Protein AF-0000000078811108 (afdb_homodimer)

InterPro domains:
  IPR004593 Nuclease SbcCD subunit D [TIGR00619] (2-261)
  IPR004843 Calcineurin-like, phosphoesterase domain [PF00149] (2-197)
  IPR026843 Nuclease SbcCD subunit D, C-terminal domain [PF12320] (296-397)
  IPR029052 Metallo-dependent phosphatase-like [G3DSA:3.60.21.10] (1-284)
  IPR029052 Metallo-dependent phosphatase-like [SSF56300] (2-356)
  IPR041796 DNA double-strand break repair protein Mre11, N-terminal metallophosphatase domain [cd00840] (3-254)
  IPR050535 DNA Repair and Maintenance Complex Component [PTHR30337] (1-417)

Nearest PDB structures (foldseek):
  4lty-assembly1_C  TM=9.083E-01  e=2.294E-26  Escherichia coli KO11FL
  7z03-assembly1_A  TM=7.721E-01  e=2.851E-29  Escherichia coli
  6s6v-assembly1_A  TM=7.895E-01  e=4.724E-28  Escherichia coli
  6s85-assembly1_B  TM=8.351E-01  e=2.036E-26  Escherichia coli
  7yzp-assembly1_B  TM=8.156E-01  e=4.283E-25  Escherichia coli

Sequence (836 aa):
MIRILHTADWHLGQTFFGYDRVEEHVHFLQWLARELKENKIDVLLVAGDVFDVSNPSAASQRMFYHFIRQVTEENPKLQLVVVAGNHDSAARLEAPVPLLQEMRTEIRGIVRKHEGEIDYDHLIVELKNSEGEVEALCLAVPFLRQGDYPVVATDGNPYAEGVKELYVRLQERALQRRKDGQALVAVGHLQATGSEIAERDFSERTIIGGLECVSPDTFTEQIAYTALGHIHKSQRVSGRENVRYAGSPLPMSFAEREYHHGVVIVTLAEGWAVEIEKREYVPLVGLLSVPRGKAATPEEVLEELAHLPLASEEAEGEQTERSLHFPYLEIKVLLTEPEPMLRQRIEEVIADKAVRLARIVSVYRQAEENTLEEEVLAAGLQEMNPLQIVKATFENTYQSEMPEELERLFQQAMREAEMIRILHTADWHLGQTFFGYDRVEEHVHFLQWLARELKENKIDVLLVAGDVFDVSNPSAASQRMFYHFIRQVTEENPKLQLVVVAGNHDSAARLEAPVPLLQEMRTEIRGIVRKHEGEIDYDHLIVELKNSEGEVEALCLAVPFLRQGDYPVVATDGNPYAEGVKELYVRLQERALQRRKDGQALVAVGHLQATGSEIAERDFSERTIIGGLECVSPDTFTEQIAYTALGHIHKSQRVSGRENVRYAGSPLPMSFAEREYHHGVVIVTLAEGWAVEIEKREYVPLVGLLSVPRGKAATPEEVLEELAHLPLASEEAEGEQTERSLHFPYLEIKVLLTEPEPMLRQRIEEVIADKAVRLARIVSVYRQAEENTLEEEVLAAGLQEMNPLQIVKATFENTYQSEMPEELERLFQQAMREAE

Structure (mmCIF, N/CA/C/O backbone):
data_AF-0000000078811108-model_v1
#
loop_
_entity.id
_entity.type
_entity.pdbx_description
1 polymer 'Nuclease SbcCD subunit D'
#
loop_
_atom_site.group_PDB
_atom_site.id
_atom_site.type_symbol
_atom_site.label_atom_id
_atom_site.label_alt_id
_atom_site.label_comp_id
_atom_site.label_asym_id
_atom_site.label_entity_id
_atom_site.label_seq_id
_atom_site.pdbx_PDB_ins_code
_atom_site.Cartn_x
_atom_site.Cartn_y
_atom_site.Cartn_z
_atom_site.occupancy
_atom_site.B_iso_or_equiv
_atom_site.auth_seq_id
_atom_site.auth_comp_id
_atom_site.auth_asym_id
_atom_site.auth_atom_id
_atom_site.pdbx_PDB_model_num
ATOM 1 N N . MET A 1 1 ? -21.266 -29.359 3.639 1 95.44 1 MET A N 1
ATOM 2 C CA . MET A 1 1 ? -20.453 -29.422 2.424 1 95.44 1 MET A CA 1
ATOM 3 C C . MET A 1 1 ? -19.953 -28.047 2.029 1 95.44 1 MET A C 1
ATOM 5 O O . MET A 1 1 ? -20.672 -27.062 2.145 1 95.44 1 MET A O 1
ATOM 9 N N . ILE A 1 2 ? -18.625 -28.031 1.667 1 98.38 2 ILE A N 1
ATOM 10 C CA . ILE A 1 2 ? -17.984 -26.766 1.302 1 98.38 2 ILE A CA 1
ATOM 11 C C . ILE A 1 2 ? -17.062 -26.984 0.113 1 98.38 2 ILE A C 1
ATOM 13 O O . ILE A 1 2 ? -16.359 -28.016 0.038 1 98.38 2 ILE A O 1
ATOM 17 N N . ARG A 1 3 ? -17.062 -26.094 -0.836 1 98.75 3 ARG A N 1
ATOM 18 C CA . ARG A 1 3 ? -16.172 -26.125 -1.983 1 98.75 3 ARG A CA 1
ATOM 19 C C . ARG A 1 3 ? -15.094 -25.047 -1.869 1 98.75 3 ARG A C 1
ATOM 21 O O . ARG A 1 3 ? -15.406 -23.859 -1.751 1 98.75 3 ARG A O 1
ATOM 28 N N . ILE A 1 4 ? -13.859 -25.484 -1.913 1 98.88 4 ILE A N 1
ATOM 29 C CA . ILE A 1 4 ? -12.703 -24.609 -1.738 1 98.88 4 ILE A CA 1
ATOM 30 C C . ILE A 1 4 ? -11.898 -24.562 -3.033 1 98.88 4 ILE A C 1
ATOM 32 O O . ILE A 1 4 ? -11.688 -25.594 -3.684 1 98.88 4 ILE A O 1
ATOM 36 N N . LEU A 1 5 ? -11.539 -23.406 -3.469 1 98.94 5 LEU A N 1
ATOM 37 C CA . LEU A 1 5 ? -10.578 -23.25 -4.559 1 98.94 5 LEU A CA 1
ATOM 38 C C . LEU A 1 5 ? -9.227 -22.797 -4.027 1 98.94 5 LEU A C 1
ATOM 40 O O . LEU A 1 5 ? -9.141 -21.797 -3.299 1 98.94 5 LEU A O 1
ATOM 44 N N . HIS A 1 6 ? -8.195 -23.594 -4.324 1 98.94 6 HIS A N 1
ATOM 45 C CA . HIS A 1 6 ? -6.824 -23.406 -3.873 1 98.94 6 HIS A CA 1
ATOM 46 C C . HIS A 1 6 ? -5.941 -22.891 -5.004 1 98.94 6 HIS A C 1
ATOM 48 O O . HIS A 1 6 ? -5.852 -23.516 -6.062 1 98.94 6 HIS A O 1
ATOM 54 N N . THR A 1 7 ? -5.348 -21.672 -4.84 1 98.94 7 THR A N 1
ATOM 55 C CA . THR A 1 7 ? -4.391 -21.078 -5.77 1 98.94 7 THR A CA 1
ATOM 56 C C . THR A 1 7 ? -3.213 -20.469 -5.016 1 98.94 7 THR A C 1
ATOM 58 O O . THR A 1 7 ? -3.242 -20.359 -3.787 1 98.94 7 THR A O 1
ATOM 61 N N . ALA A 1 8 ? -2.129 -20.156 -5.719 1 98.75 8 ALA A N 1
ATOM 62 C CA . ALA A 1 8 ? -0.939 -19.594 -5.082 1 98.75 8 ALA A CA 1
ATOM 63 C C . ALA A 1 8 ? -0.031 -18.922 -6.109 1 98.75 8 ALA A C 1
ATOM 65 O O . ALA A 1 8 ? -0.228 -19.078 -7.316 1 98.75 8 ALA A O 1
ATOM 66 N N . ASP A 1 9 ? 0.907 -18.109 -5.59 1 98.5 9 ASP A N 1
ATOM 67 C CA . ASP A 1 9 ? 2.062 -17.609 -6.336 1 98.5 9 ASP A CA 1
ATOM 68 C C . ASP A 1 9 ? 1.625 -16.828 -7.566 1 98.5 9 ASP A C 1
ATOM 70 O O . ASP A 1 9 ? 2.092 -17.094 -8.68 1 98.5 9 ASP A O 1
ATOM 74 N N . TRP A 1 10 ? 0.755 -15.867 -7.301 1 98.88 10 TRP A N 1
ATOM 75 C CA . TRP A 1 10 ? 0.278 -15.008 -8.375 1 98.88 10 TRP A CA 1
ATOM 76 C C . TRP A 1 10 ? 1.4 -14.117 -8.906 1 98.88 10 TRP A C 1
ATOM 78 O O . TRP A 1 10 ? 1.453 -13.82 -10.102 1 98.88 10 TRP A O 1
ATOM 88 N N . HIS A 1 11 ? 2.213 -13.672 -8.016 1 98.44 11 HIS A N 1
ATOM 89 C CA . HIS A 1 11 ? 3.346 -12.805 -8.336 1 98.44 11 HIS A CA 1
ATOM 90 C C . HIS A 1 11 ? 2.898 -11.586 -9.133 1 98.44 11 HIS A C 1
ATOM 92 O O . HIS A 1 11 ? 3.488 -11.266 -10.164 1 98.44 11 HIS A O 1
ATOM 98 N N . LEU A 1 12 ? 1.868 -10.938 -8.68 1 98.81 12 LEU A N 1
ATOM 99 C CA . LEU A 1 12 ? 1.414 -9.711 -9.328 1 98.81 12 LEU A CA 1
ATOM 100 C C . LEU A 1 12 ? 2.539 -8.688 -9.406 1 98.81 12 LEU A C 1
ATOM 102 O O . LEU A 1 12 ? 3.195 -8.406 -8.398 1 98.81 12 LEU A O 1
ATOM 106 N N . GLY A 1 13 ? 2.768 -8.156 -10.602 1 97.88 13 GLY A N 1
ATOM 107 C CA . GLY A 1 13 ? 3.814 -7.172 -10.812 1 97.88 13 GLY A CA 1
ATOM 108 C C . GLY A 1 13 ? 5.078 -7.762 -11.414 1 97.88 13 GLY A C 1
ATOM 109 O O . GLY A 1 13 ? 5.992 -7.027 -11.789 1 97.88 13 GLY A O 1
ATOM 110 N N . GLN A 1 14 ? 5.129 -9.047 -11.539 1 96.5 14 GLN A N 1
ATOM 111 C CA . GLN A 1 14 ? 6.305 -9.68 -12.117 1 96.5 14 GLN A CA 1
ATOM 112 C C . GLN A 1 14 ? 6.457 -9.32 -13.594 1 96.5 14 GLN A C 1
ATOM 114 O O . GLN A 1 14 ? 5.473 -9.289 -14.336 1 96.5 14 GLN A O 1
ATOM 119 N N . THR A 1 15 ? 7.688 -9.031 -13.992 1 95.44 15 THR A N 1
ATOM 120 C CA . THR A 1 15 ? 8.023 -8.898 -15.406 1 95.44 15 THR A CA 1
ATOM 121 C C . THR A 1 15 ? 8.742 -10.141 -15.914 1 95.44 15 THR A C 1
ATOM 123 O O . THR A 1 15 ? 9.305 -10.906 -15.125 1 95.44 15 THR A O 1
ATOM 126 N N . PHE A 1 16 ? 8.57 -10.359 -17.156 1 94.81 16 PHE A N 1
ATOM 127 C CA . PHE A 1 16 ? 9.234 -11.516 -17.75 1 94.81 16 PHE A CA 1
ATOM 128 C C . PHE A 1 16 ? 10.32 -11.062 -18.719 1 94.81 16 PHE A C 1
ATOM 130 O O . PHE A 1 16 ? 10.023 -10.648 -19.844 1 94.81 16 PHE A O 1
ATOM 137 N N . PHE A 1 17 ? 11.531 -11.039 -18.328 1 91.75 17 PHE A N 1
ATOM 138 C CA . PHE A 1 17 ? 12.672 -10.594 -19.125 1 91.75 17 PHE A CA 1
ATOM 139 C C . PHE A 1 17 ? 12.445 -9.188 -19.656 1 91.75 17 PHE A C 1
ATOM 141 O O . PHE A 1 17 ? 12.656 -8.93 -20.844 1 91.75 17 PHE A O 1
ATOM 148 N N . GLY A 1 18 ? 11.977 -8.391 -18.828 1 91.88 18 GLY A N 1
ATOM 149 C CA . GLY A 1 18 ? 11.805 -6.988 -19.156 1 91.88 18 GLY A CA 1
ATOM 150 C C . GLY A 1 18 ? 10.438 -6.672 -19.719 1 91.88 18 GLY A C 1
ATOM 151 O O . GLY A 1 18 ? 10.039 -5.504 -19.797 1 91.88 18 GLY A O 1
ATOM 152 N N . TYR A 1 19 ? 9.711 -7.668 -20.188 1 94.88 19 TYR A N 1
ATOM 153 C CA . TYR A 1 19 ? 8.375 -7.449 -20.719 1 94.88 19 TYR A CA 1
ATOM 154 C C . TYR A 1 19 ? 7.352 -7.32 -19.609 1 94.88 19 TYR A C 1
ATOM 156 O O . TYR A 1 19 ? 7.387 -8.07 -18.625 1 94.88 19 TYR A O 1
ATOM 164 N N . ASP A 1 20 ? 6.492 -6.34 -19.766 1 94.88 20 ASP A N 1
ATOM 165 C CA . ASP A 1 20 ? 5.375 -6.156 -18.844 1 94.88 20 ASP A CA 1
ATOM 166 C C . ASP A 1 20 ? 4.363 -7.293 -18.969 1 94.88 20 ASP A C 1
ATOM 168 O O . ASP A 1 20 ? 4.047 -7.727 -20.078 1 94.88 20 ASP A O 1
ATOM 172 N N . ARG A 1 21 ? 3.824 -7.754 -17.781 1 96.81 21 ARG A N 1
ATOM 173 C CA . ARG A 1 21 ? 2.926 -8.898 -17.812 1 96.81 21 ARG A CA 1
ATOM 174 C C . ARG A 1 21 ? 1.548 -8.531 -17.266 1 96.81 21 ARG A C 1
ATOM 176 O O . ARG A 1 21 ? 0.771 -9.414 -16.891 1 96.81 21 ARG A O 1
ATOM 183 N N . VAL A 1 22 ? 1.169 -7.324 -17.25 1 97.38 22 VAL A N 1
ATOM 184 C CA . VAL A 1 22 ? -0.077 -6.852 -16.656 1 97.38 22 VAL A CA 1
ATOM 185 C C . VAL A 1 22 ? -1.264 -7.543 -17.328 1 97.38 22 VAL A C 1
ATOM 187 O O . VAL A 1 22 ? -2.172 -8.023 -16.641 1 97.38 22 VAL A O 1
ATOM 190 N N . GLU A 1 23 ? -1.255 -7.629 -18.609 1 97.06 23 GLU A N 1
ATOM 191 C CA . GLU A 1 23 ? -2.373 -8.234 -19.328 1 97.06 23 GLU A CA 1
ATOM 192 C C . GLU A 1 23 ? -2.51 -9.719 -18.984 1 97.06 23 GLU A C 1
ATOM 194 O O . GLU A 1 23 ? -3.621 -10.242 -18.922 1 97.06 23 GLU A O 1
ATOM 199 N N . GLU A 1 24 ? -1.373 -10.367 -18.812 1 98.06 24 GLU A N 1
ATOM 200 C CA . GLU A 1 24 ? -1.405 -11.773 -18.422 1 98.06 24 GLU A CA 1
ATOM 201 C C . GLU A 1 24 ? -2 -11.938 -17.016 1 98.06 24 GLU A C 1
ATOM 203 O O . GLU A 1 24 ? -2.807 -12.844 -16.781 1 98.06 24 GLU A O 1
ATOM 208 N N . HIS A 1 25 ? -1.595 -11.086 -16.109 1 98.62 25 HIS A N 1
ATOM 209 C CA . HIS A 1 25 ? -2.145 -11.117 -14.75 1 98.62 25 HIS A CA 1
ATOM 210 C C . HIS A 1 25 ? -3.652 -10.891 -14.766 1 98.62 25 HIS A C 1
ATOM 212 O O . HIS A 1 25 ? -4.398 -11.617 -14.109 1 98.62 25 HIS A O 1
ATOM 218 N N . VAL A 1 26 ? -4.07 -9.914 -15.539 1 98.38 26 VAL A N 1
ATOM 219 C CA . VAL A 1 26 ? -5.492 -9.594 -15.625 1 98.38 26 VAL A CA 1
ATOM 220 C C . VAL A 1 26 ? -6.254 -10.773 -16.234 1 98.38 26 VAL A C 1
ATOM 222 O O . VAL A 1 26 ? -7.328 -11.141 -15.742 1 98.38 26 VAL A O 1
ATOM 225 N N . HIS A 1 27 ? -5.664 -11.359 -17.234 1 98.5 27 HIS A N 1
ATOM 226 C CA . HIS A 1 27 ? -6.277 -12.516 -17.891 1 98.5 27 HIS A CA 1
ATOM 227 C C . HIS A 1 27 ? -6.496 -13.648 -16.906 1 98.5 27 HIS A C 1
ATOM 229 O O . HIS A 1 27 ? -7.578 -14.242 -16.859 1 98.5 27 HIS A O 1
ATOM 235 N N . PHE A 1 28 ? -5.57 -13.945 -16.141 1 98.81 28 PHE A N 1
ATOM 236 C CA . PHE A 1 28 ? -5.688 -15 -15.141 1 98.81 28 PHE A CA 1
ATOM 237 C C . PHE A 1 28 ? -6.758 -14.648 -14.109 1 98.81 28 PHE A C 1
ATOM 239 O O . PHE A 1 28 ? -7.602 -15.484 -13.773 1 98.81 28 PHE A O 1
ATOM 246 N N . LEU A 1 29 ? -6.668 -13.422 -13.555 1 98.88 29 LEU A N 1
ATOM 247 C CA . LEU A 1 29 ? -7.59 -13.023 -12.492 1 98.88 29 LEU A CA 1
ATOM 248 C C . LEU A 1 29 ? -9.031 -13.047 -12.992 1 98.88 29 LEU A C 1
ATOM 250 O O . LEU A 1 29 ? -9.945 -13.414 -12.25 1 98.88 29 LEU A O 1
ATOM 254 N N . GLN A 1 30 ? -9.195 -12.695 -14.227 1 98.75 30 GLN A N 1
ATOM 255 C CA . GLN A 1 30 ? -10.531 -12.766 -14.805 1 98.75 30 GLN A CA 1
ATOM 256 C C . GLN A 1 30 ? -10.992 -14.211 -14.953 1 98.75 30 GLN A C 1
ATOM 258 O O . GLN A 1 30 ? -12.148 -14.539 -14.672 1 98.75 30 GLN A O 1
ATOM 263 N N . TRP A 1 31 ? -10.078 -15.016 -15.406 1 98.81 31 TRP A N 1
ATOM 264 C CA . TRP A 1 31 ? -10.375 -16.438 -15.5 1 98.81 31 TRP A CA 1
ATOM 265 C C . TRP A 1 31 ? -10.727 -17.016 -14.125 1 98.81 31 TRP A C 1
ATOM 267 O O . TRP A 1 31 ? -11.695 -17.766 -13.992 1 98.81 31 TRP A O 1
ATOM 277 N N . LEU A 1 32 ? -9.953 -16.672 -13.141 1 98.94 32 LEU A N 1
ATOM 278 C CA . LEU A 1 32 ? -10.18 -17.141 -11.773 1 98.94 32 LEU A CA 1
ATOM 279 C C . LEU A 1 32 ? -11.555 -16.688 -11.273 1 98.94 32 LEU A C 1
ATOM 281 O O . LEU A 1 32 ? -12.281 -17.484 -10.656 1 98.94 32 LEU A O 1
ATOM 285 N N . ALA A 1 33 ? -11.875 -15.445 -11.539 1 98.88 33 ALA A N 1
ATOM 286 C CA . ALA A 1 33 ? -13.188 -14.922 -11.141 1 98.88 33 ALA A CA 1
ATOM 287 C C . ALA A 1 33 ? -14.312 -15.75 -11.758 1 98.88 33 ALA A C 1
ATOM 289 O O . ALA A 1 33 ? -15.297 -16.062 -11.086 1 98.88 33 ALA A O 1
ATOM 290 N N . ARG A 1 34 ? -14.156 -16.078 -12.992 1 98.69 34 ARG A N 1
ATOM 291 C CA . ARG A 1 34 ? -15.164 -16.891 -13.664 1 98.69 34 ARG A CA 1
ATOM 292 C C . ARG A 1 34 ? -15.258 -18.281 -13.023 1 98.69 34 ARG A C 1
ATOM 294 O O . ARG A 1 34 ? -16.359 -18.797 -12.812 1 98.69 34 ARG A O 1
ATOM 301 N N . GLU A 1 35 ? -14.117 -18.844 -12.75 1 98.69 35 GLU A N 1
ATOM 302 C CA . GLU A 1 35 ? -14.094 -20.172 -12.125 1 98.69 35 GLU A CA 1
ATOM 303 C C . GLU A 1 35 ? -14.797 -20.156 -10.773 1 98.69 35 GLU A C 1
ATOM 305 O O . GLU A 1 35 ? -15.523 -21.094 -10.43 1 98.69 35 GLU A O 1
ATOM 310 N N . LEU A 1 36 ? -14.578 -19.109 -10 1 98.81 36 LEU A N 1
ATOM 311 C CA . LEU A 1 36 ? -15.211 -18.969 -8.688 1 98.81 36 LEU A CA 1
ATOM 312 C C . LEU A 1 36 ? -16.734 -18.953 -8.82 1 98.81 36 LEU A C 1
ATOM 314 O O . LEU A 1 36 ? -17.422 -19.625 -8.055 1 98.81 36 LEU A O 1
ATOM 318 N N . LYS A 1 37 ? -17.172 -18.25 -9.766 1 98.19 37 LYS A N 1
ATOM 319 C CA . LYS A 1 37 ? -18.609 -18.109 -9.984 1 98.19 37 LYS A CA 1
ATOM 320 C C . LYS A 1 37 ? -19.219 -19.391 -10.562 1 98.19 37 LYS A C 1
ATOM 322 O O . LYS A 1 37 ? -20.172 -19.938 -10.016 1 98.19 37 LYS A O 1
ATOM 327 N N . GLU A 1 38 ? -18.609 -19.938 -11.586 1 98.06 38 GLU A N 1
ATOM 328 C CA . GLU A 1 38 ? -19.156 -21.078 -12.328 1 98.06 38 GLU A CA 1
ATOM 329 C C . GLU A 1 38 ? -19.141 -22.344 -11.484 1 98.06 38 GLU A C 1
ATOM 331 O O . GLU A 1 38 ? -20.031 -23.188 -11.617 1 98.06 38 GLU A O 1
ATOM 336 N N . ASN A 1 39 ? -18.203 -22.438 -10.641 1 98 39 ASN A N 1
ATOM 337 C CA . ASN A 1 39 ? -18.078 -23.656 -9.836 1 98 39 ASN A CA 1
ATOM 338 C C . ASN A 1 39 ? -18.688 -23.469 -8.445 1 98 39 ASN A C 1
ATOM 340 O O . ASN A 1 39 ? -18.547 -24.328 -7.586 1 98 39 ASN A O 1
ATOM 344 N N . LYS A 1 40 ? -19.281 -22.297 -8.18 1 97.69 40 LYS A N 1
ATOM 345 C CA . LYS A 1 40 ? -19.953 -22 -6.918 1 97.69 40 LYS A CA 1
ATOM 346 C C . LYS A 1 40 ? -19.031 -22.219 -5.727 1 97.69 40 LYS A C 1
ATOM 348 O O . LYS A 1 40 ? -19.391 -22.922 -4.777 1 97.69 40 LYS A O 1
ATOM 353 N N . ILE A 1 41 ? -17.938 -21.672 -5.797 1 98.69 41 ILE A N 1
ATOM 354 C CA . ILE A 1 41 ? -16.922 -21.828 -4.762 1 98.69 41 ILE A CA 1
ATOM 355 C C . ILE A 1 41 ? -17.344 -21.078 -3.504 1 98.69 41 ILE A C 1
ATOM 357 O O . ILE A 1 41 ? -17.859 -19.953 -3.582 1 98.69 41 ILE A O 1
ATOM 361 N N . ASP A 1 42 ? -17.188 -21.688 -2.33 1 98.75 42 ASP A N 1
ATOM 362 C CA . ASP A 1 42 ? -17.5 -21.078 -1.05 1 98.75 42 ASP A CA 1
ATOM 363 C C . ASP A 1 42 ? -16.312 -20.297 -0.493 1 98.75 42 ASP A C 1
ATOM 365 O O . ASP A 1 42 ? -16.484 -19.266 0.142 1 98.75 42 ASP A O 1
ATOM 369 N N . VAL A 1 43 ? -15.078 -20.844 -0.692 1 98.88 43 VAL A N 1
ATOM 370 C CA . VAL A 1 43 ? -13.875 -20.266 -0.105 1 98.88 43 VAL A CA 1
ATOM 371 C C . VAL A 1 43 ? -12.75 -20.25 -1.141 1 98.88 43 VAL A C 1
ATOM 373 O O . VAL A 1 43 ? -12.484 -21.266 -1.799 1 98.88 43 VAL A O 1
ATOM 376 N N . LEU A 1 44 ? -12.133 -19.172 -1.315 1 98.94 44 LEU A N 1
ATOM 377 C CA . LEU A 1 44 ? -10.883 -19.047 -2.059 1 98.94 44 LEU A CA 1
ATOM 378 C C . LEU A 1 44 ? -9.695 -19 -1.111 1 98.94 44 LEU A C 1
ATOM 380 O O . LEU A 1 44 ? -9.602 -18.125 -0.258 1 98.94 44 LEU A O 1
ATOM 384 N N . LEU A 1 45 ? -8.812 -19.969 -1.188 1 98.94 45 LEU A N 1
ATOM 385 C CA . LEU A 1 45 ? -7.551 -19.984 -0.465 1 98.94 45 LEU A CA 1
ATOM 386 C C . LEU A 1 45 ? -6.406 -19.531 -1.362 1 98.94 45 LEU A C 1
ATOM 388 O O . LEU A 1 45 ? -6.148 -20.141 -2.404 1 98.94 45 LEU A O 1
ATOM 392 N N . VAL A 1 46 ? -5.742 -18.484 -0.996 1 98.94 46 VAL A N 1
ATOM 393 C CA . VAL A 1 46 ? -4.539 -18.031 -1.686 1 98.94 46 VAL A CA 1
ATOM 394 C C . VAL A 1 46 ? -3.311 -18.328 -0.824 1 98.94 46 VAL A C 1
ATOM 396 O O . VAL A 1 46 ? -3.086 -17.656 0.192 1 98.94 46 VAL A O 1
ATOM 399 N N . ALA A 1 47 ? -2.494 -19.219 -1.275 1 98.81 47 ALA A N 1
ATOM 400 C CA . ALA A 1 47 ? -1.408 -19.75 -0.452 1 98.81 47 ALA A CA 1
ATOM 401 C C . ALA A 1 47 ? -0.106 -19 -0.718 1 98.81 47 ALA A C 1
ATOM 403 O O . ALA A 1 47 ? 0.933 -19.625 -0.964 1 98.81 47 ALA A O 1
ATOM 404 N N . GLY A 1 48 ? -0.178 -17.719 -0.728 1 98.5 48 GLY A N 1
ATOM 405 C CA . GLY A 1 48 ? 0.994 -16.859 -0.605 1 98.5 48 GLY A CA 1
ATOM 406 C C . GLY A 1 48 ? 1.538 -16.406 -1.944 1 98.5 48 GLY A C 1
ATOM 407 O O . GLY A 1 48 ? 1.085 -16.859 -2.996 1 98.5 48 GLY A O 1
ATOM 408 N N . ASP A 1 49 ? 2.465 -15.398 -1.815 1 98.38 49 ASP A N 1
ATOM 409 C CA . ASP A 1 49 ? 3.121 -14.734 -2.941 1 98.38 49 ASP A CA 1
ATOM 410 C C . ASP A 1 49 ? 2.096 -14.117 -3.889 1 98.38 49 ASP A C 1
ATOM 412 O O . ASP A 1 49 ? 2.121 -14.375 -5.094 1 98.38 49 ASP A O 1
ATOM 416 N N . VAL A 1 50 ? 1.26 -13.359 -3.275 1 98.88 50 VAL A N 1
ATOM 417 C CA . VAL A 1 50 ? 0.302 -12.57 -4.039 1 98.88 50 VAL A CA 1
ATOM 418 C C . VAL A 1 50 ? 1.047 -11.602 -4.957 1 98.88 50 VAL A C 1
ATOM 420 O O . VAL A 1 50 ? 0.731 -11.5 -6.145 1 98.88 50 VAL A O 1
ATOM 423 N N . PHE A 1 51 ? 1.996 -10.992 -4.363 1 98.69 51 PHE A N 1
ATOM 424 C CA . PHE A 1 51 ? 2.799 -10.031 -5.117 1 98.69 51 PHE A CA 1
ATOM 425 C C . PHE A 1 51 ? 4.184 -10.602 -5.41 1 98.69 51 PHE A C 1
ATOM 427 O O . PHE A 1 51 ? 4.629 -11.539 -4.746 1 98.69 51 PHE A O 1
ATOM 434 N N . ASP A 1 52 ? 4.82 -9.945 -6.371 1 97.44 52 ASP A N 1
ATOM 435 C CA . ASP A 1 52 ? 6.137 -10.422 -6.785 1 97.44 52 ASP A CA 1
ATOM 436 C C . ASP A 1 52 ? 7.227 -9.891 -5.859 1 97.44 52 ASP A C 1
ATOM 438 O O . ASP A 1 52 ? 8.273 -10.523 -5.699 1 97.44 52 ASP A O 1
ATOM 442 N N . VAL A 1 53 ? 6.938 -8.734 -5.293 1 95.19 53 VAL A N 1
ATOM 443 C CA . VAL A 1 53 ? 7.93 -8.102 -4.426 1 95.19 53 VAL A CA 1
ATOM 444 C C . VAL A 1 53 ? 7.254 -7.59 -3.158 1 95.19 53 VAL A C 1
ATOM 446 O O . VAL A 1 53 ? 6.035 -7.402 -3.129 1 95.19 53 VAL A O 1
ATOM 449 N N . SER A 1 54 ? 8.047 -7.34 -2.16 1 94.94 54 SER A N 1
ATOM 450 C CA . SER A 1 54 ? 7.535 -6.953 -0.848 1 94.94 54 SER A CA 1
ATOM 451 C C . SER A 1 54 ? 6.879 -5.578 -0.89 1 94.94 54 SER A C 1
ATOM 453 O O . SER A 1 54 ? 5.938 -5.312 -0.141 1 94.94 54 SER A O 1
ATOM 455 N N . ASN A 1 55 ? 7.406 -4.703 -1.691 1 94.75 55 ASN A N 1
ATOM 456 C CA . ASN A 1 55 ? 6.793 -3.396 -1.923 1 94.75 55 ASN A CA 1
ATOM 457 C C . ASN A 1 55 ? 6.176 -3.309 -3.314 1 94.75 55 ASN A C 1
ATOM 459 O O . ASN A 1 55 ? 6.766 -2.727 -4.227 1 94.75 55 ASN A O 1
ATOM 463 N N . PRO A 1 56 ? 4.98 -3.807 -3.439 1 97.12 56 PRO A N 1
ATOM 464 C CA . PRO A 1 56 ? 4.363 -3.844 -4.77 1 97.12 56 PRO A CA 1
ATOM 465 C C . PRO A 1 56 ? 4.066 -2.453 -5.32 1 97.12 56 PRO A C 1
ATOM 467 O O . PRO A 1 56 ? 3.885 -1.505 -4.555 1 97.12 56 PRO A O 1
ATOM 470 N N . SER A 1 57 ? 4.035 -2.328 -6.629 1 96.12 57 SER A N 1
ATOM 471 C CA . SER A 1 57 ? 3.641 -1.08 -7.273 1 96.12 57 SER A CA 1
ATOM 472 C C . SER A 1 57 ? 2.188 -0.733 -6.965 1 96.12 57 SER A C 1
ATOM 474 O O . SER A 1 57 ? 1.408 -1.601 -6.566 1 96.12 57 SER A O 1
ATOM 476 N N . ALA A 1 58 ? 1.852 0.506 -7.164 1 96.56 58 ALA A N 1
ATOM 477 C CA . ALA A 1 58 ? 0.471 0.948 -6.988 1 96.56 58 ALA A CA 1
ATOM 478 C C . ALA A 1 58 ? -0.473 0.174 -7.902 1 96.56 58 ALA A C 1
ATOM 480 O O . ALA A 1 58 ? -1.572 -0.207 -7.496 1 96.56 58 ALA A O 1
ATOM 481 N N . ALA A 1 59 ? -0.003 -0.028 -9.078 1 97.25 59 ALA A N 1
ATOM 482 C CA . ALA A 1 59 ? -0.822 -0.734 -10.055 1 97.25 59 ALA A CA 1
ATOM 483 C C . ALA A 1 59 ? -1.092 -2.17 -9.617 1 97.25 59 ALA A C 1
ATOM 485 O O . ALA A 1 59 ? -2.215 -2.664 -9.742 1 97.25 59 ALA A O 1
ATOM 486 N N . SER A 1 60 ? -0.083 -2.838 -9.125 1 98.12 60 SER A N 1
ATOM 487 C CA . SER A 1 60 ? -0.243 -4.207 -8.648 1 98.12 60 SER A CA 1
ATOM 488 C C . SER A 1 60 ? -1.192 -4.273 -7.457 1 98.12 60 SER A C 1
ATOM 490 O O . SER A 1 60 ? -2.037 -5.164 -7.375 1 98.12 60 SER A O 1
ATOM 492 N N . GLN A 1 61 ? -1.037 -3.33 -6.562 1 97.94 61 GLN A N 1
ATOM 493 C CA . GLN A 1 61 ? -1.938 -3.275 -5.414 1 97.94 61 GLN A CA 1
ATOM 494 C C . GLN A 1 61 ? -3.383 -3.064 -5.859 1 97.94 61 GLN A C 1
ATOM 496 O O . GLN A 1 61 ? -4.289 -3.758 -5.395 1 97.94 61 GLN A O 1
ATOM 501 N N . ARG A 1 62 ? -3.535 -2.129 -6.742 1 97.62 62 ARG A N 1
ATOM 502 C CA . ARG A 1 62 ? -4.871 -1.844 -7.25 1 97.62 62 ARG A CA 1
ATOM 503 C C . ARG A 1 62 ? -5.484 -3.078 -7.906 1 97.62 62 ARG A C 1
ATOM 505 O O . ARG A 1 62 ? -6.68 -3.342 -7.754 1 97.62 62 ARG A O 1
ATOM 512 N N . MET A 1 63 ? -4.684 -3.812 -8.633 1 98.31 63 MET A N 1
ATOM 513 C CA . MET A 1 63 ? -5.137 -5.035 -9.289 1 98.31 63 MET A CA 1
ATOM 514 C C . MET A 1 63 ? -5.66 -6.039 -8.266 1 98.31 63 MET A C 1
ATOM 516 O O . MET A 1 63 ? -6.723 -6.629 -8.461 1 98.31 63 MET A O 1
ATOM 520 N N . PHE A 1 64 ? -4.984 -6.219 -7.18 1 98.62 64 PHE A N 1
ATOM 521 C CA . PHE A 1 64 ? -5.383 -7.129 -6.113 1 98.62 64 PHE A CA 1
ATOM 522 C C . PHE A 1 64 ? -6.688 -6.672 -5.473 1 98.62 64 PHE A C 1
ATOM 524 O O . PHE A 1 64 ? -7.621 -7.465 -5.312 1 98.62 64 PHE A O 1
ATOM 531 N N . TYR A 1 65 ? -6.758 -5.379 -5.191 1 98.12 65 TYR A N 1
ATOM 532 C CA . TYR A 1 65 ? -7.938 -4.82 -4.539 1 98.12 65 TYR A CA 1
ATOM 533 C C . TYR A 1 65 ? -9.156 -4.898 -5.457 1 98.12 65 TYR A C 1
ATOM 535 O O . TYR A 1 65 ? -10.258 -5.203 -5.008 1 98.12 65 TYR A O 1
ATOM 543 N N . HIS A 1 66 ? -8.922 -4.594 -6.699 1 97.62 66 HIS A N 1
ATOM 544 C CA . HIS A 1 66 ? -10 -4.699 -7.676 1 97.62 66 HIS A CA 1
ATOM 545 C C . HIS A 1 66 ? -10.539 -6.125 -7.754 1 97.62 66 HIS A C 1
ATOM 547 O O . HIS A 1 66 ? -11.75 -6.336 -7.816 1 97.62 66 HIS A O 1
ATOM 553 N N . PHE A 1 67 ? -9.688 -7.078 -7.742 1 98.62 67 PHE A N 1
ATOM 554 C CA . PHE A 1 67 ? -10.086 -8.484 -7.793 1 98.62 67 PHE A CA 1
ATOM 555 C C . PHE A 1 67 ? -10.953 -8.844 -6.594 1 98.62 67 PHE A C 1
ATOM 557 O O . PHE A 1 67 ? -12.016 -9.445 -6.746 1 98.62 67 PHE A O 1
ATOM 564 N N . ILE A 1 68 ? -10.477 -8.461 -5.379 1 98.19 68 ILE A N 1
ATOM 565 C CA . ILE A 1 68 ? -11.219 -8.766 -4.164 1 98.19 68 ILE A CA 1
ATOM 566 C C . ILE A 1 68 ? -12.625 -8.18 -4.258 1 98.19 68 ILE A C 1
ATOM 568 O O . ILE A 1 68 ? -13.617 -8.867 -3.998 1 98.19 68 ILE A O 1
ATOM 572 N N . ARG A 1 69 ? -12.68 -6.961 -4.66 1 96.75 69 ARG A N 1
ATOM 573 C CA . ARG A 1 69 ? -13.977 -6.297 -4.785 1 96.75 69 ARG A CA 1
ATOM 574 C C . ARG A 1 69 ? -14.867 -7.016 -5.793 1 96.75 69 ARG A C 1
ATOM 576 O O . ARG A 1 69 ? -16.031 -7.316 -5.496 1 96.75 69 ARG A O 1
ATOM 583 N N . GLN A 1 70 ? -14.273 -7.316 -6.906 1 97.19 70 GLN A N 1
ATOM 584 C CA . GLN A 1 70 ? -15.039 -7.938 -7.988 1 97.19 70 GLN A CA 1
ATOM 585 C C . GLN A 1 70 ? -15.625 -9.273 -7.551 1 97.19 70 GLN A C 1
ATOM 587 O O . GLN A 1 70 ? -16.828 -9.5 -7.68 1 97.19 70 GLN A O 1
ATOM 592 N N . VAL A 1 71 ? -14.797 -10.094 -7.02 1 98.06 71 VAL A N 1
ATOM 593 C CA . VAL A 1 71 ? -15.25 -11.461 -6.766 1 98.06 71 VAL A CA 1
ATOM 594 C C . VAL A 1 71 ? -16.203 -11.477 -5.578 1 98.06 71 VAL A C 1
ATOM 596 O O . VAL A 1 71 ? -17.109 -12.305 -5.52 1 98.06 71 VAL A O 1
ATOM 599 N N . THR A 1 72 ? -16.062 -10.602 -4.633 1 95.5 72 THR A N 1
ATOM 600 C CA . THR A 1 72 ? -16.953 -10.578 -3.486 1 95.5 72 THR A CA 1
ATOM 601 C C . THR A 1 72 ? -18.297 -9.938 -3.861 1 95.5 72 THR A C 1
ATOM 603 O O . THR A 1 72 ? -19.328 -10.258 -3.27 1 95.5 72 THR A O 1
ATOM 606 N N . GLU A 1 73 ? -18.266 -9.047 -4.801 1 94.94 73 GLU A N 1
ATOM 607 C CA . GLU A 1 73 ? -19.516 -8.484 -5.316 1 94.94 73 GLU A CA 1
ATOM 608 C C . GLU A 1 73 ? -20.281 -9.516 -6.129 1 94.94 73 GLU A C 1
ATOM 610 O O . GLU A 1 73 ? -21.5 -9.648 -5.984 1 94.94 73 GLU A O 1
ATOM 615 N N . GLU A 1 74 ? -19.547 -10.227 -6.949 1 96.69 74 GLU A N 1
ATOM 616 C CA . GLU A 1 74 ? -20.172 -11.227 -7.805 1 96.69 74 GLU A CA 1
ATOM 617 C C . GLU A 1 74 ? -20.641 -12.438 -6.996 1 96.69 74 GLU A C 1
ATOM 619 O O . GLU A 1 74 ? -21.578 -13.133 -7.391 1 96.69 74 GLU A O 1
ATOM 624 N N . ASN A 1 75 ? -19.922 -12.68 -5.949 1 97.12 75 ASN A N 1
ATOM 625 C CA . ASN A 1 75 ? -20.234 -13.789 -5.051 1 97.12 75 ASN A CA 1
ATOM 626 C C . ASN A 1 75 ? -20.297 -13.328 -3.596 1 97.12 75 ASN A C 1
ATOM 628 O O . ASN A 1 75 ? -19.344 -13.523 -2.834 1 97.12 75 ASN A O 1
ATOM 632 N N . PRO A 1 76 ? -21.422 -12.836 -3.1 1 94.44 76 PRO A N 1
ATOM 633 C CA . PRO A 1 76 ? -21.516 -12.172 -1.796 1 94.44 76 PRO A CA 1
ATOM 634 C C . PRO A 1 76 ? -21.219 -13.117 -0.632 1 94.44 76 PRO A C 1
ATOM 636 O O . PRO A 1 76 ? -20.891 -12.664 0.468 1 94.44 76 PRO A O 1
ATOM 639 N N . LYS A 1 77 ? -21.297 -14.367 -0.85 1 95.88 77 LYS A N 1
ATOM 640 C CA . LYS A 1 77 ? -21.078 -15.312 0.243 1 95.88 77 LYS A CA 1
ATOM 641 C C . LYS A 1 77 ? -19.672 -15.906 0.174 1 95.88 77 LYS A C 1
ATOM 643 O O . LYS A 1 77 ? -19.281 -16.703 1.034 1 95.88 77 LYS A O 1
ATOM 648 N N . LEU A 1 78 ? -18.922 -15.578 -0.791 1 98.12 78 LEU A N 1
ATOM 649 C CA . LEU A 1 78 ? -17.562 -16.078 -0.962 1 98.12 78 LEU A CA 1
ATOM 650 C C . LEU A 1 78 ? -16.656 -15.594 0.164 1 98.12 78 LEU A C 1
ATOM 652 O O . LEU A 1 78 ? -16.688 -14.406 0.517 1 98.12 78 LEU A O 1
ATOM 656 N N . GLN A 1 79 ? -15.953 -16.469 0.744 1 98.38 79 GLN A N 1
ATOM 657 C CA . GLN A 1 79 ? -14.93 -16.141 1.728 1 98.38 79 GLN A CA 1
ATOM 658 C C . GLN A 1 79 ? -13.531 -16.219 1.116 1 98.38 79 GLN A C 1
ATOM 660 O O . GLN A 1 79 ? -13.227 -17.156 0.378 1 98.38 79 GLN A O 1
ATOM 665 N N . LEU A 1 80 ? -12.719 -15.234 1.369 1 98.56 80 LEU A N 1
ATOM 666 C CA . LEU A 1 80 ? -11.328 -15.25 0.933 1 98.56 80 LEU A CA 1
ATOM 667 C C . LEU A 1 80 ? -10.383 -15.398 2.123 1 98.56 80 LEU A C 1
ATOM 669 O O . LEU A 1 80 ? -10.523 -14.688 3.123 1 98.56 80 LEU A O 1
ATOM 673 N N . VAL A 1 81 ? -9.477 -16.344 2.076 1 98.81 81 VAL A N 1
ATOM 674 C CA . VAL A 1 81 ? -8.398 -16.5 3.039 1 98.81 81 VAL A CA 1
ATOM 675 C C . VAL A 1 81 ? -7.051 -16.438 2.318 1 98.81 81 VAL A C 1
ATOM 677 O O . VAL A 1 81 ? -6.758 -17.266 1.457 1 98.81 81 VAL A O 1
ATOM 680 N N . VAL A 1 82 ? -6.242 -15.469 2.695 1 98.88 82 VAL A N 1
ATOM 681 C CA . VAL A 1 82 ? -4.957 -15.227 2.045 1 98.88 82 VAL A CA 1
ATOM 682 C C . VAL A 1 82 ? -3.834 -15.32 3.074 1 98.88 82 VAL A C 1
ATOM 684 O O . VAL A 1 82 ? -3.928 -14.734 4.156 1 98.88 82 VAL A O 1
ATOM 687 N N . VAL A 1 83 ? -2.809 -16.078 2.805 1 98.81 83 VAL A N 1
ATOM 688 C CA . VAL A 1 83 ? -1.615 -16.047 3.645 1 98.81 83 VAL A CA 1
ATOM 689 C C . VAL A 1 83 ? -0.458 -15.414 2.873 1 98.81 83 VAL A C 1
ATOM 691 O O . VAL A 1 83 ? -0.449 -15.422 1.639 1 98.81 83 VAL A O 1
ATOM 694 N N . ALA A 1 84 ? 0.521 -14.891 3.58 1 98.75 84 ALA A N 1
ATOM 695 C CA . ALA A 1 84 ? 1.662 -14.242 2.939 1 98.75 84 ALA A CA 1
ATOM 696 C C . ALA A 1 84 ? 2.723 -15.266 2.541 1 98.75 84 ALA A C 1
ATOM 698 O O . ALA A 1 84 ? 2.992 -16.203 3.285 1 98.75 84 ALA A O 1
ATOM 699 N N . GLY A 1 85 ? 3.275 -15.086 1.367 1 98.06 85 GLY A N 1
ATOM 700 C CA . GLY A 1 85 ? 4.445 -15.844 0.957 1 98.06 85 GLY A CA 1
ATOM 701 C C . GLY A 1 85 ? 5.75 -15.109 1.2 1 98.06 85 GLY A C 1
ATOM 702 O O . GLY A 1 85 ? 5.77 -14.078 1.868 1 98.06 85 GLY A O 1
ATOM 703 N N . ASN A 1 86 ? 6.836 -15.633 0.72 1 95.81 86 ASN A N 1
ATOM 704 C CA . ASN A 1 86 ? 8.148 -15.062 1.015 1 95.81 86 ASN A CA 1
ATOM 705 C C . ASN A 1 86 ? 8.391 -13.781 0.22 1 95.81 86 ASN A C 1
ATOM 707 O O . ASN A 1 86 ? 9.211 -12.953 0.61 1 95.81 86 ASN A O 1
ATOM 711 N N . HIS A 1 87 ? 7.711 -13.617 -0.897 1 96.44 87 HIS A N 1
ATOM 712 C CA . HIS A 1 87 ? 7.832 -12.383 -1.67 1 96.44 87 HIS A CA 1
ATOM 713 C C . HIS A 1 87 ? 6.977 -11.273 -1.07 1 96.44 87 HIS A C 1
ATOM 715 O O . HIS A 1 87 ? 7.27 -10.094 -1.26 1 96.44 87 HIS A O 1
ATOM 721 N N . ASP A 1 88 ? 6.02 -11.648 -0.331 1 97.69 88 ASP A N 1
ATOM 722 C CA . ASP A 1 88 ? 5.086 -10.688 0.246 1 97.69 88 ASP A CA 1
ATOM 723 C C . ASP A 1 88 ? 5.668 -10.039 1.501 1 97.69 88 ASP A C 1
ATOM 725 O O . ASP A 1 88 ? 6.359 -10.695 2.281 1 97.69 88 ASP A O 1
ATOM 729 N N . SER A 1 89 ? 5.363 -8.734 1.636 1 96.81 89 SER A N 1
ATOM 730 C CA . SER A 1 89 ? 5.477 -8.148 2.967 1 96.81 89 SER A CA 1
ATOM 731 C C . SER A 1 89 ? 4.273 -8.492 3.832 1 96.81 89 SER A C 1
ATOM 733 O O . SER A 1 89 ? 3.137 -8.164 3.486 1 96.81 89 SER A O 1
ATOM 735 N N . ALA A 1 90 ? 4.59 -9.156 4.914 1 97 90 ALA A N 1
ATOM 736 C CA . ALA A 1 90 ? 3.523 -9.578 5.816 1 97 90 ALA A CA 1
ATOM 737 C C . ALA A 1 90 ? 2.672 -8.391 6.254 1 97 90 ALA A C 1
ATOM 739 O O . ALA A 1 90 ? 1.445 -8.414 6.117 1 97 90 ALA A O 1
ATOM 740 N N . ALA A 1 91 ? 3.316 -7.387 6.688 1 96.88 91 ALA A N 1
ATOM 741 C CA . ALA A 1 91 ? 2.629 -6.211 7.215 1 96.88 91 ALA A CA 1
ATOM 742 C C . ALA A 1 91 ? 1.874 -5.477 6.113 1 96.88 91 ALA A C 1
ATOM 744 O O . ALA A 1 91 ? 0.746 -5.023 6.316 1 96.88 91 ALA A O 1
ATOM 745 N N . ARG A 1 92 ? 2.449 -5.312 4.973 1 97.19 92 ARG A N 1
ATOM 746 C CA . ARG A 1 92 ? 1.809 -4.598 3.873 1 97.19 92 ARG A CA 1
ATOM 747 C C . ARG A 1 92 ? 0.602 -5.367 3.35 1 97.19 92 ARG A C 1
ATOM 749 O O . ARG A 1 92 ? -0.425 -4.77 3.016 1 97.19 92 ARG A O 1
ATOM 756 N N . LEU A 1 93 ? 0.781 -6.633 3.301 1 98.25 93 LEU A N 1
ATOM 757 C CA . LEU A 1 93 ? -0.325 -7.457 2.826 1 98.25 93 LEU A CA 1
ATOM 758 C C . LEU A 1 93 ? -1.515 -7.371 3.775 1 98.25 93 LEU A C 1
ATOM 760 O O . LEU A 1 93 ? -2.666 -7.434 3.342 1 98.25 93 LEU A O 1
ATOM 764 N N . GLU A 1 94 ? -1.252 -7.195 5.086 1 97.81 94 GLU A N 1
ATOM 765 C CA . GLU A 1 94 ? -2.307 -7.125 6.094 1 97.81 94 GLU A CA 1
ATOM 766 C C . GLU A 1 94 ? -2.852 -5.707 6.223 1 97.81 94 GLU A C 1
ATOM 768 O O . GLU A 1 94 ? -3.891 -5.488 6.855 1 97.81 94 GLU A O 1
ATOM 773 N N . ALA A 1 95 ? -2.203 -4.762 5.629 1 96.81 95 ALA A N 1
ATOM 774 C CA . ALA A 1 95 ? -2.521 -3.354 5.855 1 96.81 95 ALA A CA 1
ATOM 775 C C . ALA A 1 95 ? -3.982 -3.062 5.523 1 96.81 95 ALA A C 1
ATOM 777 O O . ALA A 1 95 ? -4.66 -2.334 6.25 1 96.81 95 ALA A O 1
ATOM 778 N N . PRO A 1 96 ? -4.57 -3.643 4.5 1 97.12 96 PRO A N 1
ATOM 779 C CA . PRO A 1 96 ? -5.938 -3.275 4.117 1 97.12 96 PRO A CA 1
ATOM 780 C C . PRO A 1 96 ? -6.996 -4.066 4.883 1 97.12 96 PRO A C 1
ATOM 782 O O . PRO A 1 96 ? -8.195 -3.92 4.617 1 97.12 96 PRO A O 1
ATOM 785 N N . VAL A 1 97 ? -6.656 -4.906 5.832 1 96.12 97 VAL A N 1
ATOM 786 C CA . VAL A 1 97 ? -7.574 -5.793 6.547 1 96.12 97 VAL A CA 1
ATOM 787 C C . VAL A 1 97 ? -8.734 -4.98 7.121 1 96.12 97 VAL A C 1
ATOM 789 O O . VAL A 1 97 ? -9.891 -5.387 7.02 1 96.12 97 VAL A O 1
ATOM 792 N N . PRO A 1 98 ? -8.477 -3.746 7.625 1 94.56 98 PRO A N 1
ATOM 793 C CA . PRO A 1 98 ? -9.602 -2.973 8.156 1 94.56 98 PRO A CA 1
ATOM 794 C C . PRO A 1 98 ? -10.68 -2.703 7.109 1 94.56 98 PRO A C 1
ATOM 796 O O . PRO A 1 98 ? -11.859 -2.574 7.449 1 94.56 98 PRO A O 1
ATOM 799 N N . LEU A 1 99 ? -10.297 -2.68 5.852 1 95.25 99 LEU A N 1
ATOM 800 C CA . LEU A 1 99 ? -11.234 -2.359 4.781 1 95.25 99 LEU A CA 1
ATOM 801 C C . LEU A 1 99 ? -11.906 -3.623 4.254 1 95.25 99 LEU A C 1
ATOM 803 O O . LEU A 1 99 ? -12.891 -3.545 3.516 1 95.25 99 LEU A O 1
ATOM 807 N N . LEU A 1 100 ? -11.391 -4.789 4.66 1 94.44 100 LEU A N 1
ATOM 808 C CA . LEU A 1 100 ? -11.773 -6.031 4.004 1 94.44 100 LEU A CA 1
ATOM 809 C C . LEU A 1 100 ? -12.797 -6.797 4.84 1 94.44 100 LEU A C 1
ATOM 811 O O . LEU A 1 100 ? -13.266 -7.859 4.43 1 94.44 100 LEU A O 1
ATOM 815 N N . GLN A 1 101 ? -13.125 -6.266 5.957 1 83.75 101 GLN A N 1
ATOM 816 C CA . GLN A 1 101 ? -13.969 -6.992 6.898 1 83.75 101 GLN A CA 1
ATOM 817 C C . GLN A 1 101 ? -15.328 -7.309 6.289 1 83.75 101 GLN A C 1
ATOM 819 O O . GLN A 1 101 ? -15.82 -8.43 6.395 1 83.75 101 GLN A O 1
ATOM 824 N N . GLU A 1 102 ? -15.906 -6.402 5.582 1 82.31 102 GLU A N 1
ATOM 825 C CA . GLU A 1 102 ? -17.234 -6.605 5 1 82.31 102 GLU A CA 1
ATOM 826 C C . GLU A 1 102 ? -17.156 -7.477 3.748 1 82.31 102 GLU A C 1
ATOM 828 O O . GLU A 1 102 ? -18.188 -7.926 3.232 1 82.31 102 GLU A O 1
ATOM 833 N N . MET A 1 103 ? -16.031 -7.715 3.342 1 88.69 103 MET A N 1
ATOM 834 C CA . MET A 1 103 ? -15.836 -8.516 2.139 1 88.69 103 MET A CA 1
ATOM 835 C C . MET A 1 103 ? -15.43 -9.938 2.494 1 88.69 103 MET A C 1
ATOM 837 O O . MET A 1 103 ? -14.938 -10.68 1.642 1 88.69 103 MET A O 1
ATOM 841 N N . ARG A 1 104 ? -15.555 -10.328 3.686 1 93.19 104 ARG A N 1
ATOM 842 C CA . ARG A 1 104 ? -15.289 -11.672 4.184 1 93.19 104 ARG A CA 1
ATOM 843 C C . ARG A 1 104 ? -13.898 -12.141 3.773 1 93.19 104 ARG A C 1
ATOM 845 O O . ARG A 1 104 ? -13.734 -13.258 3.277 1 93.19 104 ARG A O 1
ATOM 852 N N . THR A 1 105 ? -13.008 -11.258 3.883 1 96.69 105 THR A N 1
ATOM 853 C CA . THR A 1 105 ? -11.625 -11.516 3.482 1 96.69 105 THR A CA 1
ATOM 854 C C . THR A 1 105 ? -10.695 -11.484 4.691 1 96.69 105 THR A C 1
ATOM 856 O O . THR A 1 105 ? -10.695 -10.508 5.449 1 96.69 105 THR A O 1
ATOM 859 N N . GLU A 1 106 ? -10.023 -12.562 4.883 1 96.94 106 GLU A N 1
ATOM 860 C CA . GLU A 1 106 ? -9.016 -12.656 5.934 1 96.94 106 GLU A CA 1
ATOM 861 C C . GLU A 1 106 ? -7.609 -12.781 5.34 1 96.94 106 GLU A C 1
ATOM 863 O O . GLU A 1 106 ? -7.395 -13.547 4.398 1 96.94 106 GLU A O 1
ATOM 868 N N . ILE A 1 107 ? -6.719 -12.023 5.895 1 98.38 107 ILE A N 1
ATOM 869 C CA . ILE A 1 107 ? -5.324 -12.078 5.469 1 98.38 107 ILE A CA 1
ATOM 870 C C . ILE A 1 107 ? -4.43 -12.359 6.676 1 98.38 107 ILE A C 1
ATOM 872 O O . ILE A 1 107 ? -4.527 -11.68 7.699 1 98.38 107 ILE A O 1
ATOM 876 N N . ARG A 1 108 ? -3.641 -13.391 6.574 1 98.5 108 ARG A N 1
ATOM 877 C CA . ARG A 1 108 ? -2.662 -13.727 7.602 1 98.5 108 ARG A CA 1
ATOM 878 C C . ARG A 1 108 ? -1.238 -13.578 7.074 1 98.5 108 ARG A C 1
ATOM 880 O O . ARG A 1 108 ? -0.782 -14.391 6.266 1 98.5 108 ARG A O 1
ATOM 887 N N . GLY A 1 109 ? -0.602 -12.555 7.516 1 98.06 109 GLY A N 1
ATOM 888 C CA . GLY A 1 109 ? 0.79 -12.328 7.16 1 98.06 109 GLY A CA 1
ATOM 889 C C . GLY A 1 109 ? 1.727 -12.391 8.352 1 98.06 109 GLY A C 1
ATOM 890 O O . GLY A 1 109 ? 2.758 -13.062 8.305 1 98.06 109 GLY A O 1
ATOM 891 N N . ILE A 1 110 ? 1.311 -11.828 9.422 1 96.5 110 ILE A N 1
ATOM 892 C CA . ILE A 1 110 ? 2.131 -11.695 10.625 1 96.5 110 ILE A CA 1
ATOM 893 C C . ILE A 1 110 ? 1.75 -12.781 11.633 1 96.5 110 ILE A C 1
ATOM 895 O O . ILE A 1 110 ? 0.566 -12.992 11.906 1 96.5 110 ILE A O 1
ATOM 899 N N . VAL A 1 111 ? 2.787 -13.453 12.109 1 97.88 111 VAL A N 1
ATOM 900 C CA . VAL A 1 111 ? 2.578 -14.336 13.25 1 97.88 111 VAL A CA 1
ATOM 901 C C . VAL A 1 111 ? 2.555 -13.523 14.539 1 97.88 111 VAL A C 1
ATOM 903 O O . VAL A 1 111 ? 3.605 -13.141 15.062 1 97.88 111 VAL A O 1
ATOM 906 N N . ARG A 1 112 ? 1.42 -13.359 15 1 97.19 112 ARG A N 1
ATOM 907 C CA . ARG A 1 112 ? 1.249 -12.492 16.156 1 97.19 112 ARG A CA 1
ATOM 908 C C . ARG A 1 112 ? 1.688 -13.203 17.438 1 97.19 112 ARG A C 1
ATOM 910 O O . ARG A 1 112 ? 1.512 -14.414 17.578 1 97.19 112 ARG A O 1
ATOM 917 N N . LYS A 1 113 ? 2.219 -12.383 18.312 1 95.81 113 LYS A N 1
ATOM 918 C CA . LYS A 1 113 ? 2.646 -12.898 19.625 1 95.81 113 LYS A CA 1
ATOM 919 C C . LYS A 1 113 ? 2.061 -12.062 20.75 1 95.81 113 LYS A C 1
ATOM 921 O O . LYS A 1 113 ? 1.85 -10.859 20.609 1 95.81 113 LYS A O 1
ATOM 926 N N . HIS A 1 114 ? 1.723 -12.664 21.781 1 92.31 114 HIS A N 1
ATOM 927 C CA . HIS A 1 114 ? 1.304 -12.039 23.031 1 92.31 114 HIS A CA 1
ATOM 928 C C . HIS A 1 114 ? 2.207 -12.461 24.188 1 92.31 114 HIS A C 1
ATOM 930 O O . HIS A 1 114 ? 2.293 -13.648 24.516 1 92.31 114 HIS A O 1
ATOM 936 N N . GLU A 1 115 ? 2.822 -11.438 24.797 1 90.56 115 GLU A N 1
ATOM 937 C CA . GLU A 1 115 ? 3.744 -11.688 25.906 1 90.56 115 GLU A CA 1
ATOM 938 C C . GLU A 1 115 ? 4.785 -12.734 25.531 1 90.56 115 GLU A C 1
ATOM 940 O O . GLU A 1 115 ? 5.02 -13.68 26.297 1 90.56 115 GLU A O 1
ATOM 945 N N . GLY A 1 116 ? 5.23 -12.75 24.297 1 88.62 116 GLY A N 1
ATOM 946 C CA . GLY A 1 116 ? 6.332 -13.586 23.859 1 88.62 116 GLY A CA 1
ATOM 947 C C . GLY A 1 116 ? 5.879 -14.93 23.312 1 88.62 116 GLY A C 1
ATOM 948 O O . GLY A 1 116 ? 6.688 -15.703 22.797 1 88.62 116 GLY A O 1
ATOM 949 N N . GLU A 1 117 ? 4.582 -15.195 23.391 1 94.19 117 GLU A N 1
ATOM 950 C CA . GLU A 1 117 ? 4.059 -16.469 22.906 1 94.19 117 GLU A CA 1
ATOM 951 C C . GLU A 1 117 ? 3.223 -16.266 21.641 1 94.19 117 GLU A C 1
ATOM 953 O O . GLU A 1 117 ? 2.465 -15.305 21.547 1 94.19 117 GLU A O 1
ATOM 958 N N . ILE A 1 118 ? 3.316 -17.25 20.828 1 97.31 118 ILE A N 1
ATOM 959 C CA . ILE A 1 118 ? 2.578 -17.188 19.562 1 97.31 118 ILE A CA 1
ATOM 960 C C . ILE A 1 118 ? 1.079 -17.25 19.844 1 97.31 118 ILE A C 1
ATOM 962 O O . ILE A 1 118 ? 0.628 -18.047 20.672 1 97.31 118 ILE A O 1
ATOM 966 N N . ASP A 1 119 ? 0.288 -16.391 19.234 1 97.94 119 ASP A N 1
ATOM 967 C CA . ASP A 1 119 ? -1.17 -16.422 19.266 1 97.94 119 ASP A CA 1
ATOM 968 C C . ASP A 1 119 ? -1.722 -17.422 18.25 1 97.94 119 ASP A C 1
ATOM 970 O O . ASP A 1 119 ? -2.104 -17.031 17.141 1 97.94 119 ASP A O 1
ATOM 974 N N . TYR A 1 120 ? -1.811 -18.625 18.625 1 98.06 120 TYR A N 1
ATOM 975 C CA . TYR A 1 120 ? -2.219 -19.688 17.719 1 98.06 120 TYR A CA 1
ATOM 976 C C . TYR A 1 120 ? -3.658 -19.5 17.25 1 98.06 120 TYR A C 1
ATOM 978 O O . TYR A 1 120 ? -4.016 -19.875 16.141 1 98.06 120 TYR A O 1
ATOM 986 N N . ASP A 1 121 ? -4.473 -18.891 18.078 1 98 121 ASP A N 1
ATOM 987 C CA . ASP A 1 121 ? -5.867 -18.656 17.719 1 98 121 ASP A CA 1
ATOM 988 C C . ASP A 1 121 ? -5.973 -17.734 16.5 1 98 121 ASP A C 1
ATOM 990 O O . ASP A 1 121 ? -6.875 -17.891 15.672 1 98 121 ASP A O 1
ATOM 994 N N . HIS A 1 122 ? -5.016 -16.859 16.406 1 97.62 122 HIS A N 1
ATOM 995 C CA . HIS A 1 122 ? -5.016 -15.914 15.297 1 97.62 122 HIS A CA 1
ATOM 996 C C . HIS A 1 122 ? -4.758 -16.641 13.969 1 97.62 122 HIS A C 1
ATOM 998 O O . HIS A 1 122 ? -5.195 -16.172 12.914 1 97.62 122 HIS A O 1
ATOM 1004 N N . LEU A 1 123 ? -4.145 -17.75 14.016 1 98.62 123 LEU A N 1
ATOM 1005 C CA . LEU A 1 123 ? -3.775 -18.5 12.82 1 98.62 123 LEU A CA 1
ATOM 1006 C C . LEU A 1 123 ? -4.859 -19.5 12.445 1 98.62 123 LEU A C 1
ATOM 1008 O O . LEU A 1 123 ? -4.73 -20.219 11.445 1 98.62 123 LEU A O 1
ATOM 1012 N N . ILE A 1 124 ? -5.93 -19.594 13.203 1 98.81 124 ILE A N 1
ATOM 1013 C CA . ILE A 1 124 ? -7.043 -20.484 12.906 1 98.81 124 ILE A CA 1
ATOM 1014 C C . ILE A 1 124 ? -8.211 -19.688 12.328 1 98.81 124 ILE A C 1
ATOM 1016 O O . ILE A 1 124 ? -8.711 -18.75 12.969 1 98.81 124 ILE A O 1
ATOM 1020 N N . VAL A 1 125 ? -8.641 -20.047 11.164 1 98.62 125 VAL A N 1
ATOM 1021 C CA . VAL A 1 125 ? -9.742 -19.344 10.5 1 98.62 125 VAL A CA 1
ATOM 1022 C C . VAL A 1 125 ? -10.898 -20.328 10.266 1 98.62 125 VAL A C 1
ATOM 1024 O O . VAL A 1 125 ? -10.688 -21.438 9.773 1 98.62 125 VAL A O 1
ATOM 1027 N N . GLU A 1 126 ? -12.07 -19.906 10.602 1 98.62 126 GLU A N 1
ATOM 1028 C CA . GLU A 1 126 ? -13.242 -20.703 10.305 1 98.62 126 GLU A CA 1
ATOM 1029 C C . GLU A 1 126 ? -13.641 -20.578 8.836 1 98.62 126 GLU A C 1
ATOM 1031 O O . GLU A 1 126 ? -13.734 -19.469 8.305 1 98.62 126 GLU A O 1
ATOM 1036 N N . LEU A 1 127 ? -13.82 -21.703 8.172 1 98.81 127 LEU A N 1
ATOM 1037 C CA . LEU A 1 127 ? -14.32 -21.703 6.797 1 98.81 127 LEU A CA 1
ATOM 1038 C C . LEU A 1 127 ? -15.812 -22.016 6.77 1 98.81 127 LEU A C 1
ATOM 1040 O O . LEU A 1 127 ? -16.25 -23.031 7.316 1 98.81 127 LEU A O 1
ATOM 1044 N N . LYS A 1 128 ? -16.516 -21.125 6.09 1 98.12 128 LYS A N 1
ATOM 1045 C CA . LYS A 1 128 ? -17.984 -21.234 6.113 1 98.12 128 LYS A CA 1
ATOM 1046 C C . LYS A 1 128 ? -18.531 -21.5 4.723 1 98.12 128 LYS A C 1
ATOM 1048 O O . LYS A 1 128 ? -18.031 -20.984 3.729 1 98.12 128 LYS A O 1
ATOM 1053 N N . ASN A 1 129 ? -19.562 -22.297 4.664 1 97.06 129 ASN A N 1
ATOM 1054 C CA . ASN A 1 129 ? -20.266 -22.516 3.402 1 97.06 129 ASN A CA 1
ATOM 1055 C C . ASN A 1 129 ? -21.266 -21.391 3.123 1 97.06 129 ASN A C 1
ATOM 1057 O O . ASN A 1 129 ? -21.312 -20.406 3.855 1 97.06 129 ASN A O 1
ATOM 1061 N N . SER A 1 130 ? -21.984 -21.531 2.033 1 94.19 130 SER A N 1
ATOM 1062 C CA . SER A 1 130 ? -22.875 -20.469 1.579 1 94.19 130 SER A CA 1
ATOM 1063 C C . SER A 1 130 ? -24 -20.219 2.582 1 94.19 130 SER A C 1
ATOM 1065 O O . SER A 1 130 ? -24.625 -19.156 2.584 1 94.19 130 SER A O 1
ATOM 1067 N N . GLU A 1 131 ? -24.281 -21.141 3.467 1 95 131 GLU A N 1
ATOM 1068 C CA . GLU A 1 131 ? -25.328 -21.016 4.477 1 95 131 GLU A CA 1
ATOM 1069 C C . GLU A 1 131 ? -24.766 -20.391 5.762 1 95 131 GLU A C 1
ATOM 1071 O O . GLU A 1 131 ? -25.516 -20.125 6.703 1 95 131 GLU A O 1
ATOM 1076 N N . GLY A 1 132 ? -23.5 -20.234 5.82 1 95.5 132 GLY A N 1
ATOM 1077 C CA . GLY A 1 132 ? -22.891 -19.609 6.977 1 95.5 132 GLY A CA 1
ATOM 1078 C C . GLY A 1 132 ? -22.438 -20.594 8.031 1 95.5 132 GLY A C 1
ATOM 1079 O O . GLY A 1 132 ? -21.969 -20.203 9.102 1 95.5 132 GLY A O 1
ATOM 1080 N N . GLU A 1 133 ? -22.531 -21.828 7.734 1 97 133 GLU A N 1
ATOM 1081 C CA . GLU A 1 133 ? -22.094 -22.875 8.664 1 97 133 GLU A CA 1
ATOM 1082 C C . GLU A 1 133 ? -20.594 -23.109 8.586 1 97 133 GLU A C 1
ATOM 1084 O O . GLU A 1 133 ? -20.031 -23.172 7.492 1 97 133 GLU A O 1
ATOM 1089 N N . VAL A 1 134 ? -20 -23.266 9.742 1 98.25 134 VAL A N 1
ATOM 1090 C CA . VAL A 1 134 ? -18.578 -23.562 9.766 1 98.25 134 VAL A CA 1
ATOM 1091 C C . VAL A 1 134 ? -18.344 -25.031 9.383 1 98.25 134 VAL A C 1
ATOM 1093 O O . VAL A 1 134 ? -18.672 -25.938 10.148 1 98.25 134 VAL A O 1
ATOM 1096 N N . GLU A 1 135 ? -17.719 -25.234 8.289 1 98.44 135 GLU A N 1
ATOM 1097 C CA . GLU A 1 135 ? -17.516 -26.594 7.773 1 98.44 135 GLU A CA 1
ATOM 1098 C C . GLU A 1 135 ? -16.078 -27.047 8 1 98.44 135 GLU A C 1
ATOM 1100 O O . GLU A 1 135 ? -15.781 -28.25 7.902 1 98.44 135 GLU A O 1
ATOM 1105 N N . ALA A 1 136 ? -15.195 -26.109 8.281 1 98.75 136 ALA A N 1
ATOM 1106 C CA . ALA A 1 136 ? -13.797 -26.469 8.477 1 98.75 136 ALA A CA 1
ATOM 1107 C C . ALA A 1 136 ? -13.07 -25.422 9.312 1 98.75 136 ALA A C 1
ATOM 1109 O O . ALA A 1 136 ? -13.484 -24.266 9.359 1 98.75 136 ALA A O 1
ATOM 1110 N N . LEU A 1 137 ? -12.094 -25.828 10.031 1 98.81 137 LEU A N 1
ATOM 1111 C CA . LEU A 1 137 ? -11.086 -24.953 10.617 1 98.81 137 LEU A CA 1
ATOM 1112 C C . LEU A 1 137 ? -9.805 -24.969 9.781 1 98.81 137 LEU A C 1
ATOM 1114 O O . LEU A 1 137 ? -9.289 -26.031 9.438 1 98.81 137 LEU A O 1
ATOM 1118 N N . CYS A 1 138 ? -9.359 -23.812 9.445 1 98.88 138 CYS A N 1
ATOM 1119 C CA . CYS A 1 138 ? -8.203 -23.672 8.57 1 98.88 138 CYS A CA 1
ATOM 1120 C C . CYS A 1 138 ? -6.992 -23.156 9.344 1 98.88 138 CYS A C 1
ATOM 1122 O O . CYS A 1 138 ? -7.047 -22.094 9.961 1 98.88 138 CYS A O 1
ATOM 1124 N N . LEU A 1 139 ? -5.945 -23.953 9.352 1 98.88 139 LEU A N 1
ATOM 1125 C CA . LEU A 1 139 ? -4.645 -23.469 9.812 1 98.88 139 LEU A CA 1
ATOM 1126 C C . LEU A 1 139 ? -3.99 -22.578 8.773 1 98.88 139 LEU A C 1
ATOM 1128 O O . LEU A 1 139 ? -3.426 -23.062 7.789 1 98.88 139 LEU A O 1
ATOM 1132 N N . ALA A 1 140 ? -4.117 -21.312 8.93 1 98.88 140 ALA A N 1
ATOM 1133 C CA . ALA A 1 140 ? -3.625 -20.328 7.965 1 98.88 140 AL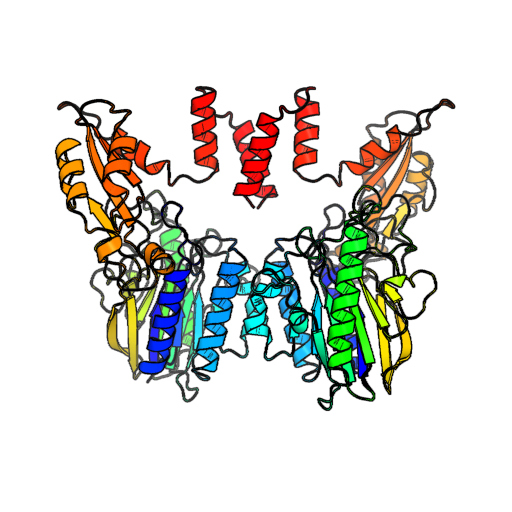A A CA 1
ATOM 1134 C C . ALA A 1 140 ? -2.252 -19.797 8.367 1 98.88 140 ALA A C 1
ATOM 1136 O O . ALA A 1 140 ? -2.152 -18.859 9.148 1 98.88 140 ALA A O 1
ATOM 1137 N N . VAL A 1 141 ? -1.216 -20.344 7.809 1 98.81 141 VAL A N 1
ATOM 1138 C CA . VAL A 1 141 ? 0.145 -20.062 8.25 1 98.81 141 VAL A CA 1
ATOM 1139 C C . VAL A 1 141 ? 0.923 -19.391 7.125 1 98.81 141 VAL A C 1
ATOM 1141 O O . VAL A 1 141 ? 1.132 -19.984 6.062 1 98.81 141 VAL A O 1
ATOM 1144 N N . PRO A 1 142 ? 1.358 -18.156 7.355 1 98.62 142 PRO A N 1
ATOM 1145 C CA . PRO A 1 142 ? 2.17 -17.484 6.336 1 98.62 142 PRO A CA 1
ATOM 1146 C C . PRO A 1 142 ? 3.584 -18.062 6.238 1 98.62 142 PRO A C 1
ATOM 1148 O O . PRO A 1 142 ? 3.926 -19 6.961 1 98.62 142 PRO A O 1
ATOM 1151 N N . PHE A 1 143 ? 4.336 -17.578 5.289 1 97.5 143 PHE A N 1
ATOM 1152 C CA . PHE A 1 143 ? 5.75 -17.922 5.262 1 97.5 143 PHE A CA 1
ATOM 1153 C C . PHE A 1 143 ? 6.43 -17.531 6.566 1 97.5 143 PHE A C 1
ATOM 1155 O O . PHE A 1 143 ? 6.316 -16.391 7.012 1 97.5 143 PHE A O 1
ATOM 1162 N N . LEU A 1 144 ? 7.082 -18.469 7.141 1 96.56 144 LEU A N 1
ATOM 1163 C CA . LEU A 1 144 ? 7.656 -18.25 8.461 1 96.56 144 LEU A CA 1
ATOM 1164 C C . LEU A 1 144 ? 9.125 -17.859 8.359 1 96.56 144 LEU A C 1
ATOM 1166 O O . LEU A 1 144 ? 9.906 -18.531 7.676 1 96.56 144 LEU A O 1
ATOM 1170 N N . ARG A 1 145 ? 9.375 -16.812 9.031 1 93.12 145 ARG A N 1
ATOM 1171 C CA . ARG A 1 145 ? 10.742 -16.328 9.141 1 93.12 145 ARG A CA 1
ATOM 1172 C C . ARG A 1 145 ? 11.305 -16.562 10.531 1 93.12 145 ARG A C 1
ATOM 1174 O O . ARG A 1 145 ? 10.586 -17.016 11.43 1 93.12 145 ARG A O 1
ATOM 1181 N N . GLN A 1 146 ? 12.656 -16.328 10.617 1 90.5 146 GLN A N 1
ATOM 1182 C CA . GLN A 1 146 ? 13.266 -16.453 11.938 1 90.5 146 GLN A CA 1
ATOM 1183 C C . GLN A 1 146 ? 12.516 -15.633 12.977 1 90.5 146 GLN A C 1
ATOM 1185 O O . GLN A 1 146 ? 12.227 -14.453 12.758 1 90.5 146 GLN A O 1
ATOM 1190 N N . GLY A 1 147 ? 12.109 -16.281 14.086 1 92.5 147 GLY A N 1
ATOM 1191 C CA . GLY A 1 147 ? 11.367 -15.617 15.148 1 92.5 147 GLY A CA 1
ATOM 1192 C C . GLY A 1 147 ? 9.875 -15.906 15.094 1 92.5 147 GLY A C 1
ATOM 1193 O O . GLY A 1 147 ? 9.164 -15.672 16.078 1 92.5 147 GLY A O 1
ATOM 1194 N N . ASP A 1 148 ? 9.445 -16.469 14.031 1 95.88 148 ASP A N 1
ATOM 1195 C CA . ASP A 1 148 ? 8.023 -16.703 13.844 1 95.88 148 ASP A CA 1
ATOM 1196 C C . ASP A 1 148 ? 7.617 -18.078 14.352 1 95.88 148 ASP A C 1
ATOM 1198 O O . ASP A 1 148 ? 6.43 -18.391 14.438 1 95.88 148 ASP A O 1
ATOM 1202 N N . TYR A 1 149 ? 8.516 -18.922 14.602 1 95.44 149 TYR A N 1
ATOM 1203 C CA . TYR A 1 149 ? 8.25 -20.297 15.016 1 95.44 149 TYR A CA 1
ATOM 1204 C C . TYR A 1 149 ? 8.969 -20.625 16.328 1 95.44 149 TYR A C 1
ATOM 1206 O O . TYR A 1 149 ? 9.93 -19.953 16.703 1 95.44 149 TYR A O 1
ATOM 1214 N N . PRO A 1 150 ? 8.484 -21.609 17.047 1 95.38 150 PRO A N 1
ATOM 1215 C CA . PRO A 1 150 ? 9.125 -21.984 18.312 1 95.38 150 PRO A CA 1
ATOM 1216 C C . PRO A 1 150 ? 10.57 -22.453 18.125 1 95.38 150 PRO A C 1
ATOM 1218 O O . PRO A 1 150 ? 10.883 -23.094 17.125 1 95.38 150 PRO A O 1
ATOM 1221 N N . VAL A 1 151 ? 11.352 -22.094 19.109 1 92.19 151 VAL A N 1
ATOM 1222 C CA . VAL A 1 151 ? 12.711 -22.625 19.141 1 92.19 151 VAL A CA 1
ATOM 1223 C C . VAL A 1 151 ? 12.719 -24.016 19.766 1 92.19 151 VAL A C 1
ATOM 1225 O O . VAL A 1 151 ? 12.203 -24.219 20.859 1 92.19 151 VAL A O 1
ATOM 1228 N N . VAL A 1 152 ? 13.219 -24.938 19 1 91.88 152 VAL A N 1
ATOM 1229 C CA . VAL A 1 152 ? 13.273 -26.312 19.453 1 91.88 152 VAL A CA 1
ATOM 1230 C C . VAL A 1 152 ? 14.727 -26.781 19.547 1 91.88 152 VAL A C 1
ATOM 1232 O O . VAL A 1 152 ? 15.531 -26.469 18.672 1 91.88 152 VAL A O 1
ATOM 1235 N N . ALA A 1 153 ? 15.062 -27.312 20.734 1 90.31 153 ALA A N 1
ATOM 1236 C CA . ALA A 1 153 ? 16.375 -27.938 20.828 1 90.31 153 ALA A CA 1
ATOM 1237 C C . ALA A 1 153 ? 16.484 -29.156 19.906 1 90.31 153 ALA A C 1
ATOM 1239 O O . ALA A 1 153 ? 15.68 -30.094 20.016 1 90.31 153 ALA A O 1
ATOM 1240 N N . THR A 1 154 ? 17.297 -29.109 18.922 1 86.94 154 THR A N 1
ATOM 1241 C CA . THR A 1 154 ? 17.391 -30.203 17.953 1 86.94 154 THR A CA 1
ATOM 1242 C C . THR A 1 154 ? 18.797 -30.297 17.391 1 86.94 154 THR A C 1
ATOM 1244 O O . THR A 1 154 ? 19.547 -29.328 17.375 1 86.94 154 THR A O 1
ATOM 1247 N N . ASP A 1 155 ? 19.172 -31.516 17 1 88.06 155 ASP A N 1
ATOM 1248 C CA . ASP A 1 155 ? 20.422 -31.75 16.297 1 88.06 155 ASP A CA 1
ATOM 1249 C C . ASP A 1 155 ? 20.234 -31.609 14.789 1 88.06 155 ASP A C 1
ATOM 1251 O O . ASP A 1 155 ? 21.219 -31.656 14.031 1 88.06 155 ASP A O 1
ATOM 1255 N N . GLY A 1 156 ? 19.047 -31.406 14.391 1 85.88 156 GLY A N 1
ATOM 1256 C CA . GLY A 1 156 ? 18.734 -31.266 12.977 1 85.88 156 GLY A CA 1
ATOM 1257 C C . GLY A 1 156 ? 18.578 -29.812 12.547 1 85.88 156 GLY A C 1
ATOM 1258 O O . GLY A 1 156 ? 19.266 -28.922 13.07 1 85.88 156 GLY A O 1
ATOM 1259 N N . ASN A 1 157 ? 17.859 -29.609 11.484 1 87.06 157 ASN A N 1
ATOM 1260 C CA . ASN A 1 157 ? 17.625 -28.25 10.977 1 87.06 157 ASN A CA 1
ATOM 1261 C C . ASN A 1 157 ? 16.656 -27.484 11.867 1 87.06 157 ASN A C 1
ATOM 1263 O O . ASN A 1 157 ? 15.484 -27.828 11.969 1 87.06 157 ASN A O 1
ATOM 1267 N N . PRO A 1 158 ? 17.125 -26.484 12.492 1 88.62 158 PRO A N 1
ATOM 1268 C CA . PRO A 1 158 ? 16.281 -25.75 13.438 1 88.62 158 PRO A CA 1
ATOM 1269 C C . PRO A 1 158 ? 15.039 -25.156 12.789 1 88.62 158 PRO A C 1
ATOM 1271 O O . PRO A 1 158 ? 13.984 -25.062 13.43 1 88.62 158 PRO A O 1
ATOM 1274 N N . TYR A 1 159 ? 15.125 -24.781 11.617 1 90.69 159 TYR A N 1
ATOM 1275 C CA . TYR A 1 159 ? 13.969 -24.234 10.914 1 90.69 159 TYR A CA 1
ATOM 1276 C C . TYR A 1 159 ? 12.898 -25.312 10.711 1 90.69 159 TYR A C 1
ATOM 1278 O O . TYR A 1 159 ? 11.742 -25.109 11.102 1 90.69 159 TYR A O 1
ATOM 1286 N N . ALA A 1 160 ? 13.273 -26.375 10.117 1 92.12 160 ALA A N 1
ATOM 1287 C CA . ALA A 1 160 ? 12.328 -27.453 9.812 1 92.12 160 ALA A CA 1
ATOM 1288 C C . ALA A 1 160 ? 11.633 -27.953 11.086 1 92.12 160 ALA A C 1
ATOM 1290 O O . ALA A 1 160 ? 10.414 -28.141 11.102 1 92.12 160 ALA A O 1
ATOM 1291 N N . GLU A 1 161 ? 12.43 -28.078 12.102 1 93.62 161 GLU A N 1
ATOM 1292 C CA . GLU A 1 161 ? 11.875 -28.578 13.352 1 93.62 161 GLU A CA 1
ATOM 1293 C C . GLU A 1 161 ? 10.984 -27.531 14.023 1 93.62 161 GLU A C 1
ATOM 1295 O O . GLU A 1 161 ? 9.977 -27.875 14.641 1 93.62 161 GLU A O 1
ATOM 1300 N N . GLY A 1 162 ? 11.398 -26.312 13.961 1 95.19 162 GLY A N 1
ATOM 1301 C CA . GLY A 1 162 ? 10.578 -25.234 14.5 1 95.19 162 GLY A CA 1
ATOM 1302 C C . GLY A 1 162 ? 9.242 -25.109 13.797 1 95.19 162 GLY A C 1
ATOM 1303 O O . GLY A 1 162 ? 8.211 -24.938 14.445 1 95.19 162 GLY A O 1
ATOM 1304 N N . VAL A 1 163 ? 9.289 -25.172 12.5 1 96.06 163 VAL A N 1
ATOM 1305 C CA . VAL A 1 163 ? 8.07 -25.078 11.703 1 96.06 163 VAL A CA 1
ATOM 1306 C C . VAL A 1 163 ? 7.16 -26.266 12.023 1 96.06 163 VAL A C 1
ATOM 1308 O O . VAL A 1 163 ? 5.953 -26.094 12.227 1 96.06 163 VAL A O 1
ATOM 1311 N N . LYS A 1 164 ? 7.719 -27.422 12.086 1 95.75 164 LYS A N 1
ATOM 1312 C CA . LYS A 1 164 ? 6.949 -28.609 12.461 1 95.75 164 LYS A CA 1
ATOM 1313 C C . LYS A 1 164 ? 6.281 -28.422 13.812 1 95.75 164 LYS A C 1
ATOM 1315 O O . LYS A 1 164 ? 5.094 -28.703 13.977 1 95.75 164 LYS A O 1
ATOM 1320 N N . GLU A 1 165 ? 7.066 -27.953 14.742 1 96.81 165 GLU A N 1
ATOM 1321 C CA . GLU A 1 165 ? 6.535 -27.734 16.078 1 96.81 165 GLU A CA 1
ATOM 1322 C C . GLU A 1 165 ? 5.383 -26.719 16.062 1 96.81 165 GLU A C 1
ATOM 1324 O O . GLU A 1 165 ? 4.383 -26.906 16.766 1 96.81 165 GLU A O 1
ATOM 1329 N N . LEU A 1 166 ? 5.531 -25.688 15.328 1 97.94 166 LEU A N 1
ATOM 1330 C CA . LEU A 1 166 ? 4.449 -24.719 15.203 1 97.94 166 LEU A CA 1
ATOM 1331 C C . LEU A 1 166 ? 3.172 -25.375 14.703 1 97.94 166 LEU A C 1
ATOM 1333 O O . LEU A 1 166 ? 2.102 -25.188 15.281 1 97.94 166 LEU A O 1
ATOM 1337 N N . TYR A 1 167 ? 3.234 -26.172 13.672 1 98.12 167 TYR A N 1
ATOM 1338 C CA . TYR A 1 167 ? 2.059 -26.812 13.094 1 98.12 167 TYR A CA 1
ATOM 1339 C C . TYR A 1 167 ? 1.448 -27.812 14.078 1 98.12 167 TYR A C 1
ATOM 1341 O O . TYR A 1 167 ? 0.225 -27.953 14.141 1 98.12 167 TYR A O 1
ATOM 1349 N N . VAL A 1 168 ? 2.293 -28.484 14.82 1 97.44 168 VAL A N 1
ATOM 1350 C CA . VAL A 1 168 ? 1.803 -29.438 15.805 1 97.44 168 VAL A CA 1
ATOM 1351 C C . VAL A 1 168 ? 0.956 -28.703 16.844 1 97.44 168 VAL A C 1
ATOM 1353 O O . VAL A 1 168 ? -0.18 -29.109 17.125 1 97.44 168 VAL A O 1
ATOM 1356 N N . ARG A 1 169 ? 1.512 -27.672 17.375 1 97.94 169 ARG A N 1
ATOM 1357 C CA . ARG A 1 169 ? 0.809 -26.906 18.406 1 97.94 169 ARG A CA 1
ATOM 1358 C C . ARG A 1 169 ? -0.45 -26.25 17.828 1 97.94 169 ARG A C 1
ATOM 1360 O O . ARG A 1 169 ? -1.484 -26.203 18.5 1 97.94 169 ARG A O 1
ATOM 1367 N N . LEU A 1 170 ? -0.311 -25.75 16.672 1 98.62 170 LEU A N 1
ATOM 1368 C CA . LEU A 1 170 ? -1.446 -25.125 16 1 98.62 170 LEU A CA 1
ATOM 1369 C C . LEU A 1 170 ? -2.562 -26.125 15.766 1 98.62 170 LEU A C 1
ATOM 1371 O O . LEU A 1 170 ? -3.734 -25.844 16.016 1 98.62 170 LEU A O 1
ATOM 1375 N N . GLN A 1 171 ? -2.23 -27.281 15.289 1 98.31 171 GLN A N 1
ATOM 1376 C CA . GLN A 1 171 ? -3.207 -28.344 15.062 1 98.31 171 GLN A CA 1
ATOM 1377 C C . GLN A 1 171 ? -3.887 -28.75 16.375 1 98.31 171 GLN A C 1
ATOM 1379 O O . GLN A 1 171 ? -5.102 -28.969 16.406 1 98.31 171 GLN A O 1
ATOM 1384 N N . GLU A 1 172 ? -3.086 -28.859 17.391 1 98.06 172 GLU A N 1
ATOM 1385 C CA . GLU A 1 172 ? -3.65 -29.203 18.688 1 98.06 172 GLU A CA 1
ATOM 1386 C C . GLU A 1 172 ? -4.688 -28.172 19.125 1 98.06 172 GLU A C 1
ATOM 1388 O O . GLU A 1 172 ? -5.766 -28.531 19.594 1 98.06 172 GLU A O 1
ATOM 1393 N N . ARG A 1 173 ? -4.293 -26.938 18.984 1 98.31 173 ARG A N 1
ATOM 1394 C CA . ARG A 1 173 ? -5.211 -25.875 19.344 1 98.31 173 ARG A CA 1
ATOM 1395 C C . ARG A 1 173 ? -6.492 -25.953 18.516 1 98.31 173 ARG A C 1
ATOM 1397 O O . ARG A 1 173 ? -7.59 -25.766 19.062 1 98.31 173 ARG A O 1
ATOM 1404 N N . ALA A 1 174 ? -6.422 -26.203 17.25 1 98.56 174 ALA A N 1
ATOM 1405 C CA . ALA A 1 174 ? -7.574 -26.297 16.359 1 98.56 174 ALA A CA 1
ATOM 1406 C C . ALA A 1 174 ? -8.461 -27.484 16.734 1 98.56 174 ALA A C 1
ATOM 1408 O O . ALA A 1 174 ? -9.688 -27.375 16.703 1 98.56 174 ALA A O 1
ATOM 1409 N N . LEU A 1 175 ? -7.875 -28.594 17.094 1 97.56 175 LEU A N 1
ATOM 1410 C CA . LEU A 1 175 ? -8.617 -29.797 17.422 1 97.56 175 LEU A CA 1
ATOM 1411 C C . LEU A 1 175 ? -9.438 -29.594 18.703 1 97.56 175 LEU A C 1
ATOM 1413 O O . LEU A 1 175 ? -10.508 -30.172 18.844 1 97.56 175 LEU A O 1
ATOM 1417 N N . GLN A 1 176 ? -8.922 -28.719 19.547 1 97.62 176 GLN A N 1
ATOM 1418 C CA . GLN A 1 176 ? -9.664 -28.391 20.75 1 97.62 176 GLN A CA 1
ATOM 1419 C C . GLN A 1 176 ? -10.938 -27.609 20.438 1 97.62 176 GLN A C 1
ATOM 1421 O O . GLN A 1 176 ? -11.914 -27.672 21.188 1 97.62 176 GLN A O 1
ATOM 1426 N N . ARG A 1 177 ? -10.922 -26.969 19.328 1 97.12 177 ARG A N 1
ATOM 1427 C CA . ARG A 1 177 ? -12.039 -26.109 18.938 1 97.12 177 ARG A CA 1
ATOM 1428 C C . ARG A 1 177 ? -12.961 -26.828 17.938 1 97.12 177 ARG A C 1
ATOM 1430 O O . ARG A 1 177 ? -14.094 -26.406 17.719 1 97.12 177 ARG A O 1
ATOM 1437 N N . ARG A 1 178 ? -12.461 -27.828 17.375 1 97.5 178 ARG A N 1
ATOM 1438 C CA . ARG A 1 178 ? -13.141 -28.5 16.266 1 97.5 178 ARG A CA 1
ATOM 1439 C C . ARG A 1 178 ? -14.414 -29.188 16.734 1 97.5 178 ARG A C 1
ATOM 1441 O O . ARG A 1 178 ? -14.43 -29.844 17.781 1 97.5 178 ARG A O 1
ATOM 1448 N N . LYS A 1 179 ? -15.469 -29.016 16.062 1 97.31 179 LYS A N 1
ATOM 1449 C CA . LYS A 1 179 ? -16.734 -29.688 16.312 1 97.31 179 LYS A CA 1
ATOM 1450 C C . LYS A 1 179 ? -16.922 -30.875 15.367 1 97.31 179 LYS A C 1
ATOM 1452 O O . LYS A 1 179 ? -16.203 -31 14.375 1 97.31 179 LYS A O 1
ATOM 1457 N N . ASP A 1 180 ? -17.938 -31.672 15.703 1 95.06 180 ASP A N 1
ATOM 1458 C CA . ASP A 1 180 ? -18.219 -32.875 14.891 1 95.06 180 ASP A CA 1
ATOM 1459 C C . ASP A 1 180 ? -18.578 -32.469 13.461 1 95.06 180 ASP A C 1
ATOM 1461 O O . ASP A 1 180 ? -19.359 -31.531 13.25 1 95.06 180 ASP A O 1
ATOM 1465 N N . GLY A 1 181 ? -17.938 -33.188 12.539 1 95.69 181 GLY A N 1
ATOM 1466 C CA . GLY A 1 181 ? -18.281 -32.969 11.148 1 95.69 181 GLY A CA 1
ATOM 1467 C C . GLY A 1 181 ? -17.422 -31.922 10.477 1 95.69 181 GLY A C 1
ATOM 1468 O O . GLY A 1 181 ? -17.453 -31.766 9.258 1 95.69 181 GLY A O 1
ATOM 1469 N N . GLN A 1 182 ? -16.688 -31.188 11.258 1 98.25 182 GLN A N 1
ATOM 1470 C CA . GLN A 1 182 ? -15.836 -30.141 10.695 1 98.25 182 GLN A CA 1
ATOM 1471 C C . GLN A 1 182 ? -14.492 -30.703 10.234 1 98.25 182 GLN A C 1
ATOM 1473 O O . GLN A 1 182 ? -13.906 -31.547 10.914 1 98.25 182 GLN A O 1
ATOM 1478 N N . ALA A 1 183 ? -14.086 -30.281 9.109 1 98.69 183 ALA A N 1
ATOM 1479 C CA . ALA A 1 183 ? -12.789 -30.688 8.594 1 98.69 183 ALA A CA 1
ATOM 1480 C C . ALA A 1 183 ? -11.672 -29.812 9.141 1 98.69 183 ALA A C 1
ATOM 1482 O O . ALA A 1 183 ? -11.938 -28.719 9.672 1 98.69 183 ALA A O 1
ATOM 1483 N N . LEU A 1 184 ? -10.492 -30.312 9.078 1 98.62 184 LEU A N 1
ATOM 1484 C CA . LEU A 1 184 ? -9.281 -29.531 9.297 1 98.62 184 LEU A CA 1
ATOM 1485 C C . LEU A 1 184 ? -8.516 -29.328 7.988 1 98.62 184 LEU A C 1
ATOM 1487 O O . LEU A 1 184 ? -8.273 -30.297 7.258 1 98.62 184 LEU A O 1
ATOM 1491 N N . VAL A 1 185 ? -8.219 -28.109 7.668 1 98.81 185 VAL A N 1
ATOM 1492 C CA . VAL A 1 185 ? -7.488 -27.734 6.461 1 98.81 185 VAL A CA 1
ATOM 1493 C C . VAL A 1 185 ? -6.258 -26.922 6.828 1 98.81 185 VAL A C 1
ATOM 1495 O O . VAL A 1 185 ? -6.266 -26.188 7.82 1 98.81 185 VAL A O 1
ATOM 1498 N N . ALA A 1 186 ? -5.188 -27.078 6.109 1 98.81 186 ALA A N 1
ATOM 1499 C CA . ALA A 1 186 ? -4.004 -26.25 6.293 1 98.81 186 ALA A CA 1
ATOM 1500 C C . ALA A 1 186 ? -3.676 -25.469 5.016 1 98.81 186 ALA A C 1
ATOM 1502 O O . ALA A 1 186 ? -3.773 -26.016 3.912 1 98.81 186 ALA A O 1
ATOM 1503 N N . VAL A 1 187 ? -3.426 -24.25 5.133 1 98.81 187 VAL A N 1
ATOM 1504 C CA . VAL A 1 187 ? -2.869 -23.438 4.059 1 98.81 187 VAL A CA 1
ATOM 1505 C C . VAL A 1 187 ? -1.523 -22.859 4.492 1 98.81 187 VAL A C 1
ATOM 1507 O O . VAL A 1 187 ? -1.408 -22.297 5.582 1 98.81 187 VAL A O 1
ATOM 1510 N N . GLY A 1 188 ? -0.519 -23.016 3.691 1 98.19 188 GLY A N 1
ATOM 1511 C CA . GLY A 1 188 ? 0.817 -22.562 4.043 1 98.19 188 GLY A CA 1
ATOM 1512 C C . GLY A 1 188 ? 1.672 -22.234 2.834 1 98.19 188 GLY A C 1
ATOM 1513 O O . GLY A 1 188 ? 1.331 -22.609 1.707 1 98.19 188 GLY A O 1
ATOM 1514 N N . HIS A 1 189 ? 2.709 -21.562 3.09 1 97.94 189 HIS A N 1
ATOM 1515 C CA . HIS A 1 189 ? 3.701 -21.219 2.078 1 97.94 189 HIS A CA 1
ATOM 1516 C C . HIS A 1 189 ? 5.098 -21.672 2.5 1 97.94 189 HIS A C 1
ATOM 1518 O O . HIS A 1 189 ? 5.727 -21.031 3.354 1 97.94 189 HIS A O 1
ATOM 1524 N N . LEU A 1 190 ? 5.566 -22.703 1.994 1 95.69 190 LEU A N 1
ATOM 1525 C CA . LEU A 1 190 ? 6.828 -23.328 2.365 1 95.69 190 LEU A CA 1
ATOM 1526 C C . LEU A 1 190 ? 7.234 -24.375 1.338 1 95.69 190 LEU A C 1
ATOM 1528 O O . LEU A 1 190 ? 6.438 -24.75 0.473 1 95.69 190 LEU A O 1
ATOM 1532 N N . GLN A 1 191 ? 8.445 -24.812 1.409 1 92.81 191 GLN A N 1
ATOM 1533 C CA . GLN A 1 191 ? 8.922 -25.922 0.589 1 92.81 191 GLN A CA 1
ATOM 1534 C C . GLN A 1 191 ? 8.898 -27.234 1.371 1 92.81 191 GLN A C 1
ATOM 1536 O O . GLN A 1 191 ? 9.492 -27.328 2.449 1 92.81 191 GLN A O 1
ATOM 1541 N N . ALA A 1 192 ? 8.234 -28.141 0.906 1 92 192 ALA A N 1
ATOM 1542 C CA . ALA A 1 192 ? 8.18 -29.469 1.519 1 92 192 ALA A CA 1
ATOM 1543 C C . ALA A 1 192 ? 9.156 -30.422 0.845 1 92 192 ALA A C 1
ATOM 1545 O O . ALA A 1 192 ? 9.352 -30.375 -0.372 1 92 192 ALA A O 1
ATOM 1546 N N . THR A 1 193 ? 9.719 -31.234 1.679 1 87.94 193 THR A N 1
ATOM 1547 C CA . THR A 1 193 ? 10.57 -32.281 1.121 1 87.94 193 THR A CA 1
ATOM 1548 C C . THR A 1 193 ? 9.773 -33.156 0.168 1 87.94 193 THR A C 1
ATOM 1550 O O . THR A 1 193 ? 8.617 -33.5 0.436 1 87.94 193 THR A O 1
ATOM 1553 N N . GLY A 1 194 ? 10.422 -33.562 -0.906 1 83.06 194 GLY A N 1
ATOM 1554 C CA . GLY A 1 194 ? 9.781 -34.438 -1.875 1 83.06 194 GLY A CA 1
ATOM 1555 C C . GLY A 1 194 ? 9.094 -33.656 -3 1 83.06 194 GLY A C 1
ATOM 1556 O O . GLY A 1 194 ? 8.516 -34.281 -3.898 1 83.06 194 GLY A O 1
ATOM 1557 N N . SER A 1 195 ? 9.109 -32.406 -2.965 1 82.94 195 SER A N 1
ATOM 1558 C CA . SER A 1 195 ? 8.555 -31.594 -4.047 1 82.94 195 SER A CA 1
ATOM 1559 C C . SER A 1 195 ? 9.508 -31.531 -5.234 1 82.94 195 SER A C 1
ATOM 1561 O O . SER A 1 195 ? 10.727 -31.609 -5.062 1 82.94 195 SER A O 1
ATOM 1563 N N . GLU A 1 196 ? 8.883 -31.438 -6.371 1 78.75 196 GLU A N 1
ATOM 1564 C CA . GLU A 1 196 ? 9.656 -31.359 -7.605 1 78.75 196 GLU A CA 1
ATOM 1565 C C . GLU A 1 196 ? 9.797 -29.906 -8.07 1 78.75 196 GLU A C 1
ATOM 1567 O O . GLU A 1 196 ? 8.836 -29.141 -8.047 1 78.75 196 GLU A O 1
ATOM 1572 N N . ILE A 1 197 ? 10.961 -29.578 -8.359 1 73.62 197 ILE A N 1
ATOM 1573 C CA . ILE A 1 197 ? 11.242 -28.266 -8.938 1 73.62 197 ILE A CA 1
ATOM 1574 C C . ILE A 1 197 ? 11.906 -28.438 -10.297 1 73.62 197 ILE A C 1
ATOM 1576 O O . ILE A 1 197 ? 12.586 -29.438 -10.555 1 73.62 197 ILE A O 1
ATOM 1580 N N . ALA A 1 198 ? 11.547 -27.5 -11.188 1 68.44 198 ALA A N 1
ATOM 1581 C CA . ALA A 1 198 ? 12.164 -27.562 -12.508 1 68.44 198 ALA A CA 1
ATOM 1582 C C . ALA A 1 198 ? 13.688 -27.531 -12.391 1 68.44 198 ALA A C 1
ATOM 1584 O O . ALA A 1 198 ? 14.242 -26.828 -11.547 1 68.44 198 ALA A O 1
ATOM 1585 N N . GLU A 1 199 ? 14.359 -28.297 -13.078 1 60.97 199 GLU A N 1
ATOM 1586 C CA . GLU A 1 199 ? 15.82 -28.281 -13.102 1 60.97 199 GLU A CA 1
ATOM 1587 C C . GLU A 1 199 ? 16.344 -26.922 -13.539 1 60.97 199 GLU A C 1
ATOM 1589 O O . GLU A 1 199 ? 15.766 -26.266 -14.414 1 60.97 199 GLU A O 1
ATOM 1594 N N . ARG A 1 200 ? 17.25 -26.312 -13.172 1 53.12 200 ARG A N 1
ATOM 1595 C CA . ARG A 1 200 ? 17.969 -25.078 -13.523 1 53.12 200 ARG A CA 1
ATOM 1596 C C . ARG A 1 200 ? 17.062 -23.859 -13.367 1 53.12 200 ARG A C 1
ATOM 1598 O O . ARG A 1 200 ? 17.203 -22.891 -14.109 1 53.12 200 ARG A O 1
ATOM 1605 N N . ASP A 1 201 ? 15.93 -24.094 -12.641 1 54.03 201 ASP A N 1
ATOM 1606 C CA . ASP A 1 201 ? 14.992 -22.984 -12.453 1 54.03 201 ASP A CA 1
ATOM 1607 C C . ASP A 1 201 ? 15.406 -22.109 -11.266 1 54.03 201 ASP A C 1
ATOM 1609 O O . ASP A 1 201 ? 15.414 -22.578 -10.125 1 54.03 201 ASP A O 1
ATOM 1613 N N . PHE A 1 202 ? 16.016 -21 -11.555 1 45.44 202 PHE A N 1
ATOM 1614 C CA . PHE A 1 202 ? 16.484 -20.094 -10.508 1 45.44 202 PHE A CA 1
ATOM 1615 C C . PHE A 1 202 ? 15.383 -19.125 -10.109 1 45.44 202 PHE A C 1
ATOM 1617 O O . PHE A 1 202 ? 15.617 -18.203 -9.312 1 45.44 202 PHE A O 1
ATOM 1624 N N . SER A 1 203 ? 14.336 -19.25 -10.781 1 46.62 203 SER A N 1
ATOM 1625 C CA . SER A 1 203 ? 13.273 -18.297 -10.523 1 46.62 203 SER A CA 1
ATOM 1626 C C . SER A 1 203 ? 12.609 -18.547 -9.172 1 46.62 203 SER A C 1
ATOM 1628 O O . SER A 1 203 ? 12.039 -17.625 -8.57 1 46.62 203 SER A O 1
ATOM 1630 N N . GLU A 1 204 ? 12.617 -19.781 -8.844 1 51.34 204 GLU A N 1
ATOM 1631 C CA . GLU A 1 204 ? 12.078 -20.078 -7.523 1 51.34 204 GLU A CA 1
ATOM 1632 C C . GLU A 1 204 ? 13.117 -19.812 -6.434 1 51.34 204 GLU A C 1
ATOM 1634 O O . GLU A 1 204 ? 14.242 -20.312 -6.516 1 51.34 204 GLU A O 1
ATOM 1639 N N . ARG A 1 205 ? 13.242 -18.562 -6.066 1 46.97 205 ARG A N 1
ATOM 1640 C CA . ARG A 1 205 ? 14.219 -18.297 -5.012 1 46.97 205 ARG A CA 1
ATOM 1641 C C . ARG A 1 205 ? 14.375 -19.516 -4.098 1 46.97 205 ARG A C 1
ATOM 1643 O O . ARG A 1 205 ? 13.57 -19.703 -3.182 1 46.97 205 ARG A O 1
ATOM 1650 N N . THR A 1 206 ? 14.867 -20.609 -4.773 1 42.5 206 THR A N 1
ATOM 1651 C CA . THR A 1 206 ? 15.156 -21.734 -3.877 1 42.5 206 THR A CA 1
ATOM 1652 C C . THR A 1 206 ? 15.945 -21.25 -2.664 1 42.5 206 THR A C 1
ATOM 1654 O O . THR A 1 206 ? 16.859 -20.422 -2.793 1 42.5 206 THR A O 1
ATOM 1657 N N . ILE A 1 207 ? 15.242 -21.156 -1.534 1 41.31 207 ILE A N 1
ATOM 1658 C CA . ILE A 1 207 ? 16.062 -20.891 -0.356 1 41.31 207 ILE A CA 1
ATOM 1659 C C . ILE A 1 207 ? 17.422 -21.562 -0.516 1 41.31 207 ILE A C 1
ATOM 1661 O O . ILE A 1 207 ? 17.516 -22.766 -0.79 1 41.31 207 ILE A O 1
ATOM 1665 N N . ILE A 1 208 ? 18.453 -20.922 -0.883 1 35.28 208 ILE A N 1
ATOM 1666 C CA . ILE A 1 208 ? 19.844 -21.344 -0.91 1 35.28 208 ILE A CA 1
ATOM 1667 C C . ILE A 1 208 ? 20.141 -22.234 0.298 1 35.28 208 ILE A C 1
ATOM 1669 O O . ILE A 1 208 ? 19.922 -21.828 1.442 1 35.28 208 ILE A O 1
ATOM 1673 N N . GLY A 1 209 ? 20.422 -23.547 0.018 1 40.62 209 GLY A N 1
ATOM 1674 C CA . GLY A 1 209 ? 21.109 -24.531 0.836 1 40.62 209 GLY A CA 1
ATOM 1675 C C . GLY A 1 209 ? 20.203 -25.594 1.407 1 40.62 209 GLY A C 1
ATOM 1676 O O . GLY A 1 209 ? 20.578 -26.312 2.334 1 40.62 209 GLY A O 1
ATOM 1677 N N . GLY A 1 210 ? 19.031 -25.812 0.664 1 49.06 210 GLY A N 1
ATOM 1678 C CA . GLY A 1 210 ? 18.281 -27 1.064 1 49.06 210 GLY A CA 1
ATOM 1679 C C . GLY A 1 210 ? 17.766 -26.922 2.488 1 49.06 210 GLY A C 1
ATOM 1680 O O . GLY A 1 210 ? 17.031 -27.812 2.934 1 49.06 210 GLY A O 1
ATOM 1681 N N . LEU A 1 211 ? 18.281 -26.031 3.246 1 52.44 211 LEU A N 1
ATOM 1682 C CA . LEU A 1 211 ? 18.172 -25.953 4.699 1 52.44 211 LEU A CA 1
ATOM 1683 C C . LEU A 1 211 ? 16.781 -25.5 5.121 1 52.44 211 LEU A C 1
ATOM 1685 O O . LEU A 1 211 ? 16.406 -25.641 6.285 1 52.44 211 LEU A O 1
ATOM 1689 N N . GLU A 1 212 ? 15.812 -25.266 4.078 1 71.5 212 GLU A N 1
ATOM 1690 C CA . GLU A 1 212 ? 14.562 -24.703 4.566 1 71.5 212 GLU A CA 1
ATOM 1691 C C . GLU A 1 212 ? 13.359 -25.516 4.098 1 71.5 212 GLU A C 1
ATOM 1693 O O . GLU A 1 212 ? 12.305 -24.953 3.797 1 71.5 212 GLU A O 1
ATOM 1698 N N . CYS A 1 213 ? 13.586 -26.875 4.051 1 85.31 213 CYS A N 1
ATOM 1699 C CA . CYS A 1 213 ? 12.477 -27.734 3.668 1 85.31 213 CYS A CA 1
ATOM 1700 C C . CYS A 1 213 ? 11.805 -28.344 4.895 1 85.31 213 CYS A C 1
ATOM 1702 O O . CYS A 1 213 ? 12.484 -28.688 5.867 1 85.31 213 CYS A O 1
ATOM 1704 N N . VAL A 1 214 ? 10.586 -28.469 4.809 1 91.25 214 VAL A N 1
ATOM 1705 C CA . VAL A 1 214 ? 9.766 -29.031 5.879 1 91.25 214 VAL A CA 1
ATOM 1706 C C . VAL A 1 214 ? 9.227 -30.391 5.453 1 91.25 214 VAL A C 1
ATOM 1708 O O . VAL A 1 214 ? 8.797 -30.562 4.312 1 91.25 214 VAL A O 1
ATOM 1711 N N . SER A 1 215 ? 9.281 -31.359 6.32 1 91.38 215 SER A N 1
ATOM 1712 C CA . SER A 1 215 ? 8.773 -32.688 6.016 1 91.38 215 SER A CA 1
ATOM 1713 C C . SER A 1 215 ? 7.258 -32.688 5.82 1 91.38 215 SER A C 1
ATOM 1715 O O . SER A 1 215 ? 6.535 -32.062 6.605 1 91.38 215 SER A O 1
ATOM 1717 N N . PRO A 1 216 ? 6.777 -33.375 4.793 1 91.94 216 PRO A N 1
ATOM 1718 C CA . PRO A 1 216 ? 5.328 -33.469 4.617 1 91.94 216 PRO A CA 1
ATOM 1719 C C . PRO A 1 216 ? 4.625 -34.094 5.809 1 91.94 216 PRO A C 1
ATOM 1721 O O . PRO A 1 216 ? 3.41 -33.969 5.969 1 91.94 216 PRO A O 1
ATOM 1724 N N . ASP A 1 217 ? 5.359 -34.812 6.605 1 91.88 217 ASP A N 1
ATOM 1725 C CA . ASP A 1 217 ? 4.793 -35.438 7.789 1 91.88 217 ASP A CA 1
ATOM 1726 C C . ASP A 1 217 ? 4.281 -34.406 8.789 1 91.88 217 ASP A C 1
ATOM 1728 O O . ASP A 1 217 ? 3.549 -34.75 9.719 1 91.88 217 ASP A O 1
ATOM 1732 N N . THR A 1 218 ? 4.77 -33.219 8.586 1 93.56 218 THR A N 1
ATOM 1733 C CA . THR A 1 218 ? 4.273 -32.125 9.383 1 93.56 218 THR A CA 1
ATOM 1734 C C . THR A 1 218 ? 2.758 -32 9.258 1 93.56 218 THR A C 1
ATOM 1736 O O . THR A 1 218 ? 2.084 -31.578 10.203 1 93.56 218 THR A O 1
ATOM 1739 N N . PHE A 1 219 ? 2.229 -32.375 8.133 1 96 219 PHE A N 1
ATOM 1740 C CA . PHE A 1 219 ? 0.792 -32.375 7.875 1 96 219 PHE A CA 1
ATOM 1741 C C . PHE A 1 219 ? 0.176 -33.75 8.094 1 96 219 PHE A C 1
ATOM 1743 O O . PHE A 1 219 ? 0.161 -34.562 7.188 1 96 219 PHE A O 1
ATOM 1750 N N . THR A 1 220 ? -0.428 -33.906 9.234 1 94.81 220 THR A N 1
ATOM 1751 C CA . THR A 1 220 ? -0.875 -35.219 9.688 1 94.81 220 THR A CA 1
ATOM 1752 C C . THR A 1 220 ? -2.117 -35.656 8.914 1 94.81 220 THR A C 1
ATOM 1754 O O . THR A 1 220 ? -2.713 -34.875 8.18 1 94.81 220 THR A O 1
ATOM 1757 N N . GLU A 1 221 ? -2.531 -36.875 9.141 1 93.25 221 GLU A N 1
ATOM 1758 C CA . GLU A 1 221 ? -3.672 -37.469 8.453 1 93.25 221 GLU A CA 1
ATOM 1759 C C . GLU A 1 221 ? -4.984 -36.844 8.906 1 93.25 221 GLU A C 1
ATOM 1761 O O . GLU A 1 221 ? -6.016 -37 8.25 1 93.25 221 GLU A O 1
ATOM 1766 N N . GLN A 1 222 ? -4.906 -36.156 9.992 1 95.69 222 GLN A N 1
ATOM 1767 C CA . GLN A 1 222 ? -6.105 -35.5 10.492 1 95.69 222 GLN A CA 1
ATOM 1768 C C . GLN A 1 222 ? -6.453 -34.281 9.648 1 95.69 222 GLN A C 1
ATOM 1770 O O . GLN A 1 222 ? -7.57 -33.75 9.719 1 95.69 222 GLN A O 1
ATOM 1775 N N . ILE A 1 223 ? -5.512 -33.812 8.93 1 98.12 223 ILE A N 1
ATOM 1776 C CA . ILE A 1 223 ? -5.746 -32.688 8.039 1 98.12 223 ILE A CA 1
ATOM 1777 C C . ILE A 1 223 ? -6.328 -33.156 6.719 1 98.12 223 ILE A C 1
ATOM 1779 O O . ILE A 1 223 ? -5.68 -33.938 5.992 1 98.12 223 ILE A O 1
ATOM 1783 N N . ALA A 1 224 ? -7.527 -32.75 6.422 1 98.38 224 ALA A N 1
ATOM 1784 C CA . ALA A 1 224 ? -8.273 -33.25 5.262 1 98.38 224 ALA A CA 1
ATOM 1785 C C . ALA A 1 224 ? -7.629 -32.75 3.961 1 98.38 224 ALA A C 1
ATOM 1787 O O . ALA A 1 224 ? -7.664 -33.469 2.951 1 98.38 224 ALA A O 1
ATOM 1788 N N . TYR A 1 225 ? -7.062 -31.609 3.979 1 98.69 225 TYR A N 1
ATOM 1789 C CA . TYR A 1 225 ? -6.426 -31.031 2.801 1 98.69 225 TYR A CA 1
ATOM 1790 C C . TYR A 1 225 ? -5.375 -30 3.197 1 98.69 225 TYR A C 1
ATOM 1792 O O . TYR A 1 225 ? -5.594 -29.203 4.109 1 98.69 225 TYR A O 1
ATOM 1800 N N . THR A 1 226 ? -4.223 -30.062 2.572 1 98.75 226 THR A N 1
ATOM 1801 C CA . THR A 1 226 ? -3.148 -29.094 2.768 1 98.75 226 THR A CA 1
ATOM 1802 C C . THR A 1 226 ? -2.877 -28.328 1.482 1 98.75 226 THR A C 1
ATOM 1804 O O . THR A 1 226 ? -2.432 -28.906 0.487 1 98.75 226 THR A O 1
ATOM 1807 N N . ALA A 1 227 ? -3.162 -27.047 1.509 1 98.81 227 ALA A N 1
ATOM 1808 C CA . ALA A 1 227 ? -2.971 -26.125 0.392 1 98.81 227 ALA A CA 1
ATOM 1809 C C . ALA A 1 227 ? -1.636 -25.391 0.503 1 98.81 227 ALA A C 1
ATOM 1811 O O . ALA A 1 227 ? -1.471 -24.516 1.352 1 98.81 227 ALA A O 1
ATOM 1812 N N . LEU A 1 228 ? -0.728 -25.688 -0.413 1 98.31 228 LEU A N 1
ATOM 1813 C CA . LEU A 1 228 ? 0.606 -25.109 -0.3 1 98.31 228 LEU A CA 1
ATOM 1814 C C . LEU A 1 228 ? 0.895 -24.188 -1.472 1 98.31 228 LEU A C 1
ATOM 1816 O O . LEU A 1 228 ? 0.317 -24.344 -2.551 1 98.31 228 LEU A O 1
ATOM 1820 N N . GLY A 1 229 ? 1.694 -23.188 -1.197 1 97.81 229 GLY A N 1
ATOM 1821 C CA . GLY A 1 229 ? 2.35 -22.359 -2.201 1 97.81 229 GLY A CA 1
ATOM 1822 C C . GLY A 1 229 ? 3.861 -22.359 -2.078 1 97.81 229 GLY A C 1
ATOM 1823 O O . GLY A 1 229 ? 4.422 -23.062 -1.229 1 97.81 229 GLY A O 1
ATOM 1824 N N . HIS A 1 230 ? 4.602 -21.625 -2.988 1 95.88 230 HIS A N 1
ATOM 1825 C CA . HIS A 1 230 ? 6.055 -21.484 -2.992 1 95.88 230 HIS A CA 1
ATOM 1826 C C . HIS A 1 230 ? 6.668 -22.188 -4.199 1 95.88 230 HIS A C 1
ATOM 1828 O O . HIS A 1 230 ? 7.566 -21.656 -4.844 1 95.88 230 HIS A O 1
ATOM 1834 N N . ILE A 1 231 ? 6.215 -23.375 -4.422 1 94.44 231 ILE A N 1
ATOM 1835 C CA . ILE A 1 231 ? 6.66 -24.109 -5.602 1 94.44 231 ILE A CA 1
ATOM 1836 C C . ILE A 1 231 ? 5.715 -23.828 -6.77 1 94.44 231 ILE A C 1
ATOM 1838 O O . ILE A 1 231 ? 4.496 -23.906 -6.621 1 94.44 231 ILE A O 1
ATOM 1842 N N . HIS A 1 232 ? 6.281 -23.594 -7.957 1 96.12 232 HIS A N 1
ATOM 1843 C CA . HIS A 1 232 ? 5.48 -23.094 -9.07 1 96.12 232 HIS A CA 1
ATOM 1844 C C . HIS A 1 232 ? 4.867 -24.234 -9.867 1 96.12 232 HIS A C 1
ATOM 1846 O O . HIS A 1 232 ? 3.953 -24.016 -10.672 1 96.12 232 HIS A O 1
ATOM 1852 N N . LYS A 1 233 ? 5.34 -25.406 -9.68 1 95.06 233 LYS A N 1
ATOM 1853 C CA . LYS A 1 233 ? 4.77 -26.562 -10.359 1 95.06 233 LYS A CA 1
ATOM 1854 C C . LYS A 1 233 ? 3.596 -27.141 -9.57 1 95.06 233 LYS A C 1
ATOM 1856 O O . LYS A 1 233 ? 3.752 -27.531 -8.414 1 95.06 233 LYS A O 1
ATOM 1861 N N . SER A 1 234 ? 2.523 -27.188 -10.203 1 96.5 234 SER A N 1
ATOM 1862 C CA . SER A 1 234 ? 1.391 -27.875 -9.594 1 96.5 234 SER A CA 1
ATOM 1863 C C . SER A 1 234 ? 1.685 -29.359 -9.391 1 96.5 234 SER A C 1
ATOM 1865 O O . SER A 1 234 ? 2.066 -30.047 -10.336 1 96.5 234 SER A O 1
ATOM 1867 N N . GLN A 1 235 ? 1.536 -29.812 -8.148 1 94.88 235 GLN A N 1
ATOM 1868 C CA . GLN A 1 235 ? 1.901 -31.203 -7.902 1 94.88 235 GLN A CA 1
ATOM 1869 C C . GLN A 1 235 ? 1.4 -31.672 -6.535 1 94.88 235 GLN A C 1
ATOM 1871 O O . GLN A 1 235 ? 1.152 -30.859 -5.648 1 94.88 235 GLN A O 1
ATOM 1876 N N . ARG A 1 236 ? 1.269 -32.969 -6.445 1 94.81 236 ARG A N 1
ATOM 1877 C CA . ARG A 1 236 ? 1.127 -33.625 -5.148 1 94.81 236 ARG A CA 1
ATOM 1878 C C . ARG A 1 236 ? 2.471 -33.75 -4.438 1 94.81 236 ARG A C 1
ATOM 1880 O O . ARG A 1 236 ? 3.52 -33.781 -5.082 1 94.81 236 ARG A O 1
ATOM 1887 N N . VAL A 1 237 ? 2.381 -33.719 -3.172 1 93.31 237 VAL A N 1
ATOM 1888 C CA . VAL A 1 237 ? 3.611 -33.844 -2.396 1 93.31 237 VAL A CA 1
ATOM 1889 C C . VAL A 1 237 ? 3.766 -35.281 -1.892 1 93.31 237 VAL A C 1
ATOM 1891 O O . VAL A 1 237 ? 2.861 -35.812 -1.249 1 93.31 237 VAL A O 1
ATOM 1894 N N . SER A 1 238 ? 4.883 -35.844 -2.186 1 89.19 238 SER A N 1
ATOM 1895 C CA . SER A 1 238 ? 5.25 -37.188 -1.735 1 89.19 238 SER A CA 1
ATOM 1896 C C . SER A 1 238 ? 4.129 -38.188 -2.012 1 89.19 238 SER A C 1
ATOM 1898 O O . SER A 1 238 ? 3.834 -39.062 -1.173 1 89.19 238 SER A O 1
ATOM 1900 N N . GLY A 1 239 ? 3.418 -37.938 -3.039 1 88.75 239 GLY A N 1
ATOM 1901 C CA . GLY A 1 239 ? 2.408 -38.875 -3.49 1 88.75 239 GLY A CA 1
ATOM 1902 C C . GLY A 1 239 ? 1.091 -38.75 -2.752 1 88.75 239 GLY A C 1
ATOM 1903 O O . GLY A 1 239 ? 0.132 -39.469 -3.045 1 88.75 239 GLY A O 1
ATOM 1904 N N . ARG A 1 240 ? 1.02 -37.875 -1.853 1 93.12 240 ARG A N 1
ATOM 1905 C CA . ARG A 1 240 ? -0.217 -37.688 -1.105 1 93.12 240 ARG A CA 1
ATOM 1906 C C . ARG A 1 240 ? -1.194 -36.812 -1.894 1 93.12 240 ARG A C 1
ATOM 1908 O O . ARG A 1 240 ? -0.847 -35.719 -2.328 1 93.12 240 ARG A O 1
ATOM 1915 N N . GLU A 1 241 ? -2.348 -37.281 -1.998 1 94.06 241 GLU A N 1
ATOM 1916 C CA . GLU A 1 241 ? -3.355 -36.594 -2.795 1 94.06 241 GLU A CA 1
ATOM 1917 C C . GLU A 1 241 ? -3.838 -35.344 -2.096 1 94.06 241 GLU A C 1
ATOM 1919 O O . GLU A 1 241 ? -4.23 -34.375 -2.752 1 94.06 241 GLU A O 1
ATOM 1924 N N . ASN A 1 242 ? -3.809 -35.344 -0.793 1 96.56 242 ASN A N 1
ATOM 1925 C CA . ASN A 1 242 ? -4.434 -34.281 -0.048 1 96.56 242 ASN A CA 1
ATOM 1926 C C . ASN A 1 242 ? -3.414 -33.219 0.348 1 96.56 242 ASN A C 1
ATOM 1928 O O . ASN A 1 242 ? -3.736 -32.281 1.095 1 96.56 242 ASN A O 1
ATOM 1932 N N . VAL A 1 243 ? -2.172 -33.344 0.004 1 97.38 243 VAL A N 1
ATOM 1933 C CA . VAL A 1 243 ? -1.137 -32.312 0.172 1 97.38 243 VAL A CA 1
ATOM 1934 C C . VAL A 1 243 ? -0.626 -31.875 -1.196 1 97.38 243 VAL A C 1
ATOM 1936 O O . VAL A 1 243 ? 0.033 -32.656 -1.901 1 97.38 243 VAL A O 1
ATOM 1939 N N . ARG A 1 244 ? -0.912 -30.578 -1.557 1 97.56 244 ARG A N 1
ATOM 1940 C CA . ARG A 1 244 ? -0.646 -30.188 -2.934 1 97.56 244 ARG A CA 1
ATOM 1941 C C . ARG A 1 244 ? -0.115 -28.75 -2.996 1 97.56 244 ARG A C 1
ATOM 1943 O O . ARG A 1 244 ? -0.467 -27.922 -2.16 1 97.56 244 ARG A O 1
ATOM 1950 N N . TYR A 1 245 ? 0.718 -28.609 -3.949 1 97.56 245 TYR A N 1
ATOM 1951 C CA . TYR A 1 245 ? 0.967 -27.266 -4.457 1 97.56 245 TYR A CA 1
ATOM 1952 C C . TYR A 1 245 ? 0.005 -26.922 -5.59 1 97.56 245 TYR A C 1
ATOM 1954 O O . TYR A 1 245 ? -0.162 -27.703 -6.527 1 97.56 245 TYR A O 1
ATOM 1962 N N . ALA A 1 246 ? -0.605 -25.766 -5.48 1 98.06 246 ALA A N 1
ATOM 1963 C CA . ALA A 1 246 ? -1.443 -25.328 -6.59 1 98.06 246 ALA A CA 1
ATOM 1964 C C . ALA A 1 246 ? -0.594 -24.938 -7.801 1 98.06 246 ALA A C 1
ATOM 1966 O O . ALA A 1 246 ? -1.031 -25.094 -8.945 1 98.06 246 ALA A O 1
ATOM 1967 N N . GLY A 1 247 ? 0.663 -24.438 -7.496 1 97.44 247 GLY A N 1
ATOM 1968 C CA . GLY A 1 247 ? 1.515 -23.906 -8.547 1 97.44 247 GLY A CA 1
ATOM 1969 C C . GLY A 1 247 ? 1.21 -22.469 -8.883 1 97.44 247 GLY A C 1
ATOM 1970 O O . GLY A 1 247 ? 0.184 -21.922 -8.461 1 97.44 247 GLY A O 1
ATOM 1971 N N . SER A 1 248 ? 2.094 -21.875 -9.641 1 98 248 SER A N 1
ATOM 1972 C CA . SER A 1 248 ? 1.859 -20.516 -10.117 1 98 248 SER A CA 1
ATOM 1973 C C . SER A 1 248 ? 0.971 -20.516 -11.359 1 98 248 SER A C 1
ATOM 1975 O O . SER A 1 248 ? 0.973 -21.469 -12.133 1 98 248 SER A O 1
ATOM 1977 N N . PRO A 1 249 ? 0.178 -19.469 -11.516 1 98.31 249 PRO A N 1
ATOM 1978 C CA . PRO A 1 249 ? -0.657 -19.406 -12.711 1 98.31 249 PRO A CA 1
ATOM 1979 C C . PRO A 1 249 ? 0.151 -19.125 -13.977 1 98.31 249 PRO A C 1
ATOM 1981 O O . PRO A 1 249 ? -0.259 -19.5 -15.078 1 98.31 249 PRO A O 1
ATOM 1984 N N . LEU A 1 250 ? 1.252 -18.406 -13.797 1 98.06 250 LEU A N 1
ATOM 1985 C CA . LEU A 1 250 ? 2.102 -18.047 -14.93 1 98.06 250 LEU A CA 1
ATOM 1986 C C . LEU A 1 250 ? 3.498 -18.641 -14.773 1 98.06 250 LEU A C 1
ATOM 1988 O O . LEU A 1 250 ? 4.016 -18.719 -13.656 1 98.06 250 LEU A O 1
ATOM 1992 N N . PRO A 1 251 ? 4.074 -19.016 -15.922 1 96.31 251 PRO A N 1
ATOM 1993 C CA . PRO A 1 251 ? 5.477 -19.422 -15.82 1 96.31 251 PRO A CA 1
ATOM 1994 C C . PRO A 1 251 ? 6.41 -18.266 -15.469 1 96.31 251 PRO A C 1
ATOM 1996 O O . PRO A 1 251 ? 6.258 -17.172 -16 1 96.31 251 PRO A O 1
ATOM 1999 N N . MET A 1 252 ? 7.297 -18.594 -14.625 1 94.12 252 MET A N 1
ATOM 2000 C CA . MET A 1 252 ? 8.195 -17.547 -14.148 1 94.12 252 MET A CA 1
ATOM 2001 C C . MET A 1 252 ? 9.547 -17.641 -14.836 1 94.12 252 MET A C 1
ATOM 2003 O O . MET A 1 252 ? 10.383 -16.75 -14.695 1 94.12 252 MET A O 1
ATOM 2007 N N . SER A 1 253 ? 9.812 -18.672 -15.531 1 91.44 253 SER A N 1
ATOM 2008 C CA . SER A 1 253 ? 11.031 -18.891 -16.312 1 91.44 253 SER A CA 1
ATOM 2009 C C . SER A 1 253 ? 10.773 -19.828 -17.484 1 91.44 253 SER A C 1
ATOM 2011 O O . SER A 1 253 ? 9.711 -20.453 -17.578 1 91.44 253 SER A O 1
ATOM 2013 N N . PHE A 1 254 ? 11.766 -19.953 -18.328 1 92.31 254 PHE A N 1
ATOM 2014 C CA . PHE A 1 254 ? 11.625 -20.844 -19.469 1 92.31 254 PHE A CA 1
ATOM 2015 C C . PHE A 1 254 ? 11.703 -22.297 -19.047 1 92.31 254 PHE A C 1
ATOM 2017 O O . PHE A 1 254 ? 11.234 -23.188 -19.75 1 92.31 254 PHE A O 1
ATOM 2024 N N . ALA A 1 255 ? 12.289 -22.531 -17.906 1 89.62 255 ALA A N 1
ATOM 2025 C CA . ALA A 1 255 ? 12.344 -23.891 -17.375 1 89.62 255 ALA A CA 1
ATOM 2026 C C . ALA A 1 255 ? 10.945 -24.391 -17.016 1 89.62 255 ALA A C 1
ATOM 2028 O O . ALA A 1 255 ? 10.719 -25.609 -16.906 1 89.62 255 ALA A O 1
ATOM 2029 N N . GLU A 1 256 ? 10.016 -23.453 -16.875 1 93.25 256 GLU A N 1
ATOM 2030 C CA . GLU A 1 256 ? 8.656 -23.797 -16.469 1 93.25 256 GLU A CA 1
ATOM 2031 C C . GLU A 1 256 ? 7.727 -23.875 -17.688 1 93.25 256 GLU A C 1
ATOM 2033 O O . GLU A 1 256 ? 6.504 -23.938 -17.531 1 93.25 256 GLU A O 1
ATOM 2038 N N . ARG A 1 257 ? 8.266 -23.922 -18.844 1 92.25 257 ARG A N 1
ATOM 2039 C CA . ARG A 1 257 ? 7.5 -23.859 -20.094 1 92.25 257 ARG A CA 1
ATOM 2040 C C . ARG A 1 257 ? 6.562 -25.062 -20.203 1 92.25 257 ARG A C 1
ATOM 2042 O O . ARG A 1 257 ? 5.48 -24.953 -20.797 1 92.25 257 ARG A O 1
ATOM 2049 N N . GLU A 1 258 ? 6.926 -26.141 -19.609 1 91.75 258 GLU A N 1
ATOM 2050 C CA . GLU A 1 258 ? 6.129 -27.359 -19.766 1 91.75 258 GLU A CA 1
ATOM 2051 C C . GLU A 1 258 ? 5.211 -27.578 -18.562 1 91.75 258 GLU A C 1
ATOM 2053 O O . GLU A 1 258 ? 4.578 -28.625 -18.453 1 91.75 258 GLU A O 1
ATOM 2058 N N . TYR A 1 259 ? 5.219 -26.641 -17.688 1 93.88 259 TYR A N 1
ATOM 2059 C CA . TYR A 1 259 ? 4.328 -26.766 -16.531 1 93.88 259 TYR A CA 1
ATOM 2060 C C . TYR A 1 259 ? 2.869 -26.625 -16.969 1 93.88 259 TYR A C 1
ATOM 2062 O O . TYR A 1 259 ? 2.559 -25.938 -17.938 1 93.88 259 TYR A O 1
ATOM 2070 N N . HIS A 1 260 ? 2.033 -27.359 -16.328 1 95.38 260 HIS A N 1
ATOM 2071 C CA . HIS A 1 260 ? 0.591 -27.188 -16.453 1 95.38 260 HIS A CA 1
ATOM 2072 C C . HIS A 1 260 ? 0.038 -26.344 -15.312 1 95.38 260 HIS A C 1
ATOM 2074 O O . HIS A 1 260 ? -0.072 -26.828 -14.18 1 95.38 260 HIS A O 1
ATOM 2080 N N . HIS A 1 261 ? -0.339 -25.219 -15.625 1 97.56 261 HIS A N 1
ATOM 2081 C CA . HIS A 1 261 ? -0.758 -24.25 -14.617 1 97.56 261 HIS A CA 1
ATOM 2082 C C . HIS A 1 261 ? -2.258 -24.344 -14.367 1 97.56 261 HIS A C 1
ATOM 2084 O O . HIS A 1 261 ? -2.996 -24.922 -15.156 1 97.56 261 HIS A O 1
ATOM 2090 N N . GLY A 1 262 ? -2.672 -23.766 -13.211 1 98.06 262 GLY A N 1
ATOM 2091 C CA . GLY A 1 262 ? -4.086 -23.766 -12.867 1 98.06 262 GLY A CA 1
ATOM 2092 C C . GLY A 1 262 ? -4.336 -23.656 -11.375 1 98.06 262 GLY A C 1
ATOM 2093 O O . GLY A 1 262 ? -3.596 -22.969 -10.664 1 98.06 262 GLY A O 1
ATOM 2094 N N . VAL A 1 263 ? -5.531 -24.188 -10.969 1 98.81 263 VAL A N 1
ATOM 2095 C CA . VAL A 1 263 ? -5.953 -24.156 -9.578 1 98.81 263 VAL A CA 1
ATOM 2096 C C . VAL A 1 263 ? -6.477 -25.531 -9.172 1 98.81 263 VAL A C 1
ATOM 2098 O O . VAL A 1 263 ? -6.625 -26.422 -10.016 1 98.81 263 VAL A O 1
ATOM 2101 N N . VAL A 1 264 ? -6.691 -25.719 -7.879 1 98.81 264 VAL A N 1
ATOM 2102 C CA . VAL A 1 264 ? -7.234 -26.969 -7.375 1 98.81 264 VAL A CA 1
ATOM 2103 C C . VAL A 1 264 ? -8.57 -26.703 -6.684 1 98.81 264 VAL A C 1
ATOM 2105 O O . VAL A 1 264 ? -8.695 -25.797 -5.871 1 98.81 264 VAL A O 1
ATOM 2108 N N . ILE A 1 265 ? -9.555 -27.453 -7.02 1 98.88 265 ILE A N 1
ATOM 2109 C CA . ILE A 1 265 ? -10.844 -27.391 -6.348 1 98.88 265 ILE A CA 1
ATOM 2110 C C . ILE A 1 265 ? -11.023 -28.594 -5.441 1 98.88 265 ILE A C 1
ATOM 2112 O O . ILE A 1 265 ? -10.828 -29.734 -5.875 1 98.88 265 ILE A O 1
ATOM 2116 N N . VAL A 1 266 ? -11.391 -28.344 -4.203 1 98.81 266 VAL A N 1
ATOM 2117 C CA . VAL A 1 266 ? -11.562 -29.391 -3.201 1 98.81 266 VAL A CA 1
ATOM 2118 C C . VAL A 1 266 ? -12.969 -29.328 -2.613 1 98.81 266 VAL A C 1
ATOM 2120 O O . VAL A 1 266 ? -13.422 -28.25 -2.203 1 98.81 266 VAL A O 1
ATOM 2123 N N . THR A 1 267 ? -13.633 -30.422 -2.576 1 98.75 267 THR A N 1
ATOM 2124 C CA . THR A 1 267 ? -14.922 -30.516 -1.907 1 98.75 267 THR A CA 1
ATOM 2125 C C . THR A 1 267 ? -14.797 -31.266 -0.59 1 98.75 267 THR A C 1
ATOM 2127 O O . THR A 1 267 ? -14.281 -32.375 -0.561 1 98.75 267 THR A O 1
ATOM 2130 N N . LEU A 1 268 ? -15.195 -30.625 0.478 1 98.5 268 LEU A N 1
ATOM 2131 C CA . LEU A 1 268 ? -15.188 -31.234 1.797 1 98.5 268 LEU A CA 1
ATOM 2132 C C . LEU A 1 268 ? -16.609 -31.578 2.244 1 98.5 268 LEU A C 1
ATOM 2134 O O . LEU A 1 268 ? -17.531 -30.812 2.018 1 98.5 268 LEU A O 1
ATOM 2138 N N . ALA A 1 269 ? -16.75 -32.75 2.791 1 97.38 269 ALA A N 1
ATOM 2139 C CA . ALA A 1 269 ? -18 -33.188 3.381 1 97.38 269 ALA A CA 1
ATOM 2140 C C . ALA A 1 269 ? -17.766 -34.062 4.605 1 97.38 269 ALA A C 1
ATOM 2142 O O . ALA A 1 269 ? -16.859 -34.906 4.602 1 97.38 269 ALA A O 1
ATOM 2143 N N . GLU A 1 270 ? -18.5 -33.781 5.633 1 95.88 270 GLU A N 1
ATOM 2144 C CA . GLU A 1 270 ? -18.453 -34.562 6.863 1 95.88 270 GLU A CA 1
ATOM 2145 C C . GLU A 1 270 ? -17.031 -34.688 7.395 1 95.88 270 GLU A C 1
ATOM 2147 O O . GLU A 1 270 ? -16.594 -35.781 7.762 1 95.88 270 GLU A O 1
ATOM 2152 N N . GLY A 1 271 ? -16.281 -33.625 7.195 1 96 271 GLY A N 1
ATOM 2153 C CA . GLY A 1 271 ? -14.984 -33.531 7.844 1 96 271 GLY A CA 1
ATOM 2154 C C . GLY A 1 271 ? -13.844 -34 6.969 1 96 271 GLY A C 1
ATOM 2155 O O . GLY A 1 271 ? -12.688 -34 7.391 1 96 271 GLY A O 1
ATOM 2156 N N . TRP A 1 272 ? -14.18 -34.375 5.703 1 97.06 272 TRP A N 1
ATOM 2157 C CA . TRP A 1 272 ? -13.141 -34.969 4.867 1 97.06 272 TRP A CA 1
ATOM 2158 C C . TRP A 1 272 ? -13.227 -34.438 3.438 1 97.06 272 TRP A C 1
ATOM 2160 O O . TRP A 1 272 ? -14.273 -33.969 3.01 1 97.06 272 TRP A O 1
ATOM 2170 N N . ALA A 1 273 ? -12.094 -34.625 2.732 1 97.75 273 ALA A N 1
ATOM 2171 C CA . ALA A 1 273 ? -12.094 -34.312 1.306 1 97.75 273 ALA A CA 1
ATOM 2172 C C . ALA A 1 273 ? -12.734 -35.438 0.497 1 97.75 273 ALA A C 1
ATOM 2174 O O . ALA A 1 273 ? -12.258 -36.594 0.526 1 97.75 273 ALA A O 1
ATOM 2175 N N . VAL A 1 274 ? -13.727 -35.094 -0.226 1 97.88 274 VAL A N 1
ATOM 2176 C CA . VAL A 1 274 ? -14.43 -36.125 -0.979 1 97.88 274 VAL A CA 1
ATOM 2177 C C . VAL A 1 274 ? -14.102 -36 -2.465 1 97.88 274 VAL A C 1
ATOM 2179 O O . VAL A 1 274 ? -14.281 -36.969 -3.23 1 97.88 274 VAL A O 1
ATOM 2182 N N . GLU A 1 275 ? -13.664 -34.844 -2.871 1 98 275 GLU A N 1
ATOM 2183 C CA . GLU A 1 275 ? -13.258 -34.594 -4.254 1 98 275 GLU A CA 1
ATOM 2184 C C . GLU A 1 275 ? -12.125 -33.594 -4.328 1 98 275 GLU A C 1
ATOM 2186 O O . GLU A 1 275 ? -12.148 -32.562 -3.623 1 98 275 GLU A O 1
ATOM 2191 N N . ILE A 1 276 ? -11.109 -33.906 -5.082 1 98.38 276 ILE A N 1
ATOM 2192 C CA . ILE A 1 276 ? -10 -33 -5.395 1 98.38 276 ILE A CA 1
ATOM 2193 C C . ILE A 1 276 ? -9.758 -32.969 -6.898 1 98.38 276 ILE A C 1
ATOM 2195 O O . ILE A 1 276 ? -9.461 -34 -7.5 1 98.38 276 ILE A O 1
ATOM 2199 N N . GLU A 1 277 ? -9.867 -31.781 -7.488 1 97.19 277 GLU A N 1
ATOM 2200 C CA . GLU A 1 277 ? -9.797 -31.672 -8.938 1 97.19 277 GLU A CA 1
ATOM 2201 C C . GLU A 1 277 ? -8.891 -30.516 -9.352 1 97.19 277 GLU A C 1
ATOM 2203 O O . GLU A 1 277 ? -9.023 -29.406 -8.844 1 97.19 277 GLU A O 1
ATOM 2208 N N . LYS A 1 278 ? -7.996 -30.812 -10.242 1 97.12 278 LYS A N 1
ATOM 2209 C CA . LYS A 1 278 ? -7.207 -29.75 -10.852 1 97.12 278 LYS A CA 1
ATOM 2210 C C . LYS A 1 278 ? -7.953 -29.109 -12.023 1 97.12 278 LYS A C 1
ATOM 2212 O O . LYS A 1 278 ? -8.523 -29.812 -12.859 1 97.12 278 LYS A O 1
ATOM 2217 N N . ARG A 1 279 ? -8.023 -27.812 -12 1 97.94 279 ARG A N 1
ATOM 2218 C CA . ARG A 1 279 ? -8.539 -27.031 -13.109 1 97.94 279 ARG A CA 1
ATOM 2219 C C . ARG A 1 279 ? -7.414 -26.312 -13.844 1 97.94 279 ARG A C 1
ATOM 2221 O O . ARG A 1 279 ? -6.734 -25.453 -13.258 1 97.94 279 ARG A O 1
ATOM 2228 N N . GLU A 1 280 ? -7.297 -26.609 -15.109 1 97.94 280 GLU A N 1
ATOM 2229 C CA . GLU A 1 280 ? -6.156 -26.094 -15.859 1 97.94 280 GLU A CA 1
ATOM 2230 C C . GLU A 1 280 ? -6.41 -24.672 -16.344 1 97.94 280 GLU A C 1
ATOM 2232 O O . GLU A 1 280 ? -7.52 -24.359 -16.781 1 97.94 280 GLU A O 1
ATOM 2237 N N . TYR A 1 281 ? -5.445 -23.875 -16.281 1 98.56 281 TYR A N 1
ATOM 2238 C CA . TYR A 1 281 ? -5.41 -22.531 -16.844 1 98.56 281 TYR A CA 1
ATOM 2239 C C . TYR A 1 281 ? -4.367 -22.438 -17.953 1 98.56 281 TYR A C 1
ATOM 2241 O O . TYR A 1 281 ? -3.234 -22.891 -17.781 1 98.56 281 TYR A O 1
ATOM 2249 N N . VAL A 1 282 ? -4.801 -21.891 -19.031 1 97.38 282 VAL A N 1
ATOM 2250 C CA . VAL A 1 282 ? -3.883 -21.672 -20.156 1 97.38 282 VAL A CA 1
ATOM 2251 C C . VAL A 1 282 ? -3.426 -20.219 -20.172 1 97.38 282 VAL A C 1
ATOM 2253 O O . VAL A 1 282 ? -4.23 -19.312 -20.406 1 97.38 282 VAL A O 1
ATOM 2256 N N . PRO A 1 283 ? -2.16 -20.016 -19.984 1 97.44 283 PRO A N 1
ATOM 2257 C CA . PRO A 1 283 ? -1.658 -18.625 -20 1 97.44 283 PRO A CA 1
ATOM 2258 C C . PRO A 1 283 ? -1.923 -17.922 -21.328 1 97.44 283 PRO A C 1
ATOM 2260 O O . PRO A 1 283 ? -1.927 -18.562 -22.375 1 97.44 283 PRO A O 1
ATOM 2263 N N . LEU A 1 284 ? -2.098 -16.562 -21.219 1 96.75 284 LEU A N 1
ATOM 2264 C CA . LEU A 1 284 ? -2.391 -15.727 -22.375 1 96.75 284 LEU A CA 1
ATOM 2265 C C . LEU A 1 284 ? -1.235 -15.75 -23.375 1 96.75 284 LEU A C 1
ATOM 2267 O O . LEU A 1 284 ? -1.456 -15.734 -24.594 1 96.75 284 LEU A O 1
ATOM 2271 N N . VAL A 1 285 ? 0 -15.75 -22.859 1 96.75 285 VAL A N 1
ATOM 2272 C CA . VAL A 1 285 ? 1.205 -15.672 -23.688 1 96.75 285 VAL A CA 1
ATOM 2273 C C . VAL A 1 285 ? 2.031 -16.953 -23.5 1 96.75 285 VAL A C 1
ATOM 2275 O O . VAL A 1 285 ? 2.285 -17.375 -22.375 1 96.75 285 VAL A O 1
ATOM 2278 N N . GLY A 1 286 ? 2.434 -17.531 -24.578 1 95.69 286 GLY A N 1
ATOM 2279 C CA . GLY A 1 286 ? 3.219 -18.75 -24.531 1 95.69 286 GLY A CA 1
ATOM 2280 C C . GLY A 1 286 ? 4.715 -18.5 -24.469 1 95.69 286 GLY A C 1
ATOM 2281 O O . GLY A 1 286 ? 5.164 -17.359 -24.609 1 95.69 286 GLY A O 1
ATOM 2282 N N . LEU A 1 287 ? 5.441 -19.609 -24.188 1 96.56 287 LEU A N 1
ATOM 2283 C CA . LEU A 1 287 ? 6.898 -19.609 -24.188 1 96.56 287 LEU A CA 1
ATOM 2284 C C . LEU A 1 287 ? 7.438 -20.484 -25.312 1 96.56 287 LEU A C 1
ATOM 2286 O O . LEU A 1 287 ? 6.98 -21.625 -25.484 1 96.56 287 LEU A O 1
ATOM 2290 N N . LEU A 1 288 ? 8.352 -19.875 -26 1 96.69 288 LEU A N 1
ATOM 2291 C CA . LEU A 1 288 ? 8.969 -20.609 -27.094 1 96.69 288 LEU A CA 1
ATOM 2292 C C . LEU A 1 288 ? 10.484 -20.672 -26.922 1 96.69 288 LEU A C 1
ATOM 2294 O O . LEU A 1 288 ? 11.125 -19.656 -26.656 1 96.69 288 LEU A O 1
ATOM 2298 N N . SER A 1 289 ? 11 -21.875 -27 1 96.12 289 SER A N 1
ATOM 2299 C CA . SER A 1 289 ? 12.445 -22.062 -27.031 1 96.12 289 SER A CA 1
ATOM 2300 C C . SER A 1 289 ? 12.914 -22.594 -28.375 1 96.12 289 SER A C 1
ATOM 2302 O O . SER A 1 289 ? 12.359 -23.562 -28.906 1 96.12 289 SER A O 1
ATOM 2304 N N . VAL A 1 290 ? 13.906 -21.922 -28.891 1 96.81 290 VAL A N 1
ATOM 2305 C CA . VAL A 1 290 ? 14.508 -22.375 -30.141 1 96.81 290 VAL A CA 1
ATOM 2306 C C . VAL A 1 290 ? 16 -22.609 -29.938 1 96.81 290 VAL A C 1
ATOM 2308 O O . VAL A 1 290 ? 16.766 -21.688 -29.656 1 96.81 290 VAL A O 1
ATOM 2311 N N . PRO A 1 291 ? 16.5 -23.719 -30.156 1 95.5 291 PRO A N 1
ATOM 2312 C CA . PRO A 1 291 ? 15.719 -24.938 -30.359 1 95.5 291 PRO A CA 1
ATOM 2313 C C . PRO A 1 291 ? 14.938 -25.359 -29.125 1 95.5 291 PRO A C 1
ATOM 2315 O O . PRO A 1 291 ? 15.164 -24.812 -28.031 1 95.5 291 PRO A O 1
ATOM 2318 N N . ARG A 1 292 ? 14.039 -26.297 -29.297 1 92.56 292 ARG A N 1
ATOM 2319 C CA . ARG A 1 292 ? 13.227 -26.75 -28.172 1 92.56 292 ARG A CA 1
ATOM 2320 C C . ARG A 1 292 ? 14.07 -27.547 -27.172 1 92.56 292 ARG A C 1
ATOM 2322 O O . ARG A 1 292 ? 13.828 -27.484 -25.969 1 92.56 292 ARG A O 1
ATOM 2329 N N . GLY A 1 293 ? 15.008 -28.219 -27.656 1 89.19 293 GLY A N 1
ATOM 2330 C CA . GLY A 1 293 ? 15.875 -29.047 -26.828 1 89.19 293 GLY A CA 1
ATOM 2331 C C . GLY A 1 293 ? 17.203 -28.375 -26.5 1 89.19 293 GLY A C 1
ATOM 2332 O O . GLY A 1 293 ? 17.219 -27.234 -26.031 1 89.19 293 GLY A O 1
ATOM 2333 N N . LYS A 1 294 ? 18.297 -29.016 -26.797 1 89.62 294 LYS A N 1
ATOM 2334 C CA . LYS A 1 294 ? 19.641 -28.531 -26.5 1 89.62 294 LYS A CA 1
ATOM 2335 C C . LYS A 1 294 ? 20.062 -27.453 -27.484 1 89.62 294 LYS A C 1
ATOM 2337 O O . LYS A 1 294 ? 19.516 -27.344 -28.578 1 89.62 294 LYS A O 1
ATOM 2342 N N . ALA A 1 295 ? 21.031 -26.703 -27.016 1 93.69 295 ALA A N 1
ATOM 2343 C CA . ALA A 1 295 ? 21.578 -25.641 -27.859 1 93.69 295 ALA A CA 1
ATOM 2344 C C . ALA A 1 295 ? 22.078 -26.188 -29.188 1 93.69 295 ALA A C 1
ATOM 2346 O O . ALA A 1 295 ? 22.531 -27.344 -29.25 1 93.69 295 ALA A O 1
ATOM 2347 N N . ALA A 1 296 ? 21.922 -25.438 -30.188 1 95.75 296 ALA A N 1
ATOM 2348 C CA . ALA A 1 296 ? 22.375 -25.797 -31.531 1 95.75 296 ALA A CA 1
ATOM 2349 C C . ALA A 1 296 ? 23.297 -24.719 -32.094 1 95.75 296 ALA A C 1
ATOM 2351 O O . ALA A 1 296 ? 23.484 -23.672 -31.5 1 95.75 296 ALA A O 1
ATOM 2352 N N . THR A 1 297 ? 23.859 -25.047 -33.25 1 94.5 297 THR A N 1
ATOM 2353 C CA . THR A 1 297 ? 24.766 -24.094 -33.875 1 94.5 297 THR A CA 1
ATOM 2354 C C . THR A 1 297 ? 24.016 -22.859 -34.344 1 94.5 297 THR A C 1
ATOM 2356 O O . THR A 1 297 ? 22.797 -22.906 -34.562 1 94.5 297 THR A O 1
ATOM 2359 N N . PRO A 1 298 ? 24.75 -21.766 -34.469 1 94.94 298 PRO A N 1
ATOM 2360 C CA . PRO A 1 298 ? 24.109 -20.531 -34.938 1 94.94 298 PRO A CA 1
ATOM 2361 C C . PRO A 1 298 ? 23.328 -20.719 -36.25 1 94.94 298 PRO A C 1
ATOM 2363 O O . PRO A 1 298 ? 22.219 -20.203 -36.375 1 94.94 298 PRO A O 1
ATOM 2366 N N . GLU A 1 299 ? 23.938 -21.453 -37.125 1 95.06 299 GLU A N 1
ATOM 2367 C CA . GLU A 1 299 ? 23.297 -21.656 -38.438 1 95.06 299 GLU A CA 1
ATOM 2368 C C . GLU A 1 299 ? 21.969 -22.422 -38.281 1 95.06 299 GLU A C 1
ATOM 2370 O O . GLU A 1 299 ? 20.969 -22.062 -38.906 1 95.06 299 GLU A O 1
ATOM 2375 N N . GLU A 1 300 ? 22.016 -23.438 -37.469 1 96.38 300 GLU A N 1
ATOM 2376 C CA . GLU A 1 300 ? 20.812 -24.219 -37.219 1 96.38 300 GLU A CA 1
ATOM 2377 C C . GLU A 1 300 ? 19.734 -23.391 -36.562 1 96.38 300 GLU A C 1
ATOM 2379 O O . GLU A 1 300 ? 18.562 -23.484 -36.906 1 96.38 300 GLU A O 1
ATOM 2384 N N . VAL A 1 301 ? 20.109 -22.594 -35.594 1 97.25 301 VAL A N 1
ATOM 2385 C CA . VAL A 1 301 ? 19.188 -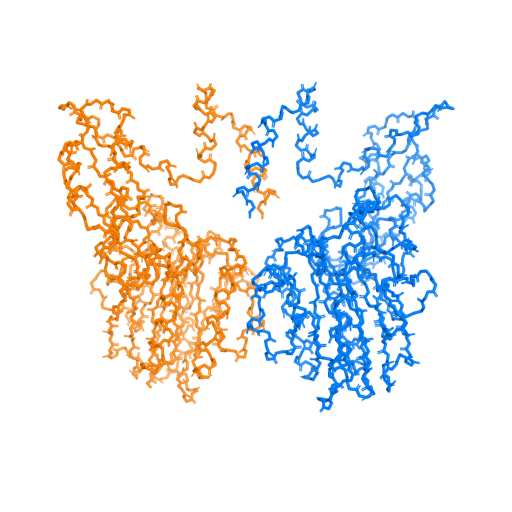21.75 -34.844 1 97.25 301 VAL A CA 1
ATOM 2386 C C . VAL A 1 301 ? 18.562 -20.719 -35.781 1 97.25 301 VAL A C 1
ATOM 2388 O O . VAL A 1 301 ? 17.344 -20.516 -35.781 1 97.25 301 VAL A O 1
ATOM 2391 N N . LEU A 1 302 ? 19.406 -20.094 -36.625 1 97.12 302 LEU A N 1
ATOM 2392 C CA . LEU A 1 302 ? 18.906 -19.078 -37.562 1 97.12 302 LEU A CA 1
ATOM 2393 C C . LEU A 1 302 ? 17.906 -19.672 -38.562 1 97.12 302 LEU A C 1
ATOM 2395 O O . LEU A 1 302 ? 16.922 -19.016 -38.906 1 97.12 302 LEU A O 1
ATOM 2399 N N . GLU A 1 303 ? 18.234 -20.859 -38.969 1 97.19 303 GLU A N 1
ATOM 2400 C CA . GLU A 1 303 ? 17.312 -21.531 -39.875 1 97.19 303 GLU A CA 1
ATOM 2401 C C . GLU A 1 303 ? 15.969 -21.797 -39.219 1 97.19 303 GLU A C 1
ATOM 2403 O O . GLU A 1 303 ? 14.914 -21.562 -39.812 1 97.19 303 GLU A O 1
ATOM 2408 N N . GLU A 1 304 ? 15.969 -22.281 -38.031 1 97.56 304 GLU A N 1
ATOM 2409 C CA . GLU A 1 304 ? 14.734 -22.562 -37.281 1 97.56 304 GLU A CA 1
ATOM 2410 C C . GLU A 1 304 ? 13.945 -21.281 -37.031 1 97.56 304 GLU A C 1
ATOM 2412 O O . GLU A 1 304 ? 12.719 -21.266 -37.156 1 97.56 304 GLU A O 1
ATOM 2417 N N . LEU A 1 305 ? 14.617 -20.266 -36.688 1 97.88 305 LEU A N 1
ATOM 2418 C CA . LEU A 1 305 ? 13.984 -18.969 -36.469 1 97.88 305 LEU A CA 1
ATOM 2419 C C . LEU A 1 305 ? 13.312 -18.438 -37.719 1 97.88 305 LEU A C 1
ATOM 2421 O O . LEU A 1 305 ? 12.234 -17.844 -37.656 1 97.88 305 LEU A O 1
ATOM 2425 N N . ALA A 1 306 ? 13.992 -18.656 -38.812 1 96.62 306 ALA A N 1
ATOM 2426 C CA . ALA A 1 306 ? 13.477 -18.172 -40.094 1 96.62 306 ALA A CA 1
ATOM 2427 C C . ALA A 1 306 ? 12.125 -18.812 -40.438 1 96.62 306 ALA A C 1
ATOM 2429 O O . ALA A 1 306 ? 11.32 -18.234 -41.156 1 96.62 306 ALA A O 1
ATOM 2430 N N . HIS A 1 307 ? 11.852 -19.953 -39.875 1 95.88 307 HIS A N 1
ATOM 2431 C CA . HIS A 1 307 ? 10.641 -20.688 -40.188 1 95.88 307 HIS A CA 1
ATOM 2432 C C . HIS A 1 307 ? 9.523 -20.375 -39.188 1 95.88 307 HIS A C 1
ATOM 2434 O O . HIS A 1 307 ? 8.406 -20.891 -39.312 1 95.88 307 HIS A O 1
ATOM 2440 N N . LEU A 1 308 ? 9.766 -19.531 -38.219 1 95.62 308 LEU A N 1
ATOM 2441 C CA . LEU A 1 308 ? 8.727 -19.125 -37.281 1 95.62 308 LEU A CA 1
ATOM 2442 C C . LEU A 1 308 ? 7.617 -18.359 -38 1 95.62 308 LEU A C 1
ATOM 2444 O O . LEU A 1 308 ? 7.855 -17.75 -39.031 1 95.62 308 LEU A O 1
ATOM 2448 N N . PRO A 1 309 ? 6.426 -18.438 -37.5 1 93.25 309 PRO A N 1
ATOM 2449 C CA . PRO A 1 309 ? 5.309 -17.719 -38.125 1 93.25 309 PRO A CA 1
ATOM 2450 C C . PRO A 1 309 ? 5.551 -16.219 -38.219 1 93.25 309 PRO A C 1
ATOM 2452 O O . PRO A 1 309 ? 6.152 -15.625 -37.312 1 93.25 309 PRO A O 1
ATOM 2455 N N . LEU A 1 310 ? 5 -15.617 -39.25 1 92.56 310 LEU A N 1
ATOM 2456 C CA . LEU A 1 310 ? 5.125 -14.18 -39.469 1 92.56 310 LEU A CA 1
ATOM 2457 C C . LEU A 1 310 ? 4.117 -13.406 -38.625 1 92.56 310 LEU A C 1
ATOM 2459 O O . LEU A 1 310 ? 3.006 -13.883 -38.375 1 92.56 310 LEU A O 1
ATOM 2463 N N . ALA A 1 311 ? 4.508 -12.258 -38.188 1 89.5 311 ALA A N 1
ATOM 2464 C CA . ALA A 1 311 ? 3.619 -11.398 -37.406 1 89.5 311 ALA A CA 1
ATOM 2465 C C . ALA A 1 311 ? 2.35 -11.07 -38.188 1 89.5 311 ALA A C 1
ATOM 2467 O O . ALA A 1 311 ? 1.267 -10.969 -37.594 1 89.5 311 ALA A O 1
ATOM 2468 N N . SER A 1 312 ? 2.449 -10.953 -39.438 1 80.25 312 SER A N 1
ATOM 2469 C CA . SER A 1 312 ? 1.339 -10.586 -40.312 1 80.25 312 SER A CA 1
ATOM 2470 C C . SER A 1 312 ? 0.317 -11.711 -40.406 1 80.25 312 SER A C 1
ATOM 2472 O O . SER A 1 312 ? -0.863 -11.469 -40.688 1 80.25 312 SER A O 1
ATOM 2474 N N . GLU A 1 313 ? 0.728 -12.859 -40.281 1 77.31 313 GLU A N 1
ATOM 2475 C CA . GLU A 1 313 ? -0.147 -14.023 -40.406 1 77.31 313 GLU A CA 1
ATOM 2476 C C . GLU A 1 313 ? -0.947 -14.258 -39.125 1 77.31 313 GLU A C 1
ATOM 2478 O O . GLU A 1 313 ? -2.041 -14.828 -39.188 1 77.31 313 GLU A O 1
ATOM 2483 N N . GLU A 1 314 ? -0.448 -13.914 -38.094 1 65.81 314 GLU A N 1
ATOM 2484 C CA . GLU A 1 314 ? -1.058 -14.219 -36.812 1 65.81 314 GLU A CA 1
ATOM 2485 C C . GLU A 1 314 ? -1.942 -13.07 -36.344 1 65.81 314 GLU A C 1
ATOM 2487 O O . GLU A 1 314 ? -2.797 -13.25 -35.469 1 65.81 314 GLU A O 1
ATOM 2492 N N . ALA A 1 315 ? -1.877 -11.945 -36.969 1 60.16 315 ALA A N 1
ATOM 2493 C CA . ALA A 1 315 ? -2.59 -10.758 -36.5 1 60.16 315 ALA A CA 1
ATOM 2494 C C . ALA A 1 315 ? -3.977 -10.672 -37.125 1 60.16 315 ALA A C 1
ATOM 2496 O O . ALA A 1 315 ? -4.137 -10.117 -38.219 1 60.16 315 ALA A O 1
ATOM 2497 N N . GLU A 1 316 ? -4.703 -11.719 -37.312 1 53.59 316 GLU A N 1
ATOM 2498 C CA . GLU A 1 316 ? -5.996 -11.547 -37.969 1 53.59 316 GLU A CA 1
ATOM 2499 C C . GLU A 1 316 ? -6.746 -10.352 -37.375 1 53.59 316 GLU A C 1
ATOM 2501 O O . GLU A 1 316 ? -7.699 -9.859 -38 1 53.59 316 GLU A O 1
ATOM 2506 N N . GLY A 1 317 ? -6.402 -9.805 -36.219 1 49.62 317 GLY A N 1
ATOM 2507 C CA . GLY A 1 317 ? -7.113 -8.672 -35.656 1 49.62 317 GLY A CA 1
ATOM 2508 C C . GLY A 1 317 ? -6.262 -7.422 -35.531 1 49.62 317 GLY A C 1
ATOM 2509 O O . GLY A 1 317 ? -5.199 -7.336 -36.156 1 49.62 317 GLY A O 1
ATOM 2510 N N . GLU A 1 318 ? -6.848 -6.266 -34.906 1 48.84 318 GLU A N 1
ATOM 2511 C CA . GLU A 1 318 ? -6.16 -4.98 -34.844 1 48.84 318 GLU A CA 1
ATOM 2512 C C . GLU A 1 318 ? -4.707 -5.152 -34.406 1 48.84 318 GLU A C 1
ATOM 2514 O O . GLU A 1 318 ? -4.43 -5.789 -33.375 1 48.84 318 GLU A O 1
ATOM 2519 N N . GLN A 1 319 ? -3.785 -5.043 -35.281 1 46.5 319 GLN A N 1
ATOM 2520 C CA . GLN A 1 319 ? -2.352 -5.305 -35.344 1 46.5 319 GLN A CA 1
ATOM 2521 C C . GLN A 1 319 ? -1.674 -4.988 -34.031 1 46.5 319 GLN A C 1
ATOM 2523 O O . GLN A 1 319 ? -0.827 -5.754 -33.562 1 46.5 319 GLN A O 1
ATOM 2528 N N . THR A 1 320 ? -1.893 -3.787 -33.469 1 51.34 320 THR A N 1
ATOM 2529 C CA . THR A 1 320 ? -1.083 -3.23 -32.375 1 51.34 320 THR A CA 1
ATOM 2530 C C . THR A 1 320 ? -1.298 -4.012 -31.094 1 51.34 320 THR A C 1
ATOM 2532 O O . THR A 1 320 ? -0.338 -4.336 -30.391 1 51.34 320 THR A O 1
ATOM 2535 N N . GLU A 1 321 ? -2.564 -4.332 -30.781 1 55.31 321 GLU A N 1
ATOM 2536 C CA . GLU A 1 321 ? -2.881 -4.953 -29.484 1 55.31 321 GLU A CA 1
ATOM 2537 C C . GLU A 1 321 ? -2.377 -6.391 -29.438 1 55.31 321 GLU A C 1
ATOM 2539 O O . GLU A 1 321 ? -1.96 -6.863 -28.375 1 55.31 321 GLU A O 1
ATOM 2544 N N . ARG A 1 322 ? -2.238 -6.98 -30.531 1 55.03 322 ARG A N 1
ATOM 2545 C CA . ARG A 1 322 ? -1.956 -8.414 -30.594 1 55.03 322 ARG A CA 1
ATOM 2546 C C . ARG A 1 322 ? -0.458 -8.68 -30.484 1 55.03 322 ARG A C 1
ATOM 2548 O O . ARG A 1 322 ? -0.043 -9.742 -30.016 1 55.03 322 ARG A O 1
ATOM 2555 N N . SER A 1 323 ? 0.31 -7.75 -30.859 1 73 323 SER A N 1
ATOM 2556 C CA . SER A 1 323 ? 1.753 -7.941 -30.766 1 73 323 SER A CA 1
ATOM 2557 C C . SER A 1 323 ? 2.184 -8.156 -29.312 1 73 323 SER A C 1
ATOM 2559 O O . SER A 1 323 ? 3.152 -8.875 -29.047 1 73 323 SER A O 1
ATOM 2561 N N . LEU A 1 324 ? 1.225 -7.785 -28.469 1 80.31 324 LEU A N 1
ATOM 2562 C CA . LEU A 1 324 ? 1.54 -7.879 -27.047 1 80.31 324 LEU A CA 1
ATOM 2563 C C . LEU A 1 324 ? 1.328 -9.305 -26.547 1 80.31 324 LEU A C 1
ATOM 2565 O O . LEU A 1 324 ? 1.796 -9.648 -25.453 1 80.31 324 LEU A O 1
ATOM 2569 N N . HIS A 1 325 ? 0.856 -10.188 -27.484 1 90.44 325 HIS A N 1
ATOM 2570 C CA . HIS A 1 325 ? 0.551 -11.531 -27.016 1 90.44 325 HIS A CA 1
ATOM 2571 C C . HIS A 1 325 ? 1.386 -12.578 -27.734 1 90.44 325 HIS A C 1
ATOM 2573 O O . HIS A 1 325 ? 1.132 -13.781 -27.609 1 90.44 325 HIS A O 1
ATOM 2579 N N . PHE A 1 326 ? 2.33 -12.078 -28.516 1 94.25 326 PHE A N 1
ATOM 2580 C CA . PHE A 1 326 ? 3.264 -13.023 -29.109 1 94.25 326 PHE A CA 1
ATOM 2581 C C . PHE A 1 326 ? 4.051 -13.758 -28.031 1 94.25 326 PHE A C 1
ATOM 2583 O O . PHE A 1 326 ? 4.316 -13.203 -26.969 1 94.25 326 PHE A O 1
ATOM 2590 N N . PRO A 1 327 ? 4.406 -15.023 -28.359 1 96.12 327 PRO A N 1
ATOM 2591 C CA . PRO A 1 327 ? 5.168 -15.781 -27.359 1 96.12 327 PRO A CA 1
ATOM 2592 C C . PRO A 1 327 ? 6.531 -15.164 -27.062 1 96.12 327 PRO A C 1
ATOM 2594 O O . PRO A 1 327 ? 7.129 -14.523 -27.938 1 96.12 327 PRO A O 1
ATOM 2597 N N . TYR A 1 328 ? 6.898 -15.344 -25.844 1 97.25 328 TYR A N 1
ATOM 2598 C CA . TYR A 1 328 ? 8.273 -15.023 -25.469 1 97.25 328 TYR A CA 1
ATOM 2599 C C . TYR A 1 328 ? 9.25 -16.031 -26.062 1 97.25 328 TYR A C 1
ATOM 2601 O O . TYR A 1 328 ? 8.984 -17.25 -26.047 1 97.25 328 TYR A O 1
ATOM 2609 N N . LEU A 1 329 ? 10.352 -15.523 -26.5 1 97.5 329 LEU A N 1
ATOM 2610 C CA . LEU A 1 329 ? 11.273 -16.391 -27.219 1 97.5 329 LEU A CA 1
ATOM 2611 C C . LEU A 1 329 ? 12.617 -16.484 -26.5 1 97.5 329 LEU A C 1
ATOM 2613 O O . LEU A 1 329 ? 13.227 -15.461 -26.188 1 97.5 329 LEU A O 1
ATOM 2617 N N . GLU A 1 330 ? 12.984 -17.688 -26.203 1 97.06 330 GLU A N 1
ATOM 2618 C CA . GLU A 1 330 ? 14.344 -18 -25.781 1 97.06 330 GLU A CA 1
ATOM 2619 C C . GLU A 1 330 ? 15.125 -18.672 -26.906 1 97.06 330 GLU A C 1
ATOM 2621 O O . GLU A 1 330 ? 14.609 -19.578 -27.562 1 97.06 330 GLU A O 1
ATOM 2626 N N . ILE A 1 331 ? 16.375 -18.203 -27.062 1 97.06 331 ILE A N 1
ATOM 2627 C CA . ILE A 1 331 ? 17.25 -18.781 -28.094 1 97.06 331 ILE A CA 1
ATOM 2628 C C . ILE A 1 331 ? 18.469 -19.422 -27.422 1 97.06 331 ILE A C 1
ATOM 2630 O O . ILE A 1 331 ? 19.125 -18.797 -26.594 1 97.06 331 ILE A O 1
ATOM 2634 N N . LYS A 1 332 ? 18.688 -20.656 -27.75 1 93.94 332 LYS A N 1
ATOM 2635 C CA . LYS A 1 332 ? 19.844 -21.375 -27.234 1 93.94 332 LYS A CA 1
ATOM 2636 C C . LYS A 1 332 ? 20.844 -21.688 -28.359 1 93.94 332 LYS A C 1
ATOM 2638 O O . LYS A 1 332 ? 20.531 -22.453 -29.266 1 93.94 332 LYS A O 1
ATOM 2643 N N . VAL A 1 333 ? 22.078 -21.141 -28.156 1 94.69 333 VAL A N 1
ATOM 2644 C CA . VAL A 1 333 ? 23.078 -21.297 -29.219 1 94.69 333 VAL A CA 1
ATOM 2645 C C . VAL A 1 333 ? 24.328 -21.969 -28.672 1 94.69 333 VAL A C 1
ATOM 2647 O O . VAL A 1 333 ? 24.812 -21.609 -27.594 1 94.69 333 VAL A O 1
ATOM 2650 N N . LEU A 1 334 ? 24.734 -22.969 -29.406 1 92.44 334 LEU A N 1
ATOM 2651 C CA . LEU A 1 334 ? 26.016 -23.625 -29.141 1 92.44 334 LEU A CA 1
ATOM 2652 C C . LEU A 1 334 ? 27.156 -22.938 -29.906 1 92.44 334 LEU A C 1
ATOM 2654 O O . LEU A 1 334 ? 27.156 -22.953 -31.141 1 92.44 334 LEU A O 1
ATOM 2658 N N . LEU A 1 335 ? 28.094 -22.344 -29.094 1 89.88 335 LEU A N 1
ATOM 2659 C CA . LEU A 1 335 ? 29.156 -21.578 -29.719 1 89.88 335 LEU A CA 1
ATOM 2660 C C . LEU A 1 335 ? 30.516 -22.25 -29.484 1 89.88 335 LEU A C 1
ATOM 2662 O O . LEU A 1 335 ? 30.75 -22.812 -28.422 1 89.88 335 LEU A O 1
ATOM 2666 N N . THR A 1 336 ? 31.312 -22.172 -30.531 1 84.62 336 THR A N 1
ATOM 2667 C CA . THR A 1 336 ? 32.688 -22.625 -30.406 1 84.62 336 THR A CA 1
ATOM 2668 C C . THR A 1 336 ? 33.625 -21.438 -30.109 1 84.62 336 THR A C 1
ATOM 2670 O O . THR A 1 336 ? 34.719 -21.625 -29.578 1 84.62 336 THR A O 1
ATOM 2673 N N . GLU A 1 337 ? 33.219 -20.297 -30.5 1 80.44 337 GLU A N 1
ATOM 2674 C CA . GLU A 1 337 ? 33.906 -19.016 -30.281 1 80.44 337 GLU A CA 1
ATOM 2675 C C . GLU A 1 337 ? 32.906 -17.875 -30.156 1 80.44 337 GLU A C 1
ATOM 2677 O O . GLU A 1 337 ? 31.734 -18 -30.531 1 80.44 337 GLU A O 1
ATOM 2682 N N . PRO A 1 338 ? 33.406 -16.844 -29.594 1 82.31 338 PRO A N 1
ATOM 2683 C CA . PRO A 1 338 ? 32.531 -15.688 -29.516 1 82.31 338 PRO A CA 1
ATOM 2684 C C . PRO A 1 338 ? 32.062 -15.188 -30.891 1 82.31 338 PRO A C 1
ATOM 2686 O O . PRO A 1 338 ? 32.844 -15.195 -31.828 1 82.31 338 PRO A O 1
ATOM 2689 N N . GLU A 1 339 ? 30.844 -14.914 -31 1 86.25 339 GLU A N 1
ATOM 2690 C CA . GLU A 1 339 ? 30.266 -14.367 -32.219 1 86.25 339 GLU A CA 1
ATOM 2691 C C . GLU A 1 339 ? 29.594 -13.023 -31.953 1 86.25 339 GLU A C 1
ATOM 2693 O O . GLU A 1 339 ? 28.391 -12.961 -31.688 1 86.25 339 GLU A O 1
ATOM 2698 N N . PRO A 1 340 ? 30.234 -11.953 -32.156 1 84.81 340 PRO A N 1
ATOM 2699 C CA . PRO A 1 340 ? 29.75 -10.625 -31.781 1 84.81 340 PRO A CA 1
ATOM 2700 C C . PRO A 1 340 ? 28.5 -10.211 -32.562 1 84.81 340 PRO A C 1
ATOM 2702 O O . PRO A 1 340 ? 27.703 -9.422 -32.094 1 84.81 340 PRO A O 1
ATOM 2705 N N . MET A 1 341 ? 28.344 -10.742 -33.781 1 90.69 341 MET A N 1
ATOM 2706 C CA . MET A 1 341 ? 27.25 -10.289 -34.656 1 90.69 341 MET A CA 1
ATOM 2707 C C . MET A 1 341 ? 26.031 -11.188 -34.5 1 90.69 341 MET A C 1
ATOM 2709 O O . MET A 1 341 ? 25.031 -10.992 -35.156 1 90.69 341 MET A O 1
ATOM 2713 N N . LEU A 1 342 ? 26.141 -12.141 -33.625 1 91.06 342 LEU A N 1
ATOM 2714 C CA . LEU A 1 342 ? 25.094 -13.141 -33.5 1 91.06 342 LEU A CA 1
ATOM 2715 C C . LEU A 1 342 ? 23.766 -12.492 -33.125 1 91.06 342 LEU A C 1
ATOM 2717 O O . LEU A 1 342 ? 22.734 -12.797 -33.719 1 91.06 342 LEU A O 1
ATOM 2721 N N . ARG A 1 343 ? 23.75 -11.648 -32.125 1 92.44 343 ARG A N 1
ATOM 2722 C CA . ARG A 1 343 ? 22.531 -10.992 -31.688 1 92.44 343 ARG A CA 1
ATOM 2723 C C . ARG A 1 343 ? 21.875 -10.211 -32.812 1 92.44 343 ARG A C 1
ATOM 2725 O O . ARG A 1 343 ? 20.656 -10.273 -33.031 1 92.44 343 ARG A O 1
ATOM 2732 N N . GLN A 1 344 ? 22.688 -9.477 -33.5 1 93.94 344 GLN A N 1
ATOM 2733 C CA . GLN A 1 344 ? 22.172 -8.688 -34.625 1 93.94 344 GLN A CA 1
ATOM 2734 C C . GLN A 1 344 ? 21.547 -9.586 -35.688 1 93.94 344 GLN A C 1
ATOM 2736 O O . GLN A 1 344 ? 20.469 -9.273 -36.219 1 93.94 344 GLN A O 1
ATOM 2741 N N . ARG A 1 345 ? 22.234 -10.625 -35.969 1 95.12 345 ARG A N 1
ATOM 2742 C CA . ARG A 1 345 ? 21.719 -11.57 -36.969 1 95.12 345 ARG A CA 1
ATOM 2743 C C . ARG A 1 345 ? 20.391 -12.164 -36.5 1 95.12 345 ARG A C 1
ATOM 2745 O O . ARG A 1 345 ? 19.453 -12.297 -37.312 1 95.12 345 ARG A O 1
ATOM 2752 N N . ILE A 1 346 ? 20.344 -12.5 -35.281 1 96.19 346 ILE A N 1
ATOM 2753 C CA . ILE A 1 346 ? 19.125 -13.055 -34.688 1 96.19 346 ILE A CA 1
ATOM 2754 C C . ILE A 1 346 ? 17.984 -12.039 -34.812 1 96.19 346 ILE A C 1
ATOM 2756 O O . ILE A 1 346 ? 16.891 -12.367 -35.25 1 96.19 346 ILE A O 1
ATOM 2760 N N . GLU A 1 347 ? 18.25 -10.852 -34.469 1 96.06 347 GLU A N 1
ATOM 2761 C CA . GLU A 1 347 ? 17.25 -9.789 -34.469 1 96.06 347 GLU A CA 1
ATOM 2762 C C . GLU A 1 347 ? 16.734 -9.531 -35.906 1 96.06 347 GLU A C 1
ATOM 2764 O O . GLU A 1 347 ? 15.547 -9.281 -36.094 1 96.06 347 GLU A O 1
ATOM 2769 N N . GLU A 1 348 ? 17.609 -9.609 -36.812 1 96.56 348 GLU A N 1
ATOM 2770 C CA . GLU A 1 348 ? 17.219 -9.422 -38.188 1 96.56 348 GLU A CA 1
ATOM 2771 C C . GLU A 1 348 ? 16.281 -10.523 -38.656 1 96.56 348 GLU A C 1
ATOM 2773 O O . GLU A 1 348 ? 15.289 -10.258 -39.344 1 96.56 348 GLU A O 1
ATOM 2778 N N . VAL A 1 349 ? 16.578 -11.703 -38.312 1 96.81 349 VAL A N 1
ATOM 2779 C CA . VAL A 1 349 ? 15.812 -12.859 -38.75 1 96.81 349 VAL A CA 1
ATOM 2780 C C . VAL A 1 349 ? 14.422 -12.836 -38.094 1 96.81 349 VAL A C 1
ATOM 2782 O O . VAL A 1 349 ? 13.43 -13.188 -38.75 1 96.81 349 VAL A O 1
ATOM 2785 N N . ILE A 1 350 ? 14.273 -12.344 -36.844 1 96.44 350 ILE A N 1
ATOM 2786 C CA . ILE A 1 350 ? 13 -12.453 -36.156 1 96.44 350 ILE A CA 1
ATOM 2787 C C . ILE A 1 350 ? 12.219 -11.148 -36.281 1 96.44 350 ILE A C 1
ATOM 2789 O O . ILE A 1 350 ? 11.125 -11.008 -35.719 1 96.44 350 ILE A O 1
ATOM 2793 N N . ALA A 1 351 ? 12.727 -10.211 -37 1 95 351 ALA A N 1
ATOM 2794 C CA . ALA A 1 351 ? 12.156 -8.875 -37.125 1 95 351 ALA A CA 1
ATOM 2795 C C . ALA A 1 351 ? 10.703 -8.938 -37.594 1 95 351 ALA A C 1
ATOM 2797 O O . ALA A 1 351 ? 9.875 -8.133 -37.156 1 95 351 ALA A O 1
ATOM 2798 N N . ASP A 1 352 ? 10.352 -9.852 -38.375 1 93.88 352 ASP A N 1
ATOM 2799 C CA . ASP A 1 352 ? 9 -9.914 -38.938 1 93.88 352 ASP A CA 1
ATOM 2800 C C . ASP A 1 352 ? 8.234 -11.117 -38.375 1 93.88 352 ASP A C 1
ATOM 2802 O O . ASP A 1 352 ? 7.172 -11.469 -38.875 1 93.88 352 ASP A O 1
ATOM 2806 N N . LYS A 1 353 ? 8.82 -11.727 -37.406 1 94.94 353 LYS A N 1
ATOM 2807 C CA . LYS A 1 353 ? 8.211 -12.938 -36.844 1 94.94 353 LYS A CA 1
ATOM 2808 C C . LYS A 1 353 ? 7.312 -12.609 -35.656 1 94.94 353 LYS A C 1
ATOM 2810 O O . LYS A 1 353 ? 7.465 -11.555 -35.031 1 94.94 353 LYS A O 1
ATOM 2815 N N . ALA A 1 354 ? 6.387 -13.469 -35.406 1 94.81 354 ALA A N 1
ATOM 2816 C CA . ALA A 1 354 ? 5.41 -13.289 -34.344 1 94.81 354 ALA A CA 1
ATOM 2817 C C . ALA A 1 354 ? 5.953 -13.797 -33 1 94.81 354 ALA A C 1
ATOM 2819 O O . ALA A 1 354 ? 5.359 -14.688 -32.375 1 94.81 354 ALA A O 1
ATOM 2820 N N . VAL A 1 355 ? 7.027 -13.203 -32.562 1 96.06 355 VAL A N 1
ATOM 2821 C CA . VAL A 1 355 ? 7.672 -13.578 -31.312 1 96.06 355 VAL A CA 1
ATOM 2822 C C . VAL A 1 355 ? 8.258 -12.344 -30.641 1 96.06 355 VAL A C 1
ATOM 2824 O O . VAL A 1 355 ? 8.43 -11.305 -31.281 1 96.06 355 VAL A O 1
ATOM 2827 N N . ARG A 1 356 ? 8.492 -12.453 -29.406 1 95.88 356 ARG A N 1
ATOM 2828 C CA . ARG A 1 356 ? 9.18 -11.43 -28.625 1 95.88 356 ARG A CA 1
ATOM 2829 C C . ARG A 1 356 ? 10.445 -11.984 -27.984 1 95.88 356 ARG A C 1
ATOM 2831 O O . ARG A 1 356 ? 10.391 -12.883 -27.141 1 95.88 356 ARG A O 1
ATOM 2838 N N . LEU A 1 357 ? 11.555 -11.484 -28.359 1 96.56 357 LEU A N 1
ATOM 2839 C CA . LEU A 1 357 ? 12.828 -12 -27.875 1 96.56 357 LEU A CA 1
ATOM 2840 C C . LEU A 1 357 ? 13.023 -11.695 -26.406 1 96.56 357 LEU A C 1
ATOM 2842 O O . LEU A 1 357 ? 13.078 -10.531 -26 1 96.56 357 LEU A O 1
ATOM 2846 N N . ALA A 1 358 ? 13.117 -12.797 -25.641 1 95.5 358 ALA A N 1
ATOM 2847 C CA . ALA A 1 358 ? 13.305 -12.641 -24.203 1 95.5 358 ALA A CA 1
ATOM 2848 C C . ALA A 1 358 ? 14.773 -12.805 -23.812 1 95.5 358 ALA A C 1
ATOM 2850 O O . ALA A 1 358 ? 15.312 -12.023 -23.031 1 95.5 358 ALA A O 1
ATOM 2851 N N . ARG A 1 359 ? 15.391 -13.859 -24.375 1 92.94 359 ARG A N 1
ATOM 2852 C CA . ARG A 1 359 ? 16.797 -14.055 -24.031 1 92.94 359 ARG A CA 1
ATOM 2853 C C . ARG A 1 359 ? 17.484 -14.953 -25.047 1 92.94 359 ARG A C 1
ATOM 2855 O O . ARG A 1 359 ? 16.844 -15.75 -25.734 1 92.94 359 ARG A O 1
ATOM 2862 N N . ILE A 1 360 ? 18.797 -14.727 -25.109 1 93.25 360 ILE A N 1
ATOM 2863 C CA . ILE A 1 360 ? 19.703 -15.578 -25.875 1 93.25 360 ILE A CA 1
ATOM 2864 C C . ILE A 1 360 ? 20.688 -16.266 -24.938 1 93.25 360 ILE A C 1
ATOM 2866 O O . ILE A 1 360 ? 21.438 -15.594 -24.219 1 93.25 360 ILE A O 1
ATOM 2870 N N . VAL A 1 361 ? 20.594 -17.578 -24.922 1 90.06 361 VAL A N 1
ATOM 2871 C CA . VAL A 1 361 ? 21.5 -18.375 -24.078 1 90.06 361 VAL A CA 1
ATOM 2872 C C . VAL A 1 361 ? 22.625 -18.938 -24.938 1 90.06 361 VAL A C 1
ATOM 2874 O O . VAL A 1 361 ? 22.375 -19.719 -25.844 1 90.06 361 VAL A O 1
ATOM 2877 N N . SER A 1 362 ? 23.875 -18.531 -24.578 1 89.38 362 SER A N 1
ATOM 2878 C CA . SER A 1 362 ? 25.047 -19.047 -25.281 1 89.38 362 SER A CA 1
ATOM 2879 C C . SER A 1 362 ? 25.719 -20.156 -24.484 1 89.38 362 SER A C 1
ATOM 2881 O O . SER A 1 362 ? 26.062 -19.969 -23.312 1 89.38 362 SER A O 1
ATOM 2883 N N . VAL A 1 363 ? 25.766 -21.344 -25.125 1 84.94 363 VAL A N 1
ATOM 2884 C CA . VAL A 1 363 ? 26.469 -22.484 -24.547 1 84.94 363 VAL A CA 1
ATOM 2885 C C . VAL A 1 363 ? 27.781 -22.719 -25.297 1 84.94 363 VAL A C 1
ATOM 2887 O O . VAL A 1 363 ? 27.797 -22.75 -26.531 1 84.94 363 VAL A O 1
ATOM 2890 N N . TYR A 1 364 ? 28.891 -22.766 -24.594 1 81.62 364 TYR A N 1
ATOM 2891 C CA . TYR A 1 364 ? 30.188 -22.969 -25.25 1 81.62 364 TYR A CA 1
ATOM 2892 C C . TYR A 1 364 ? 30.625 -24.422 -25.156 1 81.62 364 TYR A C 1
ATOM 2894 O O . TYR A 1 364 ? 30.438 -25.062 -24.125 1 81.62 364 TYR A O 1
ATOM 2902 N N . ARG A 1 365 ? 30.969 -25 -26.203 1 66.06 365 ARG A N 1
ATOM 2903 C CA . ARG A 1 365 ? 31.469 -26.359 -26.266 1 66.06 365 ARG A CA 1
ATOM 2904 C C . ARG A 1 365 ? 32.719 -26.516 -25.422 1 66.06 365 ARG A C 1
ATOM 2906 O O . ARG A 1 365 ? 33.688 -25.781 -25.594 1 66.06 365 ARG A O 1
ATOM 2913 N N . GLN A 1 366 ? 32.656 -26.75 -24.109 1 52.47 366 GLN A N 1
ATOM 2914 C CA . GLN A 1 366 ? 33.875 -27.047 -23.359 1 52.47 366 GLN A CA 1
ATOM 2915 C C . GLN A 1 366 ? 34.656 -28.188 -24.031 1 52.47 366 GLN A C 1
ATOM 2917 O O . GLN A 1 366 ? 34.031 -29.172 -24.484 1 52.47 366 GLN A O 1
ATOM 2922 N N . ALA A 1 367 ? 35.906 -28.094 -24.484 1 42.88 367 ALA A N 1
ATOM 2923 C CA . ALA A 1 367 ? 36.781 -29.234 -24.641 1 42.88 367 ALA A CA 1
ATOM 2924 C C . ALA A 1 367 ? 36.531 -30.281 -23.562 1 42.88 367 ALA A C 1
ATOM 2926 O O . ALA A 1 367 ? 36.031 -29.953 -22.484 1 42.88 367 ALA A O 1
ATOM 2927 N N . GLU A 1 368 ? 36.781 -31.625 -23.719 1 38.03 368 GLU A N 1
ATOM 2928 C CA . GLU A 1 368 ? 36.625 -32.781 -22.828 1 38.03 368 GLU A CA 1
ATOM 2929 C C . GLU A 1 368 ? 36.812 -32.375 -21.375 1 38.03 368 GLU A C 1
ATOM 2931 O O . GLU A 1 368 ? 36.594 -33.188 -20.469 1 38.03 368 GLU A O 1
ATOM 2936 N N . GLU A 1 369 ? 37.906 -31.578 -21 1 35.72 369 GLU A N 1
ATOM 2937 C CA . GLU A 1 369 ? 38.188 -31.828 -19.594 1 35.72 369 GLU A CA 1
ATOM 2938 C C . GLU A 1 369 ? 37.031 -31.359 -18.719 1 35.72 369 GLU A C 1
ATOM 2940 O O . GLU A 1 369 ? 36.094 -30.734 -19.203 1 35.72 369 GLU A O 1
ATOM 2945 N N . ASN A 1 370 ? 37.344 -30.672 -17.422 1 33.97 370 ASN A N 1
ATOM 2946 C CA . ASN A 1 370 ? 36.719 -30.656 -16.109 1 33.97 370 ASN A CA 1
ATOM 2947 C C . ASN A 1 370 ? 35.5 -29.703 -16.062 1 33.97 370 ASN A C 1
ATOM 2949 O O . ASN A 1 370 ? 34.719 -29.75 -15.133 1 33.97 370 ASN A O 1
ATOM 2953 N N . THR A 1 371 ? 35.562 -28.281 -16.453 1 33.25 371 THR A N 1
ATOM 2954 C CA . THR A 1 371 ? 34.875 -27.281 -15.664 1 33.25 371 THR A CA 1
ATOM 2955 C C . THR A 1 371 ? 33.469 -27.047 -16.188 1 33.25 371 THR A C 1
ATOM 2957 O O . THR A 1 371 ? 33.281 -26.344 -17.188 1 33.25 371 THR A O 1
ATOM 2960 N N . LEU A 1 372 ? 32.562 -27.891 -16.266 1 33.31 372 LEU A N 1
ATOM 2961 C CA . LEU A 1 372 ? 31.109 -27.75 -16.422 1 33.31 372 LEU A CA 1
ATOM 2962 C C . LEU A 1 372 ? 30.578 -26.578 -15.594 1 33.31 372 LEU A C 1
ATOM 2964 O O . LEU A 1 372 ? 29.391 -26.266 -15.656 1 33.31 372 LEU A O 1
ATOM 2968 N N . GLU A 1 373 ? 31.422 -26.062 -14.57 1 33.34 373 GLU A N 1
ATOM 2969 C CA . GLU A 1 373 ? 30.906 -25.125 -13.578 1 33.34 373 GLU A CA 1
ATOM 2970 C C . GLU A 1 373 ? 30.625 -23.766 -14.195 1 33.34 373 GLU A C 1
ATOM 2972 O O . GLU A 1 373 ? 29.859 -22.969 -13.648 1 33.34 373 GLU A O 1
ATOM 2977 N N . GLU A 1 374 ? 31.391 -23.359 -15.219 1 34.66 374 GLU A N 1
ATOM 2978 C CA . GLU A 1 374 ? 31.344 -21.938 -15.555 1 34.66 374 GLU A CA 1
ATOM 2979 C C . GLU A 1 374 ? 30.062 -21.594 -16.312 1 34.66 374 GLU A C 1
ATOM 2981 O O . GLU A 1 374 ? 29.703 -20.406 -16.438 1 34.66 374 GLU A O 1
ATOM 2986 N N . GLU A 1 375 ? 29.438 -22.453 -16.953 1 35.41 375 GLU A N 1
ATOM 2987 C CA . GLU A 1 375 ? 28.328 -22.141 -17.859 1 35.41 375 GLU A CA 1
ATOM 2988 C C . GLU A 1 375 ? 27.172 -21.5 -17.094 1 35.41 375 GLU A C 1
ATOM 2990 O O . GLU A 1 375 ? 26.469 -20.641 -17.625 1 35.41 375 GLU A O 1
ATOM 2995 N N . VAL A 1 376 ? 26.922 -22.016 -15.938 1 36.06 376 VAL A N 1
ATOM 2996 C CA . VAL A 1 376 ? 25.719 -21.656 -15.188 1 36.06 376 VAL A CA 1
ATOM 2997 C C . VAL A 1 376 ? 25.844 -20.219 -14.672 1 36.06 376 VAL A C 1
ATOM 2999 O O . VAL A 1 376 ? 24.859 -19.641 -14.211 1 36.06 376 VAL A O 1
ATOM 3002 N N . LEU A 1 377 ? 27.078 -19.688 -14.719 1 34.88 377 LEU A N 1
ATOM 3003 C CA . LEU A 1 377 ? 27.25 -18.391 -14.07 1 34.88 377 LEU A CA 1
ATOM 3004 C C . LEU A 1 377 ? 26.641 -17.281 -14.906 1 34.88 377 LEU A C 1
ATOM 3006 O O . LEU A 1 377 ? 26.078 -16.312 -14.359 1 34.88 377 LEU A O 1
ATOM 3010 N N . ALA A 1 378 ? 26.859 -17.188 -16.188 1 36.56 378 ALA A N 1
ATOM 3011 C CA . ALA A 1 378 ? 26.469 -16.016 -16.969 1 36.56 378 ALA A CA 1
ATOM 3012 C C . ALA A 1 378 ? 24.953 -15.906 -17.078 1 36.56 378 ALA A C 1
ATOM 3014 O O . ALA A 1 378 ? 24.391 -14.805 -17.109 1 36.56 378 ALA A O 1
ATOM 3015 N N . ALA A 1 379 ? 24.266 -16.906 -17.25 1 38.38 379 ALA A N 1
ATOM 3016 C CA . ALA A 1 379 ? 22.812 -16.891 -17.406 1 38.38 379 ALA A CA 1
ATOM 3017 C C . ALA A 1 379 ? 22.141 -16.375 -16.125 1 38.38 379 ALA A C 1
ATOM 3019 O O . ALA A 1 379 ? 21.078 -15.734 -16.188 1 38.38 379 ALA A O 1
ATOM 3020 N N . GLY A 1 380 ? 22.828 -16.547 -14.93 1 38.56 380 GLY A N 1
ATOM 3021 C CA . GLY A 1 380 ? 22.25 -16.156 -13.648 1 38.56 380 GLY A CA 1
ATOM 3022 C C . GLY A 1 380 ? 22.344 -14.672 -13.367 1 38.56 380 GLY A C 1
ATOM 3023 O O . GLY A 1 380 ? 21.75 -14.172 -12.422 1 38.56 380 GLY A O 1
ATOM 3024 N N . LEU A 1 381 ? 23.25 -14 -13.961 1 40.41 381 LEU A N 1
ATOM 3025 C CA . LEU A 1 381 ? 23.469 -12.594 -13.633 1 40.41 381 LEU A CA 1
ATOM 3026 C C . LEU A 1 381 ? 22.234 -11.758 -13.961 1 40.41 381 LEU A C 1
ATOM 3028 O O . LEU A 1 381 ? 21.938 -10.781 -13.273 1 40.41 381 LEU A O 1
ATOM 3032 N N . GLN A 1 382 ? 21.656 -12.047 -15.023 1 39.91 382 GLN A N 1
ATOM 3033 C CA . GLN A 1 382 ? 20.484 -11.25 -15.391 1 39.91 382 GLN A CA 1
ATOM 3034 C C . GLN A 1 382 ? 19.375 -11.406 -14.367 1 39.91 382 GLN A C 1
ATOM 3036 O O . GLN A 1 382 ? 18.438 -10.609 -14.336 1 39.91 382 GLN A O 1
ATOM 3041 N N . GLU A 1 383 ? 19.453 -12.422 -13.594 1 41.16 383 GLU A N 1
ATOM 3042 C CA . GLU A 1 383 ? 18.469 -12.664 -12.547 1 41.16 383 GLU A CA 1
ATOM 3043 C C . GLU A 1 383 ? 18.984 -12.188 -11.188 1 41.16 383 GLU A C 1
ATOM 3045 O O . GLU A 1 383 ? 18.344 -12.414 -10.164 1 41.16 383 GLU A O 1
ATOM 3050 N N . MET A 1 384 ? 20.141 -11.422 -11.164 1 43.03 384 MET A N 1
ATOM 3051 C CA . MET A 1 384 ? 20.75 -11.031 -9.898 1 43.03 384 MET A CA 1
ATOM 3052 C C . MET A 1 384 ? 20.109 -9.766 -9.344 1 43.03 384 MET A C 1
ATOM 3054 O O . MET A 1 384 ? 19.609 -8.93 -10.109 1 43.03 384 MET A O 1
ATOM 3058 N N . ASN A 1 385 ? 19.922 -9.672 -7.957 1 50.25 385 ASN A N 1
ATOM 3059 C CA . ASN A 1 385 ? 19.453 -8.492 -7.246 1 50.25 385 ASN A CA 1
ATOM 3060 C C . ASN A 1 385 ? 20.375 -7.293 -7.453 1 50.25 385 ASN A C 1
ATOM 3062 O O . ASN A 1 385 ? 21.547 -7.465 -7.828 1 50.25 385 ASN A O 1
ATOM 3066 N N . PRO A 1 386 ? 19.922 -6.137 -7.387 1 52.84 386 PRO A N 1
ATOM 3067 C CA . PRO A 1 386 ? 20.688 -4.914 -7.637 1 52.84 386 PRO A CA 1
ATOM 3068 C C . PRO A 1 386 ? 22.047 -4.926 -6.957 1 52.84 386 PRO A C 1
ATOM 3070 O O . PRO A 1 386 ? 23.047 -4.473 -7.543 1 52.84 386 PRO A O 1
ATOM 3073 N N . LEU A 1 387 ? 22.047 -5.512 -5.875 1 58.66 387 LEU A N 1
ATOM 3074 C CA . LEU A 1 387 ? 23.344 -5.559 -5.207 1 58.66 387 LEU A CA 1
ATOM 3075 C C . LEU A 1 387 ? 24.297 -6.477 -5.953 1 58.66 387 LEU A C 1
ATOM 3077 O O . LEU A 1 387 ? 25.484 -6.16 -6.094 1 58.66 387 LEU A O 1
ATOM 3081 N N . GLN A 1 388 ? 23.812 -7.527 -6.477 1 57.69 388 GLN A N 1
ATOM 3082 C CA . GLN A 1 388 ? 24.656 -8.461 -7.227 1 57.69 388 GLN A CA 1
ATOM 3083 C C . GLN A 1 388 ? 25.125 -7.836 -8.539 1 57.69 388 GLN A C 1
ATOM 3085 O O . GLN A 1 388 ? 26.281 -8.023 -8.945 1 57.69 388 GLN A O 1
ATOM 3090 N N . ILE A 1 389 ? 24.344 -7.039 -9.031 1 55.59 389 ILE A N 1
ATOM 3091 C CA . ILE A 1 389 ? 24.688 -6.324 -10.258 1 55.59 389 ILE A CA 1
ATOM 3092 C C . ILE A 1 389 ? 25.75 -5.27 -9.969 1 55.59 389 ILE A C 1
ATOM 3094 O O . ILE A 1 389 ? 26.719 -5.137 -10.719 1 55.59 389 ILE A O 1
ATOM 3098 N N . VAL A 1 390 ? 25.562 -4.52 -8.906 1 62.75 390 VAL A N 1
ATOM 3099 C CA . VAL A 1 390 ? 26.516 -3.494 -8.531 1 62.75 390 VAL A CA 1
ATOM 3100 C C . VAL A 1 390 ? 27.859 -4.145 -8.188 1 62.75 390 VAL A C 1
ATOM 3102 O O . VAL A 1 390 ? 28.922 -3.65 -8.586 1 62.75 390 VAL A O 1
ATOM 3105 N N . LYS A 1 391 ? 27.734 -5.199 -7.508 1 62.06 391 LYS A N 1
ATOM 3106 C CA . LYS A 1 391 ? 28.953 -5.926 -7.176 1 62.06 391 LYS A CA 1
ATOM 3107 C C . LYS A 1 391 ? 29.656 -6.43 -8.438 1 62.06 391 LYS A C 1
ATOM 3109 O O . LYS A 1 391 ? 30.859 -6.281 -8.578 1 62.06 391 LYS A O 1
ATOM 3114 N N . ALA A 1 392 ? 28.906 -6.883 -9.328 1 58.59 392 ALA A N 1
ATOM 3115 C CA . ALA A 1 392 ? 29.453 -7.402 -10.578 1 58.59 392 ALA A CA 1
ATOM 3116 C C . ALA A 1 392 ? 30 -6.277 -11.438 1 58.59 392 ALA A C 1
ATOM 3118 O O . ALA A 1 392 ? 31.078 -6.414 -12.023 1 58.59 392 ALA A O 1
ATOM 3119 N N . THR A 1 393 ? 29.312 -5.141 -11.508 1 56.97 393 THR A N 1
ATOM 3120 C CA . THR A 1 393 ? 29.766 -3.979 -12.258 1 56.97 393 THR A CA 1
ATOM 3121 C C . THR A 1 393 ? 31.016 -3.385 -11.633 1 56.97 393 THR A C 1
ATOM 3123 O O . THR A 1 393 ? 31.953 -2.994 -12.344 1 56.97 393 THR A O 1
ATOM 3126 N N . PHE A 1 394 ? 30.938 -3.209 -10.352 1 55.06 394 PHE A N 1
ATOM 3127 C CA . PHE A 1 394 ? 32.125 -2.76 -9.625 1 55.06 394 PHE A CA 1
ATOM 3128 C C . PHE A 1 394 ? 33.312 -3.654 -9.93 1 55.06 394 PHE A C 1
ATOM 3130 O O . PHE A 1 394 ? 34.406 -3.16 -10.258 1 55.06 394 PHE A O 1
ATOM 3137 N N . GLU A 1 395 ? 33.062 -4.867 -9.867 1 57.53 395 GLU A N 1
ATOM 3138 C CA . GLU A 1 395 ? 34.156 -5.82 -10.117 1 57.53 395 GLU A CA 1
ATOM 3139 C C . GLU A 1 395 ? 34.625 -5.738 -11.562 1 57.53 395 GLU A C 1
ATOM 3141 O O . GLU A 1 395 ? 35.844 -5.797 -11.828 1 57.53 395 GLU A O 1
ATOM 3146 N N . ASN A 1 396 ? 33.781 -5.551 -12.406 1 52.72 396 ASN A N 1
ATOM 3147 C CA . ASN A 1 396 ? 34.125 -5.445 -13.812 1 52.72 396 ASN A CA 1
ATOM 3148 C C . ASN A 1 396 ? 34.875 -4.137 -14.117 1 52.72 396 ASN A C 1
ATOM 3150 O O . ASN A 1 396 ? 35.781 -4.102 -14.953 1 52.72 396 ASN A O 1
ATOM 3154 N N . THR A 1 397 ? 34.406 -3.121 -13.445 1 51.91 397 THR A N 1
ATOM 3155 C CA . THR A 1 397 ? 34.969 -1.8 -13.711 1 51.91 397 THR A CA 1
ATOM 3156 C C . THR A 1 397 ? 36.312 -1.62 -12.992 1 51.91 397 THR A C 1
ATOM 3158 O O . THR A 1 397 ? 37.25 -1.081 -13.562 1 51.91 397 THR A O 1
ATOM 3161 N N . TYR A 1 398 ? 36.281 -2.109 -11.82 1 52.25 398 TYR A N 1
ATOM 3162 C CA . TYR A 1 398 ? 37.469 -1.832 -11.016 1 52.25 398 TYR A CA 1
ATOM 3163 C C . TYR A 1 398 ? 38.312 -3.084 -10.859 1 52.25 398 TYR A C 1
ATOM 3165 O O . TYR A 1 398 ? 39.375 -3.041 -10.234 1 52.25 398 TYR A O 1
ATOM 3173 N N . GLN A 1 399 ? 37.812 -4.172 -11.531 1 51.09 399 GLN A N 1
ATOM 3174 C CA . GLN A 1 399 ? 38.531 -5.438 -11.516 1 51.09 399 GLN A CA 1
ATOM 3175 C C . GLN A 1 399 ? 38.969 -5.82 -10.102 1 51.09 399 GLN A C 1
ATOM 3177 O O . GLN A 1 399 ? 40.062 -6.371 -9.898 1 51.09 399 GLN A O 1
ATOM 3182 N N . SER A 1 400 ? 38.406 -5.262 -9.164 1 55.97 400 SER A N 1
ATOM 3183 C CA . SER A 1 400 ? 38.562 -5.605 -7.754 1 55.97 400 SER A CA 1
ATOM 3184 C C . SER A 1 400 ? 37.188 -5.852 -7.102 1 55.97 400 SER A C 1
ATOM 3186 O O . SER A 1 400 ? 36.188 -5.352 -7.578 1 55.97 400 SER A O 1
ATOM 3188 N N . GLU A 1 401 ? 37.25 -6.66 -6.109 1 62.88 401 GLU A N 1
ATOM 3189 C CA . GLU A 1 401 ? 36.031 -6.867 -5.344 1 62.88 401 GLU A CA 1
ATOM 3190 C C . GLU A 1 401 ? 35.562 -5.57 -4.688 1 62.88 401 GLU A C 1
ATOM 3192 O O . GLU A 1 401 ? 36.406 -4.75 -4.266 1 62.88 401 GLU A O 1
ATOM 3197 N N . MET A 1 402 ? 34.344 -5.254 -4.75 1 62.75 402 MET A N 1
ATOM 3198 C CA . MET A 1 402 ? 33.781 -4.086 -4.062 1 62.75 402 MET A CA 1
ATOM 3199 C C . MET A 1 402 ? 34.125 -4.129 -2.576 1 62.75 402 MET A C 1
ATOM 3201 O O . MET A 1 402 ? 33.844 -5.121 -1.901 1 62.75 402 MET A O 1
ATOM 3205 N N . PRO A 1 403 ? 34.844 -3.207 -2.191 1 62.41 403 PRO A N 1
ATOM 3206 C CA . PRO A 1 403 ? 35.156 -3.203 -0.757 1 62.41 403 PRO A CA 1
ATOM 3207 C C . PRO A 1 403 ? 33.906 -3.322 0.105 1 62.41 403 PRO A C 1
ATOM 3209 O O . PRO A 1 403 ? 32.844 -2.779 -0.248 1 62.41 403 PRO A O 1
ATOM 3212 N N . GLU A 1 404 ? 33.969 -4.055 1.131 1 65 404 GLU A N 1
ATOM 3213 C CA . GLU A 1 404 ? 32.875 -4.32 2.057 1 65 404 GLU A CA 1
ATOM 3214 C C . GLU A 1 404 ? 32.25 -3.021 2.527 1 65 404 GLU A C 1
ATOM 3216 O O . GLU A 1 404 ? 31.016 -2.963 2.721 1 65 404 GLU A O 1
ATOM 3221 N N . GLU A 1 405 ? 33.031 -2.012 2.688 1 61.91 405 GLU A N 1
ATOM 3222 C CA . GLU A 1 405 ? 32.531 -0.727 3.148 1 61.91 405 GLU A CA 1
ATOM 3223 C C . GLU A 1 405 ? 31.594 -0.099 2.107 1 61.91 405 GLU A C 1
ATOM 3225 O O . GLU A 1 405 ? 30.562 0.476 2.453 1 61.91 405 GLU A O 1
ATOM 3230 N N . LEU A 1 406 ? 31.938 -0.272 0.867 1 63.66 406 LEU A N 1
ATOM 3231 C CA . LEU A 1 406 ? 31.109 0.248 -0.214 1 63.66 406 LEU A CA 1
ATOM 3232 C C . LEU A 1 406 ? 29.844 -0.596 -0.387 1 63.66 406 LEU A C 1
ATOM 3234 O O . LEU A 1 406 ? 28.766 -0.06 -0.64 1 63.66 406 LEU A O 1
ATOM 3238 N N . GLU A 1 407 ? 30.047 -1.785 -0.182 1 64.62 407 GLU A N 1
ATOM 3239 C CA . GLU A 1 407 ? 28.891 -2.691 -0.184 1 64.62 407 GLU A CA 1
ATOM 3240 C C . GLU A 1 407 ? 27.922 -2.354 0.942 1 64.62 407 GLU A C 1
ATOM 3242 O O . GLU A 1 407 ? 26.703 -2.32 0.732 1 64.62 407 GLU A O 1
ATOM 3247 N N . ARG A 1 408 ? 28.438 -2.002 2.064 1 64.12 408 ARG A N 1
ATOM 3248 C CA . ARG A 1 408 ? 27.609 -1.632 3.213 1 64.12 408 ARG A CA 1
ATOM 3249 C C . ARG A 1 408 ? 26.922 -0.297 2.98 1 64.12 408 ARG A C 1
ATOM 3251 O O . ARG A 1 408 ? 25.75 -0.137 3.32 1 64.12 408 ARG A O 1
ATOM 3258 N N . LEU A 1 409 ? 27.625 0.551 2.414 1 61.81 409 LEU A N 1
ATOM 3259 C CA . LEU A 1 409 ? 27.047 1.855 2.115 1 61.81 409 LEU A CA 1
ATOM 3260 C C . LEU A 1 409 ? 25.953 1.735 1.06 1 61.81 409 LEU A C 1
ATOM 3262 O O . LEU A 1 409 ? 24.906 2.387 1.161 1 61.81 409 LEU A O 1
ATOM 3266 N N . PHE A 1 410 ? 26.203 0.851 0.121 1 60.69 410 PHE A N 1
ATOM 3267 C CA . PHE A 1 410 ? 25.203 0.582 -0.9 1 60.69 410 PHE A CA 1
ATOM 3268 C C . PHE A 1 410 ? 23.984 -0.125 -0.296 1 60.69 410 PHE A C 1
ATOM 3270 O O . PHE A 1 410 ? 22.844 0.228 -0.592 1 60.69 410 PHE A O 1
ATOM 3277 N N . GLN A 1 411 ? 24.328 -0.972 0.508 1 61.84 411 GLN A N 1
ATOM 3278 C CA . GLN A 1 411 ? 23.266 -1.689 1.199 1 61.84 411 GLN A CA 1
ATOM 3279 C C . GLN A 1 411 ? 22.484 -0.759 2.123 1 61.84 411 GLN A C 1
ATOM 3281 O O . GLN A 1 411 ? 21.25 -0.834 2.195 1 61.84 411 GLN A O 1
ATOM 3286 N N . GLN A 1 412 ? 23.203 0.042 2.793 1 60 412 GLN A N 1
ATOM 3287 C CA . GLN A 1 412 ? 22.578 1.035 3.658 1 60 412 GLN A CA 1
ATOM 3288 C C . GLN A 1 412 ? 21.766 2.039 2.844 1 60 412 GLN A C 1
ATOM 3290 O O . GLN A 1 412 ? 20.641 2.389 3.219 1 60 412 GLN A O 1
ATOM 3295 N N . ALA A 1 413 ? 22.344 2.443 1.784 1 57.41 413 ALA A N 1
ATOM 3296 C CA . ALA A 1 413 ? 21.625 3.359 0.9 1 57.41 413 ALA A CA 1
ATOM 3297 C C . ALA A 1 413 ? 20.391 2.688 0.295 1 57.41 413 ALA A C 1
ATOM 3299 O O . ALA A 1 413 ? 19.344 3.312 0.162 1 57.41 413 ALA A O 1
ATOM 3300 N N . MET A 1 414 ? 20.578 1.441 -0.024 1 55.75 414 MET A N 1
ATOM 3301 C CA . MET A 1 414 ? 19.438 0.668 -0.536 1 55.75 414 MET A CA 1
ATOM 3302 C C . MET A 1 414 ? 18.391 0.461 0.548 1 55.75 414 MET A C 1
ATOM 3304 O O . MET A 1 414 ? 17.188 0.531 0.275 1 55.75 414 MET A O 1
ATOM 3308 N N . ARG A 1 415 ? 18.812 0.299 1.746 1 54.06 415 ARG A N 1
ATOM 3309 C CA . ARG A 1 415 ? 17.906 0.134 2.887 1 54.06 415 ARG A CA 1
ATOM 3310 C C . ARG A 1 415 ? 17.219 1.449 3.236 1 54.06 415 ARG A C 1
ATOM 3312 O O . ARG A 1 415 ? 16.047 1.46 3.617 1 54.06 415 ARG A O 1
ATOM 3319 N N . GLU A 1 416 ? 17.922 2.516 3.199 1 49.44 416 GLU A N 1
ATOM 3320 C CA . GLU A 1 416 ? 17.359 3.82 3.516 1 49.44 416 GLU A CA 1
ATOM 3321 C C . GLU A 1 416 ? 16.453 4.316 2.389 1 49.44 416 GLU A C 1
ATOM 3323 O O . GLU A 1 416 ? 15.531 5.102 2.621 1 49.44 416 GLU A O 1
ATOM 3328 N N . ALA A 1 417 ? 16.688 3.717 1.135 1 45.81 417 ALA A N 1
ATOM 3329 C CA . ALA A 1 417 ? 15.844 4.016 -0.017 1 45.81 417 ALA A CA 1
ATOM 3330 C C . ALA A 1 417 ? 14.641 3.08 -0.071 1 45.81 417 ALA A C 1
ATOM 3332 O O . ALA A 1 417 ? 13.609 3.416 -0.662 1 45.81 417 ALA A O 1
ATOM 3333 N N . GLU A 1 418 ? 14.648 1.926 0.458 1 43.97 418 GLU A N 1
ATOM 3334 C CA . GLU A 1 418 ? 13.516 1.015 0.595 1 43.97 418 GLU A CA 1
ATOM 3335 C C . GLU A 1 418 ? 12.602 1.439 1.739 1 43.97 418 GLU A C 1
ATOM 3337 O O . GLU A 1 418 ? 11.375 1.331 1.636 1 43.97 418 GLU A O 1
ATOM 3342 N N . MET B 1 1 ? -28.891 21.797 3.396 1 95.56 1 MET B N 1
ATOM 3343 C CA . MET B 1 1 ? -27.828 22.141 4.336 1 95.56 1 MET B CA 1
ATOM 3344 C C . MET B 1 1 ? -26.859 20.969 4.516 1 95.56 1 MET B C 1
ATOM 3346 O O . MET B 1 1 ? -27.281 19.812 4.574 1 95.56 1 MET B O 1
ATOM 3350 N N . ILE B 1 2 ? -25.547 21.359 4.492 1 98.38 2 ILE B N 1
ATOM 3351 C CA . ILE B 1 2 ? -24.5 20.344 4.613 1 98.38 2 ILE B CA 1
ATOM 3352 C C . ILE B 1 2 ? -23.375 20.875 5.496 1 98.38 2 ILE B C 1
ATOM 3354 O O . ILE B 1 2 ? -23 22.047 5.414 1 98.38 2 ILE B O 1
ATOM 3358 N N . ARG B 1 3 ? -22.859 20.047 6.375 1 98.75 3 ARG B N 1
ATOM 3359 C CA . ARG B 1 3 ? -21.719 20.391 7.219 1 98.75 3 ARG B CA 1
ATOM 3360 C C . ARG B 1 3 ? -20.469 19.656 6.762 1 98.75 3 ARG B C 1
ATOM 3362 O O . ARG B 1 3 ? -20.453 18.422 6.688 1 98.75 3 ARG B O 1
ATOM 3369 N N . ILE B 1 4 ? -19.438 20.422 6.477 1 98.88 4 ILE B N 1
ATOM 3370 C CA . ILE B 1 4 ? -18.188 19.906 5.945 1 98.88 4 ILE B CA 1
ATOM 3371 C C . ILE B 1 4 ? -17.062 20.141 6.957 1 98.88 4 ILE B C 1
ATOM 3373 O O . ILE B 1 4 ? -16.984 21.203 7.566 1 98.88 4 ILE B O 1
ATOM 3377 N N . LEU B 1 5 ? -16.281 19.156 7.23 1 98.94 5 LEU B N 1
ATOM 3378 C CA . LEU B 1 5 ? -15.055 19.312 7.996 1 98.94 5 LEU B CA 1
ATOM 3379 C C . LEU B 1 5 ? -13.828 19.25 7.086 1 98.94 5 LEU B C 1
ATOM 3381 O O . LEU B 1 5 ? -13.672 18.297 6.32 1 98.94 5 LEU B O 1
ATOM 3385 N N . HIS B 1 6 ? -13.039 20.328 7.121 1 98.94 6 HIS B N 1
ATOM 3386 C CA . HIS B 1 6 ? -11.852 20.5 6.293 1 98.94 6 HIS B CA 1
ATOM 3387 C C . HIS B 1 6 ? -10.578 20.312 7.109 1 98.94 6 HIS B C 1
ATOM 3389 O O . HIS B 1 6 ? -10.375 20.984 8.125 1 98.94 6 HIS B O 1
ATOM 3395 N N . THR B 1 7 ? -9.734 19.312 6.73 1 98.94 7 THR B N 1
ATOM 3396 C CA . THR B 1 7 ? -8.43 19.062 7.328 1 98.94 7 THR B CA 1
ATOM 3397 C C . THR B 1 7 ? -7.387 18.766 6.25 1 98.94 7 THR B C 1
ATOM 3399 O O . THR B 1 7 ? -7.73 18.609 5.074 1 98.94 7 THR B O 1
ATOM 3402 N N . ALA B 1 8 ? -6.109 18.812 6.602 1 98.75 8 ALA B N 1
ATOM 3403 C CA . ALA B 1 8 ? -5.039 18.594 5.629 1 98.75 8 ALA B CA 1
ATOM 3404 C C . ALA B 1 8 ? -3.729 18.25 6.332 1 98.75 8 ALA B C 1
ATOM 3406 O O . ALA B 1 8 ? -3.613 18.391 7.551 1 98.75 8 ALA B O 1
ATOM 3407 N N . ASP B 1 9 ? -2.773 17.703 5.531 1 98.5 9 ASP B N 1
ATOM 3408 C CA . ASP B 1 9 ? -1.364 17.594 5.898 1 98.5 9 ASP B CA 1
ATOM 3409 C C . ASP B 1 9 ? -1.194 16.766 7.168 1 98.5 9 ASP B C 1
ATOM 3411 O O . ASP B 1 9 ? -0.525 17.188 8.109 1 98.5 9 ASP B O 1
ATOM 3415 N N . TRP B 1 10 ? -1.805 15.586 7.121 1 98.88 10 TRP B N 1
ATOM 3416 C CA . TRP B 1 10 ? -1.693 14.672 8.25 1 98.88 10 TRP B CA 1
ATOM 3417 C C . TRP B 1 10 ? -0.264 14.156 8.398 1 98.88 10 TRP B C 1
ATOM 3419 O O . TRP B 1 10 ? 0.208 13.938 9.516 1 98.88 10 TRP B O 1
ATOM 3429 N N . HIS B 1 11 ? 0.36 13.93 7.305 1 98.44 11 HIS B N 1
ATOM 3430 C CA . HIS B 1 11 ? 1.731 13.438 7.254 1 98.44 11 HIS B CA 1
ATOM 3431 C C . HIS B 1 11 ? 1.893 12.172 8.094 1 98.44 11 HIS B C 1
ATOM 3433 O O . HIS B 1 11 ? 2.816 12.07 8.906 1 98.44 11 HIS B O 1
ATOM 3439 N N . LEU B 1 12 ? 1.013 11.234 7.926 1 98.81 12 LEU B N 1
ATOM 3440 C CA . LEU B 1 12 ? 1.126 9.961 8.625 1 98.81 12 LEU B CA 1
ATOM 3441 C C . LEU B 1 12 ? 2.471 9.297 8.336 1 98.81 12 LEU B C 1
ATOM 3443 O O . LEU B 1 12 ? 2.871 9.18 7.176 1 98.81 12 LEU B O 1
ATOM 3447 N N . GLY B 1 13 ? 3.162 8.906 9.398 1 97.94 13 GLY B N 1
ATOM 3448 C CA . GLY B 1 13 ? 4.461 8.266 9.266 1 97.94 13 GLY B CA 1
ATOM 3449 C C . GLY B 1 13 ? 5.621 9.219 9.508 1 97.94 13 GLY B C 1
ATOM 3450 O O . GLY B 1 13 ? 6.773 8.789 9.594 1 97.94 13 GLY B O 1
ATOM 3451 N N . GLN B 1 14 ? 5.34 10.469 9.664 1 96.56 14 GLN B N 1
ATOM 3452 C CA . GLN B 1 14 ? 6.402 11.438 9.922 1 96.56 14 GLN B CA 1
ATOM 3453 C C . GLN B 1 14 ? 7.059 11.188 11.273 1 96.56 14 GLN B C 1
ATOM 3455 O O . GLN B 1 14 ? 6.371 10.914 12.258 1 96.56 14 GLN B O 1
ATOM 3460 N N . THR B 1 15 ? 8.383 11.289 11.305 1 95.56 15 THR B N 1
ATOM 3461 C CA . THR B 1 15 ? 9.133 11.312 12.562 1 95.56 15 THR B CA 1
ATOM 3462 C C . THR B 1 15 ? 9.57 12.734 12.898 1 95.56 15 THR B C 1
ATOM 3464 O O . THR B 1 15 ? 9.656 13.594 12.016 1 95.56 15 THR B O 1
ATOM 3467 N N . PHE B 1 16 ? 9.695 12.938 14.148 1 94.88 16 PHE B N 1
ATOM 3468 C CA . PHE B 1 16 ? 10.148 14.258 14.586 1 94.88 16 PHE B CA 1
ATOM 3469 C C . PHE B 1 16 ? 11.547 14.172 15.188 1 94.88 16 PHE B C 1
ATOM 3471 O O . PHE B 1 16 ? 11.703 13.734 16.328 1 94.88 16 PHE B O 1
ATOM 3478 N N . PHE B 1 17 ? 12.555 14.484 14.484 1 91.94 17 PHE B N 1
ATOM 3479 C CA . PHE B 1 17 ? 13.953 14.414 14.898 1 91.94 17 PHE B CA 1
ATOM 3480 C C . PHE B 1 17 ? 14.297 13.023 15.422 1 91.94 17 PHE B C 1
ATOM 3482 O O . PHE B 1 17 ? 14.891 12.891 16.5 1 91.94 17 PHE B O 1
ATOM 3489 N N . GLY B 1 18 ? 13.859 12.094 14.719 1 92.12 18 GLY B N 1
ATOM 3490 C CA . GLY B 1 18 ? 14.195 10.711 15.031 1 92.12 18 GLY B CA 1
ATOM 3491 C C . GLY B 1 18 ? 13.195 10.039 15.945 1 92.12 18 GLY B C 1
ATOM 3492 O O . GLY B 1 18 ? 13.18 8.812 16.078 1 92.12 18 GLY B O 1
ATOM 3493 N N . TYR B 1 19 ? 12.375 10.797 16.609 1 95 19 TYR B N 1
ATOM 3494 C CA . TYR B 1 19 ? 11.359 10.234 17.5 1 95 19 TYR B CA 1
ATOM 3495 C C . TYR B 1 19 ? 10.141 9.773 16.703 1 95 19 TYR B C 1
ATOM 3497 O O . TYR B 1 19 ? 9.688 10.469 15.789 1 95 19 TYR B O 1
ATOM 3505 N N . ASP B 1 20 ? 9.672 8.594 17.047 1 95 20 ASP B N 1
ATOM 3506 C CA . ASP B 1 20 ? 8.445 8.062 16.469 1 95 20 ASP B CA 1
ATOM 3507 C C . ASP B 1 20 ? 7.23 8.867 16.922 1 95 20 ASP B C 1
ATOM 3509 O O . ASP B 1 20 ? 7.125 9.242 18.094 1 95 20 ASP B O 1
ATOM 3513 N N . ARG B 1 21 ? 6.27 9.117 15.961 1 96.88 21 ARG B N 1
ATOM 3514 C CA . ARG B 1 21 ? 5.125 9.961 16.297 1 96.88 21 ARG B CA 1
ATOM 3515 C C . ARG B 1 21 ? 3.816 9.188 16.141 1 96.88 21 ARG B C 1
ATOM 3517 O O . ARG B 1 21 ? 2.746 9.797 16.047 1 96.88 21 ARG B O 1
ATOM 3524 N N . VAL B 1 22 ? 3.811 7.926 16.188 1 97.44 22 VAL B N 1
ATOM 3525 C CA . VAL B 1 22 ? 2.639 7.09 15.945 1 97.44 22 VAL B CA 1
ATOM 3526 C C . VAL B 1 22 ? 1.54 7.441 16.953 1 97.44 22 VAL B C 1
ATOM 3528 O O . VAL B 1 22 ? 0.38 7.621 16.578 1 97.44 22 VAL B O 1
ATOM 3531 N N . GLU B 1 23 ? 1.882 7.582 18.188 1 97.19 23 GLU B N 1
ATOM 3532 C CA . GLU B 1 23 ? 0.885 7.875 19.219 1 97.19 23 GLU B CA 1
ATOM 3533 C C . GLU B 1 23 ? 0.243 9.242 18.984 1 97.19 23 GLU B C 1
ATOM 3535 O O . GLU B 1 23 ? -0.946 9.43 19.25 1 97.19 23 GLU B O 1
ATOM 3540 N N . GLU B 1 24 ? 1.054 10.188 18.531 1 98.06 24 GLU B N 1
ATOM 3541 C CA . GLU B 1 24 ? 0.515 11.508 18.219 1 98.06 24 GLU B CA 1
ATOM 3542 C C . GLU B 1 24 ? -0.47 11.438 17.062 1 98.06 24 GLU B C 1
ATOM 3544 O O . GLU B 1 24 ? -1.532 12.062 17.094 1 98.06 24 GLU B O 1
ATOM 3549 N N . HIS B 1 25 ? -0.117 10.695 16.016 1 98.62 25 HIS B N 1
ATOM 3550 C CA . HIS B 1 25 ? -1.01 10.516 14.883 1 98.62 25 HIS B CA 1
ATOM 3551 C C . HIS B 1 25 ? -2.322 9.867 15.305 1 98.62 25 HIS B C 1
ATOM 3553 O O . HIS B 1 25 ? -3.4 10.328 14.922 1 98.62 25 HIS B O 1
ATOM 3559 N N . VAL B 1 26 ? -2.215 8.852 16.125 1 98.38 26 VAL B N 1
ATO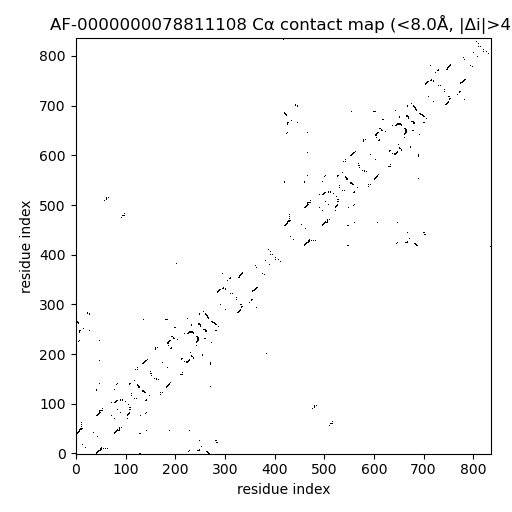M 3560 C CA . VAL B 1 26 ? -3.4 8.148 16.594 1 98.38 26 VAL B CA 1
ATOM 3561 C C . VAL B 1 26 ? -4.266 9.078 17.438 1 98.38 26 VAL B C 1
ATOM 3563 O O . VAL B 1 26 ? -5.488 9.109 17.297 1 98.38 26 VAL B O 1
ATOM 3566 N N . HIS B 1 27 ? -3.609 9.852 18.266 1 98.56 27 HIS B N 1
ATOM 3567 C CA . HIS B 1 27 ? -4.316 10.805 19.109 1 98.56 27 HIS B CA 1
ATOM 3568 C C . HIS B 1 27 ? -5.117 11.797 18.266 1 98.56 27 HIS B C 1
ATOM 3570 O O . HIS B 1 27 ? -6.289 12.055 18.562 1 98.56 27 HIS B O 1
ATOM 3576 N N . PHE B 1 28 ? -4.566 12.312 17.297 1 98.81 28 PHE B N 1
ATOM 3577 C CA . PHE B 1 28 ? -5.258 13.25 16.422 1 98.81 28 PHE B CA 1
ATOM 3578 C C . PHE B 1 28 ? -6.426 12.562 15.711 1 98.81 28 PHE B C 1
ATOM 3580 O O . PHE B 1 28 ? -7.531 13.109 15.664 1 98.81 28 PHE B O 1
ATOM 3587 N N . LEU B 1 29 ? -6.148 11.383 15.102 1 98.88 29 LEU B N 1
ATOM 3588 C CA . LEU B 1 29 ? -7.176 10.695 14.336 1 98.88 29 LEU B CA 1
ATOM 3589 C C . LEU B 1 29 ? -8.367 10.336 15.219 1 98.88 29 LEU B C 1
ATOM 3591 O O . LEU B 1 29 ? -9.516 10.383 14.773 1 98.88 29 LEU B O 1
ATOM 3595 N N . GLN B 1 30 ? -8.07 9.992 16.438 1 98.81 30 GLN B N 1
ATOM 3596 C CA . GLN B 1 30 ? -9.148 9.703 17.375 1 98.81 30 GLN B CA 1
ATOM 3597 C C . GLN B 1 30 ? -9.938 10.969 17.703 1 98.81 30 GLN B C 1
ATOM 3599 O O . GLN B 1 30 ? -11.172 10.938 17.781 1 98.81 30 GLN B O 1
ATOM 3604 N N . TRP B 1 31 ? -9.203 12.016 17.906 1 98.81 31 TRP B N 1
ATOM 3605 C CA . TRP B 1 31 ? -9.859 13.305 18.141 1 98.81 31 TRP B CA 1
ATOM 3606 C C . TRP B 1 31 ? -10.727 13.695 16.953 1 98.81 31 TRP B C 1
ATOM 3608 O O . TRP B 1 31 ? -11.867 14.133 17.125 1 98.81 31 TRP B O 1
ATOM 3618 N N . LEU B 1 32 ? -10.203 13.555 15.773 1 98.94 32 LEU B N 1
ATOM 3619 C CA . LEU B 1 32 ? -10.93 13.875 14.547 1 98.94 32 LEU B CA 1
ATOM 3620 C C . LEU B 1 32 ? -12.195 13.039 14.43 1 98.94 32 LEU B C 1
ATOM 3622 O O . LEU B 1 32 ? -13.258 13.562 14.078 1 98.94 32 LEU B O 1
ATOM 3626 N N . ALA B 1 33 ? -12.055 11.758 14.727 1 98.88 33 ALA B N 1
ATOM 3627 C CA . ALA B 1 33 ? -13.219 10.875 14.688 1 98.88 33 ALA B CA 1
ATOM 3628 C C . ALA B 1 33 ? -14.312 11.367 15.633 1 98.88 33 ALA B C 1
ATOM 3630 O O . ALA B 1 33 ? -15.492 11.367 15.273 1 98.88 33 ALA B O 1
ATOM 3631 N N . ARG B 1 34 ? -13.922 11.773 16.781 1 98.69 34 ARG B N 1
ATOM 3632 C CA . ARG B 1 34 ? -14.891 12.297 17.75 1 98.69 34 ARG B CA 1
ATOM 3633 C C . ARG B 1 34 ? -15.547 13.57 17.219 1 98.69 34 ARG B C 1
ATOM 3635 O O . ARG B 1 34 ? -16.766 13.75 17.344 1 98.69 34 ARG B O 1
ATOM 3642 N N . GLU B 1 35 ? -14.734 14.445 16.656 1 98.69 35 GLU B N 1
ATOM 3643 C CA . GLU B 1 35 ? -15.266 15.688 16.109 1 98.69 35 GLU B CA 1
ATOM 3644 C C . GLU B 1 35 ? -16.281 15.414 15.016 1 98.69 35 GLU B C 1
ATOM 3646 O O . GLU B 1 35 ? -17.312 16.094 14.93 1 98.69 35 GLU B O 1
ATOM 3651 N N . LEU B 1 36 ? -16 14.438 14.164 1 98.81 36 LEU B N 1
ATOM 3652 C CA . LEU B 1 36 ? -16.906 14.078 13.086 1 98.81 36 LEU B CA 1
ATOM 3653 C C . LEU B 1 36 ? -18.266 13.633 13.633 1 98.81 36 LEU B C 1
ATOM 3655 O O . LEU B 1 36 ? -19.312 14.047 13.125 1 98.81 36 LEU B O 1
ATOM 3659 N N . LYS B 1 37 ? -18.203 12.875 14.641 1 98.19 37 LYS B N 1
ATOM 3660 C CA . LYS B 1 37 ? -19.422 12.336 15.242 1 98.19 37 LYS B CA 1
ATOM 3661 C C . LYS B 1 37 ? -20.172 13.414 16.016 1 98.19 37 LYS B C 1
ATOM 3663 O O . LYS B 1 37 ? -21.359 13.633 15.797 1 98.19 37 LYS B O 1
ATOM 3668 N N . GLU B 1 38 ? -19.484 14.156 16.859 1 98 38 GLU B N 1
ATOM 3669 C CA . GLU B 1 38 ? -20.094 15.109 17.766 1 98 38 GLU B CA 1
ATOM 3670 C C . GLU B 1 38 ? -20.688 16.297 17.016 1 98 38 GLU B C 1
ATOM 3672 O O . GLU B 1 38 ? -21.703 16.859 17.422 1 98 38 GLU B O 1
ATOM 3677 N N . ASN B 1 39 ? -20.094 16.625 15.945 1 97.94 39 ASN B N 1
ATOM 3678 C CA . ASN B 1 39 ? -20.562 17.797 15.188 1 97.94 39 ASN B CA 1
ATOM 3679 C C . ASN B 1 39 ? -21.438 17.391 14.016 1 97.94 39 ASN B C 1
ATOM 3681 O O . ASN B 1 39 ? -21.812 18.219 13.188 1 97.94 39 ASN B O 1
ATOM 3685 N N . LYS B 1 40 ? -21.734 16.078 13.875 1 97.69 40 LYS B N 1
ATOM 3686 C CA . LYS B 1 40 ? -22.625 15.547 12.844 1 97.69 40 LYS B CA 1
ATOM 3687 C C . LYS B 1 40 ? -22.172 15.977 11.453 1 97.69 40 LYS B C 1
ATOM 3689 O O . LYS B 1 40 ? -22.969 16.5 10.672 1 97.69 40 LYS B O 1
ATOM 3694 N N . ILE B 1 41 ? -21 15.781 11.18 1 98.69 41 ILE B N 1
ATOM 3695 C CA . ILE B 1 41 ? -20.391 16.172 9.914 1 98.69 41 ILE B CA 1
ATOM 3696 C C . ILE B 1 41 ? -20.938 15.273 8.797 1 98.69 41 ILE B C 1
ATOM 3698 O O . ILE B 1 41 ? -21.062 14.062 8.961 1 98.69 41 ILE B O 1
ATOM 3702 N N . ASP B 1 42 ? -21.281 15.867 7.652 1 98.75 42 ASP B N 1
ATOM 3703 C CA . ASP B 1 42 ? -21.766 15.125 6.488 1 98.75 42 ASP B CA 1
ATOM 3704 C C . ASP B 1 42 ? -20.609 14.703 5.586 1 98.75 42 ASP B C 1
ATOM 3706 O O . ASP B 1 42 ? -20.656 13.625 4.984 1 98.75 42 ASP B O 1
ATOM 3710 N N . VAL B 1 43 ? -19.594 15.578 5.449 1 98.88 43 VAL B N 1
ATOM 3711 C CA . VAL B 1 43 ? -18.484 15.344 4.523 1 98.88 43 VAL B CA 1
ATOM 3712 C C . VAL B 1 43 ? -17.156 15.688 5.199 1 98.88 43 VAL B C 1
ATOM 3714 O O . VAL B 1 43 ? -17.016 16.75 5.797 1 98.88 43 VAL B O 1
ATOM 3717 N N . LEU B 1 44 ? -16.234 14.836 5.148 1 98.94 44 LEU B N 1
ATOM 3718 C CA . LEU B 1 44 ? -14.844 15.109 5.504 1 98.94 44 LEU B CA 1
ATOM 3719 C C . LEU B 1 44 ? -14 15.359 4.262 1 98.94 44 LEU B C 1
ATOM 3721 O O . LEU B 1 44 ? -13.906 14.5 3.381 1 98.94 44 LEU B O 1
ATOM 3725 N N . LEU B 1 45 ? -13.453 16.547 4.125 1 98.94 45 LEU B N 1
ATOM 3726 C CA . LEU B 1 45 ? -12.5 16.891 3.078 1 98.94 45 LEU B CA 1
ATOM 3727 C C . LEU B 1 45 ? -11.07 16.812 3.596 1 98.94 45 LEU B C 1
ATOM 3729 O O . LEU B 1 45 ? -10.711 17.516 4.547 1 98.94 45 LEU B O 1
ATOM 3733 N N . VAL B 1 46 ? -10.273 15.984 3.021 1 98.94 46 VAL B N 1
ATOM 3734 C CA . VAL B 1 46 ? -8.844 15.922 3.324 1 98.94 46 VAL B CA 1
ATOM 3735 C C . VAL B 1 46 ? -8.047 16.516 2.166 1 98.94 46 VAL B C 1
ATOM 3737 O O . VAL B 1 46 ? -7.938 15.906 1.102 1 98.94 46 VAL B O 1
ATOM 3740 N N . ALA B 1 47 ? -7.43 17.641 2.4 1 98.81 47 ALA B N 1
ATOM 3741 C CA . ALA B 1 47 ? -6.816 18.422 1.328 1 98.81 47 ALA B CA 1
ATOM 3742 C C . ALA B 1 47 ? -5.332 18.078 1.186 1 98.81 47 ALA B C 1
ATOM 3744 O O . ALA B 1 47 ? -4.484 18.969 1.154 1 98.81 47 ALA B O 1
ATOM 3745 N N . GLY B 1 48 ? -5.027 16.828 1.172 1 98.5 48 GLY B N 1
ATOM 3746 C CA . GLY B 1 48 ? -3.746 16.344 0.688 1 98.5 48 GLY B CA 1
ATOM 3747 C C . GLY B 1 48 ? -2.738 16.109 1.798 1 98.5 48 GLY B C 1
ATOM 3748 O O . GLY B 1 48 ? -2.988 16.453 2.953 1 98.5 48 GLY B O 1
ATOM 3749 N N . ASP B 1 49 ? -1.633 15.398 1.361 1 98.38 49 ASP B N 1
ATOM 3750 C CA . ASP B 1 49 ? -0.528 15 2.227 1 98.38 49 ASP B CA 1
ATOM 3751 C C . ASP B 1 49 ? -1.024 14.148 3.395 1 98.38 49 ASP B C 1
ATOM 3753 O O . ASP B 1 49 ? -0.734 14.453 4.555 1 98.38 49 ASP B O 1
ATOM 3757 N N . VAL B 1 50 ? -1.753 13.172 3.012 1 98.88 50 VAL B N 1
ATOM 3758 C CA . VAL B 1 50 ? -2.193 12.172 3.977 1 98.88 50 VAL B CA 1
ATOM 3759 C C . VAL B 1 50 ? -0.979 11.492 4.609 1 98.88 50 VAL B C 1
ATOM 3761 O O . VAL B 1 50 ? -0.905 11.352 5.832 1 98.88 50 VAL B O 1
ATOM 3764 N N . PHE B 1 51 ? -0.101 11.148 3.746 1 98.69 51 PHE B N 1
ATOM 3765 C CA . PHE B 1 51 ? 1.118 10.492 4.199 1 98.69 51 PHE B CA 1
ATOM 3766 C C . PHE B 1 51 ? 2.309 11.438 4.117 1 98.69 51 PHE B C 1
ATOM 3768 O O . PHE B 1 51 ? 2.268 12.438 3.395 1 98.69 51 PHE B O 1
ATOM 3775 N N . ASP B 1 52 ? 3.346 11.031 4.84 1 97.5 52 ASP B N 1
ATOM 3776 C CA . ASP B 1 52 ? 4.535 11.875 4.883 1 97.5 52 ASP B CA 1
ATOM 3777 C C . ASP B 1 52 ? 5.426 11.641 3.67 1 97.5 52 ASP B C 1
ATOM 3779 O O . ASP B 1 52 ? 6.164 12.531 3.246 1 97.5 52 ASP B O 1
ATOM 3783 N N . VAL B 1 53 ? 5.332 10.422 3.164 1 95.19 53 VAL B N 1
ATOM 3784 C CA . VAL B 1 53 ? 6.176 10.062 2.027 1 95.19 53 VAL B CA 1
ATOM 3785 C C . VAL B 1 53 ? 5.348 9.32 0.981 1 95.19 53 VAL B C 1
ATOM 3787 O O . VAL B 1 53 ? 4.281 8.789 1.29 1 95.19 53 VAL B O 1
ATOM 3790 N N . SER B 1 54 ? 5.867 9.273 -0.209 1 94.94 54 SER B N 1
ATOM 3791 C CA . SER B 1 54 ? 5.141 8.703 -1.343 1 94.94 54 SER B CA 1
ATOM 3792 C C . SER B 1 54 ? 4.941 7.203 -1.176 1 94.94 54 SER B C 1
ATOM 3794 O O . SER B 1 54 ? 3.943 6.648 -1.642 1 94.94 54 SER B O 1
ATOM 3796 N N . ASN B 1 55 ? 5.895 6.547 -0.598 1 94.81 55 ASN B N 1
ATOM 3797 C CA . ASN B 1 55 ? 5.766 5.133 -0.26 1 94.81 55 ASN B CA 1
ATOM 3798 C C . ASN B 1 55 ? 5.617 4.93 1.245 1 94.81 55 ASN B C 1
ATOM 3800 O O . ASN B 1 55 ? 6.582 4.574 1.927 1 94.81 55 ASN B O 1
ATOM 3804 N N . PRO B 1 56 ? 4.422 5.078 1.727 1 97.19 56 PRO B N 1
ATOM 3805 C CA . PRO B 1 56 ? 4.219 4.996 3.176 1 97.19 56 PRO B CA 1
ATOM 3806 C C . PRO B 1 56 ? 4.5 3.6 3.732 1 97.19 56 PRO B C 1
ATOM 3808 O O . PRO B 1 56 ? 4.383 2.607 3.008 1 97.19 56 PRO B O 1
ATOM 3811 N N . SER B 1 57 ? 4.871 3.531 4.988 1 96.12 57 SER B N 1
ATOM 3812 C CA . SER B 1 57 ? 5.047 2.25 5.664 1 96.12 57 SER B CA 1
ATOM 3813 C C . SER B 1 57 ? 3.727 1.492 5.762 1 96.12 57 SER B C 1
ATOM 3815 O O . SER B 1 57 ? 2.652 2.086 5.637 1 96.12 57 SER B O 1
ATOM 3817 N N . ALA B 1 58 ? 3.826 0.212 5.984 1 96.62 58 ALA B N 1
ATOM 3818 C CA . ALA B 1 58 ? 2.637 -0.613 6.188 1 96.62 58 ALA B CA 1
ATOM 3819 C C . ALA B 1 58 ? 1.809 -0.104 7.363 1 96.62 58 ALA B C 1
ATOM 3821 O O . ALA B 1 58 ? 0.578 -0.069 7.293 1 96.62 58 ALA B O 1
ATOM 3822 N N . ALA B 1 59 ? 2.508 0.267 8.367 1 97.25 59 ALA B N 1
ATOM 3823 C CA . ALA B 1 59 ? 1.831 0.751 9.57 1 97.25 59 ALA B CA 1
ATOM 3824 C C . ALA B 1 59 ? 1.053 2.033 9.281 1 97.25 59 ALA B C 1
ATOM 3826 O O . ALA B 1 59 ? -0.078 2.195 9.742 1 97.25 59 ALA B O 1
ATOM 3827 N N . SER B 1 60 ? 1.653 2.941 8.555 1 98.19 60 SER B N 1
ATOM 3828 C CA . SER B 1 60 ? 0.985 4.191 8.203 1 98.19 60 SER B CA 1
ATOM 3829 C C . SER B 1 60 ? -0.239 3.934 7.328 1 98.19 60 SER B C 1
ATOM 3831 O O . SER B 1 60 ? -1.289 4.547 7.527 1 98.19 60 SER B O 1
ATOM 3833 N N . GLN B 1 61 ? -0.082 3.043 6.379 1 97.94 61 GLN B N 1
ATOM 3834 C CA . GLN B 1 61 ? -1.216 2.688 5.531 1 97.94 61 GLN B CA 1
ATOM 3835 C C . GLN B 1 61 ? -2.354 2.096 6.359 1 97.94 61 GLN B C 1
ATOM 3837 O O . GLN B 1 61 ? -3.514 2.482 6.195 1 97.94 61 GLN B O 1
ATOM 3842 N N . ARG B 1 62 ? -1.979 1.186 7.207 1 97.62 62 ARG B N 1
ATOM 3843 C CA . ARG B 1 62 ? -2.98 0.553 8.055 1 97.62 62 ARG B CA 1
ATOM 3844 C C . ARG B 1 62 ? -3.707 1.588 8.906 1 97.62 62 ARG B C 1
ATOM 3846 O O . ARG B 1 62 ? -4.922 1.493 9.109 1 97.62 62 ARG B O 1
ATOM 3853 N N . MET B 1 63 ? -2.98 2.547 9.414 1 98.31 63 MET B N 1
ATOM 3854 C CA . MET B 1 63 ? -3.559 3.615 10.227 1 98.31 63 MET B CA 1
ATOM 3855 C C . MET B 1 63 ? -4.609 4.391 9.438 1 98.31 63 MET B C 1
ATOM 3857 O O . MET B 1 63 ? -5.699 4.66 9.945 1 98.31 63 MET B O 1
ATOM 3861 N N . PHE B 1 64 ? -4.348 4.715 8.219 1 98.62 64 PHE B N 1
ATOM 3862 C CA . PHE B 1 64 ? -5.27 5.43 7.344 1 98.62 64 PHE B CA 1
ATOM 3863 C C . PHE B 1 64 ? -6.516 4.594 7.074 1 98.62 64 PHE B C 1
ATOM 3865 O O . PHE B 1 64 ? -7.641 5.082 7.215 1 98.62 64 PHE B O 1
ATOM 3872 N N . TYR B 1 65 ? -6.293 3.318 6.766 1 98.12 65 TYR B N 1
ATOM 3873 C CA . TYR B 1 65 ? -7.398 2.422 6.449 1 98.12 65 TYR B CA 1
ATOM 3874 C C . TYR B 1 65 ? -8.273 2.186 7.676 1 98.12 65 TYR B C 1
ATOM 3876 O O . TYR B 1 65 ? -9.5 2.139 7.566 1 98.12 65 TYR B O 1
ATOM 3884 N N . HIS B 1 66 ? -7.633 2.018 8.789 1 97.62 66 HIS B N 1
ATOM 3885 C CA . HIS B 1 66 ? -8.375 1.849 10.031 1 97.62 66 HIS B CA 1
ATOM 3886 C C . HIS B 1 66 ? -9.25 3.064 10.32 1 97.62 66 HIS B C 1
ATOM 3888 O O . HIS B 1 66 ? -10.406 2.922 10.734 1 97.62 66 HIS B O 1
ATOM 3894 N N . PHE B 1 67 ? -8.742 4.223 10.109 1 98.62 67 PHE B N 1
ATOM 3895 C CA . PHE B 1 67 ? -9.492 5.453 10.336 1 98.62 67 PHE B CA 1
ATOM 3896 C C . PHE B 1 67 ? -10.727 5.504 9.438 1 98.62 67 PHE B C 1
ATOM 3898 O O . PHE B 1 67 ? -11.828 5.785 9.914 1 98.62 67 PHE B O 1
ATOM 3905 N N . ILE B 1 68 ? -10.523 5.215 8.133 1 98.19 68 ILE B N 1
ATOM 3906 C CA . ILE B 1 68 ? -11.641 5.25 7.191 1 98.19 68 ILE B CA 1
ATOM 3907 C C . ILE B 1 68 ? -12.734 4.289 7.648 1 98.19 68 ILE B C 1
ATOM 3909 O O . ILE B 1 68 ? -13.906 4.656 7.707 1 98.19 68 ILE B O 1
ATOM 3913 N N . ARG B 1 69 ? -12.328 3.125 8 1 96.75 69 ARG B N 1
ATOM 3914 C CA . ARG B 1 69 ? -13.281 2.125 8.461 1 96.75 69 ARG B CA 1
ATOM 3915 C C . ARG B 1 69 ? -14.023 2.605 9.703 1 96.75 69 ARG B C 1
ATOM 3917 O O . ARG B 1 69 ? -15.25 2.549 9.758 1 96.75 69 ARG B O 1
ATOM 3924 N N . GLN B 1 70 ? -13.25 3.1 10.617 1 97.19 70 GLN B N 1
ATOM 3925 C CA . GLN B 1 70 ? -13.82 3.521 11.891 1 97.19 70 GLN B CA 1
ATOM 3926 C C . GLN B 1 70 ? -14.859 4.617 11.695 1 97.19 70 GLN B C 1
ATOM 3928 O O . GLN B 1 70 ? -15.992 4.496 12.172 1 97.19 70 GLN B O 1
ATOM 3933 N N . VAL B 1 71 ? -14.492 5.621 10.992 1 98.06 71 VAL B N 1
ATOM 3934 C CA . VAL B 1 71 ? -15.359 6.793 10.93 1 98.06 71 VAL B CA 1
ATOM 3935 C C . VAL B 1 71 ? -16.578 6.488 10.062 1 98.06 71 VAL B C 1
ATOM 3937 O O . VAL B 1 71 ? -17.656 7.023 10.297 1 98.06 71 VAL B O 1
ATOM 3940 N N . THR B 1 72 ? -16.469 5.648 9.086 1 95.56 72 THR B N 1
ATOM 3941 C CA . THR B 1 72 ? -17.609 5.32 8.234 1 95.56 72 THR B CA 1
ATOM 3942 C C . THR B 1 72 ? -18.531 4.344 8.938 1 95.56 72 THR B C 1
ATOM 3944 O O . THR B 1 72 ? -19.75 4.328 8.672 1 95.56 72 THR B O 1
ATOM 3947 N N . GLU B 1 73 ? -18 3.541 9.797 1 94.88 73 GLU B N 1
ATOM 3948 C CA . GLU B 1 73 ? -18.844 2.674 10.617 1 94.88 73 GLU B CA 1
ATOM 3949 C C . GLU B 1 73 ? -19.609 3.479 11.656 1 94.88 73 GLU B C 1
ATOM 3951 O O . GLU B 1 73 ? -20.797 3.25 11.867 1 94.88 73 GLU B O 1
ATOM 3956 N N . GLU B 1 74 ? -18.906 4.387 12.266 1 96.69 74 GLU B N 1
ATOM 3957 C CA . GLU B 1 74 ? -19.516 5.211 13.305 1 96.69 74 GLU B CA 1
ATOM 3958 C C . GLU B 1 74 ? -20.516 6.199 12.711 1 96.69 74 GLU B C 1
ATOM 3960 O O . GLU B 1 74 ? -21.469 6.609 13.383 1 96.69 74 GLU B O 1
ATOM 3965 N N . ASN B 1 75 ? -20.234 6.598 11.523 1 97.12 75 ASN B N 1
ATOM 3966 C CA . ASN B 1 75 ? -21.078 7.535 10.789 1 97.12 75 ASN B CA 1
ATOM 3967 C C . ASN B 1 75 ? -21.406 7.012 9.391 1 97.12 75 ASN B C 1
ATOM 3969 O O . ASN B 1 75 ? -20.812 7.453 8.406 1 97.12 75 ASN B O 1
ATOM 3973 N N . PRO B 1 76 ? -22.422 6.195 9.203 1 94.31 76 PRO B N 1
ATOM 3974 C CA . PRO B 1 76 ? -22.672 5.484 7.953 1 94.31 76 PRO B CA 1
ATOM 3975 C C . PRO B 1 76 ? -23.016 6.422 6.797 1 94.31 76 PRO B C 1
ATOM 3977 O O . PRO B 1 76 ? -22.891 6.039 5.629 1 94.31 76 PRO B O 1
ATOM 3980 N N . LYS B 1 77 ? -23.391 7.605 7.082 1 95.81 77 LYS B N 1
ATOM 3981 C CA . LYS B 1 77 ? -23.766 8.531 6.012 1 95.81 77 LYS B CA 1
ATOM 3982 C C . LYS B 1 77 ? -22.625 9.5 5.711 1 95.81 77 LYS B C 1
ATOM 3984 O O . LYS B 1 77 ? -22.75 10.344 4.812 1 95.81 77 LYS B O 1
ATOM 3989 N N . LEU B 1 78 ? -21.578 9.438 6.414 1 98.06 78 LEU B N 1
ATOM 3990 C CA . LEU B 1 78 ? -20.438 10.312 6.219 1 98.06 78 LEU B CA 1
ATOM 3991 C C . LEU B 1 78 ? -19.781 10.062 4.863 1 98.06 78 LEU B C 1
ATOM 3993 O O . LEU B 1 78 ? -19.562 8.906 4.484 1 98.06 78 LEU B O 1
ATOM 3997 N N . GLN B 1 79 ? -19.547 11.078 4.145 1 98.31 79 GLN B N 1
ATOM 3998 C CA . GLN B 1 79 ? -18.797 11.016 2.9 1 98.31 79 GLN B CA 1
ATOM 3999 C C . GLN B 1 79 ? -17.375 11.508 3.098 1 98.31 79 GLN B C 1
ATOM 4001 O O . GLN B 1 79 ? -17.141 12.523 3.766 1 98.31 79 GLN B O 1
ATOM 4006 N N . LEU B 1 80 ? -16.406 10.789 2.576 1 98.56 80 LEU B N 1
ATOM 4007 C CA . LEU B 1 80 ? -15.008 11.211 2.605 1 98.56 80 LEU B CA 1
ATOM 4008 C C . LEU B 1 80 ? -14.523 11.578 1.206 1 98.56 80 LEU B C 1
ATOM 4010 O O . LEU B 1 80 ? -14.734 10.82 0.255 1 98.56 80 LEU B O 1
ATOM 4014 N N . VAL B 1 81 ? -13.953 12.734 1.032 1 98.81 81 VAL B N 1
ATOM 4015 C CA . VAL B 1 81 ? -13.273 13.164 -0.189 1 98.81 81 VAL B CA 1
ATOM 4016 C C . VAL B 1 81 ? -11.82 13.508 0.121 1 98.81 81 VAL B C 1
ATOM 4018 O O . VAL B 1 81 ? -11.547 14.422 0.904 1 98.81 81 VAL B O 1
ATOM 4021 N N . VAL B 1 82 ? -10.906 12.797 -0.511 1 98.88 82 VAL B N 1
ATOM 4022 C CA . VAL B 1 82 ? -9.477 12.961 -0.26 1 98.88 82 VAL B CA 1
ATOM 4023 C C . VAL B 1 82 ? -8.766 13.328 -1.56 1 98.88 82 VAL B C 1
ATOM 4025 O O . VAL B 1 82 ? -8.992 12.703 -2.598 1 98.88 82 VAL B O 1
ATOM 4028 N N . VAL B 1 83 ? -7.973 14.359 -1.555 1 98.88 83 VAL B N 1
ATOM 4029 C CA . VAL B 1 83 ? -7.105 14.641 -2.695 1 98.88 83 VAL B CA 1
ATOM 4030 C C . VAL B 1 83 ? -5.648 14.398 -2.309 1 98.88 83 VAL B C 1
ATOM 4032 O O . VAL B 1 83 ? -5.293 14.469 -1.13 1 98.88 83 VAL B O 1
ATOM 4035 N N . ALA B 1 84 ? -4.793 14.133 -3.285 1 98.75 84 ALA B N 1
ATOM 4036 C CA . ALA B 1 84 ? -3.383 13.859 -3.02 1 98.75 84 ALA B CA 1
ATOM 4037 C C . ALA B 1 84 ? -2.59 15.156 -2.889 1 98.75 84 ALA B C 1
ATOM 4039 O O . ALA B 1 84 ? -2.82 16.109 -3.639 1 98.75 84 ALA B O 1
ATOM 4040 N N . GLY B 1 85 ? -1.708 15.195 -1.924 1 98.12 85 GLY B N 1
ATOM 4041 C CA . GLY B 1 85 ? -0.737 16.266 -1.824 1 98.12 85 GLY B CA 1
ATOM 4042 C C . GLY B 1 85 ? 0.6 15.93 -2.455 1 98.12 85 GLY B C 1
ATOM 4043 O O . GLY B 1 85 ? 0.726 14.914 -3.145 1 98.12 85 GLY B O 1
ATOM 4044 N N . ASN B 1 86 ? 1.58 16.766 -2.287 1 95.88 86 ASN B N 1
ATOM 4045 C CA . ASN B 1 86 ? 2.861 16.578 -2.961 1 95.88 86 ASN B CA 1
ATOM 4046 C C . ASN B 1 86 ? 3.668 15.445 -2.326 1 95.88 86 ASN B C 1
ATOM 4048 O O . ASN B 1 86 ? 4.547 14.867 -2.969 1 95.88 86 ASN B O 1
ATOM 4052 N N . HIS B 1 87 ? 3.42 15.141 -1.062 1 96.5 87 HIS B N 1
ATOM 4053 C CA . HIS B 1 87 ? 4.098 14.023 -0.409 1 96.5 87 HIS B CA 1
ATOM 4054 C C . HIS B 1 87 ? 3.461 12.695 -0.794 1 96.5 87 HIS B C 1
ATOM 4056 O O . HIS B 1 87 ? 4.117 11.656 -0.746 1 96.5 87 HIS B O 1
ATOM 4062 N N . ASP B 1 88 ? 2.273 12.75 -1.226 1 97.69 88 ASP B N 1
ATOM 4063 C CA . ASP B 1 88 ? 1.528 11.539 -1.558 1 97.69 88 ASP B CA 1
ATOM 4064 C C . ASP B 1 88 ? 1.893 11.031 -2.953 1 97.69 88 ASP B C 1
ATOM 4066 O O . ASP B 1 88 ? 2.113 11.828 -3.867 1 97.69 88 ASP B O 1
ATOM 4070 N N . SER B 1 89 ? 1.942 9.695 -3.051 1 96.88 89 SER B N 1
ATOM 4071 C CA . SER B 1 89 ? 1.84 9.109 -4.383 1 96.88 89 SER B CA 1
ATOM 4072 C C . SER B 1 89 ? 0.392 9.062 -4.859 1 96.88 89 SER B C 1
ATOM 4074 O O . SER B 1 89 ? -0.457 8.438 -4.223 1 96.88 89 SER B O 1
ATOM 4076 N N . ALA B 1 90 ? 0.193 9.742 -5.953 1 97 90 ALA B N 1
ATOM 4077 C CA . ALA B 1 90 ? -1.159 9.805 -6.504 1 97 90 ALA B CA 1
ATOM 4078 C C . ALA B 1 90 ? -1.726 8.406 -6.73 1 97 90 ALA B C 1
ATOM 4080 O O . ALA B 1 90 ? -2.818 8.086 -6.254 1 97 90 ALA B O 1
ATOM 4081 N N . ALA B 1 91 ? -0.972 7.613 -7.367 1 96.88 91 ALA B N 1
ATOM 4082 C CA . ALA B 1 91 ? -1.418 6.27 -7.734 1 96.88 91 ALA B CA 1
ATOM 4083 C C . ALA B 1 91 ? -1.59 5.395 -6.496 1 96.88 91 ALA B C 1
ATOM 4085 O O . ALA B 1 91 ? -2.555 4.633 -6.395 1 96.88 91 ALA B O 1
ATOM 4086 N N . ARG B 1 92 ? -0.693 5.445 -5.566 1 97.25 92 ARG B N 1
ATOM 4087 C CA . ARG B 1 92 ? -0.769 4.621 -4.367 1 97.25 92 ARG B CA 1
ATOM 4088 C C . ARG B 1 92 ? -1.947 5.035 -3.492 1 97.25 92 ARG B C 1
ATOM 4090 O O . ARG B 1 92 ? -2.625 4.188 -2.91 1 97.25 92 ARG B O 1
ATOM 4097 N N . LEU B 1 93 ? -2.129 6.301 -3.439 1 98.25 93 LEU B N 1
ATOM 4098 C CA . LEU B 1 93 ? -3.242 6.797 -2.637 1 98.25 93 LEU B CA 1
ATOM 4099 C C . LEU B 1 93 ? -4.578 6.34 -3.219 1 98.25 93 LEU B C 1
ATOM 4101 O O . LEU B 1 93 ? -5.527 6.086 -2.475 1 98.25 93 LEU B O 1
ATOM 4105 N N . GLU B 1 94 ? -4.656 6.188 -4.555 1 97.81 94 GLU B N 1
ATOM 4106 C CA . GLU B 1 94 ? -5.887 5.777 -5.227 1 97.81 94 GLU B CA 1
ATOM 4107 C C . GLU B 1 94 ? -6.023 4.258 -5.254 1 97.81 94 GLU B C 1
ATOM 4109 O O . GLU B 1 94 ? -7.09 3.73 -5.566 1 97.81 94 GLU B O 1
ATOM 4114 N N . ALA B 1 95 ? -4.992 3.562 -4.918 1 96.88 95 ALA B N 1
ATOM 4115 C CA . ALA B 1 95 ? -4.949 2.115 -5.105 1 96.88 95 ALA B CA 1
ATOM 4116 C C . ALA B 1 95 ? -6.113 1.436 -4.387 1 96.88 95 ALA B C 1
ATOM 4118 O O . ALA B 1 95 ? -6.73 0.516 -4.926 1 96.88 95 ALA B O 1
ATOM 4119 N N . PRO B 1 96 ? -6.523 1.868 -3.207 1 97.19 96 PRO B N 1
ATOM 4120 C CA . PRO B 1 96 ? -7.562 1.145 -2.471 1 97.19 96 PRO B CA 1
ATOM 4121 C C . PRO B 1 96 ? -8.977 1.564 -2.873 1 97.19 96 PRO B C 1
ATOM 4123 O O . PRO B 1 96 ? -9.953 1.095 -2.287 1 97.19 96 PRO B O 1
ATOM 4126 N N . VAL B 1 97 ? -9.172 2.432 -3.846 1 96.06 97 VAL B N 1
ATOM 4127 C CA . VAL B 1 97 ? -10.461 2.986 -4.234 1 96.06 97 VAL B CA 1
ATOM 4128 C C . VAL B 1 97 ? -11.453 1.855 -4.492 1 96.06 97 VAL B C 1
ATOM 4130 O O . VAL B 1 97 ? -12.609 1.919 -4.051 1 96.06 97 VAL B O 1
ATOM 4133 N N . PRO B 1 98 ? -11.016 0.725 -5.102 1 94.5 98 PRO B N 1
ATOM 4134 C CA . PRO B 1 98 ? -11.977 -0.357 -5.324 1 94.5 98 PRO B CA 1
ATOM 4135 C C . PRO B 1 98 ? -12.594 -0.879 -4.027 1 94.5 98 PRO B C 1
ATOM 4137 O O . PRO B 1 98 ? -13.734 -1.349 -4.023 1 94.5 98 PRO B O 1
ATOM 4140 N N . LEU B 1 99 ? -11.875 -0.739 -2.934 1 95.31 99 LEU B N 1
ATOM 4141 C CA . LEU B 1 99 ? -12.336 -1.269 -1.656 1 95.31 99 LEU B CA 1
ATOM 4142 C C . LEU B 1 99 ? -13.164 -0.229 -0.905 1 95.31 99 LEU B C 1
ATOM 4144 O O . LEU B 1 99 ? -13.836 -0.556 0.073 1 95.31 99 LEU B O 1
ATOM 4148 N N . LEU B 1 100 ? -13.141 1.012 -1.389 1 94.44 100 LEU B N 1
ATOM 4149 C CA . LEU B 1 100 ? -13.656 2.121 -0.596 1 94.44 100 LEU B CA 1
ATOM 4150 C C . LEU B 1 100 ? -15.047 2.531 -1.073 1 94.44 100 LEU B C 1
ATOM 4152 O O . LEU B 1 100 ? -15.672 3.428 -0.498 1 94.44 100 LEU B O 1
ATOM 4156 N N . GLN B 1 101 ? -15.516 1.879 -2.082 1 83.75 101 GLN B N 1
ATOM 4157 C CA . GLN B 1 101 ? -16.766 2.301 -2.715 1 83.75 101 GLN B CA 1
ATOM 4158 C C . GLN B 1 101 ? -17.922 2.24 -1.73 1 83.75 101 GLN B C 1
ATOM 4160 O O . GLN B 1 101 ? -18.719 3.176 -1.647 1 83.75 101 GLN B O 1
ATOM 4165 N N . GLU B 1 102 ? -18 1.235 -0.925 1 82.31 102 GLU B N 1
ATOM 4166 C CA . GLU B 1 102 ? -19.109 1.078 0.017 1 82.31 102 GLU B CA 1
ATOM 4167 C C . GLU B 1 102 ? -18.938 1.985 1.231 1 82.31 102 GLU B C 1
ATOM 4169 O O . GLU B 1 102 ? -19.859 2.139 2.037 1 82.31 102 GLU B O 1
ATOM 4174 N N . MET B 1 103 ? -17.859 2.555 1.308 1 88.81 103 MET B N 1
ATOM 4175 C CA . MET B 1 103 ? -17.562 3.428 2.439 1 88.81 103 MET B CA 1
ATOM 4176 C C . MET B 1 103 ? -17.688 4.895 2.043 1 88.81 103 MET B C 1
ATOM 4178 O O . MET B 1 103 ? -17.203 5.777 2.754 1 88.81 103 MET B O 1
ATOM 4182 N N . ARG B 1 104 ? -18.25 5.18 0.959 1 93.19 104 ARG B N 1
ATOM 4183 C CA . ARG B 1 104 ? -18.531 6.523 0.459 1 93.19 104 ARG B CA 1
ATOM 4184 C C . ARG B 1 104 ? -17.266 7.387 0.481 1 93.19 104 ARG B C 1
ATOM 4186 O O . ARG B 1 104 ? -17.297 8.523 0.958 1 93.19 104 ARG B O 1
ATOM 4193 N N . THR B 1 105 ? -16.234 6.793 0.086 1 96.69 105 THR B N 1
ATOM 4194 C CA . THR B 1 105 ? -14.93 7.449 0.091 1 96.69 105 THR B CA 1
ATOM 4195 C C . THR B 1 105 ? -14.406 7.625 -1.333 1 96.69 105 THR B C 1
ATOM 4197 O O . THR B 1 105 ? -14.336 6.664 -2.098 1 96.69 105 THR B O 1
ATOM 4200 N N . GLU B 1 106 ? -14.156 8.844 -1.661 1 97 106 GLU B N 1
ATOM 4201 C CA . GLU B 1 106 ? -13.555 9.18 -2.947 1 97 106 GLU B CA 1
ATOM 4202 C C . GLU B 1 106 ? -12.133 9.719 -2.77 1 97 106 GLU B C 1
ATOM 4204 O O . GLU B 1 106 ? -11.891 10.547 -1.892 1 97 106 GLU B O 1
ATOM 4209 N N . ILE B 1 107 ? -11.258 9.219 -3.584 1 98.38 107 ILE B N 1
ATOM 4210 C CA . ILE B 1 107 ? -9.875 9.688 -3.564 1 98.38 107 ILE B CA 1
ATOM 4211 C C . ILE B 1 107 ? -9.477 10.156 -4.961 1 98.38 107 ILE B C 1
ATOM 4213 O O . ILE B 1 107 ? -9.656 9.438 -5.945 1 98.38 107 ILE B O 1
ATOM 4217 N N . ARG B 1 108 ? -9.023 11.391 -5.043 1 98.5 108 ARG B N 1
ATOM 4218 C CA . ARG B 1 108 ? -8.516 11.953 -6.293 1 98.5 108 ARG B CA 1
ATOM 4219 C C . ARG B 1 108 ? -7.023 12.234 -6.195 1 98.5 108 ARG B C 1
ATOM 4221 O O . ARG B 1 108 ? -6.605 13.172 -5.512 1 98.5 108 ARG B O 1
ATOM 4228 N N . GLY B 1 109 ? -6.266 11.414 -6.848 1 98.12 109 GLY B N 1
ATOM 4229 C CA . GLY B 1 109 ? -4.824 11.602 -6.914 1 98.12 109 GLY B CA 1
ATOM 4230 C C . GLY B 1 109 ? -4.324 11.875 -8.32 1 98.12 109 GLY B C 1
ATOM 4231 O O . GLY B 1 109 ? -3.566 12.82 -8.539 1 98.12 109 GLY B O 1
ATOM 4232 N N . ILE B 1 110 ? -4.844 11.188 -9.242 1 96.56 110 ILE B N 1
ATOM 4233 C CA . ILE B 1 110 ? -4.395 11.242 -10.633 1 96.56 110 ILE B CA 1
ATOM 4234 C C . ILE B 1 110 ? -5.336 12.125 -11.445 1 96.56 110 ILE B C 1
ATOM 4236 O O . ILE B 1 110 ? -6.559 11.984 -11.359 1 96.56 110 ILE B O 1
ATOM 4240 N N . VAL B 1 111 ? -4.715 13.039 -12.172 1 97.88 111 VAL B N 1
ATOM 4241 C CA . VAL B 1 111 ? -5.48 13.781 -13.164 1 97.88 111 VAL B CA 1
ATOM 4242 C C . VAL B 1 111 ? -5.633 12.945 -14.43 1 97.88 111 VAL B C 1
ATOM 4244 O O . VAL B 1 111 ? -4.707 12.859 -15.242 1 97.88 111 VAL B O 1
ATOM 4247 N N . ARG B 1 112 ? -6.75 12.438 -14.555 1 97.19 112 ARG B N 1
ATOM 4248 C CA . ARG B 1 112 ? -6.992 11.523 -15.656 1 97.19 112 ARG B CA 1
ATOM 4249 C C . ARG B 1 112 ? -7.152 12.273 -16.969 1 97.19 112 ARG B C 1
ATOM 4251 O O . ARG B 1 112 ? -7.695 13.383 -17 1 97.19 112 ARG B O 1
ATOM 4258 N N . LYS B 1 113 ? -6.688 11.617 -18.016 1 95.81 113 LYS B N 1
ATOM 4259 C CA . LYS B 1 113 ? -6.809 12.172 -19.359 1 95.81 113 LYS B CA 1
ATOM 4260 C C . LYS B 1 113 ? -7.43 11.164 -20.312 1 95.81 113 LYS B C 1
ATOM 4262 O O . LYS B 1 113 ? -7.238 9.961 -20.172 1 95.81 113 LYS B O 1
ATOM 4267 N N . HIS B 1 114 ? -8.203 11.602 -21.156 1 92.56 114 HIS B N 1
ATOM 4268 C CA . HIS B 1 114 ? -8.766 10.836 -22.266 1 92.56 114 HIS B CA 1
ATOM 4269 C C . HIS B 1 114 ? -8.383 11.453 -23.609 1 92.56 114 HIS B C 1
ATOM 4271 O O . HIS B 1 114 ? -8.734 12.602 -23.906 1 92.56 114 HIS B O 1
ATOM 4277 N N . GLU B 1 115 ? -7.711 10.633 -24.438 1 90.62 115 GLU B N 1
ATOM 4278 C CA . GLU B 1 115 ? -7.25 11.086 -25.75 1 90.62 115 GLU B CA 1
ATOM 4279 C C . GLU B 1 115 ? -6.484 12.398 -25.641 1 90.62 115 GLU B C 1
ATOM 4281 O O . GLU B 1 115 ? -6.75 13.344 -26.391 1 90.62 115 GLU B O 1
ATOM 4286 N N . GLY B 1 116 ? -5.73 12.578 -24.578 1 88.62 116 GLY B N 1
ATOM 4287 C CA . GLY B 1 116 ? -4.828 13.703 -24.422 1 88.62 116 GLY B CA 1
ATOM 4288 C C . GLY B 1 116 ? -5.473 14.883 -23.703 1 88.62 116 GLY B C 1
ATOM 4289 O O . GLY B 1 116 ? -4.801 15.867 -23.391 1 88.62 116 GLY B O 1
ATOM 4290 N N . GLU B 1 117 ? -6.762 14.773 -23.422 1 94.06 117 GLU B N 1
ATOM 4291 C CA . GLU B 1 117 ? -7.461 15.859 -22.734 1 94.06 117 GLU B CA 1
ATOM 4292 C C . GLU B 1 117 ? -7.816 15.484 -21.312 1 94.06 117 GLU B C 1
ATOM 4294 O O . GLU B 1 117 ? -8.203 14.344 -21.031 1 94.06 117 GLU B O 1
ATOM 4299 N N . ILE B 1 118 ? -7.77 16.484 -20.5 1 97.31 118 ILE B N 1
ATOM 4300 C CA . ILE B 1 118 ? -8.078 16.266 -19.078 1 97.31 118 ILE B CA 1
ATOM 4301 C C . ILE B 1 118 ? -9.547 15.891 -18.922 1 97.31 118 ILE B C 1
ATOM 4303 O O . ILE B 1 118 ? -10.422 16.484 -19.562 1 97.31 118 ILE B O 1
ATOM 4307 N N . ASP B 1 119 ? -9.844 14.859 -18.156 1 97.94 119 ASP B N 1
ATOM 4308 C CA . ASP B 1 119 ? -11.203 14.477 -17.781 1 97.94 119 ASP B CA 1
ATOM 4309 C C . ASP B 1 119 ? -11.703 15.312 -16.609 1 97.94 119 ASP B C 1
ATOM 4311 O O . ASP B 1 119 ? -11.641 14.875 -15.453 1 97.94 119 ASP B O 1
ATOM 4315 N N . TYR B 1 120 ? -12.234 16.422 -16.891 1 98.06 120 TYR B N 1
ATOM 4316 C CA . TYR B 1 120 ? -12.656 17.375 -15.859 1 98.06 120 TYR B CA 1
ATOM 4317 C C . TYR B 1 120 ? -13.789 16.781 -15.016 1 98.06 120 TYR B C 1
ATOM 4319 O O . TYR B 1 120 ? -13.906 17.094 -13.828 1 98.06 120 TYR B O 1
ATOM 4327 N N . ASP B 1 121 ? -14.594 15.945 -15.609 1 98 121 ASP B N 1
ATOM 4328 C CA . ASP B 1 121 ? -15.703 15.344 -14.875 1 98 121 ASP B CA 1
ATOM 4329 C C . ASP B 1 121 ? -15.195 14.477 -13.727 1 98 121 ASP B C 1
ATOM 4331 O O . ASP B 1 121 ? -15.836 14.398 -12.672 1 98 121 ASP B O 1
ATOM 4335 N N . HIS B 1 122 ? -14.039 13.906 -13.945 1 97.62 122 HIS B N 1
ATOM 4336 C CA . HIS B 1 122 ? -13.461 13.055 -12.914 1 97.62 122 HIS B CA 1
ATOM 4337 C C . HIS B 1 122 ? -13.055 13.867 -11.688 1 97.62 122 HIS B C 1
ATOM 4339 O O . HIS B 1 122 ? -13.023 13.344 -10.578 1 97.62 122 HIS B O 1
ATOM 4345 N N . LEU B 1 123 ? -12.828 15.117 -11.852 1 98.62 123 LEU B N 1
ATOM 4346 C CA . LEU B 1 123 ? -12.359 15.984 -10.773 1 98.62 123 LEU B CA 1
ATOM 4347 C C . LEU B 1 123 ? -13.531 16.656 -10.07 1 98.62 123 LEU B C 1
ATOM 4349 O O . LEU B 1 123 ? -13.344 17.422 -9.125 1 98.62 123 LEU B O 1
ATOM 4353 N N . ILE B 1 124 ? -14.758 16.391 -10.5 1 98.81 124 ILE B N 1
ATOM 4354 C CA . ILE B 1 124 ? -15.945 16.953 -9.859 1 98.81 124 ILE B CA 1
ATOM 4355 C C . ILE B 1 124 ? -16.625 15.867 -9.016 1 98.81 124 ILE B C 1
ATOM 4357 O O . ILE B 1 124 ? -17 14.812 -9.531 1 98.81 124 ILE B O 1
ATOM 4361 N N . VAL B 1 125 ? -16.797 16.141 -7.758 1 98.62 125 VAL B N 1
ATOM 4362 C CA . VAL B 1 125 ? -17.422 15.195 -6.836 1 98.62 125 VAL B CA 1
ATOM 4363 C C . VAL B 1 125 ? -18.688 15.805 -6.25 1 98.62 125 VAL B C 1
ATOM 4365 O O . VAL B 1 125 ? -18.672 16.953 -5.793 1 98.62 125 VAL B O 1
ATOM 4368 N N . GLU B 1 126 ? -19.75 15.055 -6.262 1 98.62 126 GLU B N 1
ATOM 4369 C CA . GLU B 1 126 ? -20.969 15.508 -5.609 1 98.62 126 GLU B CA 1
ATOM 4370 C C . GLU B 1 126 ? -20.891 15.328 -4.094 1 98.62 126 GLU B C 1
ATOM 4372 O O . GLU B 1 126 ? -20.516 14.258 -3.609 1 98.62 126 GLU B O 1
ATOM 4377 N N . LEU B 1 127 ? -21.172 16.375 -3.357 1 98.81 127 LEU B N 1
ATOM 4378 C CA . LEU B 1 127 ? -21.234 16.297 -1.901 1 98.81 127 LEU B CA 1
ATOM 4379 C C . LEU B 1 127 ? -22.688 16.172 -1.438 1 98.81 127 LEU B C 1
ATOM 4381 O O . LEU B 1 127 ? -23.531 17 -1.802 1 98.81 127 LEU B O 1
ATOM 4385 N N . LYS B 1 128 ? -22.891 15.156 -0.63 1 98.06 128 LYS B N 1
ATOM 4386 C CA . LYS B 1 128 ? -24.266 14.844 -0.239 1 98.06 128 LYS B CA 1
ATOM 4387 C C . LYS B 1 128 ? -24.469 15.008 1.266 1 98.06 128 LYS B C 1
ATOM 4389 O O . LYS B 1 128 ? -23.562 14.703 2.051 1 98.06 128 LYS B O 1
ATOM 4394 N N . ASN B 1 129 ? -25.625 15.477 1.642 1 97.06 129 ASN B N 1
ATOM 4395 C CA . ASN B 1 129 ? -25.969 15.523 3.059 1 97.06 129 ASN B CA 1
ATOM 4396 C C . ASN B 1 129 ? -26.484 14.18 3.561 1 97.06 129 ASN B C 1
ATOM 4398 O O . ASN B 1 129 ? -26.453 13.188 2.83 1 97.06 129 ASN B O 1
ATOM 4402 N N . SER B 1 130 ? -26.875 14.141 4.812 1 94.12 130 SER B N 1
ATOM 4403 C CA . SER B 1 130 ? -27.266 12.891 5.457 1 94.12 130 SER B CA 1
ATOM 4404 C C . SER B 1 130 ? -28.5 12.297 4.801 1 94.12 130 SER B C 1
ATOM 4406 O O . SER B 1 130 ? -28.766 11.094 4.93 1 94.12 130 SER B O 1
ATOM 4408 N N . GLU B 1 131 ? -29.266 13.078 4.078 1 94.88 131 GLU B N 1
ATOM 4409 C CA . GLU B 1 131 ? -30.469 12.609 3.4 1 94.88 131 GLU B CA 1
ATOM 4410 C C . GLU B 1 131 ? -30.156 12.125 1.988 1 94.88 131 GLU B C 1
ATOM 4412 O O . GLU B 1 131 ? -31.031 11.602 1.292 1 94.88 131 GLU B O 1
ATOM 4417 N N . GLY B 1 132 ? -28.969 12.328 1.569 1 95.44 132 GLY B N 1
ATOM 4418 C CA . GLY B 1 132 ? -28.547 11.852 0.26 1 95.44 132 GLY B CA 1
ATOM 4419 C C . GLY B 1 132 ? -28.719 12.883 -0.833 1 95.44 132 GLY B C 1
ATOM 4420 O O . GLY B 1 132 ? -28.484 12.602 -2.01 1 95.44 132 GLY B O 1
ATOM 4421 N N . GLU B 1 133 ? -29.062 14.062 -0.478 1 97 133 GLU B N 1
ATOM 4422 C CA . GLU B 1 133 ? -29.234 15.141 -1.448 1 97 133 GLU B CA 1
ATOM 4423 C C . GLU B 1 133 ? -27.906 15.797 -1.787 1 97 133 GLU B C 1
ATOM 4425 O O . GLU B 1 133 ? -27.094 16.062 -0.898 1 97 133 GLU B O 1
ATOM 4430 N N . VAL B 1 134 ? -27.734 16.078 -3.055 1 98.19 134 VAL B N 1
ATOM 4431 C CA . VAL B 1 134 ? -26.516 16.75 -3.475 1 98.19 134 VAL B CA 1
ATOM 4432 C C . VAL B 1 134 ? -26.609 18.234 -3.117 1 98.19 134 VAL B C 1
ATOM 4434 O O . VAL B 1 134 ? -27.391 18.984 -3.713 1 98.19 134 VAL B O 1
ATOM 4437 N N . GLU B 1 135 ? -25.781 18.672 -2.23 1 98.5 135 GLU B N 1
ATOM 4438 C CA . GLU B 1 135 ? -25.828 20.047 -1.738 1 98.5 135 GLU B CA 1
ATOM 4439 C C . GLU B 1 135 ? -24.703 20.891 -2.344 1 98.5 135 GLU B C 1
ATOM 4441 O O . GLU B 1 135 ? -24.75 22.109 -2.281 1 98.5 135 GLU B O 1
ATOM 4446 N N . ALA B 1 136 ? -23.719 20.219 -2.895 1 98.75 136 ALA B N 1
ATOM 4447 C CA . ALA B 1 136 ? -22.594 20.953 -3.465 1 98.75 136 ALA B CA 1
ATOM 4448 C C . ALA B 1 136 ? -21.859 20.109 -4.516 1 98.75 136 ALA B C 1
ATOM 4450 O O . ALA B 1 136 ? -21.938 18.891 -4.492 1 98.75 136 ALA B O 1
ATOM 4451 N N . LEU B 1 137 ? -21.281 20.75 -5.453 1 98.81 137 LEU B N 1
ATOM 4452 C CA . LEU B 1 137 ? -20.281 20.188 -6.34 1 98.81 137 LEU B CA 1
ATOM 4453 C C . LEU B 1 137 ? -18.875 20.594 -5.898 1 98.81 137 LEU B C 1
ATOM 4455 O O . LEU B 1 137 ? -18.609 21.766 -5.668 1 98.81 137 LEU B O 1
ATOM 4459 N N . CYS B 1 138 ? -18.047 19.625 -5.75 1 98.88 138 CYS B N 1
ATOM 4460 C CA . CYS B 1 138 ? -16.703 19.844 -5.238 1 98.88 138 CYS B CA 1
ATOM 4461 C C . CYS B 1 138 ? -15.664 19.672 -6.344 1 98.88 138 CYS B C 1
ATOM 4463 O O . CYS B 1 138 ? -15.586 18.625 -6.973 1 98.88 138 CYS B O 1
ATOM 4465 N N . LEU B 1 139 ? -14.922 20.734 -6.617 1 98.88 139 LEU B N 1
ATOM 4466 C CA . LEU B 1 139 ? -13.727 20.625 -7.445 1 98.88 139 LEU B CA 1
ATOM 4467 C C . LEU B 1 139 ? -12.578 20 -6.668 1 98.88 139 LEU B C 1
ATOM 4469 O O . LEU B 1 139 ? -11.922 20.672 -5.867 1 98.88 139 LEU B O 1
ATOM 4473 N N . ALA B 1 140 ? -12.375 18.734 -6.836 1 98.88 140 ALA B N 1
ATOM 4474 C CA . ALA B 1 140 ? -11.375 17.984 -6.086 1 98.88 140 ALA B CA 1
ATOM 4475 C C . ALA B 1 140 ? -10.078 17.844 -6.887 1 98.88 140 ALA B C 1
ATOM 4477 O O . ALA B 1 140 ? -9.938 16.938 -7.703 1 98.88 140 ALA B O 1
ATOM 4478 N N . VAL B 1 141 ? -9.133 18.688 -6.617 1 98.81 141 VAL B N 1
ATOM 4479 C CA . VAL B 1 141 ? -7.93 18.781 -7.438 1 98.81 141 VAL B CA 1
ATOM 4480 C C . VAL B 1 141 ? -6.707 18.406 -6.605 1 98.81 141 VAL B C 1
ATOM 4482 O O . VAL B 1 141 ? -6.387 19.078 -5.621 1 98.81 141 VAL B O 1
ATOM 4485 N N . PRO B 1 142 ? -6.016 17.359 -7.004 1 98.62 142 PRO B N 1
ATOM 4486 C CA . PRO B 1 142 ? -4.793 16.984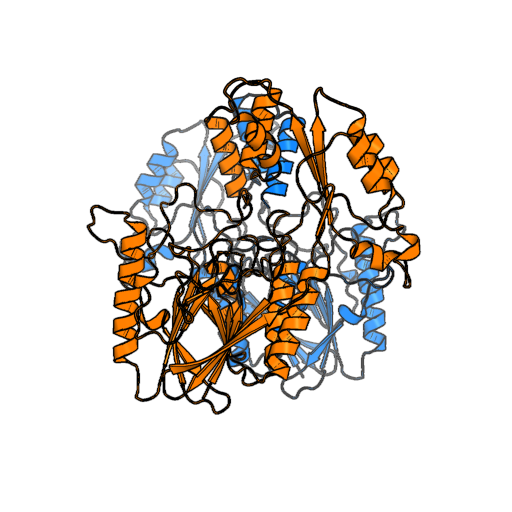 -6.285 1 98.62 142 PRO B CA 1
ATOM 4487 C C . PRO B 1 142 ? -3.633 17.938 -6.562 1 98.62 142 PRO B C 1
ATOM 4489 O O . PRO B 1 142 ? -3.791 18.906 -7.309 1 98.62 142 PRO B O 1
ATOM 4492 N N . PHE B 1 143 ? -2.543 17.719 -5.875 1 97.5 143 PHE B N 1
ATOM 4493 C CA . PHE B 1 143 ? -1.334 18.453 -6.234 1 97.5 143 PHE B CA 1
ATOM 4494 C C . PHE B 1 143 ? -0.968 18.219 -7.691 1 97.5 143 PHE B C 1
ATOM 4496 O O . PHE B 1 143 ? -0.869 17.078 -8.133 1 97.5 143 PHE B O 1
ATOM 4503 N N . LEU B 1 144 ? -0.814 19.281 -8.383 1 96.62 144 LEU B N 1
ATOM 4504 C CA . LEU B 1 144 ? -0.598 19.188 -9.82 1 96.62 144 LEU B CA 1
ATOM 4505 C C . LEU B 1 144 ? 0.89 19.234 -10.148 1 96.62 144 LEU B C 1
ATOM 4507 O O . LEU B 1 144 ? 1.604 20.125 -9.688 1 96.62 144 LEU B O 1
ATOM 4511 N N . ARG B 1 145 ? 1.224 18.266 -10.914 1 93.19 145 ARG B N 1
ATOM 4512 C CA . ARG B 1 145 ? 2.59 18.188 -11.422 1 93.19 145 ARG B CA 1
ATOM 4513 C C . ARG B 1 145 ? 2.641 18.516 -12.914 1 93.19 145 ARG B C 1
ATOM 4515 O O . ARG B 1 145 ? 1.602 18.703 -13.547 1 93.19 145 ARG B O 1
ATOM 4522 N N . GLN B 1 146 ? 3.92 18.656 -13.383 1 90.56 146 GLN B N 1
ATOM 4523 C CA . GLN B 1 146 ? 4.066 18.906 -14.812 1 90.56 146 GLN B CA 1
ATOM 4524 C C . GLN B 1 146 ? 3.318 17.875 -15.633 1 90.56 146 GLN B C 1
ATOM 4526 O O . GLN B 1 146 ? 3.451 16.672 -15.391 1 90.56 146 GLN B O 1
ATOM 4531 N N . GLY B 1 147 ? 2.463 18.328 -16.562 1 92.56 147 GLY B N 1
ATOM 4532 C CA . GLY B 1 147 ? 1.667 17.453 -17.391 1 92.56 147 GLY B CA 1
ATOM 4533 C C . GLY B 1 147 ? 0.235 17.297 -16.906 1 92.56 147 GLY B C 1
ATOM 4534 O O . GLY B 1 147 ? -0.628 16.828 -17.656 1 92.56 147 GLY B O 1
ATOM 4535 N N . ASP B 1 148 ? -0.014 17.75 -15.742 1 95.94 148 ASP B N 1
ATOM 4536 C CA . ASP B 1 148 ? -1.336 17.578 -15.148 1 95.94 148 ASP B CA 1
ATOM 4537 C C . ASP B 1 148 ? -2.24 18.766 -15.461 1 95.94 148 ASP B C 1
ATOM 4539 O O . ASP B 1 148 ? -3.439 18.734 -15.18 1 95.94 148 ASP B O 1
ATOM 4543 N N . TYR B 1 149 ? -1.731 19.828 -15.938 1 95.5 149 TYR B N 1
ATOM 4544 C CA . TYR B 1 149 ? -2.482 21.047 -16.203 1 95.5 149 TYR B CA 1
ATOM 4545 C C . TYR B 1 149 ? -2.287 21.516 -17.641 1 95.5 149 TYR B C 1
ATOM 4547 O O . TYR B 1 149 ? -1.318 21.125 -18.297 1 95.5 149 TYR B O 1
ATOM 4555 N N . PRO B 1 150 ? -3.215 22.281 -18.141 1 95.38 150 PRO B N 1
ATOM 4556 C CA . PRO B 1 150 ? -3.086 22.766 -19.531 1 95.38 150 PRO B CA 1
ATOM 4557 C C . PRO B 1 150 ? -1.849 23.641 -19.734 1 95.38 150 PRO B C 1
ATOM 4559 O O . PRO B 1 150 ? -1.459 24.391 -18.828 1 95.38 150 PRO B O 1
ATOM 4562 N N . VAL B 1 151 ? -1.306 23.484 -20.906 1 92.25 151 VAL B N 1
ATOM 4563 C CA . VAL B 1 151 ? -0.215 24.375 -21.297 1 92.25 151 VAL B CA 1
ATOM 4564 C C . VAL B 1 151 ? -0.783 25.688 -21.844 1 92.25 151 VAL B C 1
ATOM 4566 O O . VAL B 1 151 ? -1.623 25.688 -22.75 1 92.25 151 VAL B O 1
ATOM 4569 N N . VAL B 1 152 ? -0.374 26.75 -21.219 1 91.81 152 VAL B N 1
ATOM 4570 C CA . VAL B 1 152 ? -0.845 28.062 -21.609 1 91.81 152 VAL B CA 1
ATOM 4571 C C . VAL B 1 152 ? 0.332 28.922 -22.078 1 91.81 152 VAL B C 1
ATOM 4573 O O . VAL B 1 152 ? 1.41 28.891 -21.484 1 91.81 152 VAL B O 1
ATOM 4576 N N . ALA B 1 153 ? 0.147 29.469 -23.281 1 90.25 153 ALA B N 1
ATOM 4577 C CA . ALA B 1 153 ? 1.15 30.438 -23.719 1 90.25 153 ALA B CA 1
ATOM 4578 C C . ALA B 1 153 ? 1.156 31.672 -22.812 1 90.25 153 ALA B C 1
ATOM 4580 O O . ALA B 1 153 ? 0.126 32.344 -22.641 1 90.25 153 ALA B O 1
ATOM 4581 N N . THR B 1 154 ? 2.205 31.906 -22.094 1 87.06 154 THR B N 1
ATOM 4582 C CA . THR B 1 154 ? 2.248 33.031 -21.156 1 87.06 154 THR B CA 1
ATOM 4583 C C . THR B 1 154 ? 3.672 33.531 -21 1 87.06 154 THR B C 1
ATOM 4585 O O . THR B 1 154 ? 4.637 32.812 -21.234 1 87.06 154 THR B O 1
ATOM 4588 N N . ASP B 1 155 ? 3.777 34.844 -20.688 1 88.06 155 ASP B N 1
ATOM 4589 C CA . ASP B 1 155 ? 5.062 35.438 -20.359 1 88.06 155 ASP B CA 1
ATOM 4590 C C . ASP B 1 155 ? 5.355 35.312 -18.859 1 88.06 155 ASP B C 1
ATOM 4592 O O . ASP B 1 155 ? 6.449 35.656 -18.406 1 88.06 155 ASP B O 1
ATOM 4596 N N . GLY B 1 156 ? 4.445 34.781 -18.156 1 86.06 156 GLY B N 1
ATOM 4597 C CA . GLY B 1 156 ? 4.59 34.625 -16.719 1 86.06 156 GLY B CA 1
ATOM 4598 C C . GLY B 1 156 ? 4.988 33.219 -16.328 1 86.06 156 GLY B C 1
ATOM 4599 O O . GLY B 1 156 ? 5.723 32.531 -17.047 1 86.06 156 GLY B O 1
ATOM 4600 N N . ASN B 1 157 ? 4.68 32.844 -15.117 1 87.12 157 ASN B N 1
ATOM 4601 C CA . ASN B 1 157 ? 4.996 31.5 -14.625 1 87.12 157 ASN B CA 1
ATOM 4602 C C . ASN B 1 157 ? 4.078 30.453 -15.234 1 87.12 157 ASN B C 1
ATOM 4604 O O . ASN B 1 157 ? 2.871 30.453 -14.984 1 87.12 157 ASN B O 1
ATOM 4608 N N . PRO B 1 158 ? 4.598 29.594 -16 1 88.69 158 PRO B N 1
ATOM 4609 C CA . PRO B 1 158 ? 3.779 28.609 -16.719 1 88.69 158 PRO B CA 1
ATOM 4610 C C . PRO B 1 158 ? 2.984 27.719 -15.766 1 88.69 158 PRO B C 1
ATOM 4612 O O . PRO B 1 158 ? 1.865 27.312 -16.094 1 88.69 158 PRO B O 1
ATOM 4615 N N . TYR B 1 159 ? 3.504 27.438 -14.68 1 90.75 159 TYR B N 1
ATOM 4616 C CA . TYR B 1 159 ? 2.799 26.625 -13.703 1 90.75 159 TYR B CA 1
ATOM 4617 C C . TYR B 1 159 ? 1.568 27.344 -13.164 1 90.75 159 TYR B C 1
ATOM 4619 O O . TYR B 1 159 ? 0.456 26.812 -13.219 1 90.75 159 TYR B O 1
ATOM 4627 N N . ALA B 1 160 ? 1.774 28.5 -12.656 1 92.19 160 ALA B N 1
ATOM 4628 C CA . ALA B 1 160 ? 0.687 29.281 -12.062 1 92.19 160 ALA B CA 1
ATOM 4629 C C . ALA B 1 160 ? -0.443 29.5 -13.062 1 92.19 160 ALA B C 1
ATOM 4631 O O . ALA B 1 160 ? -1.618 29.328 -12.727 1 92.19 160 ALA B O 1
ATOM 4632 N N . GLU B 1 161 ? -0.039 29.797 -14.258 1 93.62 161 GLU B N 1
ATOM 4633 C CA . GLU B 1 161 ? -1.042 30.078 -15.281 1 93.62 161 GLU B CA 1
ATOM 4634 C C . GLU B 1 161 ? -1.747 28.797 -15.719 1 93.62 161 GLU B C 1
ATOM 4636 O O . GLU B 1 161 ? -2.943 28.797 -16.016 1 93.62 161 GLU B O 1
ATOM 4641 N N . GLY B 1 162 ? -1.004 27.734 -15.82 1 95.19 162 GLY B N 1
ATOM 4642 C CA . GLY B 1 162 ? -1.602 26.453 -16.156 1 95.19 162 GLY B CA 1
ATOM 4643 C C . GLY B 1 162 ? -2.59 25.969 -15.109 1 95.19 162 GLY B C 1
ATOM 4644 O O . GLY B 1 162 ? -3.672 25.484 -15.445 1 95.19 162 GLY B O 1
ATOM 4645 N N . VAL B 1 163 ? -2.197 26.094 -13.867 1 96.06 163 VAL B N 1
ATOM 4646 C CA . VAL B 1 163 ? -3.066 25.703 -12.766 1 96.06 163 VAL B CA 1
ATOM 4647 C C . VAL B 1 163 ? -4.328 26.562 -12.766 1 96.06 163 VAL B C 1
ATOM 4649 O O . VAL B 1 163 ? -5.441 26.047 -12.625 1 96.06 163 VAL B O 1
ATOM 4652 N N . LYS B 1 164 ? -4.16 27.828 -12.938 1 95.75 164 LYS B N 1
ATOM 4653 C CA . LYS B 1 164 ? -5.309 28.734 -13.031 1 95.75 164 LYS B CA 1
ATOM 4654 C C . LYS B 1 164 ? -6.254 28.312 -14.156 1 95.75 164 LYS B C 1
ATOM 4656 O O . LYS B 1 164 ? -7.469 28.25 -13.961 1 95.75 164 LYS B O 1
ATOM 4661 N N . GLU B 1 165 ? -5.664 28.047 -15.281 1 96.88 165 GLU B N 1
ATOM 4662 C CA . GLU B 1 165 ? -6.465 27.625 -16.422 1 96.88 165 GLU B CA 1
ATOM 4663 C C . GLU B 1 165 ? -7.23 26.328 -16.125 1 96.88 165 GLU B C 1
ATOM 4665 O O . GLU B 1 165 ? -8.391 26.203 -16.5 1 96.88 165 GLU B O 1
ATOM 4670 N N . LEU B 1 166 ? -6.59 25.422 -15.5 1 97.94 166 LEU B N 1
ATOM 4671 C CA . LEU B 1 166 ? -7.266 24.188 -15.117 1 97.94 166 LEU B CA 1
ATOM 4672 C C . LEU B 1 166 ? -8.484 24.484 -14.258 1 97.94 166 LEU B C 1
ATOM 4674 O O . LEU B 1 166 ? -9.578 23.969 -14.516 1 97.94 166 LEU B O 1
ATOM 4678 N N . TYR B 1 167 ? -8.367 25.297 -13.242 1 98.12 167 TYR B N 1
ATOM 4679 C CA . TYR B 1 167 ? -9.469 25.609 -12.336 1 98.12 167 TYR B CA 1
ATOM 4680 C C . TYR B 1 167 ? -10.586 26.344 -13.062 1 98.12 167 TYR B C 1
ATOM 4682 O O . TYR B 1 167 ? -11.766 26.141 -12.773 1 98.12 167 TYR B O 1
ATOM 4690 N N . VAL B 1 168 ? -10.211 27.203 -13.984 1 97.38 168 VAL B N 1
ATOM 4691 C CA . VAL B 1 168 ? -11.211 27.922 -14.75 1 97.38 168 VAL B CA 1
ATOM 4692 C C . VAL B 1 168 ? -12.07 26.953 -15.547 1 97.38 168 VAL B C 1
ATOM 4694 O O . VAL B 1 168 ? -13.297 27 -15.469 1 97.38 168 VAL B O 1
ATOM 4697 N N . ARG B 1 169 ? -11.414 26.078 -16.25 1 97.94 169 ARG B N 1
ATOM 4698 C CA . ARG B 1 169 ? -12.125 25.109 -17.062 1 97.94 169 ARG B CA 1
ATOM 4699 C C . ARG B 1 169 ? -12.938 24.156 -16.203 1 97.94 169 ARG B C 1
ATOM 4701 O O . ARG B 1 169 ? -14.062 23.781 -16.547 1 97.94 169 ARG B O 1
ATOM 4708 N N . LEU B 1 170 ? -12.344 23.766 -15.141 1 98.62 170 LEU B N 1
ATOM 4709 C CA . LEU B 1 170 ? -13.016 22.859 -14.211 1 98.62 170 LEU B CA 1
ATOM 4710 C C . LEU B 1 170 ? -14.258 23.516 -13.617 1 98.62 170 LEU B C 1
ATOM 4712 O O . LEU B 1 170 ? -15.32 22.891 -13.547 1 98.62 170 LEU B O 1
ATOM 4716 N N . GLN B 1 171 ? -14.148 24.75 -13.211 1 98.31 171 GLN B N 1
ATOM 4717 C CA . GLN B 1 171 ? -15.281 25.5 -12.672 1 98.31 171 GLN B CA 1
ATOM 4718 C C . GLN B 1 171 ? -16.391 25.641 -13.719 1 98.31 171 GLN B C 1
ATOM 4720 O O . GLN B 1 171 ? -17.562 25.484 -13.398 1 98.31 171 GLN B O 1
ATOM 4725 N N . GLU B 1 172 ? -15.977 25.922 -14.922 1 98.06 172 GLU B N 1
ATOM 4726 C CA . GLU B 1 172 ? -16.953 26.031 -15.992 1 98.06 172 GLU B CA 1
ATOM 4727 C C . GLU B 1 172 ? -17.734 24.734 -16.172 1 98.06 172 GLU B C 1
ATOM 4729 O O . GLU B 1 172 ? -18.969 24.75 -16.297 1 98.06 172 GLU B O 1
ATOM 4734 N N . ARG B 1 173 ? -16.984 23.672 -16.188 1 98.31 173 ARG B N 1
ATOM 4735 C CA . ARG B 1 173 ? -17.625 22.375 -16.328 1 98.31 173 ARG B CA 1
ATOM 4736 C C . ARG B 1 173 ? -18.578 22.109 -15.172 1 98.31 173 ARG B C 1
ATOM 4738 O O . ARG B 1 173 ? -19.688 21.609 -15.383 1 98.31 173 ARG B O 1
ATOM 4745 N N . ALA B 1 174 ? -18.234 22.422 -13.961 1 98.56 174 ALA B N 1
ATOM 4746 C CA . ALA B 1 174 ? -19.062 22.219 -12.781 1 98.56 174 ALA B CA 1
ATOM 4747 C C . ALA B 1 174 ? -20.312 23.078 -12.836 1 98.56 174 ALA B C 1
ATOM 4749 O O . ALA B 1 174 ? -21.406 22.641 -12.477 1 98.56 174 ALA B O 1
ATOM 4750 N N . LEU B 1 175 ? -20.203 24.297 -13.297 1 97.56 175 LEU B N 1
ATOM 4751 C CA . LEU B 1 175 ? -21.312 25.234 -13.359 1 97.56 175 LEU B CA 1
ATOM 4752 C C . LEU B 1 175 ? -22.359 24.75 -14.359 1 97.56 175 LEU B C 1
ATOM 4754 O O . LEU B 1 175 ? -23.562 25 -14.172 1 97.56 175 LEU B O 1
ATOM 4758 N N . GLN B 1 176 ? -21.891 24.016 -15.344 1 97.62 176 GLN B N 1
ATOM 4759 C CA . GLN B 1 176 ? -22.812 23.438 -16.312 1 97.62 176 GLN B CA 1
ATOM 4760 C C . GLN B 1 176 ? -23.672 22.344 -15.68 1 97.62 176 GLN B C 1
ATOM 4762 O O . GLN B 1 176 ? -24.797 22.094 -16.109 1 97.62 176 GLN B O 1
ATOM 4767 N N . ARG B 1 177 ? -23.156 21.797 -14.641 1 97.06 177 ARG B N 1
ATOM 4768 C CA . ARG B 1 177 ? -23.828 20.672 -13.992 1 97.06 177 ARG B CA 1
ATOM 4769 C C . ARG B 1 177 ? -24.594 21.141 -12.758 1 97.06 177 ARG B C 1
ATOM 4771 O O . ARG B 1 177 ? -25.453 20.406 -12.242 1 97.06 177 ARG B O 1
ATOM 4778 N N . ARG B 1 178 ? -24.266 22.266 -12.305 1 97.5 178 ARG B N 1
ATOM 4779 C CA . ARG B 1 178 ? -24.766 22.766 -11.031 1 97.5 178 ARG B CA 1
ATOM 4780 C C . ARG B 1 178 ? -26.266 23.031 -11.094 1 97.5 178 ARG B C 1
ATOM 4782 O O . ARG B 1 178 ? -26.766 23.609 -12.062 1 97.5 178 ARG B O 1
ATOM 4789 N N . LYS B 1 179 ? -26.984 22.594 -10.148 1 97.31 179 LYS B N 1
ATOM 4790 C CA . LYS B 1 179 ? -28.406 22.875 -10.008 1 97.31 179 LYS B CA 1
ATOM 4791 C C . LYS B 1 179 ? -28.656 24 -8.992 1 97.31 179 LYS B C 1
ATOM 4793 O O . LYS B 1 179 ? -27.75 24.359 -8.242 1 97.31 179 LYS B O 1
ATOM 4798 N N . ASP B 1 180 ? -29.906 24.453 -9 1 95 180 ASP B N 1
ATOM 4799 C CA . ASP B 1 180 ? -30.266 25.547 -8.102 1 95 180 ASP B CA 1
ATOM 4800 C C . ASP B 1 180 ? -30.094 25.125 -6.641 1 95 180 ASP B C 1
ATOM 4802 O O . ASP B 1 180 ? -30.469 24.016 -6.258 1 95 180 ASP B O 1
ATOM 4806 N N . GLY B 1 181 ? -29.438 26.047 -5.902 1 95.69 181 GLY B N 1
ATOM 4807 C CA . GLY B 1 181 ? -29.297 25.812 -4.473 1 95.69 181 GLY B CA 1
ATOM 4808 C C . GLY B 1 181 ? -28.031 25.047 -4.121 1 95.69 181 GLY B C 1
ATOM 4809 O O . GLY B 1 181 ? -27.672 24.953 -2.949 1 95.69 181 GLY B O 1
ATOM 4810 N N . GLN B 1 182 ? -27.359 24.531 -5.102 1 98.19 182 GLN B N 1
ATOM 4811 C CA . GLN B 1 182 ? -26.125 23.797 -4.848 1 98.19 182 GLN B CA 1
ATOM 4812 C C . GLN B 1 182 ? -24.938 24.734 -4.766 1 98.19 182 GLN B C 1
ATOM 4814 O O . GLN B 1 182 ? -24.828 25.672 -5.547 1 98.19 182 GLN B O 1
ATOM 4819 N N . ALA B 1 183 ? -24.125 24.484 -3.824 1 98.69 183 ALA B N 1
ATOM 4820 C CA . ALA B 1 183 ? -22.891 25.266 -3.678 1 98.69 183 ALA B CA 1
ATOM 4821 C C . ALA B 1 183 ? -21.781 24.719 -4.555 1 98.69 183 ALA B C 1
ATOM 4823 O O . ALA B 1 183 ? -21.859 23.594 -5.043 1 98.69 183 ALA B O 1
ATOM 4824 N N . LEU B 1 184 ? -20.828 25.531 -4.801 1 98.62 184 LEU B N 1
ATOM 4825 C CA . LEU B 1 184 ? -19.562 25.125 -5.383 1 98.62 184 LEU B CA 1
ATOM 4826 C C . LEU B 1 184 ? -18.438 25.219 -4.355 1 98.62 184 LEU B C 1
ATOM 4828 O O . LEU B 1 184 ? -18.281 26.234 -3.684 1 98.62 184 LEU B O 1
ATOM 4832 N N . VAL B 1 185 ? -17.719 24.141 -4.188 1 98.81 185 VAL B N 1
ATOM 4833 C CA . VAL B 1 185 ? -16.609 24.047 -3.252 1 98.81 185 VAL B CA 1
ATOM 4834 C C . VAL B 1 185 ? -15.352 23.594 -3.988 1 98.81 185 VAL B C 1
ATOM 4836 O O . VAL B 1 185 ? -15.43 22.859 -4.973 1 98.81 185 VAL B O 1
ATOM 4839 N N . ALA B 1 186 ? -14.211 24.078 -3.588 1 98.81 186 ALA B N 1
ATOM 4840 C CA . ALA B 1 186 ? -12.945 23.609 -4.133 1 98.81 186 ALA B CA 1
ATOM 4841 C C . ALA B 1 186 ? -12.062 23.016 -3.035 1 98.81 186 ALA B C 1
ATOM 4843 O O . ALA B 1 186 ? -11.992 23.562 -1.928 1 98.81 186 ALA B O 1
ATOM 4844 N N . VAL B 1 187 ? -11.523 21.922 -3.271 1 98.81 187 VAL B N 1
ATOM 4845 C CA . VAL B 1 187 ? -10.477 21.344 -2.436 1 98.81 187 VAL B CA 1
ATOM 4846 C C . VAL B 1 187 ? -9.203 21.156 -3.256 1 98.81 187 VAL B C 1
ATOM 4848 O O . VAL B 1 187 ? -9.234 20.594 -4.355 1 98.81 187 VAL B O 1
ATOM 4851 N N . GLY B 1 188 ? -8.102 21.625 -2.76 1 98.19 188 GLY B N 1
ATOM 4852 C CA . GLY B 1 188 ? -6.844 21.562 -3.49 1 98.19 188 GLY B CA 1
ATOM 4853 C C . GLY B 1 188 ? -5.625 21.531 -2.586 1 98.19 188 GLY B C 1
ATOM 4854 O O . GLY B 1 188 ? -5.723 21.844 -1.397 1 98.19 188 GLY B O 1
ATOM 4855 N N . HIS B 1 189 ? -4.547 21.156 -3.148 1 97.94 189 HIS B N 1
ATOM 4856 C CA . HIS B 1 189 ? -3.256 21.156 -2.473 1 97.94 189 HIS B CA 1
ATOM 4857 C C . HIS B 1 189 ? -2.223 21.969 -3.246 1 97.94 189 HIS B C 1
ATOM 4859 O O . HIS B 1 189 ? -1.703 21.5 -4.266 1 97.94 189 HIS B O 1
ATOM 4865 N N . LEU B 1 190 ? -1.946 23.125 -2.844 1 95.75 190 LEU B N 1
ATOM 4866 C CA . LEU B 1 190 ? -1.075 24.062 -3.529 1 95.75 190 LEU B CA 1
ATOM 4867 C C . LEU B 1 190 ? -0.712 25.234 -2.611 1 95.75 190 LEU B C 1
ATOM 4869 O O . LEU B 1 190 ? -1.307 25.391 -1.543 1 95.75 190 LEU B O 1
ATOM 4873 N N . GLN B 1 191 ? 0.251 25.984 -3.008 1 92.94 191 GLN B N 1
ATOM 4874 C CA . GLN B 1 191 ? 0.601 27.219 -2.307 1 92.94 191 GLN B CA 1
ATOM 4875 C C . GLN B 1 191 ? -0.011 28.438 -2.994 1 92.94 191 GLN B C 1
ATOM 4877 O O . GLN B 1 191 ? 0.197 28.641 -4.191 1 92.94 191 GLN B O 1
ATOM 4882 N N . ALA B 1 192 ? -0.748 29.141 -2.318 1 92.06 192 ALA B N 1
ATOM 4883 C CA . ALA B 1 192 ? -1.348 30.375 -2.834 1 92.06 192 ALA B CA 1
ATOM 4884 C C . ALA B 1 192 ? -0.533 31.594 -2.424 1 92.06 192 ALA B C 1
ATOM 4886 O O . ALA B 1 192 ? -0.003 31.641 -1.311 1 92.06 192 ALA B O 1
ATOM 4887 N N . THR B 1 193 ? -0.48 32.5 -3.355 1 87.81 193 THR B N 1
ATOM 4888 C CA . THR B 1 193 ? 0.156 33.75 -3.014 1 87.81 193 THR B CA 1
ATOM 4889 C C . THR B 1 193 ? -0.558 34.406 -1.841 1 87.81 193 THR B C 1
ATOM 4891 O O . THR B 1 193 ? -1.788 34.406 -1.761 1 87.81 193 THR B O 1
ATOM 4894 N N . GLY B 1 194 ? 0.238 35 -0.972 1 83.06 194 GLY B N 1
ATOM 4895 C CA . GLY B 1 194 ? -0.332 35.719 0.174 1 83.06 194 GLY B CA 1
ATOM 4896 C C . GLY B 1 194 ? -0.425 34.844 1.411 1 83.06 194 GLY B C 1
ATOM 4897 O O . GLY B 1 194 ? -0.88 35.281 2.465 1 83.06 194 GLY B O 1
ATOM 4898 N N . SER B 1 195 ? -0.067 33.625 1.321 1 82.81 195 SER B N 1
ATOM 4899 C CA . SER B 1 195 ? -0.046 32.719 2.48 1 82.81 195 SER B CA 1
ATOM 4900 C C . SER B 1 195 ? 1.181 33 3.35 1 82.81 195 SER B C 1
ATOM 4902 O O . SER B 1 195 ? 2.229 33.406 2.848 1 82.81 195 SER B O 1
ATOM 4904 N N . GLU B 1 196 ? 0.952 32.781 4.609 1 78.5 196 GLU B N 1
ATOM 4905 C CA . GLU B 1 196 ? 2.031 32.969 5.574 1 78.5 196 GLU B CA 1
ATOM 4906 C C . GLU B 1 196 ? 2.707 31.641 5.918 1 78.5 196 GLU B C 1
ATOM 4908 O O . GLU B 1 196 ? 2.031 30.625 6.121 1 78.5 196 GLU B O 1
ATOM 4913 N N . ILE B 1 197 ? 3.959 31.672 5.848 1 73.56 197 ILE B N 1
ATOM 4914 C CA . ILE B 1 197 ? 4.754 30.531 6.266 1 73.56 197 ILE B CA 1
ATOM 4915 C C . ILE B 1 197 ? 5.699 30.938 7.391 1 73.56 197 ILE B C 1
ATOM 4917 O O . ILE B 1 197 ? 6.098 32.094 7.488 1 73.56 197 ILE B O 1
ATOM 4921 N N . ALA B 1 198 ? 5.875 29.953 8.305 1 68.19 198 ALA B N 1
ATOM 4922 C CA . ALA B 1 198 ? 6.797 30.25 9.398 1 68.19 198 ALA B CA 1
ATOM 4923 C C . ALA B 1 198 ? 8.164 30.656 8.859 1 68.19 198 ALA B C 1
ATOM 4925 O O . ALA B 1 198 ? 8.633 30.094 7.855 1 68.19 198 ALA B O 1
ATOM 4926 N N . GLU B 1 199 ? 8.75 31.625 9.367 1 61.09 199 GLU B N 1
ATOM 4927 C CA . GLU B 1 199 ? 10.094 32.031 8.977 1 61.09 199 GLU B CA 1
ATOM 4928 C C . GLU B 1 199 ? 11.094 30.891 9.188 1 61.09 199 GLU B C 1
ATOM 4930 O O . GLU B 1 199 ? 11.008 30.156 10.172 1 61.09 199 GLU B O 1
ATOM 4935 N N . ARG B 1 200 ? 11.984 30.547 8.531 1 52.12 200 ARG B N 1
ATOM 4936 C CA . ARG B 1 200 ? 13.086 29.594 8.609 1 52.12 200 ARG B CA 1
ATOM 4937 C C . ARG B 1 200 ? 12.578 28.156 8.648 1 52.12 200 ARG B C 1
ATOM 4939 O O . ARG B 1 200 ? 13.188 27.297 9.281 1 52.12 200 ARG B O 1
ATOM 4946 N N . ASP B 1 201 ? 11.258 28.016 8.305 1 54.59 201 ASP B N 1
ATOM 4947 C CA . ASP B 1 201 ? 10.672 26.688 8.336 1 54.59 201 ASP B CA 1
ATOM 4948 C C . ASP B 1 201 ? 10.953 25.922 7.043 1 54.59 201 ASP B C 1
ATOM 4950 O O . ASP B 1 201 ? 10.492 26.328 5.973 1 54.59 201 ASP B O 1
ATOM 4954 N N . PHE B 1 202 ? 11.93 25.031 7.102 1 45.44 202 PHE B N 1
ATOM 4955 C CA . PHE B 1 202 ? 12.305 24.266 5.922 1 45.44 202 PHE B CA 1
ATOM 4956 C C . PHE B 1 202 ? 11.469 23 5.812 1 45.44 202 PHE B C 1
ATOM 4958 O O . PHE B 1 202 ? 11.727 22.156 4.953 1 45.44 202 PHE B O 1
ATOM 4965 N N . SER B 1 203 ? 10.656 22.844 6.766 1 46.94 203 SER B N 1
ATOM 4966 C CA . SER B 1 203 ? 9.883 21.609 6.789 1 46.94 203 SER B CA 1
ATOM 4967 C C . SER B 1 203 ? 8.828 21.609 5.688 1 46.94 203 SER B C 1
ATOM 4969 O O . SER B 1 203 ? 8.398 20.531 5.242 1 46.94 203 SER B O 1
ATOM 4971 N N . GLU B 1 204 ? 8.383 22.766 5.43 1 50.88 204 GLU B N 1
ATOM 4972 C CA . GLU B 1 204 ? 7.43 22.844 4.328 1 50.88 204 GLU B CA 1
ATOM 4973 C C . GLU B 1 204 ? 8.141 22.844 2.977 1 50.88 204 GLU B C 1
ATOM 4975 O O . GLU B 1 204 ? 9.055 23.641 2.754 1 50.88 204 GLU B O 1
ATOM 4980 N N . ARG B 1 205 ? 8.5 21.672 2.518 1 47.06 205 ARG B N 1
ATOM 4981 C CA . ARG B 1 205 ? 9.156 21.656 1.218 1 47.06 205 ARG B CA 1
ATOM 4982 C C . ARG B 1 205 ? 8.688 22.828 0.352 1 47.06 205 ARG B C 1
ATOM 4984 O O . ARG B 1 205 ? 7.648 22.734 -0.303 1 47.06 205 ARG B O 1
ATOM 4991 N N . THR B 1 206 ? 9 24.047 0.917 1 42.34 206 THR B N 1
ATOM 4992 C CA . THR B 1 206 ? 8.688 25.172 0.036 1 42.34 206 THR B CA 1
ATOM 4993 C C . THR B 1 206 ? 9.227 24.922 -1.37 1 42.34 206 THR B C 1
ATOM 4995 O O . THR B 1 206 ? 10.336 24.422 -1.534 1 42.34 206 THR B O 1
ATOM 4998 N N . ILE B 1 207 ? 8.297 24.609 -2.273 1 41.34 207 ILE B N 1
ATOM 4999 C CA . ILE B 1 207 ? 8.812 24.578 -3.641 1 41.34 207 ILE B CA 1
ATOM 5000 C C . ILE B 1 207 ? 9.898 25.641 -3.803 1 41.34 207 ILE B C 1
ATOM 5002 O O . ILE B 1 207 ? 9.688 26.812 -3.479 1 41.34 207 ILE B O 1
ATOM 5006 N N . ILE B 1 208 ? 11.141 25.359 -3.77 1 35.22 208 ILE B N 1
ATOM 5007 C CA . ILE B 1 208 ? 12.297 26.188 -4.094 1 35.22 208 ILE B CA 1
ATOM 5008 C C . ILE B 1 208 ? 11.969 27.094 -5.277 1 35.22 208 ILE B C 1
ATOM 5010 O O . ILE B 1 208 ? 11.578 26.625 -6.344 1 35.22 208 ILE B O 1
ATOM 5014 N N . GLY B 1 209 ? 11.961 28.438 -4.996 1 40.84 209 GLY B N 1
ATOM 5015 C CA . GLY B 1 209 ? 12.086 29.562 -5.91 1 40.84 209 GLY B CA 1
ATOM 5016 C C . GLY B 1 209 ? 10.773 30.266 -6.184 1 40.84 209 GLY B C 1
ATOM 5017 O O . GLY B 1 209 ? 10.656 31.031 -7.145 1 40.84 209 GLY B O 1
ATOM 5018 N N . GLY B 1 210 ? 9.812 30.125 -5.164 1 49.22 210 GLY B N 1
ATOM 5019 C CA . GLY B 1 210 ? 8.672 31.016 -5.309 1 49.22 210 GLY B CA 1
ATOM 5020 C C . GLY B 1 210 ? 7.844 30.719 -6.547 1 49.22 210 GLY B C 1
ATOM 5021 O O . GLY B 1 210 ? 6.785 31.312 -6.746 1 49.22 210 GLY B O 1
ATOM 5022 N N . LEU B 1 211 ? 8.367 29.969 -7.445 1 52.5 211 LEU B N 1
ATOM 5023 C CA . LEU B 1 211 ? 7.914 29.797 -8.82 1 52.5 211 LEU B CA 1
ATOM 5024 C C . LEU B 1 211 ? 6.656 28.922 -8.867 1 52.5 211 LEU B C 1
ATOM 5026 O O . LEU B 1 211 ? 5.957 28.891 -9.883 1 52.5 211 LEU B O 1
ATOM 5030 N N . GLU B 1 212 ? 6.137 28.438 -7.613 1 71.62 212 GLU B N 1
ATOM 5031 C CA . GLU B 1 212 ? 5.02 27.516 -7.758 1 71.62 212 GLU B CA 1
ATOM 5032 C C . GLU B 1 212 ? 3.812 27.969 -6.941 1 71.62 212 GLU B C 1
ATOM 5034 O O . GLU B 1 212 ? 3.086 27.141 -6.391 1 71.62 212 GLU B O 1
ATOM 5039 N N . CYS B 1 213 ? 3.633 29.328 -6.906 1 85.31 213 CYS B N 1
ATOM 5040 C CA . CYS B 1 213 ? 2.475 29.844 -6.188 1 85.31 213 CYS B CA 1
ATOM 5041 C C . CYS B 1 213 ? 1.342 30.188 -7.152 1 85.31 213 CYS B C 1
ATOM 5043 O O . CYS B 1 213 ? 1.584 30.672 -8.258 1 85.31 213 CYS B O 1
ATOM 5045 N N . VAL B 1 214 ? 0.206 29.953 -6.719 1 91.25 214 VAL B N 1
ATOM 5046 C CA . VAL B 1 214 ? -1.007 30.219 -7.484 1 91.25 214 VAL B CA 1
ATOM 5047 C C . VAL B 1 214 ? -1.765 31.391 -6.867 1 91.25 214 VAL B C 1
ATOM 5049 O O . VAL B 1 214 ? -1.889 31.484 -5.645 1 91.25 214 VAL B O 1
ATOM 5052 N N . SER B 1 215 ? -2.23 32.312 -7.68 1 91.38 215 SER B N 1
ATOM 5053 C CA . SER B 1 215 ? -2.992 33.438 -7.188 1 91.38 215 SER B CA 1
ATOM 5054 C C . SER B 1 215 ? -4.316 33 -6.578 1 91.38 215 SER B C 1
ATOM 5056 O O . SER B 1 215 ? -5.027 32.188 -7.152 1 91.38 215 SER B O 1
ATOM 5058 N N . PRO B 1 216 ? -4.672 33.562 -5.422 1 91.88 216 PRO B N 1
ATOM 5059 C CA . PRO B 1 216 ? -5.98 33.25 -4.844 1 91.88 216 PRO B CA 1
ATOM 5060 C C . PRO B 1 216 ? -7.141 33.625 -5.766 1 91.88 216 PRO B C 1
ATOM 5062 O O . PRO B 1 216 ? -8.258 33.125 -5.582 1 91.88 216 PRO B O 1
ATOM 5065 N N . ASP B 1 217 ? -6.883 34.469 -6.711 1 91.81 217 ASP B N 1
ATOM 5066 C CA . ASP B 1 217 ? -7.918 34.875 -7.66 1 91.81 217 ASP B CA 1
ATOM 5067 C C . ASP B 1 217 ? -8.367 33.688 -8.516 1 91.81 217 ASP B C 1
ATOM 5069 O O . ASP B 1 217 ? -9.398 33.75 -9.195 1 91.81 217 ASP B O 1
ATOM 5073 N N . THR B 1 218 ? -7.531 32.688 -8.508 1 93.5 218 THR B N 1
ATOM 5074 C CA . THR B 1 218 ? -7.895 31.453 -9.18 1 93.5 218 THR B CA 1
ATOM 5075 C C . THR B 1 218 ? -9.219 30.922 -8.648 1 93.5 218 THR B C 1
ATOM 5077 O O . THR B 1 218 ? -9.977 30.281 -9.375 1 93.5 218 THR B O 1
ATOM 5080 N N . PHE B 1 219 ? -9.5 31.188 -7.402 1 95.94 219 PHE B N 1
ATOM 5081 C CA . PHE B 1 219 ? -10.734 30.766 -6.758 1 95.94 219 PHE B CA 1
ATOM 5082 C C . PHE B 1 219 ? -11.758 31.906 -6.742 1 95.94 219 PHE B C 1
ATOM 5084 O O . PHE B 1 219 ? -11.742 32.75 -5.832 1 95.94 219 PHE B O 1
ATOM 5091 N N . THR B 1 220 ? -12.672 31.844 -7.652 1 94.75 220 THR B N 1
ATOM 5092 C CA . THR B 1 220 ? -13.586 32.969 -7.898 1 94.75 220 THR B CA 1
ATOM 5093 C C . THR B 1 220 ? -14.625 33.062 -6.789 1 94.75 220 THR B C 1
ATOM 5095 O O . THR B 1 220 ? -14.742 32.156 -5.953 1 94.75 220 THR B O 1
ATOM 5098 N N . GLU B 1 221 ? -15.414 34.094 -6.844 1 93.25 221 GLU B N 1
ATOM 5099 C CA . GLU B 1 221 ? -16.438 34.375 -5.836 1 93.25 221 GLU B CA 1
ATOM 5100 C C . GLU B 1 221 ? -17.578 33.375 -5.926 1 93.25 221 GLU B C 1
ATOM 5102 O O . GLU B 1 221 ? -18.391 33.25 -5 1 93.25 221 GLU B O 1
ATOM 5107 N N . GLN B 1 222 ? -17.625 32.688 -7.023 1 95.69 222 GLN B N 1
ATOM 5108 C CA . GLN B 1 222 ? -18.672 31.688 -7.191 1 95.69 222 GLN B CA 1
ATOM 5109 C C . GLN B 1 222 ? -18.406 30.469 -6.332 1 95.69 222 GLN B C 1
ATOM 5111 O O . GLN B 1 222 ? -19.297 29.641 -6.109 1 95.69 222 GLN B O 1
ATOM 5116 N N . ILE B 1 223 ? -17.203 30.312 -5.926 1 98.12 223 ILE B N 1
ATOM 5117 C CA . ILE B 1 223 ? -16.844 29.203 -5.047 1 98.12 223 ILE B CA 1
ATOM 5118 C C . ILE B 1 223 ? -17.156 29.562 -3.598 1 98.12 223 ILE B C 1
ATOM 5120 O O . ILE B 1 223 ? -16.562 30.5 -3.053 1 98.12 223 ILE B O 1
ATOM 5124 N N . ALA B 1 224 ? -18.047 28.844 -2.99 1 98.44 224 ALA B N 1
ATOM 5125 C CA . ALA B 1 224 ? -18.531 29.141 -1.65 1 98.44 224 ALA B CA 1
ATOM 5126 C C . ALA B 1 224 ? -17.453 28.922 -0.604 1 98.44 224 ALA B C 1
ATOM 5128 O O . ALA B 1 224 ? -17.391 29.641 0.404 1 98.44 224 ALA B O 1
ATOM 5129 N N . TYR B 1 225 ? -16.609 27.969 -0.829 1 98.69 225 TYR B N 1
ATOM 5130 C CA . TYR B 1 225 ? -15.523 27.656 0.096 1 98.69 225 TYR B CA 1
ATOM 5131 C C . TYR B 1 225 ? -14.383 26.953 -0.625 1 98.69 225 TYR B C 1
ATOM 5133 O O . TYR B 1 225 ? -14.609 26.078 -1.475 1 98.69 225 TYR B O 1
ATOM 5141 N N . THR B 1 226 ? -13.172 27.375 -0.343 1 98.75 226 THR B N 1
ATOM 5142 C CA . THR B 1 226 ? -11.969 26.734 -0.872 1 98.75 226 THR B CA 1
ATOM 5143 C C . THR B 1 226 ? -11.141 26.125 0.252 1 98.75 226 THR B C 1
ATOM 5145 O O . THR B 1 226 ? -10.617 26.844 1.107 1 98.75 226 THR B O 1
ATOM 5148 N N . ALA B 1 227 ? -11.055 24.812 0.253 1 98.81 227 ALA B N 1
ATOM 5149 C CA . ALA B 1 227 ? -10.297 24.031 1.23 1 98.81 227 ALA B CA 1
ATOM 5150 C C . ALA B 1 227 ? -8.898 23.719 0.716 1 98.81 227 ALA B C 1
ATOM 5152 O O . ALA B 1 227 ? -8.742 22.891 -0.187 1 98.81 227 ALA B O 1
ATOM 5153 N N . LEU B 1 228 ? -7.895 24.297 1.35 1 98.31 228 LEU B N 1
ATOM 5154 C CA . LEU B 1 228 ? -6.539 24.109 0.84 1 98.31 228 LEU B CA 1
ATOM 5155 C C . LEU B 1 228 ? -5.68 23.344 1.841 1 98.31 228 LEU B C 1
ATOM 5157 O O . LEU B 1 228 ? -5.949 23.375 3.043 1 98.31 228 LEU B O 1
ATOM 5161 N N . GLY B 1 229 ? -4.742 22.609 1.31 1 97.81 229 GLY B N 1
ATOM 5162 C CA . GLY B 1 229 ? -3.627 22.047 2.053 1 97.81 229 GLY B CA 1
ATOM 5163 C C . GLY B 1 229 ? -2.275 22.469 1.508 1 97.81 229 GLY B C 1
ATOM 5164 O O . GLY B 1 229 ? -2.199 23.25 0.559 1 97.81 229 GLY B O 1
ATOM 5165 N N . HIS B 1 230 ? -1.124 22.031 2.15 1 95.94 230 HIS B N 1
ATOM 5166 C CA . HIS B 1 230 ? 0.247 22.312 1.741 1 95.94 230 HIS B CA 1
ATOM 5167 C C . HIS B 1 230 ? 0.953 23.203 2.756 1 95.94 230 HIS B C 1
ATOM 5169 O O . HIS B 1 230 ? 2.111 22.953 3.102 1 95.94 230 HIS B O 1
ATOM 5175 N N . ILE B 1 231 ? 0.257 24.219 3.146 1 94.44 231 ILE B N 1
ATOM 5176 C CA . ILE B 1 231 ? 0.793 25.078 4.184 1 94.44 231 ILE B CA 1
ATOM 5177 C C . ILE B 1 231 ? 0.336 24.594 5.555 1 94.44 231 ILE B C 1
ATOM 5179 O O . ILE B 1 231 ? -0.848 24.328 5.762 1 94.44 231 ILE B O 1
ATOM 5183 N N . HIS B 1 232 ? 1.251 24.578 6.52 1 96.06 232 HIS B N 1
ATOM 5184 C CA . HIS B 1 232 ? 0.976 23.922 7.789 1 96.06 232 HIS B CA 1
ATOM 5185 C C . HIS B 1 232 ? 0.311 24.859 8.781 1 96.06 232 HIS B C 1
ATOM 5187 O O . HIS B 1 232 ? -0.235 24.422 9.797 1 96.06 232 HIS B O 1
ATOM 5193 N N . LYS B 1 233 ? 0.363 26.125 8.508 1 94.94 233 LYS B N 1
ATOM 5194 C CA . LYS B 1 233 ? -0.299 27.094 9.375 1 94.94 233 LYS B CA 1
ATOM 5195 C C . LYS B 1 233 ? -1.761 27.281 8.977 1 94.94 233 LYS B C 1
ATOM 5197 O O . LYS B 1 233 ? -2.057 27.641 7.836 1 94.94 233 LYS B O 1
ATOM 5202 N N . SER B 1 234 ? -2.582 27.047 9.898 1 96.44 234 SER B N 1
ATOM 5203 C CA . SER B 1 234 ? -3.988 27.359 9.656 1 96.44 234 SER B CA 1
ATOM 5204 C C . SER B 1 234 ? -4.195 28.859 9.445 1 96.44 234 SER B C 1
ATOM 5206 O O . SER B 1 234 ? -3.775 29.672 10.266 1 96.44 234 SER B O 1
ATOM 5208 N N . GLN B 1 235 ? -4.812 29.203 8.312 1 94.81 235 GLN B N 1
ATOM 5209 C CA . GLN B 1 235 ? -4.941 30.625 8.031 1 94.81 235 GLN B CA 1
ATOM 5210 C C . GLN B 1 235 ? -5.918 30.875 6.887 1 94.81 235 GLN B C 1
ATOM 5212 O O . GLN B 1 235 ? -6.168 29.984 6.074 1 94.81 235 GLN B O 1
ATOM 5217 N N . ARG B 1 236 ? -6.434 32.094 6.887 1 94.69 236 ARG B N 1
ATOM 5218 C CA . ARG B 1 236 ? -7.113 32.625 5.711 1 94.69 236 ARG B CA 1
ATOM 5219 C C . ARG B 1 236 ? -6.113 33.062 4.656 1 94.69 236 ARG B C 1
ATOM 5221 O O . ARG B 1 236 ? -4.984 33.469 4.98 1 94.69 236 ARG B O 1
ATOM 5228 N N . VAL B 1 237 ? -6.547 33 3.469 1 93.25 237 VAL B N 1
ATOM 5229 C CA . VAL B 1 237 ? -5.672 33.438 2.385 1 93.25 237 VAL B CA 1
ATOM 5230 C C . VAL B 1 237 ? -6.074 34.812 1.916 1 93.25 237 VAL B C 1
ATOM 5232 O O . VAL B 1 237 ? -7.238 35.062 1.577 1 93.25 237 VAL B O 1
ATOM 5235 N N . SER B 1 238 ? -5.129 35.719 1.905 1 89.12 238 SER B N 1
ATOM 5236 C CA . SER B 1 238 ? -5.301 37.062 1.427 1 89.12 238 SER B CA 1
ATOM 5237 C C . SER B 1 238 ? -6.531 37.719 2.045 1 89.12 238 SER B C 1
ATOM 5239 O O . SER B 1 238 ? -7.285 38.406 1.358 1 89.12 238 SER B O 1
ATOM 5241 N N . GLY B 1 239 ? -6.828 37.312 3.225 1 88.56 239 GLY B N 1
ATOM 5242 C CA . GLY B 1 239 ? -7.895 37.969 3.98 1 88.56 239 GLY B CA 1
ATOM 5243 C C . GLY B 1 239 ? -9.273 37.438 3.637 1 88.56 239 GLY B C 1
ATOM 5244 O O . GLY B 1 239 ? -10.273 37.844 4.219 1 88.56 239 GLY B O 1
ATOM 5245 N N . ARG B 1 240 ? -9.352 36.531 2.754 1 93.12 240 ARG B N 1
ATOM 5246 C CA . ARG B 1 240 ? -10.641 35.938 2.377 1 93.12 240 ARG B CA 1
ATOM 5247 C C . ARG B 1 240 ? -11.062 34.875 3.371 1 93.12 240 ARG B C 1
ATOM 5249 O O . ARG B 1 240 ? -10.312 33.938 3.639 1 93.12 240 ARG B O 1
ATOM 5256 N N . GLU B 1 241 ? -12.227 35 3.824 1 94.12 241 GLU B N 1
ATOM 5257 C CA . GLU B 1 241 ? -12.727 34.094 4.844 1 94.12 241 GLU B CA 1
ATOM 5258 C C . GLU B 1 241 ? -13 32.719 4.254 1 94.12 241 GLU B C 1
ATOM 5260 O O . GLU B 1 241 ? -12.898 31.703 4.953 1 94.12 241 GLU B O 1
ATOM 5265 N N . ASN B 1 242 ? -13.344 32.688 2.994 1 96.56 242 ASN B N 1
ATOM 5266 C CA . ASN B 1 242 ? -13.82 31.438 2.41 1 96.56 242 ASN B CA 1
ATOM 5267 C C . ASN B 1 242 ? -12.695 30.688 1.698 1 96.56 242 ASN B C 1
ATOM 5269 O O . ASN B 1 242 ? -12.938 29.688 1.035 1 96.56 242 ASN B O 1
ATOM 5273 N N . VAL B 1 243 ? -11.5 31.188 1.687 1 97.38 243 VAL B N 1
ATOM 5274 C CA . VAL B 1 243 ? -10.312 30.5 1.19 1 97.38 243 VAL B CA 1
ATOM 5275 C C . VAL B 1 243 ? -9.328 30.281 2.338 1 97.38 243 VAL B C 1
ATOM 5277 O O . VAL B 1 243 ? -8.75 31.219 2.865 1 97.38 243 VAL B O 1
ATOM 5280 N N . ARG B 1 244 ? -9.133 28.969 2.701 1 97.56 244 ARG B N 1
ATOM 5281 C CA . ARG B 1 244 ? -8.383 28.719 3.932 1 97.56 244 ARG B CA 1
ATOM 5282 C C . ARG B 1 244 ? -7.473 27.5 3.781 1 97.56 244 ARG B C 1
ATOM 5284 O O . ARG B 1 244 ? -7.793 26.562 3.045 1 97.56 244 ARG B O 1
ATOM 5291 N N . TYR B 1 245 ? -6.402 27.641 4.457 1 97.56 245 TYR B N 1
ATOM 5292 C CA . TYR B 1 245 ? -5.645 26.438 4.82 1 97.56 245 TYR B CA 1
ATOM 5293 C C . TYR B 1 245 ? -6.113 25.891 6.16 1 97.56 245 TYR B C 1
ATOM 5295 O O . TYR B 1 245 ? -6.227 26.625 7.141 1 97.56 245 TYR B O 1
ATOM 5303 N N . ALA B 1 246 ? -6.367 24.609 6.176 1 98.06 246 ALA B N 1
ATOM 5304 C CA . ALA B 1 246 ? -6.695 23.984 7.457 1 98.06 246 ALA B CA 1
ATOM 5305 C C . ALA B 1 246 ? -5.469 23.906 8.359 1 98.06 246 ALA B C 1
ATOM 5307 O O . ALA B 1 246 ? -5.59 23.969 9.586 1 98.06 246 ALA B O 1
ATOM 5308 N N . GLY B 1 247 ? -4.27 23.766 7.699 1 97.44 247 GLY B N 1
ATOM 5309 C CA . GLY B 1 247 ? -3.041 23.547 8.445 1 97.44 247 GLY B CA 1
ATOM 5310 C C . GLY B 1 247 ? -2.811 22.078 8.789 1 97.44 247 GLY B C 1
ATOM 5311 O O . GLY B 1 247 ? -3.717 21.266 8.656 1 97.44 247 GLY B O 1
ATOM 5312 N N . SER B 1 248 ? -1.618 21.812 9.25 1 98 248 SER B N 1
ATOM 5313 C CA . SER B 1 248 ? -1.311 20.469 9.719 1 98 248 SER B CA 1
ATOM 5314 C C . SER B 1 248 ? -1.776 20.266 11.156 1 98 248 SER B C 1
ATOM 5316 O O . SER B 1 248 ? -1.828 21.203 11.938 1 98 248 SER B O 1
ATOM 5318 N N . PRO B 1 249 ? -2.164 19.047 11.477 1 98.31 249 PRO B N 1
ATOM 5319 C CA . PRO B 1 249 ? -2.568 18.797 12.867 1 98.31 249 PRO B CA 1
ATOM 5320 C C . PRO B 1 249 ? -1.389 18.797 13.836 1 98.31 249 PRO B C 1
ATOM 5322 O O . PRO B 1 249 ? -1.561 19.094 15.016 1 98.31 249 PRO B O 1
ATOM 5325 N N . LEU B 1 250 ? -0.234 18.406 13.32 1 98.06 250 LEU B N 1
ATOM 5326 C CA . LEU B 1 250 ? 0.966 18.359 14.148 1 98.06 250 LEU B CA 1
ATOM 5327 C C . LEU B 1 250 ? 2.033 19.312 13.625 1 98.06 250 LEU B C 1
ATOM 5329 O O . LEU B 1 250 ? 2.168 19.5 12.414 1 98.06 250 LEU B O 1
ATOM 5333 N N . PRO B 1 251 ? 2.777 19.891 14.594 1 96.31 251 PRO B N 1
ATOM 5334 C CA . PRO B 1 251 ? 3.91 20.688 14.109 1 96.31 251 PRO B CA 1
ATOM 5335 C C . PRO B 1 251 ? 5 19.828 13.469 1 96.31 251 PRO B C 1
ATOM 5337 O O . PRO B 1 251 ? 5.316 18.75 13.969 1 96.31 251 PRO B O 1
ATOM 5340 N N . MET B 1 252 ? 5.488 20.359 12.422 1 94.06 252 MET B N 1
ATOM 5341 C CA . MET B 1 252 ? 6.48 19.578 11.672 1 94.06 252 MET B CA 1
ATOM 5342 C C . MET B 1 252 ? 7.891 20.094 11.961 1 94.06 252 MET B C 1
ATOM 5344 O O . MET B 1 252 ? 8.875 19.469 11.555 1 94.06 252 MET B O 1
ATOM 5348 N N . SER B 1 253 ? 8.031 21.203 12.586 1 91.5 253 SER B N 1
ATOM 5349 C CA . SER B 1 253 ? 9.305 21.781 13 1 91.5 253 SER B CA 1
ATOM 5350 C C . SER B 1 253 ? 9.125 22.656 14.242 1 91.5 253 SER B C 1
ATOM 5352 O O . SER B 1 253 ? 8 22.953 14.641 1 91.5 253 SER B O 1
ATOM 5354 N N . PHE B 1 254 ? 10.242 23.094 14.781 1 92.38 254 PHE B N 1
ATOM 5355 C CA . PHE B 1 254 ? 10.18 23.953 15.961 1 92.38 254 PHE B CA 1
ATOM 5356 C C . PHE B 1 254 ? 9.719 25.359 15.578 1 92.38 254 PHE B C 1
ATOM 5358 O O . PHE B 1 254 ? 9.234 26.109 16.422 1 92.38 254 PHE B O 1
ATOM 5365 N N . ALA B 1 255 ? 9.867 25.688 14.336 1 89.5 255 ALA B N 1
ATOM 5366 C CA . ALA B 1 255 ? 9.375 26.984 13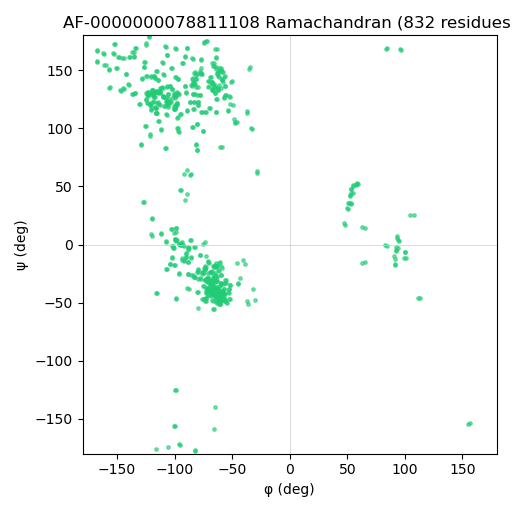.859 1 89.5 255 ALA B CA 1
ATOM 5367 C C . ALA B 1 255 ? 7.855 27.062 13.938 1 89.5 255 ALA B C 1
ATOM 5369 O O . ALA B 1 255 ? 7.277 28.141 13.945 1 89.5 255 ALA B O 1
ATOM 5370 N N . GLU B 1 256 ? 7.227 25.891 14.023 1 93.19 256 GLU B N 1
ATOM 5371 C CA . GLU B 1 256 ? 5.77 25.812 14.031 1 93.19 256 GLU B CA 1
ATOM 5372 C C . GLU B 1 256 ? 5.234 25.672 15.453 1 93.19 256 GLU B C 1
ATOM 5374 O O . GLU B 1 256 ? 4.055 25.375 15.656 1 93.19 256 GLU B O 1
ATOM 5379 N N . ARG B 1 257 ? 6.039 25.922 16.422 1 92.25 257 ARG B N 1
ATOM 5380 C CA . ARG B 1 257 ? 5.699 25.688 17.828 1 92.25 257 ARG B CA 1
ATOM 5381 C C . ARG B 1 257 ? 4.535 26.578 18.25 1 92.25 257 ARG B C 1
ATOM 5383 O O . ARG B 1 257 ? 3.734 26.188 19.109 1 92.25 257 ARG B O 1
ATOM 5390 N N . GLU B 1 258 ? 4.398 27.703 17.609 1 91.62 258 GLU B N 1
ATOM 5391 C CA . GLU B 1 258 ? 3.369 28.641 18.047 1 91.62 258 GLU B CA 1
ATOM 5392 C C . GLU B 1 258 ? 2.127 28.547 17.172 1 91.62 258 GLU B C 1
ATOM 5394 O O . GLU B 1 258 ? 1.216 29.359 17.281 1 91.62 258 GLU B O 1
ATOM 5399 N N . TYR B 1 259 ? 2.152 27.609 16.281 1 93.81 259 TYR B N 1
ATOM 5400 C CA . TYR B 1 259 ? 0.977 27.422 15.438 1 93.81 259 TYR B CA 1
ATOM 5401 C C . TYR B 1 259 ? -0.202 26.891 16.25 1 93.81 259 TYR B C 1
ATOM 5403 O O . TYR B 1 259 ? -0.016 26.188 17.234 1 93.81 259 TYR B O 1
ATOM 5411 N N . HIS B 1 260 ? -1.355 27.328 15.906 1 95.25 260 HIS B N 1
ATOM 5412 C CA . HIS B 1 260 ? -2.592 26.75 16.422 1 95.25 260 HIS B CA 1
ATOM 5413 C C . HIS B 1 260 ? -3.184 25.75 15.453 1 95.25 260 HIS B C 1
ATOM 5415 O O . HIS B 1 260 ? -3.756 26.125 14.43 1 95.25 260 HIS B O 1
ATOM 5421 N N . HIS B 1 261 ? -3.105 24.578 15.82 1 97.5 261 HIS B N 1
ATOM 5422 C CA . HIS B 1 261 ? -3.496 23.484 14.93 1 97.5 261 HIS B CA 1
ATOM 5423 C C . HIS B 1 261 ? -4.969 23.125 15.117 1 97.5 261 HIS B C 1
ATOM 5425 O O . HIS B 1 261 ? -5.586 23.5 16.109 1 97.5 261 HIS B O 1
ATOM 5431 N N . GLY B 1 262 ? -5.512 22.422 14.094 1 98.06 262 GLY B N 1
ATOM 5432 C CA . GLY B 1 262 ? -6.902 22 14.164 1 98.06 262 GLY B CA 1
ATOM 5433 C C . GLY B 1 262 ? -7.52 21.75 12.797 1 98.06 262 GLY B C 1
ATOM 5434 O O . GLY B 1 262 ? -6.848 21.281 11.883 1 98.06 262 GLY B O 1
ATOM 5435 N N . VAL B 1 263 ? -8.883 21.922 12.766 1 98.81 263 VAL B N 1
ATOM 5436 C CA . VAL B 1 263 ? -9.656 21.719 11.547 1 98.81 263 VAL B CA 1
ATOM 5437 C C . VAL B 1 263 ? -10.648 22.859 11.359 1 98.81 263 VAL B C 1
ATOM 5439 O O . VAL B 1 263 ? -10.789 23.719 12.242 1 98.81 263 VAL B O 1
ATOM 5442 N N . VAL B 1 264 ? -11.25 22.922 10.195 1 98.81 264 VAL B N 1
ATOM 5443 C CA . VAL B 1 264 ? -12.25 23.953 9.914 1 98.81 264 VAL B CA 1
ATOM 5444 C C . VAL B 1 264 ? -13.594 23.297 9.617 1 98.81 264 VAL B C 1
ATOM 5446 O O . VAL B 1 264 ? -13.672 22.344 8.828 1 98.81 264 VAL B O 1
ATOM 5449 N N . ILE B 1 265 ? -14.617 23.734 10.242 1 98.88 265 ILE B N 1
ATOM 5450 C CA . ILE B 1 265 ? -15.977 23.266 9.961 1 98.88 265 ILE B CA 1
ATOM 5451 C C . ILE B 1 265 ? -16.734 24.344 9.188 1 98.88 265 ILE B C 1
ATOM 5453 O O . ILE B 1 265 ? -16.766 25.516 9.602 1 98.88 265 ILE B O 1
ATOM 5457 N N . VAL B 1 266 ? -17.344 23.953 8.102 1 98.81 266 VAL B N 1
ATOM 5458 C CA . VAL B 1 266 ? -18.078 24.875 7.227 1 98.81 266 VAL B CA 1
ATOM 5459 C C . VAL B 1 266 ? -19.516 24.375 7.059 1 98.81 266 VAL B C 1
ATOM 5461 O O . VAL B 1 266 ? -19.75 23.203 6.75 1 98.81 266 VAL B O 1
ATOM 5464 N N . THR B 1 267 ? -20.453 25.234 7.254 1 98.75 267 THR B N 1
ATOM 5465 C CA . THR B 1 267 ? -21.844 24.922 6.98 1 98.75 267 THR B CA 1
ATOM 5466 C C . THR B 1 267 ? -22.312 25.641 5.715 1 98.75 267 THR B C 1
ATOM 5468 O O . THR B 1 267 ? -22.172 26.859 5.59 1 98.75 267 THR B O 1
ATOM 5471 N N . LEU B 1 268 ? -22.797 24.859 4.777 1 98.5 268 LEU B N 1
ATOM 5472 C CA . LEU B 1 268 ? -23.344 25.406 3.537 1 98.5 268 LEU B CA 1
ATOM 5473 C C . LEU B 1 268 ? -24.859 25.312 3.523 1 98.5 268 LEU B C 1
ATOM 5475 O O . LEU B 1 268 ? -25.422 24.312 3.973 1 98.5 268 LEU B O 1
ATOM 5479 N N . ALA B 1 269 ? -25.469 26.359 3.096 1 97.44 269 ALA B N 1
ATOM 5480 C CA . ALA B 1 269 ? -26.922 26.406 2.906 1 97.44 269 ALA B CA 1
ATOM 5481 C C . ALA B 1 269 ? -27.297 27.25 1.698 1 97.44 269 ALA B C 1
ATOM 5483 O O . ALA B 1 269 ? -26.719 28.328 1.489 1 97.44 269 ALA B O 1
ATOM 5484 N N . GLU B 1 270 ? -28.172 26.734 0.91 1 95.94 270 GLU B N 1
ATOM 5485 C CA . GLU B 1 270 ? -28.703 27.438 -0.25 1 95.94 270 GLU B CA 1
ATOM 5486 C C . GLU B 1 270 ? -27.594 27.938 -1.153 1 95.94 270 GLU B C 1
ATOM 5488 O O . GLU B 1 270 ? -27.594 29.094 -1.581 1 95.94 270 GLU B O 1
ATOM 5493 N N . GLY B 1 271 ? -26.547 27.141 -1.225 1 96 271 GLY B N 1
ATOM 5494 C CA . GLY B 1 271 ? -25.516 27.391 -2.215 1 96 271 GLY B CA 1
ATOM 5495 C C . GLY B 1 271 ? -24.359 28.219 -1.678 1 96 271 GLY B C 1
ATOM 5496 O O . GLY B 1 271 ? -23.406 28.516 -2.41 1 96 271 GLY B O 1
ATOM 5497 N N . TRP B 1 272 ? -24.406 28.531 -0.359 1 97 272 TRP B N 1
ATOM 5498 C CA . TRP B 1 272 ? -23.391 29.422 0.174 1 97 272 TRP B CA 1
ATOM 5499 C C . TRP B 1 272 ? -22.906 28.969 1.546 1 97 272 TRP B C 1
ATOM 5501 O O . TRP B 1 272 ? -23.609 28.219 2.23 1 97 272 TRP B O 1
ATOM 5511 N N . ALA B 1 273 ? -21.734 29.484 1.907 1 97.75 273 ALA B N 1
ATOM 5512 C CA . ALA B 1 273 ? -21.234 29.234 3.26 1 97.75 273 ALA B CA 1
ATOM 5513 C C . ALA B 1 273 ? -21.906 30.172 4.266 1 97.75 273 ALA B C 1
ATOM 5515 O O . ALA B 1 273 ? -21.812 31.391 4.156 1 97.75 273 ALA B O 1
ATOM 5516 N N . VAL B 1 274 ? -22.531 29.609 5.23 1 97.88 274 VAL B N 1
ATOM 5517 C CA . VAL B 1 274 ? -23.25 30.422 6.195 1 97.88 274 VAL B CA 1
ATOM 5518 C C . VAL B 1 274 ? -22.5 30.453 7.52 1 97.88 274 VAL B C 1
ATOM 5520 O O . VAL B 1 274 ? -22.719 31.344 8.344 1 97.88 274 VAL B O 1
ATOM 5523 N N . GLU B 1 275 ? -21.656 29.484 7.742 1 98 275 GLU B N 1
ATOM 5524 C CA . GLU B 1 275 ? -20.828 29.438 8.938 1 98 275 GLU B CA 1
ATOM 5525 C C . GLU B 1 275 ? -19.469 28.781 8.648 1 98 275 GLU B C 1
ATOM 5527 O O . GLU B 1 275 ? -19.406 27.781 7.938 1 98 275 GLU B O 1
ATOM 5532 N N . ILE B 1 276 ? -18.406 29.391 9.102 1 98.38 276 ILE B N 1
ATOM 5533 C CA . ILE B 1 276 ? -17.062 28.859 9.047 1 98.38 276 ILE B CA 1
ATOM 5534 C C . ILE B 1 276 ? -16.406 28.969 10.422 1 98.38 276 ILE B C 1
ATOM 5536 O O . ILE B 1 276 ? -16.25 30.062 10.961 1 98.38 276 ILE B O 1
ATOM 5540 N N . GLU B 1 277 ? -16 27.828 10.961 1 97.19 277 GLU B N 1
ATOM 5541 C CA . GLU B 1 277 ? -15.492 27.797 12.328 1 97.19 277 GLU B CA 1
ATOM 5542 C C . GLU B 1 277 ? -14.219 26.969 12.422 1 97.19 277 GLU B C 1
ATOM 5544 O O . GLU B 1 277 ? -14.172 25.844 11.922 1 97.19 277 GLU B O 1
ATOM 5549 N N . LYS B 1 278 ? -13.234 27.531 13.039 1 97.12 278 LYS B N 1
ATOM 5550 C CA . LYS B 1 278 ? -12.031 26.766 13.359 1 97.12 278 LYS B CA 1
ATOM 5551 C C . LYS B 1 278 ? -12.211 25.984 14.664 1 97.12 278 LYS B C 1
ATOM 5553 O O . LYS B 1 278 ? -12.695 26.531 15.656 1 97.12 278 LYS B O 1
ATOM 5558 N N . ARG B 1 279 ? -11.914 24.734 14.594 1 97.94 279 ARG B N 1
ATOM 5559 C CA . ARG B 1 279 ? -11.844 23.875 15.773 1 97.94 279 ARG B CA 1
ATOM 5560 C C . ARG B 1 279 ? -10.406 23.531 16.125 1 97.94 279 ARG B C 1
ATOM 5562 O O . ARG B 1 279 ? -9.703 22.891 15.344 1 97.94 279 ARG B O 1
ATOM 5569 N N . GLU B 1 280 ? -10.031 23.906 17.328 1 97.88 280 GLU B N 1
ATOM 5570 C CA . GLU B 1 280 ? -8.625 23.766 17.703 1 97.88 280 GLU B CA 1
ATOM 5571 C C . GLU B 1 280 ? -8.32 22.359 18.188 1 97.88 280 GLU B C 1
ATOM 5573 O O . GLU B 1 280 ? -9.117 21.75 18.906 1 97.88 280 GLU B O 1
ATOM 5578 N N . TYR B 1 281 ? -7.23 21.859 17.812 1 98.56 281 TYR B N 1
ATOM 5579 C CA . TYR B 1 281 ? -6.66 20.609 18.281 1 98.56 281 TYR B CA 1
ATOM 5580 C C . TYR B 1 281 ? -5.363 20.844 19.047 1 98.56 281 TYR B C 1
ATOM 5582 O O . TYR B 1 281 ? -4.5 21.609 18.594 1 98.56 281 TYR B O 1
ATOM 5590 N N . VAL B 1 282 ? -5.309 20.234 20.203 1 97.31 282 VAL B N 1
ATOM 5591 C CA . VAL B 1 282 ? -4.094 20.344 21 1 97.31 282 VAL B CA 1
ATOM 5592 C C . VAL B 1 282 ? -3.254 19.078 20.828 1 97.31 282 VAL B C 1
ATOM 5594 O O . VAL B 1 282 ? -3.674 17.984 21.219 1 97.31 282 VAL B O 1
ATOM 5597 N N . PRO B 1 283 ? -2.09 19.234 20.281 1 97.5 283 PRO B N 1
ATOM 5598 C CA . PRO B 1 283 ? -1.233 18.062 20.094 1 97.5 283 PRO B CA 1
ATOM 5599 C C . PRO B 1 283 ? -0.903 17.359 21.406 1 97.5 283 PRO B C 1
ATOM 5601 O O . PRO B 1 283 ? -0.797 18 22.453 1 97.5 283 PRO B O 1
ATOM 5604 N N . LEU B 1 284 ? -0.699 16.016 21.312 1 96.75 284 LEU B N 1
ATOM 5605 C CA . LEU B 1 284 ? -0.401 15.172 22.453 1 96.75 284 LEU B CA 1
ATOM 5606 C C . LEU B 1 284 ? 0.931 15.562 23.094 1 96.75 284 LEU B C 1
ATOM 5608 O O . LEU B 1 284 ? 1.074 15.539 24.312 1 96.75 284 LEU B O 1
ATOM 5612 N N . VAL B 1 285 ? 1.917 15.891 22.234 1 96.75 285 VAL B N 1
ATOM 5613 C CA . VAL B 1 285 ? 3.271 16.203 22.688 1 96.75 285 VAL B CA 1
ATOM 5614 C C . VAL B 1 285 ? 3.615 17.641 22.328 1 96.75 285 VAL B C 1
ATOM 5616 O O . VAL B 1 285 ? 3.404 18.078 21.203 1 96.75 285 VAL B O 1
ATOM 5619 N N . GLY B 1 286 ? 4.117 18.359 23.281 1 95.75 286 GLY B N 1
ATOM 5620 C CA . GLY B 1 286 ? 4.473 19.75 23.062 1 95.75 286 GLY B CA 1
ATOM 5621 C C . GLY B 1 286 ? 5.898 19.938 22.578 1 95.75 286 GLY B C 1
ATOM 5622 O O . GLY B 1 286 ? 6.676 18.984 22.547 1 95.75 286 GLY B O 1
ATOM 5623 N N . LEU B 1 287 ? 6.172 21.188 22.141 1 96.56 287 LEU B N 1
ATOM 5624 C CA . LEU B 1 287 ? 7.512 21.609 21.75 1 96.56 287 LEU B CA 1
ATOM 5625 C C . LEU B 1 287 ? 8.062 22.656 22.719 1 96.56 287 LEU B C 1
ATOM 5627 O O . LEU B 1 287 ? 7.371 23.609 23.062 1 96.56 287 LEU B O 1
ATOM 5631 N N . LEU B 1 288 ? 9.273 22.359 23.094 1 96.69 288 LEU B N 1
ATOM 5632 C CA . LEU B 1 288 ? 9.938 23.281 24 1 96.69 288 LEU B CA 1
ATOM 5633 C C . LEU B 1 288 ? 11.258 23.766 23.422 1 96.69 288 LEU B C 1
ATOM 5635 O O . LEU B 1 288 ? 12.055 22.969 22.938 1 96.69 288 LEU B O 1
ATOM 5639 N N . SER B 1 289 ? 11.414 25.062 23.406 1 96.06 289 SER B N 1
ATOM 5640 C CA . SER B 1 289 ? 12.695 25.656 23.031 1 96.06 289 SER B CA 1
ATOM 5641 C C . SER B 1 289 ? 13.352 26.344 24.219 1 96.06 289 SER B C 1
ATOM 5643 O O . SER B 1 289 ? 12.711 27.141 24.922 1 96.06 289 SER B O 1
ATOM 5645 N N . VAL B 1 290 ? 14.594 26.031 24.391 1 96.88 290 VAL B N 1
ATOM 5646 C CA . VAL B 1 290 ? 15.367 26.672 25.438 1 96.88 290 VAL B CA 1
ATOM 5647 C C . VAL B 1 290 ? 16.609 27.328 24.844 1 96.88 290 VAL B C 1
ATOM 5649 O O . VAL B 1 290 ? 17.5 26.641 24.328 1 96.88 290 VAL B O 1
ATOM 5652 N N . PRO B 1 291 ? 16.812 28.547 24.984 1 95.56 291 PRO B N 1
ATOM 5653 C CA . PRO B 1 291 ? 15.797 29.5 25.438 1 95.56 291 PRO B CA 1
ATOM 5654 C C . PRO B 1 291 ? 14.617 29.609 24.484 1 95.56 291 PRO B C 1
ATOM 5656 O O . PRO B 1 291 ? 14.68 29.125 23.359 1 95.56 291 PRO B O 1
ATOM 5659 N N . ARG B 1 292 ? 13.578 30.25 24.938 1 92.5 292 ARG B N 1
ATOM 5660 C CA . ARG B 1 292 ? 12.391 30.422 24.109 1 92.5 292 ARG B CA 1
ATOM 5661 C C . ARG B 1 292 ? 12.664 31.359 22.953 1 92.5 292 ARG B C 1
ATOM 5663 O O . ARG B 1 292 ? 12.125 31.188 21.859 1 92.5 292 ARG B O 1
ATOM 5670 N N . GLY B 1 293 ? 13.469 32.312 23.172 1 89.06 293 GLY B N 1
ATOM 5671 C CA . GLY B 1 293 ? 13.797 33.312 22.172 1 89.06 293 GLY B CA 1
ATOM 5672 C C . GLY B 1 293 ? 15.117 33.031 21.469 1 89.06 293 GLY B C 1
ATOM 5673 O O . GLY B 1 293 ? 15.328 31.922 20.953 1 89.06 293 GLY B O 1
ATOM 5674 N N . LYS B 1 294 ? 16.016 33.969 21.469 1 89.5 294 LYS B N 1
ATOM 5675 C CA . LYS B 1 294 ? 17.297 33.875 20.797 1 89.5 294 LYS B CA 1
ATOM 5676 C C . LYS B 1 294 ? 18.281 33 21.578 1 89.5 294 LYS B C 1
ATOM 5678 O O . LYS B 1 294 ? 18.109 32.812 22.781 1 89.5 294 LYS B O 1
ATOM 5683 N N . ALA B 1 295 ? 19.25 32.562 20.828 1 93.62 295 ALA B N 1
ATOM 5684 C CA . ALA B 1 295 ? 20.297 31.719 21.422 1 93.62 295 ALA B CA 1
ATOM 5685 C C . ALA B 1 295 ? 20.969 32.438 22.594 1 93.62 295 ALA B C 1
ATOM 5687 O O . ALA B 1 295 ? 21.078 33.688 22.578 1 93.62 295 ALA B O 1
ATOM 5688 N N . ALA B 1 296 ? 21.312 31.719 23.562 1 95.75 296 ALA B N 1
ATOM 5689 C CA . ALA B 1 296 ? 22 32.25 24.75 1 95.75 296 ALA B CA 1
ATOM 5690 C C . ALA B 1 296 ? 23.297 31.516 25 1 95.75 296 ALA B C 1
ATOM 5692 O O . ALA B 1 296 ? 23.609 30.516 24.328 1 95.75 296 ALA B O 1
ATOM 5693 N N . THR B 1 297 ? 24.047 32.031 25.938 1 94.5 297 THR B N 1
ATOM 5694 C CA . THR B 1 297 ? 25.328 31.406 26.266 1 94.5 297 THR B CA 1
ATOM 5695 C C . THR B 1 297 ? 25.125 30.016 26.859 1 94.5 297 THR B C 1
ATOM 5697 O O . THR B 1 297 ? 24.047 29.719 27.406 1 94.5 297 THR B O 1
ATOM 5700 N N . PRO B 1 298 ? 26.141 29.188 26.75 1 95 298 PRO B N 1
ATOM 5701 C CA . PRO B 1 298 ? 26.031 27.844 27.312 1 95 298 PRO B CA 1
ATOM 5702 C C . PRO B 1 298 ? 25.625 27.859 28.781 1 95 298 PRO B C 1
ATOM 5704 O O . PRO B 1 298 ? 24.797 27.047 29.219 1 95 298 PRO B O 1
ATOM 5707 N N . GLU B 1 299 ? 26.203 28.781 29.516 1 95.12 299 GLU B N 1
ATOM 5708 C CA . GLU B 1 299 ? 25.922 28.844 30.953 1 95.12 299 GLU B CA 1
ATOM 5709 C C . GLU B 1 299 ? 24.453 29.188 31.203 1 95.12 299 GLU B C 1
ATOM 5711 O O . GLU B 1 299 ? 23.812 28.578 32.062 1 95.12 299 GLU B O 1
ATOM 5716 N N . GLU B 1 300 ? 23.984 30.125 30.453 1 96.44 300 GLU B N 1
ATOM 5717 C CA . GLU B 1 300 ? 22.594 30.531 30.578 1 96.44 300 GLU B CA 1
ATOM 5718 C C . GLU B 1 300 ? 21.641 29.406 30.203 1 96.44 300 GLU B C 1
ATOM 5720 O O . GLU B 1 300 ? 20.641 29.172 30.875 1 96.44 300 GLU B O 1
ATOM 5725 N N . VAL B 1 301 ? 21.953 28.703 29.156 1 97.25 301 VAL B N 1
ATOM 5726 C CA . VAL B 1 301 ? 21.141 27.594 28.656 1 97.25 301 VAL B CA 1
ATOM 5727 C C . VAL B 1 301 ? 21.125 26.469 29.672 1 97.25 301 VAL B C 1
ATOM 5729 O O . VAL B 1 301 ? 20.062 25.938 30 1 97.25 301 VAL B O 1
ATOM 5732 N N . LEU B 1 302 ? 22.297 26.156 30.234 1 97.19 302 LEU B N 1
ATOM 5733 C CA . LEU B 1 302 ? 22.391 25.078 31.203 1 97.19 302 LEU B CA 1
ATOM 5734 C C . LEU B 1 302 ? 21.594 25.406 32.469 1 97.19 302 LEU B C 1
ATOM 5736 O O . LEU B 1 302 ? 20.953 24.516 33.031 1 97.19 302 LEU B O 1
ATOM 5740 N N . GLU B 1 303 ? 21.656 26.641 32.812 1 97.19 303 GLU B N 1
ATOM 5741 C CA . GLU B 1 303 ? 20.875 27.078 33.969 1 97.19 303 GLU B CA 1
ATOM 5742 C C . GLU B 1 303 ? 19.375 26.906 33.719 1 97.19 303 GLU B C 1
ATOM 5744 O O . GLU B 1 303 ? 18.656 26.422 34.594 1 97.19 303 GLU B O 1
ATOM 5749 N N . GLU B 1 304 ? 18.891 27.328 32.625 1 97.62 304 GLU B N 1
ATOM 5750 C CA . GLU B 1 304 ? 17.484 27.203 32.25 1 97.62 304 GLU B CA 1
ATOM 5751 C C . GLU B 1 304 ? 17.047 25.75 32.188 1 97.62 304 GLU B C 1
ATOM 5753 O O . GLU B 1 304 ? 15.961 25.391 32.625 1 97.62 304 GLU B O 1
ATOM 5758 N N . LEU B 1 305 ? 17.891 24.938 31.625 1 97.88 305 LEU B N 1
ATOM 5759 C CA . LEU B 1 305 ? 17.609 23.516 31.516 1 97.88 305 LEU B CA 1
ATOM 5760 C C . LEU B 1 305 ? 17.484 22.875 32.906 1 97.88 305 LEU B C 1
ATOM 5762 O O . LEU B 1 305 ? 16.656 21.984 33.094 1 97.88 305 LEU B O 1
ATOM 5766 N N . ALA B 1 306 ? 18.344 23.328 33.781 1 96.62 306 ALA B N 1
ATOM 5767 C CA . ALA B 1 306 ? 18.359 22.766 35.125 1 96.62 306 ALA B CA 1
ATOM 5768 C C . ALA B 1 306 ? 17.031 23.016 35.844 1 96.62 306 ALA B C 1
ATOM 5770 O O . ALA B 1 306 ? 16.656 22.266 36.75 1 96.62 306 ALA B O 1
ATOM 5771 N N . HIS B 1 307 ? 16.297 24 35.406 1 95.94 307 HIS B N 1
ATOM 5772 C CA . HIS B 1 307 ? 15.062 24.391 36.094 1 95.94 307 HIS B CA 1
ATOM 5773 C C . HIS B 1 307 ? 13.859 23.719 35.438 1 95.94 307 HIS B C 1
ATOM 5775 O O . HIS B 1 307 ? 12.727 23.906 35.875 1 95.94 307 HIS B O 1
ATOM 5781 N N . LEU B 1 308 ? 14.055 22.938 34.406 1 95.62 308 LEU B N 1
ATOM 5782 C CA . LEU B 1 308 ? 12.953 22.219 33.781 1 95.62 308 LEU B CA 1
ATOM 5783 C C . LEU B 1 308 ? 12.352 21.203 34.75 1 95.62 308 LEU B C 1
ATOM 5785 O O . LEU B 1 308 ? 13.031 20.719 35.656 1 95.62 308 LEU B O 1
ATOM 5789 N N . PRO B 1 309 ? 11.102 20.891 34.594 1 93.19 309 PRO B N 1
ATOM 5790 C CA . PRO B 1 309 ? 10.453 19.922 35.469 1 93.19 309 PRO B CA 1
ATOM 5791 C C . PRO B 1 309 ? 11.125 18.547 35.438 1 93.19 309 PRO B C 1
ATOM 5793 O O . PRO B 1 309 ? 11.594 18.125 34.375 1 93.19 309 PRO B O 1
ATOM 5796 N N . LEU B 1 310 ? 11.07 17.859 36.562 1 92.56 310 LEU B N 1
ATOM 5797 C CA . LEU B 1 310 ? 11.656 16.531 36.688 1 92.56 310 LEU B CA 1
ATOM 5798 C C . LEU B 1 310 ? 10.719 15.477 36.094 1 92.56 310 LEU B C 1
ATOM 5800 O O . LEU B 1 310 ? 9.492 15.602 36.219 1 92.56 310 LEU B O 1
ATOM 5804 N N . ALA B 1 311 ? 11.289 14.469 35.531 1 89.44 311 ALA B N 1
ATOM 5805 C CA . ALA B 1 311 ? 10.508 13.359 34.969 1 89.44 311 ALA B CA 1
ATOM 5806 C C . ALA B 1 311 ? 9.656 12.711 36.062 1 89.44 311 ALA B C 1
ATOM 5808 O O . ALA B 1 311 ? 8.531 12.281 35.781 1 89.44 311 ALA B O 1
ATOM 5809 N N . SER B 1 312 ? 10.125 12.664 37.25 1 80.12 312 SER B N 1
ATOM 5810 C CA . SER B 1 312 ? 9.453 12.023 38.375 1 80.12 312 SER B CA 1
ATOM 5811 C C . SER B 1 312 ? 8.219 12.82 38.812 1 80.12 312 SER B C 1
ATOM 5813 O O . SER B 1 312 ? 7.277 12.25 39.375 1 80.12 312 SER B O 1
ATOM 5815 N N . GLU B 1 313 ? 8.234 14.047 38.594 1 77.31 313 GLU B N 1
ATOM 5816 C CA . GLU B 1 313 ? 7.133 14.914 39.031 1 77.31 313 GLU B CA 1
ATOM 5817 C C . GLU B 1 313 ? 5.977 14.859 38.031 1 77.31 313 GLU B C 1
ATOM 5819 O O . GLU B 1 313 ? 4.824 15.094 38.406 1 77.31 313 GLU B O 1
ATOM 5824 N N . GLU B 1 314 ? 6.25 14.617 36.875 1 65.88 314 GLU B N 1
ATOM 5825 C CA . GLU B 1 314 ? 5.25 14.68 35.812 1 65.88 314 GLU B CA 1
ATOM 5826 C C . GLU B 1 314 ? 4.629 13.312 35.562 1 65.88 314 GLU B C 1
ATOM 5828 O O . GLU B 1 314 ? 3.549 13.211 35 1 65.88 314 GLU B O 1
ATOM 5833 N N . ALA B 1 315 ? 5.184 12.266 36.062 1 60.94 315 ALA B N 1
ATOM 5834 C CA . ALA B 1 315 ? 4.75 10.906 35.75 1 60.94 315 ALA B CA 1
ATOM 5835 C C . ALA B 1 315 ? 3.664 10.438 36.719 1 60.94 315 ALA B C 1
ATOM 5837 O O . ALA B 1 315 ? 3.965 9.938 37.812 1 60.94 315 ALA B O 1
ATOM 5838 N N . GLU B 1 316 ? 2.697 11.219 37.062 1 54.31 316 GLU B N 1
ATOM 5839 C CA . GLU B 1 316 ? 1.727 10.664 38 1 54.31 316 GLU B CA 1
ATOM 5840 C C . GLU B 1 316 ? 1.354 9.234 37.625 1 54.31 316 GLU B C 1
ATOM 5842 O O . GLU B 1 316 ? 0.856 8.477 38.469 1 54.31 316 GLU B O 1
ATOM 5847 N N . GLY B 1 317 ? 1.396 8.836 36.344 1 50.5 317 GLY B N 1
ATOM 5848 C CA . GLY B 1 317 ? 0.985 7.5 35.938 1 50.5 317 GLY B CA 1
ATOM 5849 C C . GLY B 1 317 ? 2.152 6.59 35.594 1 50.5 317 GLY B C 1
ATOM 5850 O O . GLY B 1 317 ? 3.299 6.895 35.938 1 50.5 317 GLY B O 1
ATOM 5851 N N . GLU B 1 318 ? 1.863 5.312 35.062 1 49.78 318 GLU B N 1
ATOM 5852 C CA . GLU B 1 318 ? 2.898 4.316 34.781 1 49.78 318 GLU B CA 1
ATOM 5853 C C . GLU B 1 318 ? 4.059 4.926 34 1 49.78 318 GLU B C 1
ATOM 5855 O O . GLU B 1 318 ? 3.848 5.559 32.969 1 49.78 318 GLU B O 1
ATOM 5860 N N . GLN B 1 319 ? 5.172 5.105 34.594 1 48.53 319 GLN B N 1
ATOM 5861 C CA . GLN B 1 319 ? 6.414 5.793 34.25 1 48.53 319 GLN B CA 1
ATOM 5862 C C . GLN B 1 319 ? 6.754 5.629 32.781 1 48.53 319 GLN B C 1
ATOM 5864 O O . GLN B 1 319 ? 7.141 6.594 32.125 1 48.53 319 GLN B O 1
ATOM 5869 N N . THR B 1 320 ? 6.703 4.375 32.281 1 52.28 320 THR B N 1
ATOM 5870 C CA . THR B 1 320 ? 7.277 4.035 30.984 1 52.28 320 THR B CA 1
ATOM 5871 C C . THR B 1 320 ? 6.457 4.652 29.844 1 52.28 320 THR B C 1
ATOM 5873 O O . THR B 1 320 ? 7.016 5.199 28.891 1 52.28 320 THR B O 1
ATOM 5876 N N . GLU B 1 321 ? 5.164 4.629 29.938 1 55 321 GLU B N 1
ATOM 5877 C CA . GLU B 1 321 ? 4.285 5.09 28.859 1 55 321 GLU B CA 1
ATOM 5878 C C . GLU B 1 321 ? 4.32 6.609 28.734 1 55 321 GLU B C 1
ATOM 5880 O O . GLU B 1 321 ? 4.266 7.145 27.625 1 55 321 GLU B O 1
ATOM 5885 N N . ARG B 1 322 ? 4.559 7.285 29.781 1 55.44 322 ARG B N 1
ATOM 5886 C CA . ARG B 1 322 ? 4.426 8.734 29.812 1 55.44 322 ARG B CA 1
ATOM 5887 C C . ARG B 1 322 ? 5.688 9.414 29.297 1 55.44 322 ARG B C 1
ATOM 5889 O O . ARG B 1 322 ? 5.621 10.516 28.734 1 55.44 322 ARG B O 1
ATOM 5896 N N . SER B 1 323 ? 6.773 8.648 29.469 1 73.88 323 SER B N 1
ATOM 5897 C CA . SER B 1 323 ? 8.008 9.25 28.969 1 73.88 323 SER B CA 1
ATOM 5898 C C . SER B 1 323 ? 7.926 9.516 27.469 1 73.88 323 SER B C 1
ATOM 5900 O O . SER B 1 323 ? 8.508 10.477 26.969 1 73.88 323 SER B O 1
ATOM 5902 N N . LEU B 1 324 ? 6.883 8.844 26.938 1 80.81 324 LEU B N 1
ATOM 5903 C CA . LEU B 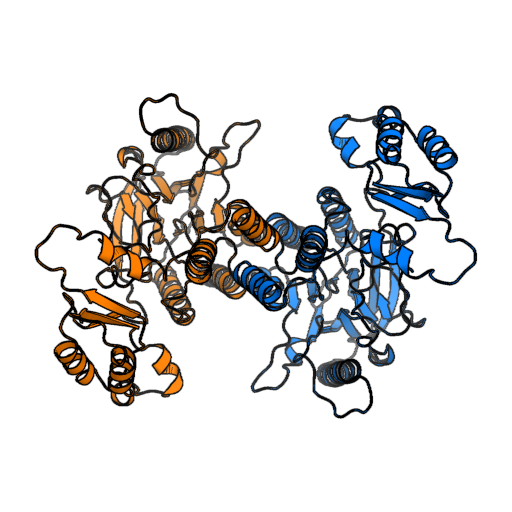1 324 ? 6.746 8.961 25.484 1 80.81 324 LEU B CA 1
ATOM 5904 C C . LEU B 1 324 ? 6.004 10.242 25.109 1 80.81 324 LEU B C 1
ATOM 5906 O O . LEU B 1 324 ? 6.023 10.664 23.953 1 80.81 324 LEU B O 1
ATOM 5910 N N . HIS B 1 325 ? 5.566 11 26.203 1 90.62 325 HIS B N 1
ATOM 5911 C CA . HIS B 1 325 ? 4.766 12.172 25.875 1 90.62 325 HIS B CA 1
ATOM 5912 C C . HIS B 1 325 ? 5.43 13.445 26.391 1 90.62 325 HIS B C 1
ATOM 5914 O O . HIS B 1 325 ? 4.82 14.516 26.375 1 90.62 325 HIS B O 1
ATOM 5920 N N . PHE B 1 326 ? 6.676 13.273 26.859 1 94.38 326 PHE B N 1
ATOM 5921 C CA . PHE B 1 326 ? 7.422 14.469 27.219 1 94.38 326 PHE B CA 1
ATOM 5922 C C . PHE B 1 326 ? 7.641 15.352 26 1 94.38 326 PHE B C 1
ATOM 5924 O O . PHE B 1 326 ? 7.742 14.859 24.875 1 94.38 326 PHE B O 1
ATOM 5931 N N . PRO B 1 327 ? 7.684 16.688 26.25 1 96.06 327 PRO B N 1
ATOM 5932 C CA . PRO B 1 327 ? 7.883 17.578 25.125 1 96.06 327 PRO B CA 1
ATOM 5933 C C . PRO B 1 327 ? 9.227 17.375 24.422 1 96.06 327 PRO B C 1
ATOM 5935 O O . PRO B 1 327 ? 10.203 16.969 25.062 1 96.06 327 PRO B O 1
ATOM 5938 N N . TYR B 1 328 ? 9.18 17.594 23.156 1 97.31 328 TYR B N 1
ATOM 5939 C CA . TYR B 1 328 ? 10.43 17.672 22.406 1 97.31 328 TYR B CA 1
ATOM 5940 C C . TYR B 1 328 ? 11.195 18.938 22.75 1 97.31 328 TYR B C 1
ATOM 5942 O O . TYR B 1 328 ? 10.609 20.016 22.859 1 97.31 328 TYR B O 1
ATOM 5950 N N . LEU B 1 329 ? 12.484 18.781 22.844 1 97.5 329 LEU B N 1
ATOM 5951 C CA . LEU B 1 329 ? 13.289 19.891 23.312 1 97.5 329 LEU B CA 1
ATOM 5952 C C . LEU B 1 329 ? 14.289 20.344 22.25 1 97.5 329 LEU B C 1
ATOM 5954 O O . LEU B 1 329 ? 15.055 19.516 21.734 1 97.5 329 LEU B O 1
ATOM 5958 N N . GLU B 1 330 ? 14.195 21.578 21.906 1 97.06 330 GLU B N 1
ATOM 5959 C CA . GLU B 1 330 ? 15.234 22.25 21.141 1 97.06 330 GLU B CA 1
ATOM 5960 C C . GLU B 1 330 ? 16.078 23.172 22.031 1 97.06 330 GLU B C 1
ATOM 5962 O O . GLU B 1 330 ? 15.523 23.922 22.844 1 97.06 330 GLU B O 1
ATOM 5967 N N . ILE B 1 331 ? 17.406 23.094 21.812 1 97.12 331 ILE B N 1
ATOM 5968 C CA . ILE B 1 331 ? 18.312 23.938 22.578 1 97.12 331 ILE B CA 1
ATOM 5969 C C . ILE B 1 331 ? 19.078 24.859 21.625 1 97.12 331 ILE B C 1
ATOM 5971 O O . ILE B 1 331 ? 19.625 24.422 20.625 1 97.12 331 ILE B O 1
ATOM 5975 N N . LYS B 1 332 ? 19.031 26.125 21.938 1 94 332 LYS B N 1
ATOM 5976 C CA . LYS B 1 332 ? 19.75 27.109 21.141 1 94 332 LYS B CA 1
ATOM 5977 C C . LYS B 1 332 ? 20.875 27.734 21.953 1 94 332 LYS B C 1
ATOM 5979 O O . LYS B 1 332 ? 20.625 28.438 22.938 1 94 332 LYS B O 1
ATOM 5984 N N . VAL B 1 333 ? 22.109 27.562 21.391 1 94.81 333 VAL B N 1
ATOM 5985 C CA . VAL B 1 333 ? 23.281 28.031 22.141 1 94.81 333 VAL B CA 1
ATOM 5986 C C . VAL B 1 333 ? 24.078 29.016 21.297 1 94.81 333 VAL B C 1
ATOM 5988 O O . VAL B 1 333 ? 24.328 28.75 20.109 1 94.81 333 VAL B O 1
ATOM 5991 N N . LEU B 1 334 ? 24.391 30.125 21.922 1 92.5 334 LEU B N 1
ATOM 5992 C CA . LEU B 1 334 ? 25.297 31.094 21.344 1 92.5 334 LEU B CA 1
ATOM 5993 C C . LEU B 1 334 ? 26.734 30.797 21.734 1 92.5 334 LEU B C 1
ATOM 5995 O O . LEU B 1 334 ? 27.094 30.859 22.906 1 92.5 334 LEU B O 1
ATOM 5999 N N . LEU B 1 335 ? 27.547 30.469 20.688 1 90.12 335 LEU B N 1
ATOM 6000 C CA . LEU B 1 335 ? 28.922 30.062 20.953 1 90.12 335 LEU B CA 1
ATOM 6001 C C . LEU B 1 335 ? 29.906 31.078 20.391 1 90.12 335 LEU B C 1
ATOM 6003 O O . LEU B 1 335 ? 29.672 31.656 19.312 1 90.12 335 LEU B O 1
ATOM 6007 N N . THR B 1 336 ? 30.953 31.281 21.172 1 84.94 336 THR B N 1
ATOM 6008 C CA . THR B 1 336 ? 32.062 32.094 20.688 1 84.94 336 THR B CA 1
ATOM 6009 C C . THR B 1 336 ? 33.156 31.219 20.109 1 84.94 336 THR B C 1
ATOM 6011 O O . THR B 1 336 ? 33.969 31.672 19.297 1 84.94 336 THR B O 1
ATOM 6014 N N . GLU B 1 337 ? 33.219 30 20.547 1 80.94 337 GLU B N 1
ATOM 6015 C CA . GLU B 1 337 ? 34.156 28.984 20.094 1 80.94 337 GLU B CA 1
ATOM 6016 C C . GLU B 1 337 ? 33.531 27.578 20.203 1 80.94 337 GLU B C 1
ATOM 6018 O O . GLU B 1 337 ? 32.531 27.391 20.875 1 80.94 337 GLU B O 1
ATOM 6023 N N . PRO B 1 338 ? 34.156 26.719 19.484 1 82.62 338 PRO B N 1
ATOM 6024 C CA . PRO B 1 338 ? 33.625 25.359 19.594 1 82.62 338 PRO B CA 1
ATOM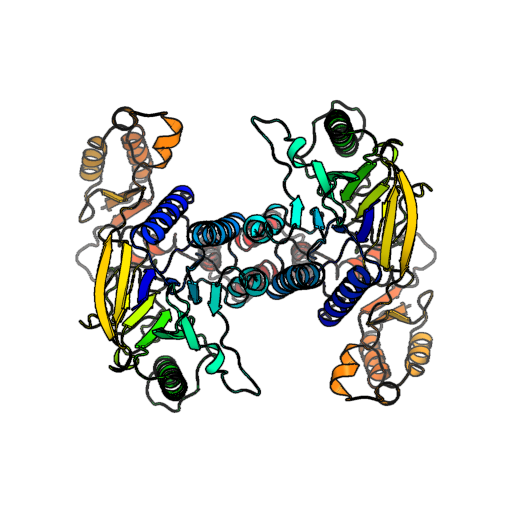 6025 C C . PRO B 1 338 ? 33.719 24.812 21.016 1 82.62 338 PRO B C 1
ATOM 6027 O O . PRO B 1 338 ? 34.719 25.062 21.719 1 82.62 338 PRO B O 1
ATOM 6030 N N . GLU B 1 339 ? 32.719 24.188 21.453 1 86.38 339 GLU B N 1
ATOM 6031 C CA . GLU B 1 339 ? 32.656 23.562 22.766 1 86.38 339 GLU B CA 1
ATOM 6032 C C . GLU B 1 339 ? 32.375 22.062 22.641 1 86.38 339 GLU B C 1
ATOM 6034 O O . GLU B 1 339 ? 31.203 21.656 22.703 1 86.38 339 GLU B O 1
ATOM 6039 N N . PRO B 1 340 ? 33.312 21.234 22.609 1 85 340 PRO B N 1
ATOM 6040 C CA . PRO B 1 340 ? 33.125 19.797 22.328 1 85 340 PRO B CA 1
ATOM 6041 C C . PRO B 1 340 ? 32.344 19.078 23.406 1 85 340 PRO B C 1
ATOM 6043 O O . PRO B 1 340 ? 31.703 18.062 23.141 1 85 340 PRO B O 1
ATOM 6046 N N . MET B 1 341 ? 32.375 19.594 24.641 1 90.81 341 MET B N 1
ATOM 6047 C CA . MET B 1 341 ? 31.75 18.891 25.75 1 90.81 341 MET B CA 1
ATOM 6048 C C . MET B 1 341 ? 30.328 19.391 25.969 1 90.81 341 MET B C 1
ATOM 6050 O O . MET B 1 341 ? 29.656 18.953 26.891 1 90.81 341 MET B O 1
ATOM 6054 N N . LEU B 1 342 ? 29.922 20.297 25.141 1 91.12 342 LEU B N 1
ATOM 6055 C CA . LEU B 1 342 ? 28.625 20.969 25.359 1 91.12 342 LEU B CA 1
ATOM 6056 C C . LEU B 1 342 ? 27.484 19.953 25.344 1 91.12 342 LEU B C 1
ATOM 6058 O O . LEU B 1 342 ? 26.625 19.969 26.219 1 91.12 342 LEU B O 1
ATOM 6062 N N . ARG B 1 343 ? 27.453 19.094 24.375 1 92.5 343 ARG B N 1
ATOM 6063 C CA . ARG B 1 343 ? 26.375 18.109 24.25 1 92.5 343 ARG B CA 1
ATOM 6064 C C . ARG B 1 343 ? 26.328 17.219 25.5 1 92.5 343 ARG B C 1
ATOM 6066 O O . ARG B 1 343 ? 25.234 16.938 26.016 1 92.5 343 ARG B O 1
ATOM 6073 N N . GLN B 1 344 ? 27.469 16.766 25.891 1 94 344 GLN B N 1
ATOM 6074 C CA . GLN B 1 344 ? 27.531 15.914 27.078 1 94 344 GLN B CA 1
ATOM 6075 C C . GLN B 1 344 ? 26.984 16.641 28.297 1 94 344 GLN B C 1
ATOM 6077 O O . GLN B 1 344 ? 26.234 16.062 29.094 1 94 344 GLN B O 1
ATOM 6082 N N . ARG B 1 345 ? 27.406 17.844 28.438 1 95.19 345 ARG B N 1
ATOM 6083 C CA . ARG B 1 345 ? 26.938 18.656 29.562 1 95.19 345 ARG B CA 1
ATOM 6084 C C . ARG B 1 345 ? 25.422 18.828 29.516 1 95.19 345 ARG B C 1
ATOM 6086 O O . ARG B 1 345 ? 24.75 18.719 30.547 1 95.19 345 ARG B O 1
ATOM 6093 N N . ILE B 1 346 ? 24.938 19.062 28.359 1 96.19 346 ILE B N 1
ATOM 6094 C CA . ILE B 1 346 ? 23.5 19.234 28.156 1 96.19 346 ILE B CA 1
ATOM 6095 C C . ILE B 1 346 ? 22.781 17.938 28.531 1 96.19 346 ILE B C 1
ATOM 6097 O O . ILE B 1 346 ? 21.797 17.969 29.297 1 96.19 346 ILE B O 1
ATOM 6101 N N . GLU B 1 347 ? 23.266 16.859 28.094 1 96.12 347 GLU B N 1
ATOM 6102 C CA . GLU B 1 347 ? 22.656 15.562 28.344 1 96.12 347 GLU B CA 1
ATOM 6103 C C . GLU B 1 347 ? 22.641 15.227 29.828 1 96.12 347 GLU B C 1
ATOM 6105 O O . GLU B 1 347 ? 21.688 14.656 30.344 1 96.12 347 GLU B O 1
ATOM 6110 N N . GLU B 1 348 ? 23.672 15.594 30.469 1 96.56 348 GLU B N 1
ATOM 6111 C CA . GLU B 1 348 ? 23.75 15.359 31.906 1 96.56 348 GLU B CA 1
ATOM 6112 C C . GLU B 1 348 ? 22.703 16.172 32.656 1 96.56 348 GLU B C 1
ATOM 6114 O O . GLU B 1 348 ? 22.062 15.656 33.562 1 96.56 348 GLU B O 1
ATOM 6119 N N . VAL B 1 349 ? 22.562 17.391 32.281 1 96.81 349 VAL B N 1
ATOM 6120 C CA . VAL B 1 349 ? 21.641 18.297 32.969 1 96.81 349 VAL B CA 1
ATOM 6121 C C . VAL B 1 349 ? 20.203 17.844 32.719 1 96.81 349 VAL B C 1
ATOM 6123 O O . VAL B 1 349 ? 19.375 17.922 33.625 1 96.81 349 VAL B O 1
ATOM 6126 N N . ILE B 1 350 ? 19.844 17.266 31.547 1 96.44 350 ILE B N 1
ATOM 6127 C CA . ILE B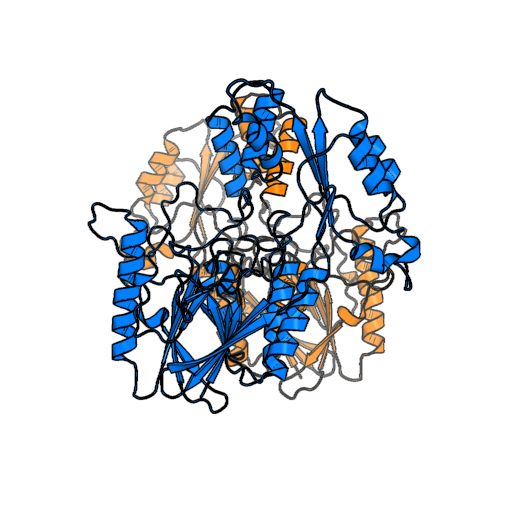 1 350 ? 18.453 16.984 31.234 1 96.44 350 ILE B CA 1
ATOM 6128 C C . ILE B 1 350 ? 18.156 15.516 31.516 1 96.44 350 ILE B C 1
ATOM 6130 O O . ILE B 1 350 ? 17.031 15.047 31.297 1 96.44 350 ILE B O 1
ATOM 6134 N N . ALA B 1 351 ? 19.078 14.789 32.031 1 94.94 351 ALA B N 1
ATOM 6135 C CA . ALA B 1 351 ? 18.953 13.352 32.25 1 94.94 351 ALA B CA 1
ATOM 6136 C C . ALA B 1 351 ? 17.75 13.016 33.094 1 94.94 351 ALA B C 1
ATOM 6138 O O . ALA B 1 351 ? 17.078 11.992 32.875 1 94.94 351 ALA B O 1
ATOM 6139 N N . ASP B 1 352 ? 17.391 13.836 34 1 93.75 352 ASP B N 1
ATOM 6140 C CA . ASP B 1 352 ? 16.297 13.539 34.906 1 93.75 352 ASP B CA 1
ATOM 6141 C C . ASP B 1 352 ? 15.094 14.445 34.656 1 93.75 352 ASP B C 1
ATOM 6143 O O . ASP B 1 352 ? 14.156 14.5 35.438 1 93.75 352 ASP B O 1
ATOM 6147 N N . LYS B 1 353 ? 15.18 15.164 33.562 1 94.81 353 LYS B N 1
ATOM 6148 C CA . LYS B 1 353 ? 14.125 16.125 33.25 1 94.81 353 LYS B CA 1
ATOM 6149 C C . LYS B 1 353 ? 13.062 15.508 32.344 1 94.81 353 LYS B C 1
ATOM 6151 O O . LYS B 1 353 ? 13.328 14.523 31.656 1 94.81 353 LYS B O 1
ATOM 6156 N N . ALA B 1 354 ? 11.891 16.047 32.375 1 94.69 354 ALA B N 1
ATOM 6157 C CA . ALA B 1 354 ? 10.75 15.555 31.625 1 94.69 354 ALA B CA 1
ATOM 6158 C C . ALA B 1 354 ? 10.734 16.141 30.219 1 94.69 354 ALA B C 1
ATOM 6160 O O . ALA B 1 354 ? 9.766 16.797 29.828 1 94.69 354 ALA B O 1
ATOM 6161 N N . VAL B 1 355 ? 11.781 15.867 29.484 1 96 355 VAL B N 1
ATOM 6162 C CA . VAL B 1 355 ? 11.914 16.359 28.109 1 96 355 VAL B CA 1
ATOM 6163 C C . VAL B 1 355 ? 12.617 15.305 27.25 1 96 355 VAL B C 1
ATOM 6165 O O . VAL B 1 355 ? 13.258 14.391 27.781 1 96 355 VAL B O 1
ATOM 6168 N N . ARG B 1 356 ? 12.461 15.43 26.016 1 95.94 356 ARG B N 1
ATOM 6169 C CA . ARG B 1 356 ? 13.156 14.609 25.031 1 95.94 356 ARG B CA 1
ATOM 6170 C C . ARG B 1 356 ? 13.992 15.477 24.094 1 95.94 356 ARG B C 1
ATOM 6172 O O . ARG B 1 356 ? 13.445 16.281 23.328 1 95.94 356 ARG B O 1
ATOM 6179 N N . LEU B 1 357 ? 15.258 15.32 24.109 1 96.62 357 LEU B N 1
ATOM 6180 C CA . LEU B 1 357 ? 16.141 16.156 23.328 1 96.62 357 LEU B CA 1
ATOM 6181 C C . LEU B 1 357 ? 16 15.859 21.828 1 96.62 357 LEU B C 1
ATOM 6183 O O . LEU B 1 357 ? 16.266 14.742 21.391 1 96.62 357 LEU B O 1
ATOM 6187 N N . ALA B 1 358 ? 15.555 16.906 21.125 1 95.56 358 ALA B N 1
ATOM 6188 C CA . ALA B 1 358 ? 15.367 16.75 19.672 1 95.56 358 ALA B CA 1
ATOM 6189 C C . ALA B 1 358 ? 16.562 17.312 18.906 1 95.56 358 ALA B C 1
ATOM 6191 O O . ALA B 1 358 ? 17.047 16.688 17.969 1 95.56 358 ALA B O 1
ATOM 6192 N N . ARG B 1 359 ? 16.969 18.531 19.312 1 93.06 359 ARG B N 1
ATOM 6193 C CA . ARG B 1 359 ? 18.109 19.109 18.594 1 93.06 359 ARG B CA 1
ATOM 6194 C C . ARG B 1 359 ? 18.781 20.203 19.422 1 93.06 359 ARG B C 1
ATOM 6196 O O . ARG B 1 359 ? 18.141 20.797 20.297 1 93.06 359 ARG B O 1
ATOM 6203 N N . ILE B 1 360 ? 20.078 20.375 19.109 1 93.44 360 ILE B N 1
ATOM 6204 C CA . ILE B 1 360 ? 20.875 21.469 19.625 1 93.44 360 ILE B CA 1
ATOM 6205 C C . ILE B 1 360 ? 21.312 22.375 18.469 1 93.44 360 ILE B C 1
ATOM 6207 O O . ILE B 1 360 ? 22 21.922 17.547 1 93.44 360 ILE B O 1
ATOM 6211 N N . VAL B 1 361 ? 20.859 23.594 18.531 1 90.25 361 VAL B N 1
ATOM 6212 C CA . VAL B 1 361 ? 21.234 24.578 17.516 1 90.25 361 VAL B CA 1
ATOM 6213 C C . VAL B 1 361 ? 22.344 25.484 18.031 1 90.25 361 VAL B C 1
ATOM 6215 O O . VAL B 1 361 ? 22.141 26.203 19.031 1 90.25 361 VAL B O 1
ATOM 6218 N N . SER B 1 362 ? 23.5 25.422 17.344 1 89.69 362 SER B N 1
ATOM 6219 C CA . SER B 1 362 ? 24.625 26.281 17.719 1 89.69 362 SER B CA 1
ATOM 6220 C C . SER B 1 362 ? 24.703 27.516 16.812 1 89.69 362 SER B C 1
ATOM 6222 O O . SER B 1 362 ? 24.734 27.375 15.586 1 89.69 362 SER B O 1
ATOM 6224 N N . VAL B 1 363 ? 24.609 28.688 17.453 1 85.12 363 VAL B N 1
ATOM 6225 C CA . VAL B 1 363 ? 24.766 29.953 16.75 1 85.12 363 VAL B CA 1
ATOM 6226 C C . VAL B 1 363 ? 26.109 30.578 17.125 1 85.12 363 VAL B C 1
ATOM 6228 O O . VAL B 1 363 ? 26.469 30.656 18.297 1 85.12 363 VAL B O 1
ATOM 6231 N N . TYR B 1 364 ? 26.922 30.922 16.156 1 82.06 364 TYR B N 1
ATOM 6232 C CA . TYR B 1 364 ? 28.219 31.5 16.422 1 82.06 364 TYR B CA 1
ATOM 6233 C C . TYR B 1 364 ? 28.188 33 16.281 1 82.06 364 TYR B C 1
ATOM 6235 O O . TYR B 1 364 ? 27.547 33.531 15.359 1 82.06 364 TYR B O 1
ATOM 6243 N N . ARG B 1 365 ? 28.641 33.719 17.203 1 66.38 365 ARG B N 1
ATOM 6244 C CA . ARG B 1 365 ? 28.734 35.188 17.172 1 66.38 365 ARG B CA 1
ATOM 6245 C C . ARG B 1 365 ? 29.625 35.656 16.016 1 66.38 365 ARG B C 1
ATOM 6247 O O . ARG B 1 365 ? 30.766 35.188 15.891 1 66.38 365 ARG B O 1
ATOM 6254 N N . GLN B 1 366 ? 29.125 35.781 14.797 1 52.88 366 GLN B N 1
ATOM 6255 C CA . GLN B 1 366 ? 29.953 36.406 13.766 1 52.88 366 GLN B CA 1
ATOM 6256 C C . GLN B 1 366 ? 30.562 37.719 14.242 1 52.88 366 GLN B C 1
ATOM 6258 O O . GLN B 1 366 ? 29.875 38.5 14.898 1 52.88 366 GLN B O 1
ATOM 6263 N N . ALA B 1 367 ? 31.875 37.969 14.312 1 43.53 367 ALA B N 1
ATOM 6264 C CA . ALA B 1 367 ? 32.438 39.312 14.273 1 43.53 367 ALA B CA 1
ATOM 6265 C C . ALA B 1 367 ? 31.641 40.219 13.359 1 43.53 367 ALA B C 1
ATOM 6267 O O . ALA B 1 367 ? 30.938 39.75 12.461 1 43.53 367 ALA B O 1
ATOM 6268 N N . GLU B 1 368 ? 31.547 41.562 13.547 1 37.91 368 GLU B N 1
ATOM 6269 C CA . GLU B 1 368 ? 30.859 42.594 12.797 1 37.91 368 GLU B CA 1
ATOM 6270 C C . GLU B 1 368 ? 30.797 42.281 11.305 1 37.91 368 GLU B C 1
ATOM 6272 O O . GLU B 1 368 ? 30.234 43.031 10.516 1 37.91 368 GLU B O 1
ATOM 6277 N N . GLU B 1 369 ? 31.875 41.688 10.68 1 35.56 369 GLU B N 1
ATOM 6278 C CA . GLU B 1 369 ? 31.719 41.906 9.25 1 35.56 369 GLU B CA 1
ATOM 6279 C C . GLU B 1 369 ? 30.484 41.156 8.711 1 35.56 369 GLU B C 1
ATOM 6281 O O . GLU B 1 369 ? 29.922 40.312 9.398 1 35.56 369 GLU B O 1
ATOM 6286 N N . ASN B 1 370 ? 30.391 40.844 7.289 1 33.66 370 ASN B N 1
ATOM 6287 C CA . ASN B 1 370 ? 29.359 40.688 6.27 1 33.66 370 ASN B CA 1
ATOM 6288 C C . ASN B 1 370 ? 28.594 39.375 6.441 1 33.66 370 ASN B C 1
ATOM 6290 O O . ASN B 1 370 ? 27.609 39.125 5.742 1 33.66 370 ASN B O 1
ATOM 6294 N N . THR B 1 371 ? 29.234 38.062 6.66 1 33.06 371 THR B N 1
ATOM 6295 C CA . THR B 1 371 ? 28.672 36.906 6.02 1 33.06 371 THR B CA 1
ATOM 6296 C C . THR B 1 371 ? 27.609 36.25 6.91 1 33.06 371 THR B C 1
ATOM 6298 O O . THR B 1 371 ? 27.938 35.562 7.871 1 33.06 371 THR B O 1
ATOM 6301 N N . LEU B 1 372 ? 26.516 36.75 7.27 1 32.91 372 LEU B N 1
ATOM 6302 C CA . LEU B 1 372 ? 25.297 36.188 7.824 1 32.91 372 LEU B CA 1
ATOM 6303 C C . LEU B 1 372 ? 24.938 34.875 7.148 1 32.91 372 LEU B C 1
ATOM 6305 O O . LEU B 1 372 ? 23.938 34.25 7.5 1 32.91 372 LEU B O 1
ATOM 6309 N N . GLU B 1 373 ? 25.609 34.531 5.945 1 33.12 373 GLU B N 1
ATOM 6310 C CA . GLU B 1 373 ? 25.109 33.438 5.125 1 33.12 373 GLU B CA 1
ATOM 6311 C C . GLU B 1 373 ? 25.391 32.094 5.77 1 33.12 373 GLU B C 1
ATOM 6313 O O . GLU B 1 373 ? 24.766 31.078 5.445 1 33.12 373 GLU B O 1
ATOM 6318 N N . GLU B 1 374 ? 26.469 31.938 6.543 1 34.12 374 GLU B N 1
ATOM 6319 C CA . GLU B 1 374 ? 26.938 30.594 6.836 1 34.12 374 GLU B CA 1
ATOM 6320 C C . GLU B 1 374 ? 26.062 29.922 7.887 1 34.12 374 GLU B C 1
ATOM 6322 O O . GLU B 1 374 ? 26.094 28.703 8.055 1 34.12 374 GLU B O 1
ATOM 6327 N N . GLU B 1 375 ? 25.422 30.609 8.711 1 35.25 375 GLU B N 1
ATOM 6328 C CA . GLU B 1 375 ? 24.75 30.016 9.875 1 35.25 375 GLU B CA 1
ATOM 6329 C C . GLU B 1 375 ? 23.672 29.031 9.445 1 35.25 375 GLU B C 1
ATOM 6331 O O . GLU B 1 375 ? 23.438 28.031 10.133 1 35.25 375 GLU B O 1
ATOM 6336 N N . VAL B 1 376 ? 22.969 29.375 8.414 1 35.81 376 VAL B N 1
ATOM 6337 C CA . VAL B 1 376 ? 21.766 28.656 8.023 1 35.81 376 VAL B CA 1
ATOM 6338 C C . VAL B 1 376 ? 22.141 27.297 7.426 1 35.81 376 VAL B C 1
ATOM 6340 O O . VAL B 1 376 ? 21.281 26.438 7.23 1 35.81 376 VAL B O 1
ATOM 6343 N N . LEU B 1 377 ? 23.469 27.094 7.168 1 34.56 377 LEU B N 1
ATOM 6344 C CA . LEU B 1 377 ? 23.828 25.891 6.426 1 34.56 377 LEU B CA 1
ATOM 6345 C C . LEU B 1 377 ? 23.766 24.656 7.324 1 34.56 377 LEU B C 1
ATOM 6347 O O . LEU B 1 377 ? 23.297 23.594 6.906 1 34.56 377 LEU B O 1
ATOM 6351 N N . ALA B 1 378 ? 24.328 24.672 8.523 1 36.34 378 ALA B N 1
ATOM 6352 C CA . ALA B 1 378 ? 24.5 23.453 9.305 1 36.34 378 ALA B CA 1
ATOM 6353 C C . ALA B 1 378 ? 23.156 22.922 9.797 1 36.34 378 ALA B C 1
ATOM 6355 O O . ALA B 1 378 ? 22.953 21.703 9.867 1 36.34 378 ALA B O 1
ATOM 6356 N N . ALA B 1 379 ? 22.297 23.703 10.164 1 37.53 379 ALA B N 1
ATOM 6357 C CA . ALA B 1 379 ? 21.016 23.266 10.703 1 37.53 379 ALA B CA 1
ATOM 6358 C C . ALA B 1 379 ? 20.188 22.531 9.648 1 37.53 379 ALA B C 1
ATOM 6360 O O . ALA B 1 379 ? 19.438 21.609 9.961 1 37.53 379 ALA B O 1
ATOM 6361 N N . GLY B 1 380 ? 20.469 22.828 8.312 1 38.47 380 GLY B N 1
ATOM 6362 C CA . GLY B 1 380 ? 19.703 22.25 7.215 1 38.47 380 GLY B CA 1
ATOM 6363 C C . GLY B 1 380 ? 20.125 20.844 6.859 1 38.47 380 GLY B C 1
ATOM 6364 O O . GLY B 1 380 ? 19.422 20.141 6.129 1 38.47 380 GLY B O 1
ATOM 6365 N N . LEU B 1 381 ? 21.312 20.438 7.152 1 40.34 381 LEU B N 1
ATOM 6366 C CA . LEU B 1 381 ? 21.812 19.141 6.715 1 40.34 381 LEU B CA 1
ATOM 6367 C C . LEU B 1 381 ? 21.016 18 7.336 1 40.34 381 LEU B C 1
ATOM 6369 O O . LEU B 1 381 ? 20.828 16.953 6.707 1 40.34 381 LEU B O 1
ATOM 6373 N N . GLN B 1 382 ? 20.688 18.141 8.523 1 40.25 382 GLN B N 1
ATOM 6374 C CA . GLN B 1 382 ? 19.953 17.062 9.18 1 40.25 382 GLN B CA 1
ATOM 6375 C C . GLN B 1 382 ? 18.594 16.859 8.531 1 40.25 382 GLN B C 1
ATOM 6377 O O . GLN B 1 382 ? 17.938 15.828 8.742 1 40.25 382 GLN B O 1
ATOM 6382 N N . GLU B 1 383 ? 18.172 17.797 7.781 1 41.19 383 GLU B N 1
ATOM 6383 C CA . GLU B 1 383 ? 16.906 17.719 7.066 1 41.19 383 GLU B CA 1
ATOM 6384 C C . GLU B 1 383 ? 17.109 17.344 5.602 1 41.19 383 GLU B C 1
ATOM 6386 O O . GLU B 1 383 ? 16.172 17.359 4.809 1 41.19 383 GLU B O 1
ATOM 6391 N N . MET B 1 384 ? 18.391 16.922 5.223 1 43.5 384 MET B N 1
ATOM 6392 C CA . MET B 1 384 ? 18.719 16.656 3.822 1 43.5 384 MET B CA 1
ATOM 6393 C C . MET B 1 384 ? 18.312 15.234 3.434 1 43.5 384 MET B C 1
ATOM 6395 O O . MET B 1 384 ? 18.328 14.336 4.273 1 43.5 384 MET B O 1
ATOM 6399 N N . ASN B 1 385 ? 17.812 15.023 2.152 1 50.31 385 ASN B N 1
ATOM 6400 C CA . ASN B 1 385 ? 17.5 13.727 1.56 1 50.31 385 ASN B CA 1
ATOM 6401 C C . ASN B 1 385 ? 18.75 12.852 1.46 1 50.31 385 ASN B C 1
ATOM 6403 O O . ASN B 1 385 ? 19.875 13.352 1.5 1 50.31 385 ASN B O 1
ATOM 6407 N N . PRO B 1 386 ? 18.625 11.594 1.498 1 52.88 386 PRO B N 1
ATOM 6408 C CA . PRO B 1 386 ? 19.75 10.648 1.488 1 52.88 386 PRO B CA 1
ATOM 6409 C C . PRO B 1 386 ? 20.812 11 0.45 1 52.88 386 PRO B C 1
ATOM 6411 O O . PRO B 1 386 ? 22.016 10.875 0.719 1 52.88 386 PRO B O 1
ATOM 6414 N N . LEU B 1 387 ? 20.344 11.516 -0.573 1 58.88 387 LEU B N 1
ATOM 6415 C CA . LEU B 1 387 ? 21.328 11.891 -1.58 1 58.88 387 LEU B CA 1
ATOM 6416 C C . LEU B 1 387 ? 22.156 13.078 -1.108 1 58.88 387 LEU B C 1
ATOM 6418 O O . LEU B 1 387 ? 23.375 13.109 -1.317 1 58.88 387 LEU B O 1
ATOM 6422 N N . GLN B 1 388 ? 21.578 13.969 -0.435 1 57.88 388 GLN B N 1
ATOM 6423 C CA . GLN B 1 388 ? 22.281 15.133 0.079 1 57.88 388 GLN B CA 1
ATOM 6424 C C . GLN B 1 388 ? 23.266 14.734 1.185 1 57.88 388 GLN B C 1
ATOM 6426 O O . GLN B 1 388 ? 24.375 15.258 1.253 1 57.88 388 GLN B O 1
ATOM 6431 N N . ILE B 1 389 ? 22.906 13.773 1.835 1 55.69 389 ILE B N 1
ATOM 6432 C CA . ILE B 1 389 ? 23.766 13.242 2.893 1 55.69 389 ILE B CA 1
ATOM 6433 C C . ILE B 1 389 ? 24.953 12.523 2.277 1 55.69 389 ILE B C 1
ATOM 6435 O O . ILE B 1 389 ? 26.094 12.703 2.719 1 55.69 389 ILE B O 1
ATOM 6439 N N . VAL B 1 390 ? 24.703 11.703 1.301 1 63 390 VAL B N 1
ATOM 6440 C CA . VAL B 1 390 ? 25.766 10.969 0.634 1 63 390 VAL B CA 1
ATOM 6441 C C . VAL B 1 390 ? 26.719 11.945 -0.056 1 63 390 VAL B C 1
ATOM 6443 O O . VAL B 1 390 ? 27.938 11.789 0.006 1 63 390 VAL B O 1
ATOM 6446 N N . LYS B 1 391 ? 26.109 12.891 -0.631 1 62.28 391 LYS B N 1
ATOM 6447 C CA . LYS B 1 391 ? 26.922 13.914 -1.271 1 62.28 391 LYS B CA 1
ATOM 6448 C C . LYS B 1 391 ? 27.781 14.664 -0.243 1 62.28 391 LYS B C 1
ATOM 6450 O O . LYS B 1 391 ? 28.969 14.867 -0.453 1 62.28 391 LYS B O 1
ATOM 6455 N N . ALA B 1 392 ? 27.203 14.93 0.831 1 58.66 392 ALA B N 1
ATOM 6456 C CA . ALA B 1 392 ? 27.906 15.648 1.891 1 58.66 392 ALA B CA 1
ATOM 6457 C C . ALA B 1 392 ? 28.984 14.773 2.527 1 58.66 392 ALA B C 1
ATOM 6459 O O . ALA B 1 392 ? 30.094 15.234 2.785 1 58.66 392 ALA B O 1
ATOM 6460 N N . THR B 1 393 ? 28.672 13.492 2.736 1 56.88 393 THR B N 1
ATOM 6461 C CA . THR B 1 393 ? 29.641 12.547 3.297 1 56.88 393 THR B CA 1
ATOM 6462 C C . THR B 1 393 ? 30.781 12.289 2.322 1 56.88 393 THR B C 1
ATOM 6464 O O . THR B 1 393 ? 31.953 12.219 2.727 1 56.88 393 THR B O 1
ATOM 6467 N N . PHE B 1 394 ? 30.406 12.031 1.111 1 55.09 394 PHE B N 1
ATOM 6468 C CA . PHE B 1 394 ? 31.406 11.891 0.067 1 55.09 394 PHE B CA 1
ATOM 6469 C C . PHE B 1 394 ? 32.344 13.102 0.051 1 55.09 394 PHE B C 1
ATOM 6471 O O . PHE B 1 394 ? 33.562 12.953 0.037 1 55.09 394 PHE B O 1
ATOM 6478 N N . GLU B 1 395 ? 31.75 14.195 0.097 1 57.31 395 GLU B N 1
ATOM 6479 C CA . GLU B 1 395 ? 32.531 15.43 0.06 1 57.31 395 GLU B CA 1
ATOM 6480 C C . GLU B 1 395 ? 33.406 15.562 1.305 1 57.31 395 GLU B C 1
ATOM 6482 O O . GLU B 1 395 ? 34.562 15.977 1.216 1 57.31 395 GLU B O 1
ATOM 6487 N N . ASN B 1 396 ? 32.906 15.172 2.342 1 52.62 396 ASN B N 1
ATOM 6488 C CA . ASN B 1 396 ? 33.656 15.242 3.592 1 52.62 396 ASN B CA 1
ATOM 6489 C C . ASN B 1 396 ? 34.781 14.203 3.635 1 52.62 396 ASN B C 1
ATOM 6491 O O . ASN B 1 396 ? 35.844 14.469 4.18 1 52.62 396 ASN B O 1
ATOM 6495 N N . THR B 1 397 ? 34.469 13.078 3.09 1 51.84 397 THR B N 1
ATOM 6496 C CA . THR B 1 397 ? 35.438 11.977 3.146 1 51.84 397 THR B CA 1
ATOM 6497 C C . THR B 1 397 ? 36.5 12.141 2.072 1 51.84 397 THR B C 1
ATOM 6499 O O . THR B 1 397 ? 37.688 11.914 2.33 1 51.84 397 THR B O 1
ATOM 6502 N N . TYR B 1 398 ? 36.031 12.539 0.969 1 52.28 398 TYR B N 1
ATOM 6503 C CA . TYR B 1 398 ? 36.969 12.562 -0.147 1 52.28 398 TYR B CA 1
ATOM 6504 C C . TYR B 1 398 ? 37.344 13.992 -0.505 1 52.28 398 TYR B C 1
ATOM 6506 O O . TYR B 1 398 ? 38.156 14.211 -1.407 1 52.28 398 TYR B O 1
ATOM 6514 N N . GLN B 1 399 ? 36.781 14.922 0.317 1 50.81 399 GLN B N 1
ATOM 6515 C CA . GLN B 1 399 ? 37.094 16.344 0.137 1 50.81 399 GLN B CA 1
ATOM 6516 C C . GLN B 1 399 ? 36.969 16.75 -1.329 1 50.81 399 GLN B C 1
ATOM 6518 O O . GLN B 1 399 ? 37.75 17.562 -1.818 1 50.81 399 GLN B O 1
ATOM 6523 N N . SER B 1 400 ? 36.344 16 -2.086 1 56.22 400 SER B N 1
ATOM 6524 C CA . SER B 1 400 ? 36 16.297 -3.471 1 56.22 400 SER B CA 1
ATOM 6525 C C . SER B 1 400 ? 34.5 16.125 -3.707 1 56.22 400 SER B C 1
ATOM 6527 O O . SER B 1 400 ? 33.844 15.383 -2.975 1 56.22 400 SER B O 1
ATOM 6529 N N . GLU B 1 401 ? 34.062 16.859 -4.664 1 62.88 401 GLU B N 1
ATOM 6530 C CA . GLU B 1 401 ? 32.656 16.672 -5.043 1 62.88 401 GLU B CA 1
ATOM 6531 C C . GLU B 1 401 ? 32.406 15.258 -5.574 1 62.88 401 GLU B C 1
ATOM 6533 O O . GLU B 1 401 ? 33.281 14.68 -6.23 1 62.88 401 GLU B O 1
ATOM 6538 N N . MET B 1 402 ? 31.375 14.641 -5.156 1 62.84 402 MET B N 1
ATOM 6539 C CA . MET B 1 402 ? 31 13.328 -5.691 1 62.84 402 MET B CA 1
ATOM 6540 C C . MET B 1 402 ? 30.891 13.375 -7.211 1 62.84 402 MET B C 1
ATOM 6542 O O . MET B 1 402 ? 30.156 14.211 -7.754 1 62.84 402 MET B O 1
ATOM 6546 N N . PRO B 1 403 ? 31.719 12.68 -7.812 1 62.28 403 PRO B N 1
ATOM 6547 C CA . PRO B 1 403 ? 31.578 12.68 -9.273 1 62.28 403 PRO B CA 1
ATOM 6548 C C . PRO B 1 403 ? 30.156 12.398 -9.734 1 62.28 403 PRO B C 1
ATOM 6550 O O . PRO B 1 403 ? 29.453 11.602 -9.117 1 62.28 403 PRO B O 1
ATOM 6553 N N . GLU B 1 404 ? 29.75 13.078 -10.734 1 65.12 404 GLU B N 1
ATOM 6554 C CA . GLU B 1 404 ? 28.406 12.977 -11.305 1 65.12 404 GLU B CA 1
ATOM 6555 C C . GLU B 1 404 ? 28.047 11.523 -11.617 1 65.12 404 GLU B C 1
ATOM 6557 O O . GLU B 1 404 ? 26.891 11.117 -11.453 1 65.12 404 GLU B O 1
ATOM 6562 N N . GLU B 1 405 ? 29.031 10.773 -12.023 1 61.91 405 GLU B N 1
ATOM 6563 C CA . GLU B 1 405 ? 28.781 9.375 -12.359 1 61.91 405 GLU B CA 1
ATOM 6564 C C . GLU B 1 405 ? 28.406 8.562 -11.117 1 61.91 405 GLU B C 1
ATOM 6566 O O . GLU B 1 405 ? 27.531 7.707 -11.18 1 61.91 405 GLU B O 1
ATOM 6571 N N . LEU B 1 406 ? 29 8.898 -10.008 1 63.78 406 LEU B N 1
ATOM 6572 C CA . LEU B 1 406 ? 28.703 8.219 -8.758 1 63.78 406 LEU B CA 1
ATOM 6573 C C . LEU B 1 406 ? 27.359 8.68 -8.203 1 63.78 406 LEU B C 1
ATOM 6575 O O . LEU B 1 406 ? 26.578 7.879 -7.672 1 63.78 406 LEU B O 1
ATOM 6579 N N . GLU B 1 407 ? 27.141 9.867 -8.422 1 64.56 407 GLU B N 1
ATOM 6580 C CA . GLU B 1 407 ? 25.828 10.414 -8.062 1 64.56 407 GLU B CA 1
ATOM 6581 C C . GLU B 1 407 ? 24.719 9.758 -8.875 1 64.56 407 GLU B C 1
ATOM 6583 O O . GLU B 1 407 ? 23.672 9.391 -8.328 1 64.56 407 GLU B O 1
ATOM 6588 N N . ARG B 1 408 ? 24.984 9.492 -10.109 1 63.94 408 ARG B N 1
ATOM 6589 C CA . ARG B 1 408 ? 24.016 8.852 -10.992 1 63.94 408 ARG B CA 1
ATOM 6590 C C . ARG B 1 408 ? 23.812 7.387 -10.609 1 63.94 408 ARG B C 1
ATOM 6592 O O . ARG B 1 408 ? 22.688 6.891 -10.609 1 63.94 408 ARG B O 1
ATOM 6599 N N . LEU B 1 409 ? 24.844 6.809 -10.297 1 61.84 409 LEU B N 1
ATOM 6600 C CA . LEU B 1 409 ? 24.781 5.41 -9.891 1 61.84 409 LEU B CA 1
ATOM 6601 C C . LEU B 1 409 ? 24.031 5.27 -8.562 1 61.84 409 LEU B C 1
ATOM 6603 O O . LEU B 1 409 ? 23.234 4.348 -8.383 1 61.84 409 LEU B O 1
ATOM 6607 N N . PHE B 1 410 ? 24.281 6.246 -7.691 1 60.84 410 PHE B N 1
ATOM 6608 C CA . PHE B 1 410 ? 23.562 6.273 -6.418 1 60.84 410 PHE B CA 1
ATOM 6609 C C . PHE B 1 410 ? 22.094 6.582 -6.625 1 60.84 410 PHE B C 1
ATOM 6611 O O . PHE B 1 410 ? 21.234 5.938 -6.023 1 60.84 410 PHE B O 1
ATOM 6618 N N . GLN B 1 411 ? 21.953 7.457 -7.469 1 61.72 411 GLN B N 1
ATOM 6619 C CA . GLN B 1 411 ? 20.562 7.809 -7.805 1 61.72 411 GLN B CA 1
ATOM 6620 C C . GLN B 1 411 ? 19.859 6.648 -8.5 1 61.72 411 GLN B C 1
ATOM 6622 O O . GLN B 1 411 ? 18.688 6.367 -8.211 1 61.72 411 GLN B O 1
ATOM 6627 N N . GLN B 1 412 ? 20.562 6.047 -9.367 1 59.91 412 GLN B N 1
ATOM 6628 C CA . GLN B 1 412 ? 20.031 4.871 -10.047 1 59.91 412 GLN B CA 1
ATOM 6629 C C . GLN B 1 412 ? 19.812 3.725 -9.062 1 59.91 412 GLN B C 1
ATOM 6631 O O . GLN B 1 412 ? 18.766 3.053 -9.117 1 59.91 412 GLN B O 1
ATOM 6636 N N . ALA B 1 413 ? 20.734 3.561 -8.227 1 57.62 413 ALA B N 1
ATOM 6637 C CA . ALA B 1 413 ? 20.594 2.525 -7.207 1 57.62 413 ALA B CA 1
ATOM 6638 C C . ALA B 1 413 ? 19.453 2.85 -6.254 1 57.62 413 ALA B C 1
ATOM 6640 O O . ALA B 1 413 ? 18.703 1.957 -5.848 1 57.62 413 ALA B O 1
ATOM 6641 N N . MET B 1 414 ? 19.344 4.113 -5.949 1 55.97 414 MET B N 1
ATOM 6642 C CA . MET B 1 414 ? 18.234 4.559 -5.109 1 55.97 414 MET B CA 1
ATOM 6643 C C . MET B 1 414 ? 16.906 4.398 -5.84 1 55.97 414 MET B C 1
ATOM 6645 O O . MET B 1 414 ? 15.906 4.008 -5.238 1 55.97 414 MET B O 1
ATOM 6649 N N . ARG B 1 415 ? 16.922 4.602 -7.105 1 53.5 415 ARG B N 1
ATOM 6650 C CA . ARG B 1 415 ? 15.727 4.449 -7.938 1 53.5 415 ARG B CA 1
ATOM 6651 C C . ARG B 1 415 ? 15.367 2.975 -8.109 1 53.5 415 ARG B C 1
ATOM 6653 O O . ARG B 1 415 ? 14.188 2.617 -8.141 1 53.5 415 ARG B O 1
ATOM 6660 N N . GLU B 1 416 ? 16.328 2.16 -8.312 1 49.53 416 GLU B N 1
ATOM 6661 C CA . GLU B 1 416 ? 16.078 0.732 -8.492 1 49.53 416 GLU B CA 1
ATOM 6662 C C . GLU B 1 416 ? 15.727 0.064 -7.164 1 49.53 416 GLU B C 1
ATOM 6664 O O . GLU B 1 416 ? 15.047 -0.966 -7.148 1 49.53 416 GLU B O 1
ATOM 6669 N N . ALA B 1 417 ? 16.125 0.772 -5.996 1 46.25 417 ALA B N 1
ATOM 6670 C CA . ALA B 1 417 ? 15.766 0.307 -4.66 1 46.25 417 ALA B CA 1
ATOM 6671 C C . ALA B 1 417 ? 14.414 0.869 -4.23 1 46.25 417 ALA B C 1
ATOM 6673 O O . ALA B 1 417 ? 13.742 0.292 -3.373 1 46.25 417 ALA B O 1
ATOM 6674 N N . GLU B 1 418 ? 13.945 1.944 -4.691 1 44.03 418 GLU B N 1
ATOM 6675 C CA . GLU B 1 418 ? 12.609 2.492 -4.461 1 44.03 418 GLU B CA 1
ATOM 6676 C C . GLU B 1 418 ? 11.562 1.769 -5.305 1 44.03 418 GLU B C 1
ATOM 6678 O O . GLU B 1 418 ? 10.445 1.532 -4.848 1 44.03 418 GLU B O 1
#

Organism: NCBI:txid997884

pLDDT: mean 87.11, std 18.21, range [32.91, 98.94]

Radius of gyration: 30.74 Å; Cα contacts (8 Å, |Δi|>4): 1690; chains: 2; bounding box: 69×82×79 Å

Solvent-accessible surface area (backbone atoms only — not comparable to full-atom values): 44263 Å² total; per-residue (Å²): 107,40,34,36,37,34,32,18,35,62,28,41,76,46,60,60,72,83,39,83,40,63,68,46,53,50,50,49,55,51,50,50,47,49,51,41,60,76,65,62,41,15,31,41,39,34,14,9,15,58,28,47,40,53,79,59,52,38,66,38,48,23,51,54,34,39,49,54,40,50,45,29,67,78,31,76,57,32,31,37,42,35,27,23,15,84,34,30,31,28,58,51,68,35,23,55,46,58,57,27,58,89,49,44,40,45,62,34,27,70,76,51,62,56,97,87,35,75,44,54,69,77,32,50,42,79,39,42,22,80,85,65,47,70,45,26,43,28,42,44,38,30,36,74,50,96,85,59,43,54,88,53,95,66,94,66,55,55,58,29,51,8,49,38,50,40,47,50,54,41,48,52,56,49,59,74,68,56,54,92,52,35,19,33,32,36,35,29,24,57,47,46,52,69,57,76,70,59,72,92,46,70,69,50,76,61,66,85,75,72,60,67,40,28,61,58,74,56,62,48,87,75,43,35,34,35,39,28,6,73,47,58,51,47,39,55,38,72,79,34,84,47,33,29,29,25,5,13,52,59,72,79,47,77,62,38,60,81,57,70,24,24,34,32,38,36,32,34,45,78,29,32,61,77,44,79,42,81,43,78,43,80,62,76,51,50,73,41,51,40,43,77,70,67,57,32,42,61,68,58,38,52,55,56,51,59,69,47,59,41,37,77,74,70,39,84,55,75,59,76,72,49,63,75,45,34,25,37,27,35,34,31,30,38,32,91,60,91,57,90,60,48,64,59,53,50,51,62,57,42,66,58,28,50,55,38,86,48,47,76,46,81,41,66,69,72,69,90,73,87,75,77,69,65,67,66,52,67,73,46,54,82,72,44,54,71,66,53,45,49,42,50,48,40,24,67,74,63,72,36,77,60,51,66,68,56,49,46,50,48,48,46,46,32,57,76,39,88,107,41,35,36,34,34,33,17,35,60,28,40,76,46,59,59,72,82,39,82,37,64,68,49,54,49,51,49,54,52,50,50,47,48,49,41,61,77,66,61,40,15,30,41,38,33,15,9,15,57,28,48,39,51,78,58,52,37,67,39,49,23,52,54,35,39,49,56,40,48,47,30,65,77,32,76,57,33,32,38,42,36,26,23,14,84,34,28,30,28,58,49,68,36,24,55,46,59,57,26,58,90,50,44,41,45,63,34,27,69,75,51,63,55,96,88,36,75,42,55,70,78,32,49,42,77,40,41,22,79,85,65,47,70,45,26,42,28,42,45,39,29,37,75,51,95,84,58,43,53,88,54,95,66,95,66,54,54,58,29,53,7,50,38,49,41,46,50,54,42,49,51,56,48,59,73,68,56,54,92,52,36,19,32,32,36,35,28,23,58,48,45,51,69,58,76,69,58,73,91,46,73,69,48,76,60,66,82,75,73,61,66,40,30,60,59,74,58,62,48,87,76,43,35,33,36,41,27,6,72,47,57,50,48,39,56,38,74,79,33,84,46,32,30,29,24,4,13,52,61,70,78,47,79,61,39,60,82,56,68,23,26,32,32,39,37,33,34,44,76,30,31,61,76,44,78,43,79,45,79,44,82,63,76,52,51,74,41,52,40,43,80,71,67,58,33,43,61,67,59,38,53,54,57,50,58,68,47,60,42,36,77,74,70,39,84,57,74,58,76,70,48,63,74,45,33,26,38,26,36,36,30,30,36,32,89,59,94,58,89,60,49,64,58,52,49,51,62,57,41,65,60,30,47,55,38,85,49,48,77,45,79,42,65,70,71,68,91,70,87,76,78,68,64,70,68,53,68,74,47,55,83,73,45,55,70,64,52,46,49,43,49,48,40,24,66,72,63,72,38,77,60,50,67,67,56,50,47,50,48,49,47,46,33,56,76,37,88

Secondary structure (DSSP, 8-state):
-EEEEEE----BT--BTTB--HHHHHHHHHHHHHHHHHTT-SEEEEES--BSSSS--HHHHHHHHHHHHHHHHHSTT-EEEEE--SSS-HHHHHTTHHHHGGGTEEEE-S--EETTEE-GGGGEEEEE-TTS-EEEEEEEE----TTSS-----SS-HHHHHHHHHHHHHHHHHHHHPPTT-EEEEEEE-EETT----TT--SS---TTSTTEE-GGGS-TT-SEEEEES-SS-EEETTEEEEEE---SS--SGGGTT---EEEEEEEETTEEEEEEEEE---SS-EEEESSSS-B-HHHHHHHHHTSPBHHHH--S-HHHHGGGSPEEEEEEEESS--TTHHHHHHHHHTTBS-EEEEEEEEE---SSS--SSHHHHHHHTT--HHHHHHHHHHHHHSSPPPHHHHHHHHHHHHHH-/-EEEEEE----BT--BTTB--HHHHHHHHHHHHHHHHHTT-SEEEEES--BSSSS--HHHHHHHHHHHHHHHHHSTT-EEEEE--SSS-HHHHHTTHHHHGGGTEEEE-S--EETTEE-GGGGEEEEE-TTS-EEEEEEEE----TTSS-----SS-HHHHHHHHHHHHHHHHHHHHPPTT-EEEEEEE-EETT----TT--SS---TTSTTEE-GGGS-TT-SEEEEES-SS-EEETTEEEEEE---SS--SGGGTT---EEEEEEEETTEEEEEEEEE---SS-EEEESSSS-B-HHHHHHHHHTSPBHHHH--S-HHHHHTTSPEEEEEEEESS--TTHHHHHHHHHTTBS-EEEEEEEEE---SSS--SSHHHHHHHTT--HHHHHHHHHHHHHSS---HHHHHHHHHHHHHH-

Foldseek 3Di:
DAKEWFEEQQAQPDAFLPFTCNVLSLVVLVVVLVCCLVVVHQEYEYQANLHNAQDHDPVSVVSVVVSLVVSCVSPVRYAYEYEYEPRYNLCVQCVCVVVCVSSNYHYGYDQDDDPLHTPLVNQWDFGAGSVGDGQAIERHEEDDDVSNFDQDDDPAQRQQVRVLVSLVVSVVVVVVVDDFQHAYEYRHEFAAPQDDAQPLDCQLVPVPDVSTHYHPVSPPPSHQAYRYESGQAWDAGPPDPRYIYQHYQDDRDLSCQPGFHFIWMFDGTRHHTPDIDTDTDDGQAHAEEVVPDAAEALVSSLVVLLPAAFLVVVPPDDSPVCLSRQHEYEYGHEDQDDDPCSVVSSCVSCVGHSYHYSYYQYDYDDDPDDCPPPRSPPVCQVVDDPLSVVQVVCCVVVVDGDPPVNSVVVVVVVVVVD/DAKEWFAEQQAQPDAFLPFTCNVLSLVVLVVVLVCCLVVVHQEYEYQANLHNAQDHDPVSVVSVVVSLVVSCVSPVRYAYEYEYEPRYNLCVQCVCVVVCVSSNYHYGRDQDDDPLHTPLVNQWDFGAGSVGDGQAIERHEEDDDPSNFDQDDDPAQRQQVRVLVSLVVSVVVVVVVDDFQHAYEYRHEFAAPQDDAQPLDCQLVPVPDPSGHYHPVSPPPSHQAYRYESGQAWDAGPPDPRYIYQHYQDDRDLSCQPGFHFIWMFDGTRHHTPDIDTDTDDGQAHAEEVVPDAAEALVSSLVVLLPAAFLVVPPPDDSPVCLSRQHEYEYGHEDQDDDPCSVVSSCVSCVGHSYHYSYYQYDYDDDPDDCPPPRSPPVCQSVDDPLSVVQVVCCVVVVDGDPPVNSVVVVVVVVVVD